Protein 5V13 (pdb70)

Secondary structure (DSSP, 8-state):
-PPPPPHHHHHHHHHHHHHT----HHHHHHHHTT---SSHHHHHHHHHHHHHTTSEETTTTEE-HHHHHHHHHHH--S-HHHHHHHHHHHHHHH-S--S---HHHHHHHHHHHHHHTHHHHHHHTT--GGGHHHHHHHHGGGSPPTT--HHHHHHHHHT----SSSS---HHHHHHHHHHTTSB-TTS-B-HHHHHHHHHHTT---GGGTTTTGGG--HHHHHHHHHTT-HHHHHHHHHHHHHHTS-SS-TT--STTHHHHHHHHHT-/-PPPPPHHHHHHHHHHHHHT----HHHHHHHHTT---SSHHHHHHHHHHHHHTTSEETTTTEE-HHHHHHHHHHH--S-HHHHHHHHHHHHHHH-S--S---HHHHHHHHHHHHHHHHHHHHHHTT--GGGHHHHHHHHGGGSPPTT--HHHHHHHHHT----SSS----HHHHHHHHHHTTSB-TTS-B-HHHHHHHHHHTT---GGGTTTTTT--HHHHHHHHHTT-HHHHHHHHHHHHHHTS-SS-TT--STTHHHHHHHHH--/---PPPHHHHHHHHHHHHHT----HHHHHHHHTT---SSHHHHHHHHHHHHHTTSEETTTTEE-HHHHHHHHHHH--S-HHHHHHHHHHHHHHH-S--S---HHHHHHHHHHHHHHHHHHHHHHTT--GGGHHHHHHHHGGGSPPTT--HHHHHHHHHT----SSS----HHHHHHHHHHTTSB-TTS-B-HHHHHHHHHHTT---GGGTTTTTT---HHHHHHHHHHT-HHHHHHHHHHHHHHTS-SS-TT--STTHHHHHHHHH--

Nearest PDB structures (foldseek):
  5v13-assembly1_B  TM=1.004E+00  e=1.673E-41  Aedes aegypti
  5v13-assembly1_C  TM=1.003E+00  e=8.507E-40  Aedes aegypti
  7u1n-assembly2_B  TM=7.890E-01  e=1.676E-11  Anopheles darlingi
  7tx8-assembly4_D  TM=7.949E-01  e=2.106E-11  Anopheles darlingi
  7tx8-assembly3_C  TM=7.964E-01  e=3.326E-11  Anopheles darlingi

B-factor: mean 25.94, std 12.48, range [8.23, 92.64]

Sequence (803 aa):
EWQPRTPEQTLYAYVRCLNDSSASIEQKINWVKWHPDTTYESQCYVKCVSEELRLYDPKEKRFRPERFVLQAESFFHADPEQLQALKNNAEPMLAGVLADNSCESVFNKYATFYATHHSTILRMFHGDYRDIGNTYAKLGNGVKQIGQMFVDFCEKRTDFKWNEDNSCPPEAFLDCVFRGFRWITEEGEVNVNEIRRDYEAAGKGAADMADYCGSVGARQLYNCLRDKGADSLVAVIRDRNQKTAFYFDLSSKEEPWKSAVDFANNLEWQPRTPEQTLYAYVRCLNDSSASIEQKINWVKWHPDTTYESQCYVKCVSEELRLYDPKEKRFRPERFVLQAESFFHADPEQLQALKNNAEPMLAGVLADNSCESVFNKYATFYATHHSTILRMFHGDYRDIGNTYAKLGNGVKQIGQMFVDFCEKRTDFKWNEDNSCPPEAFLDCVFRGFRWITEEGEVNVNEIRRDYEAAGKGAADMADYCGSVKGARQLYNCLRDKGADSLVAVIRDRNQKTAFYFDLSSKEEPWKSAVDFANNLEWQPRTPEQTLYAYVRCLNDSSASIEQKINWVKWHPDTTYESQCYVKCVSEELRLYDPKEKRFRPERFVLQAESFFHADPEQLQALKNNAEPMLAGVLADNSCESVFNKYATFYATHHSTILRMFHGDYRDIGNTYAKLGNGVKQIGQMFVDFCEKRTDFKWNEDNSCPPEAFLDCVFRGFRWITEEGEVNVNEIRRDYEAAGKGAADMADYCGSVKGARQLYNCLRDKGADSLVAVIRDRNQKTAFYFDLSSKEEPWKSAVDFANNL

InterPro domains:
  IPR006170 Pheromone/general odorant binding protein [PF01395] (43-121)
  IPR036728 Pheromone/general odorant binding protein superfamily [G3DSA:1.10.238.20] (45-186)
  IPR036728 Pheromone/general odorant binding protein superfamily [G3DSA:1.10.238.20] (187-305)
  IPR036728 Pheromone/general odorant binding protein superfamily [SSF47565] (44-131)
  IPR036728 Pheromone/general odorant binding protein superfamily [SSF47565] (186-271)

Foldseek 3Di:
DQAQDALLQQLLQLLVLVVPAPDDLVQNLCVLLVHQDQDQSSLVSVLSSCVSSVQADQVQQFGDLVNVLNLLVVFPDPDVVLNVVSVVVSCVQTGDHFPHSGSNRNCVSCPVSCVSNVVSSCRSNPLACVCVVVRCVVCDLVDQDAQHFQLVSLCVVVVHDDPLDDDDDDLSSLVSLCPLLCCADPVGAGDQVSLQVLLVVLVNHDCLCPSVQNVFRSSTSVVNNVVSPSNSVSSSSVSVRNCSNHSDDCPDPDPPSPSSNVSNHPD/DQAADALLQLLLQLLVLLVVAPDDLVQNLCVLLQHHDLDQSSLVSVLSSCVSSVQADQVQQFGDLVNVLNLLVVWPDPDPVLNVVSVVVSCVQGDDHFPHSGSNRVCVSCPVSCVVNVVSSCRSSPQACVCVVVRCVVCPLVDQDAQHFQLVSLCVVVVHDDPLDDDDDDLSSLVSLCCLLVCQDPVGFGDQVSLLVLLVVLVNNDCLCPSVQNVVRRSSSSVVSNVVSPSNSVSSSSVSVRNCSNHSDDCPDPDPPNPSSNVSNHPD/DQAQDALLQLLLQLLVLLVVAPDDLVQNLCVLLLHHDLDLSSLSSVLSSCVSSVQADQVQQFGDLVNVLNLLVVFPDPDPVLNVVSVVVSCVQTGDHFPHSGSNGNCVSCVVSCVVNVVSSCRSNPQACVCVVVRCVVCPLVDQDAQGFQLVSLCVVVVHDDPLDDDDDDQSSLVSLCPLLVCQDPVGAGDQVSQQVLLVVLVNDDCLCPSLQNVFDGSSRSVVSNVVSPVNSVSSSSVSVRNCSNHSDDCPDPDPPSPSSNVSNHPD

Structure (mmCIF, N/CA/C/O backbone):
data_5V13
#
_entry.id   5V13
#
_cell.length_a   120.150
_cell.length_b   69.070
_cell.length_c   121.940
_cell.angle_alpha   90.000
_cell.angle_beta   112.810
_cell.angle_gamma   90.000
#
_symmetry.space_group_name_H-M   'C 1 2 1'
#
loop_
_entity.id
_entity.type
_entity.pdbx_description
1 polymer 'AAEL008620-PA odorant-binding protein'
2 non-polymer 'methyl (2E,6E)-9-[(2R)-3,3-dimethyloxiran-2-yl]-3,7-dimethylnona-2,6-dienoate'
3 water water
#
loop_
_atom_site.group_PDB
_atom_site.id
_atom_site.type_symbol
_atom_site.label_atom_id
_atom_site.label_alt_id
_atom_site.label_comp_id
_atom_site.label_asym_id
_atom_site.label_entity_id
_atom_site.label_seq_id
_atom_site.pdbx_PDB_ins_code
_atom_site.Cartn_x
_atom_site.Cartn_y
_atom_site.Cartn_z
_atom_site.occupancy
_atom_site.B_iso_or_equiv
_atom_site.auth_seq_id
_atom_site.auth_comp_id
_atom_site.auth_asym_id
_atom_site.auth_atom_id
_atom_site.pdbx_PDB_model_num
ATOM 1 N N . GLU A 1 20 ? 218.175 -24.944 363.848 1.00 22.91 20 GLU B N 1
ATOM 2 C CA . GLU A 1 20 ? 218.297 -25.132 362.405 1.00 22.85 20 GLU B CA 1
ATOM 3 C C . GLU A 1 20 ? 219.714 -24.791 361.950 1.00 22.48 20 GLU B C 1
ATOM 4 O O . GLU A 1 20 ? 220.278 -23.768 362.351 1.00 27.17 20 GLU B O 1
ATOM 6 N N . TRP A 1 21 ? 220.286 -25.651 361.113 1.00 19.09 21 TRP B N 1
ATOM 7 C CA . TRP A 1 21 ? 221.633 -25.416 360.591 1.00 14.93 21 TRP B CA 1
ATOM 8 C C . TRP A 1 21 ? 221.708 -24.063 359.898 1.00 14.30 21 TRP B C 1
ATOM 9 O O . TRP A 1 21 ? 220.915 -23.769 359.001 1.00 15.15 21 TRP B O 1
ATOM 20 N N . GLN A 1 22 ? 222.675 -23.239 360.316 1.00 13.43 22 GLN B N 1
ATOM 21 C CA . GLN A 1 22 ? 222.894 -21.919 359.750 1.00 20.41 22 GLN B CA 1
ATOM 22 C C . GLN A 1 22 ? 224.104 -21.940 358.829 1.00 14.13 22 GLN B C 1
ATOM 23 O O . GLN A 1 22 ? 225.030 -22.726 359.042 1.00 12.04 22 GLN B O 1
ATOM 29 N N . PRO A 1 23 ? 224.138 -21.096 357.796 1.00 15.73 23 PRO B N 1
ATOM 30 C CA . PRO A 1 23 ? 225.335 -21.036 356.950 1.00 14.13 23 PRO B CA 1
ATOM 31 C C . PRO A 1 23 ? 226.573 -20.843 357.813 1.00 16.28 23 PRO B C 1
ATOM 32 O O . PRO A 1 23 ? 226.556 -20.100 358.802 1.00 13.03 23 PRO B O 1
ATOM 36 N N . ARG A 1 24 ? 227.640 -21.556 357.445 1.00 9.47 24 ARG B N 1
ATOM 37 C CA . ARG A 1 24 ? 228.886 -21.541 358.192 1.00 10.96 24 ARG B CA 1
ATOM 38 C C . ARG A 1 24 ? 229.529 -20.165 358.152 1.00 9.51 24 ARG B C 1
ATOM 39 O O . ARG A 1 24 ? 229.687 -19.580 357.078 1.00 14.04 24 ARG B O 1
ATOM 47 N N . THR A 1 25 ? 229.928 -19.666 359.315 1.00 10.71 25 THR B N 1
ATOM 48 C CA . THR A 1 25 ? 230.666 -18.407 359.391 1.00 12.20 25 THR B CA 1
ATOM 49 C C . THR A 1 25 ? 232.115 -18.645 359.018 1.00 8.55 25 THR B C 1
ATOM 50 O O . THR A 1 25 ? 232.574 -19.795 358.950 1.00 10.66 25 THR B O 1
ATOM 54 N N . PRO A 1 26 ? 232.899 -17.579 358.819 1.00 8.99 26 PRO B N 1
ATOM 55 C CA . PRO A 1 26 ? 234.344 -17.787 358.631 1.00 8.88 26 PRO B CA 1
ATOM 56 C C . PRO A 1 26 ? 235.036 -18.284 359.886 1.00 12.85 26 PRO B C 1
ATOM 57 O O . PRO A 1 26 ? 236.129 -18.859 359.786 1.00 12.95 26 PRO B O 1
ATOM 61 N N . GLU A 1 27 ? 234.456 -18.074 361.069 1.00 8.43 27 GLU B N 1
ATOM 62 C CA . GLU A 1 27 ? 235.013 -18.736 362.241 1.00 8.31 27 GLU B CA 1
ATOM 63 C C . GLU A 1 27 ? 234.838 -20.246 362.127 1.00 10.58 27 GLU B C 1
ATOM 64 O O . GLU A 1 27 ? 235.770 -21.007 362.413 1.00 13.46 27 GLU B O 1
ATOM 70 N N . GLN A 1 28 ? 233.653 -20.693 361.711 1.00 12.60 28 GLN B N 1
ATOM 71 C CA . GLN A 1 28 ? 233.380 -22.130 361.641 1.00 10.77 28 GLN B CA 1
ATOM 72 C C . GLN A 1 28 ? 234.199 -22.808 360.549 1.00 14.47 28 GLN B C 1
ATOM 73 O O . GLN A 1 28 ? 234.730 -23.906 360.762 1.00 11.51 28 GLN B O 1
ATOM 79 N N . THR A 1 29 ? 234.332 -22.175 359.377 1.00 13.42 29 THR B N 1
ATOM 80 C CA . THR A 1 29 ? 235.162 -22.776 358.333 1.00 11.19 29 THR B CA 1
ATOM 81 C C . THR A 1 29 ? 236.637 -22.779 358.732 1.00 10.67 29 THR B C 1
ATOM 82 O O . THR A 1 29 ? 237.318 -23.805 358.602 1.00 11.17 29 THR B O 1
ATOM 86 N N . LEU A 1 30 ? 237.160 -21.651 359.231 1.00 10.25 30 LEU B N 1
ATOM 87 C CA . LEU A 1 30 ? 238.568 -21.653 359.629 1.00 15.44 30 LEU B CA 1
ATOM 88 C C . LEU A 1 30 ? 238.834 -22.695 360.720 1.00 15.14 30 LEU B C 1
ATOM 89 O O . LEU A 1 30 ? 239.857 -23.392 360.686 1.00 13.43 30 LEU B O 1
ATOM 94 N N . TYR A 1 31 ? 237.904 -22.849 361.674 1.00 11.86 31 TYR B N 1
ATOM 95 C CA . TYR A 1 31 ? 238.097 -23.853 362.717 1.00 11.05 31 TYR B CA 1
ATOM 96 C C . TYR A 1 31 ? 238.227 -25.234 362.101 1.00 14.06 31 TYR B C 1
ATOM 97 O O . TYR A 1 31 ? 239.159 -25.993 362.420 1.00 13.72 31 TYR B O 1
ATOM 106 N N . ALA A 1 32 ? 237.305 -25.567 361.188 1.00 11.72 32 ALA B N 1
ATOM 107 C CA . ALA A 1 32 ? 237.322 -26.885 360.562 1.00 11.41 32 ALA B CA 1
ATOM 108 C C . ALA A 1 32 ? 238.595 -27.079 359.741 1.00 11.30 32 ALA B C 1
ATOM 109 O O . ALA A 1 32 ? 239.245 -28.128 359.826 1.00 11.44 32 ALA B O 1
ATOM 111 N N . TYR A 1 33 ? 238.963 -26.083 358.929 1.00 10.11 33 TYR B N 1
ATOM 112 C CA . TYR A 1 33 ? 240.126 -26.259 358.056 1.00 12.01 33 TYR B CA 1
ATOM 113 C C . TYR A 1 33 ? 241.389 -26.544 358.867 1.00 18.81 33 TYR B C 1
ATOM 114 O O . TYR A 1 33 ? 242.151 -27.470 358.548 1.00 14.31 33 TYR B O 1
ATOM 123 N N . VAL A 1 34 ? 241.624 -25.751 359.924 1.00 14.40 34 VAL B N 1
ATOM 124 C CA . VAL A 1 34 ? 242.862 -25.837 360.702 1.00 15.65 34 VAL B CA 1
ATOM 125 C C . VAL A 1 34 ? 242.879 -27.103 361.550 1.00 15.11 34 VAL B C 1
ATOM 126 O O . VAL A 1 34 ? 243.876 -27.831 361.590 1.00 14.68 34 VAL B O 1
ATOM 130 N N . ARG A 1 35 ? 241.787 -27.365 362.278 1.00 13.56 35 ARG B N 1
ATOM 131 C CA . ARG A 1 35 ? 241.746 -28.544 363.140 1.00 13.71 35 ARG B CA 1
ATOM 132 C C . ARG A 1 35 ? 241.879 -29.824 362.329 1.00 18.59 35 ARG B C 1
ATOM 133 O O . ARG A 1 35 ? 242.580 -30.760 362.736 1.00 17.54 35 ARG B O 1
ATOM 141 N N . CYS A 1 36 ? 241.228 -29.881 361.167 1.00 13.16 36 CYS B N 1
ATOM 142 C CA . CYS A 1 36 ? 241.345 -31.070 360.336 1.00 13.95 36 CYS B CA 1
ATOM 143 C C . CYS A 1 36 ? 242.739 -31.206 359.745 1.00 13.38 36 CYS B C 1
ATOM 144 O O . CYS A 1 36 ? 243.205 -32.331 359.524 1.00 15.46 36 CYS B O 1
ATOM 147 N N . LEU A 1 37 ? 243.423 -30.087 359.470 1.00 12.91 37 LEU B N 1
ATOM 148 C CA . LEU A 1 37 ? 244.813 -30.181 359.017 1.00 12.14 37 LEU B CA 1
ATOM 149 C C . LEU A 1 37 ? 245.724 -30.689 360.124 1.00 19.50 37 LEU B C 1
ATOM 150 O O . LEU A 1 37 ? 246.589 -31.543 359.892 1.00 20.18 37 LEU B O 1
ATOM 155 N N . ASN A 1 38 ? 245.580 -30.134 361.329 1.00 15.27 38 ASN B N 1
ATOM 156 C CA . ASN A 1 38 ? 246.470 -30.509 362.421 1.00 24.80 38 ASN B CA 1
ATOM 157 C C . ASN A 1 38 ? 246.211 -31.929 362.911 1.00 25.86 38 ASN B C 1
ATOM 158 O O . ASN A 1 38 ? 247.100 -32.525 363.530 1.00 25.11 38 ASN B O 1
ATOM 163 N N . ASP A 1 39 ? 245.027 -32.486 362.628 1.00 19.58 39 ASP B N 1
ATOM 164 C CA . ASP A 1 39 ? 244.715 -33.879 362.947 1.00 21.15 39 ASP B CA 1
ATOM 165 C C . ASP A 1 39 ? 245.301 -34.858 361.943 1.00 28.16 39 ASP B C 1
ATOM 166 O O . ASP A 1 39 ? 245.358 -36.061 362.228 1.00 27.03 39 ASP B O 1
ATOM 171 N N . SER A 1 40 ? 245.735 -34.378 360.785 1.00 20.97 40 SER B N 1
ATOM 172 C CA . SER A 1 40 ? 246.214 -35.247 359.723 1.00 21.31 40 SER B CA 1
ATOM 173 C C . SER A 1 40 ? 247.715 -35.455 359.829 1.00 23.35 40 SER B C 1
ATOM 174 O O . SER A 1 40 ? 248.466 -34.528 360.148 1.00 23.80 40 SER B O 1
ATOM 177 N N . SER A 1 41 ? 248.147 -36.676 359.542 1.00 30.24 41 SER B N 1
ATOM 178 C CA . SER A 1 41 ? 249.561 -36.993 359.462 1.00 36.90 41 SER B CA 1
ATOM 179 C C . SER A 1 41 ? 250.097 -36.913 358.039 1.00 40.88 41 SER B C 1
ATOM 180 O O . SER A 1 41 ? 251.209 -37.389 357.785 1.00 35.61 41 SER B O 1
ATOM 183 N N . ALA A 1 42 ? 249.336 -36.334 357.108 1.00 30.84 42 ALA B N 1
ATOM 184 C CA . ALA A 1 42 ? 249.789 -36.256 355.727 1.00 25.65 42 ALA B CA 1
ATOM 185 C C . ALA A 1 42 ? 251.014 -35.353 355.609 1.00 29.57 42 ALA B C 1
ATOM 186 O O . ALA A 1 42 ? 251.306 -34.535 356.485 1.00 29.30 42 ALA B O 1
ATOM 188 N N . SER A 1 43 ? 251.729 -35.510 354.498 1.00 31.85 43 SER B N 1
ATOM 189 C CA . SER A 1 43 ? 252.930 -34.725 354.252 1.00 31.59 43 SER B CA 1
ATOM 190 C C . SER A 1 43 ? 252.580 -33.258 354.023 1.00 34.67 43 SER B C 1
ATOM 191 O O . SER A 1 43 ? 251.468 -32.914 353.604 1.00 22.81 43 SER B O 1
ATOM 194 N N . ILE A 1 44 ? 253.556 -32.390 354.300 1.00 30.44 44 ILE B N 1
ATOM 195 C CA . ILE A 1 44 ? 253.400 -30.963 354.031 1.00 31.59 44 ILE B CA 1
ATOM 196 C C . ILE A 1 44 ? 253.042 -30.725 352.568 1.00 32.74 44 ILE B C 1
ATOM 197 O O . ILE A 1 44 ? 252.210 -29.868 352.251 1.00 32.34 44 ILE B O 1
ATOM 202 N N . GLU A 1 45 ? 253.655 -31.484 351.654 1.00 28.34 45 GLU B N 1
ATOM 203 C CA . GLU A 1 45 ? 253.348 -31.315 350.234 1.00 23.47 45 GLU B CA 1
ATOM 204 C C . GLU A 1 45 ? 251.875 -31.595 349.946 1.00 28.98 45 GLU B C 1
ATOM 205 O O . GLU A 1 45 ? 251.248 -30.907 349.129 1.00 34.62 45 GLU B O 1
ATOM 211 N N . GLN A 1 46 ? 251.303 -32.600 350.608 1.00 23.59 46 GLN B N 1
ATOM 212 C CA . GLN A 1 46 ? 249.874 -32.851 350.471 1.00 24.54 46 GLN B CA 1
ATOM 213 C C . GLN A 1 46 ? 249.059 -31.689 351.023 1.00 19.75 46 GLN B C 1
ATOM 214 O O . GLN A 1 46 ? 248.131 -31.197 350.368 1.00 23.89 46 GLN B O 1
ATOM 220 N N . LYS A 1 47 ? 249.383 -31.248 352.239 1.00 22.31 47 LYS B N 1
ATOM 221 C CA . LYS A 1 47 ? 248.612 -30.186 352.878 1.00 19.58 47 LYS B CA 1
ATOM 222 C C . LYS A 1 47 ? 248.680 -28.878 352.095 1.00 18.64 47 LYS B C 1
ATOM 223 O O . LYS A 1 47 ? 247.720 -28.093 352.108 1.00 17.74 47 LYS B O 1
ATOM 229 N N . ILE A 1 48 ? 249.803 -28.616 351.427 1.00 19.80 48 ILE B N 1
ATOM 230 C CA . ILE A 1 48 ? 249.902 -27.423 350.592 1.00 22.71 48 ILE B CA 1
ATOM 231 C C . ILE A 1 48 ? 248.889 -27.492 349.459 1.00 28.36 48 ILE B C 1
ATOM 232 O O . ILE A 1 48 ? 248.252 -26.488 349.108 1.00 24.65 48 ILE B O 1
ATOM 237 N N . ASN A 1 49 ? 248.709 -28.683 348.876 1.00 20.87 49 ASN B N 1
ATOM 238 C CA . ASN A 1 49 ? 247.692 -28.841 347.847 1.00 24.48 49 ASN B CA 1
ATOM 239 C C . ASN A 1 49 ? 246.297 -28.628 348.420 1.00 24.24 49 ASN B C 1
ATOM 240 O O . ASN A 1 49 ? 245.422 -28.073 347.747 1.00 22.99 49 ASN B O 1
ATOM 245 N N . TRP A 1 50 ? 246.062 -29.084 349.654 1.00 14.35 50 TRP B N 1
ATOM 246 C CA . TRP A 1 50 ? 244.729 -28.931 350.228 1.00 13.46 50 TRP B CA 1
ATOM 247 C C . TRP A 1 50 ? 244.390 -27.463 350.464 1.00 16.06 50 TRP B C 1
ATOM 248 O O . TRP A 1 50 ? 243.245 -27.046 350.231 1.00 16.80 50 TRP B O 1
ATOM 259 N N . VAL A 1 51 ? 245.344 -26.667 350.965 1.00 16.13 51 VAL B N 1
ATOM 260 C CA . VAL A 1 51 ? 245.016 -25.264 351.245 1.00 16.87 51 VAL B CA 1
ATOM 261 C C . VAL A 1 51 ? 244.900 -24.432 349.975 1.00 20.96 51 VAL B C 1
ATOM 262 O O . VAL A 1 51 ? 244.455 -23.277 350.038 1.00 18.43 51 VAL B O 1
ATOM 266 N N . LYS A 1 52 ? 245.258 -24.992 348.820 1.00 18.02 52 LYS B N 1
ATOM 267 C CA . LYS A 1 52 ? 244.937 -24.406 347.524 1.00 16.33 52 LYS B CA 1
ATOM 268 C C . LYS A 1 52 ? 243.670 -25.010 346.924 1.00 18.02 52 LYS B C 1
ATOM 269 O O . LYS A 1 52 ? 243.427 -24.867 345.717 1.00 21.28 52 LYS B O 1
ATOM 275 N N . TRP A 1 53 ? 242.872 -25.681 347.748 1.00 13.78 53 TRP B N 1
ATOM 276 C CA . TRP A 1 53 ? 241.587 -26.256 347.345 1.00 19.10 53 TRP B CA 1
ATOM 277 C C . TRP A 1 53 ? 241.750 -27.308 346.252 1.00 20.36 53 TRP B C 1
ATOM 278 O O . TRP A 1 53 ? 240.891 -27.457 345.382 1.00 23.68 53 TRP B O 1
ATOM 289 N N . HIS A 1 54 ? 242.839 -28.072 346.319 1.00 22.68 54 HIS B N 1
ATOM 290 C CA . HIS A 1 54 ? 243.137 -29.124 345.343 1.00 27.18 54 HIS B CA 1
ATOM 291 C C . HIS A 1 54 ? 243.392 -30.461 346.033 1.00 18.77 54 HIS B C 1
ATOM 292 O O . HIS A 1 54 ? 244.508 -30.994 345.968 1.00 23.90 54 HIS B O 1
ATOM 299 N N . PRO A 1 55 ? 242.382 -31.041 346.686 1.00 18.60 55 PRO B N 1
ATOM 300 C CA . PRO A 1 55 ? 242.548 -32.396 347.241 1.00 26.75 55 PRO B CA 1
ATOM 301 C C . PRO A 1 55 ? 242.768 -33.408 346.130 1.00 28.71 55 PRO B C 1
ATOM 302 O O . PRO A 1 55 ? 242.028 -33.433 345.147 1.00 34.19 55 PRO B O 1
ATOM 306 N N . ASP A 1 56 ? 243.775 -34.267 346.294 1.00 30.42 56 ASP B N 1
ATOM 307 C CA . ASP A 1 56 ? 243.920 -35.366 345.349 1.00 33.72 56 ASP B CA 1
ATOM 308 C C . ASP A 1 56 ? 243.163 -36.584 345.885 1.00 32.90 56 ASP B C 1
ATOM 309 O O . ASP A 1 56 ? 242.328 -36.464 346.785 1.00 29.63 56 ASP B O 1
ATOM 314 N N . THR A 1 57 ? 243.429 -37.770 345.346 1.00 26.92 57 THR B N 1
ATOM 315 C CA . THR A 1 57 ? 242.639 -38.939 345.707 1.00 26.44 57 THR B CA 1
ATOM 316 C C . THR A 1 57 ? 243.356 -39.872 346.668 1.00 22.29 57 THR B C 1
ATOM 317 O O . THR A 1 57 ? 242.902 -41.004 346.856 1.00 24.68 57 THR B O 1
ATOM 321 N N . THR A 1 58 ? 244.471 -39.445 347.267 1.00 21.71 58 THR B N 1
ATOM 322 C CA . THR A 1 58 ? 245.100 -40.302 348.264 1.00 23.72 58 THR B CA 1
ATOM 323 C C . THR A 1 58 ? 244.200 -40.418 349.495 1.00 21.84 58 THR B C 1
ATOM 324 O O . THR A 1 58 ? 243.277 -39.630 349.702 1.00 18.56 58 THR B O 1
ATOM 328 N N . TYR A 1 59 ? 244.473 -41.437 350.312 1.00 21.27 59 TYR B N 1
ATOM 329 C CA . TYR A 1 59 ? 243.624 -41.697 351.470 1.00 17.89 59 TYR B CA 1
ATOM 330 C C . TYR A 1 59 ? 243.592 -40.509 352.430 1.00 20.47 59 TYR B C 1
ATOM 331 O O . TYR A 1 59 ? 242.524 -40.125 352.922 1.00 15.68 59 TYR B O 1
ATOM 340 N N . GLU A 1 60 ? 244.748 -39.912 352.720 1.00 20.11 60 GLU B N 1
ATOM 341 C CA . GLU A 1 60 ? 244.760 -38.800 353.666 1.00 18.31 60 GLU B CA 1
ATOM 342 C C . GLU A 1 60 ? 243.953 -37.620 353.133 1.00 16.75 60 GLU B C 1
ATOM 343 O O . GLU A 1 60 ? 243.293 -36.908 353.904 1.00 17.20 60 GLU B O 1
ATOM 349 N N . SER A 1 61 ? 243.996 -37.399 351.814 1.00 16.20 61 SER B N 1
ATOM 350 C CA . SER A 1 61 ? 243.183 -36.346 351.205 1.00 14.46 61 SER B CA 1
ATOM 351 C C . SER A 1 61 ? 241.691 -36.658 351.309 1.00 13.53 61 SER B C 1
ATOM 352 O O . SER A 1 61 ? 240.884 -35.778 351.632 1.00 13.74 61 SER B O 1
ATOM 355 N N . GLN A 1 62 ? 241.305 -37.904 351.036 1.00 14.99 62 GLN B N 1
ATOM 356 C CA . GLN A 1 62 ? 239.909 -38.287 351.204 1.00 13.65 62 GLN B CA 1
ATOM 357 C C . GLN A 1 62 ? 239.464 -38.097 352.652 1.00 13.13 62 GLN B C 1
ATOM 358 O O . GLN A 1 62 ? 238.357 -37.599 352.911 1.00 16.01 62 GLN B O 1
ATOM 364 N N . CYS A 1 63 ? 240.318 -38.458 353.610 1.00 13.37 63 CYS B N 1
ATOM 365 C CA . CYS A 1 63 ? 239.930 -38.274 355.005 1.00 15.99 63 CYS B CA 1
ATOM 366 C C . CYS A 1 63 ? 239.844 -36.808 355.380 1.00 20.62 63 CYS B C 1
ATOM 367 O O . CYS A 1 63 ? 238.990 -36.441 356.200 1.00 14.96 63 CYS B O 1
ATOM 370 N N . TYR A 1 64 ? 240.714 -35.960 354.805 1.00 12.21 64 TYR B N 1
ATOM 371 C CA . TYR A 1 64 ? 240.616 -34.523 355.063 1.00 11.64 64 TYR B CA 1
ATOM 372 C C . TYR A 1 64 ? 239.271 -33.972 354.607 1.00 15.37 64 TYR B C 1
ATOM 373 O O . TYR A 1 64 ? 238.628 -33.204 355.329 1.00 11.49 64 TYR B O 1
ATOM 382 N N . VAL A 1 65 ? 238.844 -34.334 353.394 1.00 13.73 65 VAL B N 1
ATOM 383 C CA . VAL A 1 65 ? 237.552 -33.883 352.883 1.00 12.90 65 VAL B CA 1
ATOM 384 C C . VAL A 1 65 ? 236.409 -34.388 353.764 1.00 13.62 65 VAL B C 1
ATOM 385 O O . VAL A 1 65 ? 235.457 -33.646 354.048 1.00 13.74 65 VAL B O 1
ATOM 389 N N . LYS A 1 66 ? 236.467 -35.650 354.199 1.00 11.78 66 LYS B N 1
ATOM 390 C CA . LYS A 1 66 ? 235.436 -36.159 355.110 1.00 12.99 66 LYS B CA 1
ATOM 391 C C . LYS A 1 66 ? 235.441 -35.399 356.437 1.00 15.56 66 LYS B C 1
ATOM 392 O O . LYS A 1 66 ? 234.377 -35.015 356.958 1.00 12.53 66 LYS B O 1
ATOM 398 N N . CYS A 1 67 ? 236.635 -35.180 357.001 1.00 14.29 67 CYS B N 1
ATOM 399 C CA . CYS A 1 67 ? 236.767 -34.462 358.273 1.00 14.91 67 CYS B CA 1
ATOM 400 C C . CYS A 1 67 ? 236.125 -33.085 358.190 1.00 13.57 67 CYS B C 1
ATOM 401 O O . CYS A 1 67 ? 235.315 -32.709 359.050 1.00 16.59 67 CYS B O 1
ATOM 404 N N . VAL A 1 68 ? 236.471 -32.325 357.148 1.00 11.99 68 VAL B N 1
ATOM 405 C CA . VAL A 1 68 ? 235.963 -30.964 357.004 1.00 9.31 68 VAL B CA 1
ATOM 406 C C . VAL A 1 68 ? 234.459 -30.979 356.782 1.00 14.03 68 VAL B C 1
ATOM 407 O O . VAL A 1 68 ? 233.737 -30.161 357.357 1.00 12.89 68 VAL B O 1
ATOM 411 N N . SER A 1 69 ? 233.964 -31.904 355.942 1.00 11.44 69 SER B N 1
ATOM 412 C CA . SER A 1 69 ? 232.524 -32.000 355.693 1.00 16.60 69 SER B CA 1
ATOM 413 C C . SER A 1 69 ? 231.746 -32.329 356.965 1.00 15.31 69 SER B C 1
ATOM 414 O O . SER A 1 69 ? 230.673 -31.758 357.219 1.00 12.92 69 SER B O 1
ATOM 417 N N . GLU A 1 70 ? 232.259 -33.257 357.772 1.00 13.00 70 GLU B N 1
ATOM 418 C CA . GLU A 1 70 ? 231.584 -33.589 359.022 1.00 10.14 70 GLU B CA 1
ATOM 419 C C . GLU A 1 70 ? 231.636 -32.434 360.012 1.00 13.37 70 GLU B C 1
ATOM 420 O O . GLU A 1 70 ? 230.646 -32.146 360.698 1.00 12.20 70 GLU B O 1
ATOM 426 N N . GLU A 1 71 ? 232.785 -31.777 360.124 1.00 11.69 71 GLU B N 1
ATOM 427 C CA . GLU A 1 71 ? 232.904 -30.688 361.089 1.00 15.32 71 GLU B CA 1
ATOM 428 C C . GLU A 1 71 ? 231.962 -29.541 360.758 1.00 17.48 71 GLU B C 1
ATOM 429 O O . GLU A 1 71 ? 231.471 -28.863 361.668 1.00 14.71 71 GLU B O 1
ATOM 435 N N . LEU A 1 72 ? 231.716 -29.294 359.470 1.00 10.17 72 LEU B N 1
ATOM 436 C CA . LEU A 1 72 ? 230.801 -28.240 359.055 1.00 9.28 72 LEU B CA 1
ATOM 437 C C . LEU A 1 72 ? 229.361 -28.723 358.961 1.00 13.25 72 LEU B C 1
ATOM 438 O O . LEU A 1 72 ? 228.490 -27.952 358.538 1.00 11.51 72 LEU B O 1
ATOM 443 N N . ARG A 1 73 ? 229.101 -29.977 359.339 1.00 9.52 73 ARG B N 1
ATOM 444 C CA . ARG A 1 73 ? 227.761 -30.554 359.312 1.00 11.52 73 ARG B CA 1
ATOM 445 C C . ARG A 1 73 ? 227.177 -30.542 357.902 1.00 17.02 73 ARG B C 1
ATOM 446 O O . ARG A 1 73 ? 225.957 -30.447 357.718 1.00 14.57 73 ARG B O 1
ATOM 454 N N . LEU A 1 74 ? 228.060 -30.644 356.897 1.00 11.68 74 LEU B N 1
ATOM 455 C CA . LEU A 1 74 ? 227.632 -30.843 355.516 1.00 10.41 74 LEU B CA 1
ATOM 456 C C . LEU A 1 74 ? 227.402 -32.316 355.213 1.00 13.23 74 LEU B C 1
ATOM 457 O O . LEU A 1 74 ? 226.572 -32.653 354.366 1.00 11.45 74 LEU B O 1
ATOM 462 N N . TYR A 1 75 ? 228.157 -33.194 355.859 1.00 16.53 75 TYR B N 1
ATOM 463 C CA . TYR A 1 75 ? 227.964 -34.632 355.750 1.00 11.50 75 TYR B CA 1
ATOM 464 C C . TYR A 1 75 ? 227.506 -35.152 357.104 1.00 13.27 75 TYR B C 1
ATOM 465 O O . TYR A 1 75 ? 228.121 -34.836 358.129 1.00 17.22 75 TYR B O 1
ATOM 474 N N . ASP A 1 76 ? 226.429 -35.935 357.105 1.00 18.07 76 ASP B N 1
ATOM 475 C CA . ASP A 1 76 ? 225.793 -36.437 358.314 1.00 23.07 76 ASP B CA 1
ATOM 476 C C . ASP A 1 76 ? 226.134 -37.911 358.484 1.00 17.70 76 ASP B C 1
ATOM 477 O O . ASP A 1 76 ? 225.585 -38.743 357.754 1.00 20.40 76 ASP B O 1
ATOM 482 N N . PRO A 1 77 ? 227.013 -38.285 359.416 1.00 21.46 77 PRO B N 1
ATOM 483 C CA . PRO A 1 77 ? 227.375 -39.708 359.546 1.00 23.83 77 PRO B CA 1
ATOM 484 C C . PRO A 1 77 ? 226.287 -40.564 360.173 1.00 29.01 77 PRO B C 1
ATOM 485 O O . PRO A 1 77 ? 226.331 -41.790 360.025 1.00 24.83 77 PRO B O 1
ATOM 489 N N . LYS A 1 78 ? 225.321 -39.967 360.877 1.00 31.40 78 LYS B N 1
ATOM 490 C CA . LYS A 1 78 ? 224.227 -40.754 361.437 1.00 30.46 78 LYS B CA 1
ATOM 491 C C . LYS A 1 78 ? 223.276 -41.228 360.347 1.00 29.33 78 LYS B C 1
ATOM 492 O O . LYS A 1 78 ? 222.819 -42.372 360.375 1.00 29.88 78 LYS B O 1
ATOM 498 N N . GLU A 1 79 ? 222.975 -40.378 359.370 1.00 29.25 79 GLU B N 1
ATOM 499 C CA . GLU A 1 79 ? 222.154 -40.781 358.233 1.00 29.81 79 GLU B CA 1
ATOM 500 C C . GLU A 1 79 ? 222.974 -41.229 357.033 1.00 24.50 79 GLU B C 1
ATOM 501 O O . GLU A 1 79 ? 222.386 -41.687 356.049 1.00 21.92 79 GLU B O 1
ATOM 507 N N . LYS A 1 80 ? 224.303 -41.064 357.073 1.00 21.27 80 LYS B N 1
ATOM 508 C CA . LYS A 1 80 ? 225.210 -41.487 355.996 1.00 16.12 80 LYS B CA 1
ATOM 509 C C . LYS A 1 80 ? 224.877 -40.793 354.674 1.00 19.81 80 LYS B C 1
ATOM 510 O O . LYS A 1 80 ? 224.727 -41.423 353.627 1.00 22.94 80 LYS B O 1
ATOM 516 N N . ARG A 1 81 ? 224.806 -39.465 354.717 1.00 24.52 81 ARG B N 1
ATOM 517 C CA . ARG A 1 81 ? 224.422 -38.727 353.526 1.00 21.50 81 ARG B CA 1
ATOM 518 C C . ARG A 1 81 ? 224.941 -37.304 353.612 1.00 14.08 81 ARG B C 1
ATOM 519 O O . ARG A 1 81 ? 225.037 -36.729 354.701 1.00 16.37 81 ARG B O 1
ATOM 527 N N . PHE A 1 82 ? 225.261 -36.742 352.450 1.00 16.61 82 PHE B N 1
ATOM 528 C CA . PHE A 1 82 ? 225.431 -35.297 352.346 1.00 15.36 82 PHE B CA 1
ATOM 529 C C . PHE A 1 82 ? 224.080 -34.606 352.447 1.00 14.91 82 PHE B C 1
ATOM 530 O O . PHE A 1 82 ? 223.038 -35.195 352.160 1.00 14.64 82 PHE B O 1
ATOM 538 N N . ARG A 1 83 ? 224.112 -33.329 352.840 1.00 13.77 83 ARG B N 1
ATOM 539 C CA . ARG A 1 83 ? 222.910 -32.514 353.004 1.00 19.51 83 ARG B CA 1
ATOM 540 C C . ARG A 1 83 ? 222.922 -31.453 351.916 1.00 13.27 83 ARG B C 1
ATOM 541 O O . ARG A 1 83 ? 223.395 -30.328 352.150 1.00 12.88 83 ARG B O 1
ATOM 549 N N . PRO A 1 84 ? 222.433 -31.753 350.711 1.00 16.83 84 PRO B N 1
ATOM 550 C CA . PRO A 1 84 ? 222.573 -30.787 349.604 1.00 16.42 84 PRO B CA 1
ATOM 551 C C . PRO A 1 84 ? 221.925 -29.442 349.890 1.00 17.81 84 PRO B C 1
ATOM 552 O O . PRO A 1 84 ? 222.424 -28.409 349.431 1.00 16.54 84 PRO B O 1
ATOM 556 N N . GLU A 1 85 ? 220.818 -29.429 350.626 1.00 14.42 85 GLU B N 1
ATOM 557 C CA . GLU A 1 85 ? 220.165 -28.163 350.945 1.00 14.57 85 GLU B CA 1
ATOM 558 C C . GLU A 1 85 ? 221.057 -27.257 351.789 1.00 16.11 85 GLU B C 1
ATOM 559 O O . GLU A 1 85 ? 220.866 -26.030 351.786 1.00 17.82 85 GLU B O 1
ATOM 565 N N . ARG A 1 86 ? 222.032 -27.818 352.511 1.00 14.19 86 ARG B N 1
ATOM 566 C CA . ARG A 1 86 ? 222.911 -26.949 353.283 1.00 14.56 86 ARG B CA 1
ATOM 567 C C . ARG A 1 86 ? 223.921 -26.251 352.379 1.00 18.59 86 ARG B C 1
ATOM 568 O O . ARG A 1 86 ? 224.233 -25.080 352.606 1.00 14.48 86 ARG B O 1
ATOM 576 N N . PHE A 1 87 ? 224.396 -26.927 351.324 1.00 12.90 87 PHE B N 1
ATOM 577 C CA . PHE A 1 87 ? 225.217 -26.243 350.324 1.00 14.93 87 PHE B CA 1
ATOM 578 C C . PHE A 1 87 ? 224.436 -25.133 349.627 1.00 15.99 87 PHE B C 1
ATOM 579 O O . PHE A 1 87 ? 225.000 -24.076 349.312 1.00 16.48 87 PHE B O 1
ATOM 587 N N . VAL A 1 88 ? 223.147 -25.372 349.351 1.00 13.02 88 VAL B N 1
ATOM 588 C CA . VAL A 1 88 ? 222.295 -24.353 348.739 1.00 16.77 88 VAL B CA 1
ATOM 589 C C . VAL A 1 88 ? 222.179 -23.142 349.658 1.00 20.95 88 VAL B C 1
ATOM 590 O O . VAL A 1 88 ? 222.314 -21.992 349.223 1.00 17.14 88 VAL B O 1
ATOM 594 N N . LEU A 1 89 ? 221.908 -23.385 350.946 1.00 17.48 89 LEU B N 1
ATOM 595 C CA . LEU A 1 89 ? 221.792 -22.276 351.891 1.00 17.03 89 LEU B CA 1
ATOM 596 C C . LEU A 1 89 ? 223.094 -21.486 351.992 1.00 14.80 89 LEU B C 1
ATOM 597 O O . LEU A 1 89 ? 223.073 -20.245 352.066 1.00 13.85 89 LEU B O 1
ATOM 602 N N . GLN A 1 90 ? 224.239 -22.181 352.008 1.00 15.85 90 GLN B N 1
ATOM 603 C CA . GLN A 1 90 ? 225.531 -21.491 352.049 1.00 11.19 90 GLN B CA 1
ATOM 604 C C . GLN A 1 90 ? 225.722 -20.601 350.823 1.00 17.08 90 GLN B C 1
ATOM 605 O O . GLN A 1 90 ? 226.227 -19.476 350.939 1.00 17.50 90 GLN B O 1
ATOM 611 N N . ALA A 1 91 ? 225.332 -21.090 349.642 1.00 12.91 91 ALA B N 1
ATOM 612 C CA . ALA A 1 91 ? 225.479 -20.300 348.417 1.00 16.01 91 ALA B CA 1
ATOM 613 C C . ALA A 1 91 ? 224.557 -19.096 348.420 1.00 13.30 91 ALA B C 1
ATOM 614 O O . ALA A 1 91 ? 224.953 -18.002 348.000 1.00 19.10 91 ALA B O 1
ATOM 616 N N . GLU A 1 92 ? 223.313 -19.278 348.871 1.00 17.88 92 GLU B N 1
ATOM 617 C CA . GLU A 1 92 ? 222.389 -18.148 348.908 1.00 18.14 92 GLU B CA 1
ATOM 618 C C . GLU A 1 92 ? 222.880 -17.054 349.847 1.00 22.23 92 GLU B C 1
ATOM 619 O O . GLU A 1 92 ? 222.585 -15.871 349.635 1.00 18.80 92 GLU B O 1
ATOM 625 N N . SER A 1 93 ? 223.635 -17.422 350.883 1.00 19.19 93 SER B N 1
ATOM 626 C CA . SER A 1 93 ? 224.114 -16.432 351.843 1.00 26.91 93 SER B CA 1
ATOM 627 C C . SER A 1 93 ? 225.400 -15.745 351.396 1.00 26.07 93 SER B C 1
ATOM 628 O O . SER A 1 93 ? 225.565 -14.538 351.628 1.00 22.96 93 SER B O 1
ATOM 631 N N . PHE A 1 94 ? 226.328 -16.483 350.772 1.00 17.93 94 PHE B N 1
ATOM 632 C CA . PHE A 1 94 ? 227.689 -15.979 350.587 1.00 22.02 94 PHE B CA 1
ATOM 633 C C . PHE A 1 94 ? 228.219 -16.018 349.152 1.00 24.45 94 PHE B C 1
ATOM 634 O O . PHE A 1 94 ? 229.410 -15.744 348.950 1.00 26.49 94 PHE B O 1
ATOM 642 N N . PHE A 1 95 ? 227.408 -16.368 348.150 1.00 23.32 95 PHE B N 1
ATOM 643 C CA . PHE A 1 95 ? 227.881 -16.346 346.763 1.00 19.73 95 PHE B CA 1
ATOM 644 C C . PHE A 1 95 ? 227.051 -15.364 345.941 1.00 24.68 95 PHE B C 1
ATOM 645 O O . PHE A 1 95 ? 225.927 -15.675 345.527 1.00 19.78 95 PHE B O 1
ATOM 653 N N . HIS A 1 96 ? 227.639 -14.198 345.672 1.00 17.61 96 HIS B N 1
ATOM 654 C CA . HIS A 1 96 ? 226.973 -13.131 344.932 1.00 23.36 96 HIS B CA 1
ATOM 655 C C . HIS A 1 96 ? 227.722 -12.755 343.656 1.00 31.37 96 HIS B C 1
ATOM 656 O O . HIS A 1 96 ? 227.360 -11.770 343.005 1.00 29.50 96 HIS B O 1
ATOM 663 N N . ALA A 1 97 ? 228.724 -13.541 343.255 1.00 28.99 97 ALA B N 1
ATOM 664 C CA . ALA A 1 97 ? 229.631 -13.140 342.185 1.00 32.91 97 ALA B CA 1
ATOM 665 C C . ALA A 1 97 ? 229.174 -13.547 340.785 1.00 38.50 97 ALA B C 1
ATOM 666 O O . ALA A 1 97 ? 229.697 -13.003 339.805 1.00 40.21 97 ALA B O 1
ATOM 668 N N . ASP A 1 98 ? 228.224 -14.478 340.654 1.00 36.18 98 ASP B N 1
ATOM 669 C CA . ASP A 1 98 ? 227.832 -14.991 339.340 1.00 35.68 98 ASP B CA 1
ATOM 670 C C . ASP A 1 98 ? 226.460 -15.649 339.432 1.00 34.00 98 ASP B C 1
ATOM 671 O O . ASP A 1 98 ? 226.353 -16.800 339.878 1.00 35.56 98 ASP B O 1
ATOM 676 N N . PRO A 1 99 ? 225.391 -14.952 339.030 1.00 31.47 99 PRO B N 1
ATOM 677 C CA . PRO A 1 99 ? 224.044 -15.549 339.133 1.00 30.22 99 PRO B CA 1
ATOM 678 C C . PRO A 1 99 ? 223.900 -16.870 338.397 1.00 29.89 99 PRO B C 1
ATOM 679 O O . PRO A 1 99 ? 223.203 -17.777 338.874 1.00 31.73 99 PRO B O 1
ATOM 683 N N . GLU A 1 100 ? 224.557 -17.015 337.248 1.00 31.36 100 GLU B N 1
ATOM 684 C CA . GLU A 1 100 ? 224.437 -18.263 336.506 1.00 33.02 100 GLU B CA 1
ATOM 685 C C . GLU A 1 100 ? 225.107 -19.413 337.251 1.00 32.17 100 GLU B C 1
ATOM 686 O O . GLU A 1 100 ? 224.588 -20.535 337.262 1.00 26.88 100 GLU B O 1
ATOM 692 N N . GLN A 1 101 ? 226.252 -19.157 337.894 1.00 34.53 101 GLN B N 1
ATOM 693 C CA . GLN A 1 101 ? 226.908 -20.227 338.639 1.00 35.11 101 GLN B CA 1
ATOM 694 C C . GLN A 1 101 ? 226.161 -20.546 339.926 1.00 29.16 101 GLN B C 1
ATOM 695 O O . GLN A 1 101 ? 226.199 -21.694 340.396 1.00 20.44 101 GLN B O 1
ATOM 701 N N . LEU A 1 102 ? 225.483 -19.551 340.502 1.00 22.69 102 LEU B N 1
ATOM 702 C CA . LEU A 1 102 ? 224.630 -19.791 341.661 1.00 22.41 102 LEU B CA 1
ATOM 703 C C . LEU A 1 102 ? 223.471 -20.712 341.300 1.00 22.44 102 LEU B C 1
ATOM 704 O O . LEU A 1 102 ? 223.185 -21.685 342.008 1.00 21.00 102 LEU B O 1
ATOM 709 N N . GLN A 1 103 ? 222.794 -20.421 340.188 1.00 21.70 103 GLN B N 1
ATOM 710 C CA . GLN A 1 103 ? 221.681 -21.262 339.765 1.00 27.79 103 GLN B CA 1
ATOM 711 C C . GLN A 1 103 ? 222.145 -22.647 339.339 1.00 26.58 103 GLN B C 1
ATOM 712 O O . GLN A 1 103 ? 221.414 -23.626 339.528 1.00 23.34 103 GLN B O 1
ATOM 718 N N . ALA A 1 104 ? 223.340 -22.756 338.752 1.00 23.85 104 ALA B N 1
ATOM 719 C CA . ALA A 1 104 ? 223.838 -24.078 338.393 1.00 24.29 104 ALA B CA 1
ATOM 720 C C . ALA A 1 104 ? 224.047 -24.922 339.638 1.00 25.18 104 ALA B C 1
ATOM 721 O O . ALA A 1 104 ? 223.703 -26.112 339.653 1.00 23.92 104 ALA B O 1
ATOM 723 N N . LEU A 1 105 ? 224.589 -24.314 340.702 1.00 18.27 105 LEU B N 1
ATOM 724 C CA . LEU A 1 105 ? 224.801 -25.041 341.948 1.00 19.75 105 LEU B CA 1
ATOM 725 C C . LEU A 1 105 ? 223.471 -25.457 342.571 1.00 21.03 105 LEU B C 1
ATOM 726 O O . LEU A 1 105 ? 223.316 -26.603 343.010 1.00 21.51 105 LEU B O 1
ATOM 731 N N . LYS A 1 106 ? 222.501 -24.536 342.625 1.00 20.20 106 LYS B N 1
ATOM 732 C CA . LYS A 1 106 ? 221.208 -24.859 343.227 1.00 21.96 106 LYS B CA 1
ATOM 733 C C . LYS A 1 106 ? 220.535 -26.029 342.521 1.00 29.50 106 LYS B C 1
ATOM 734 O O . LYS A 1 106 ? 219.906 -26.873 343.169 1.00 34.65 106 LYS B O 1
ATOM 740 N N . ASN A 1 107 ? 220.653 -26.105 341.196 1.00 22.94 107 ASN B N 1
ATOM 741 C CA . ASN A 1 107 ? 219.987 -27.195 340.494 1.00 27.68 107 ASN B CA 1
ATOM 742 C C . ASN A 1 107 ? 220.784 -28.496 340.530 1.00 23.22 107 ASN B C 1
ATOM 743 O O . ASN A 1 107 ? 220.188 -29.575 340.460 1.00 23.37 107 ASN B O 1
ATOM 748 N N . ASN A 1 108 ? 222.108 -28.432 340.680 1.00 19.31 108 ASN B N 1
ATOM 749 C CA . ASN A 1 108 ? 222.907 -29.652 340.702 1.00 17.57 108 ASN B CA 1
ATOM 750 C C . ASN A 1 108 ? 223.057 -30.280 342.086 1.00 26.87 108 ASN B C 1
ATOM 751 O O . ASN A 1 108 ? 223.358 -31.479 342.164 1.00 19.99 108 ASN B O 1
ATOM 756 N N . ALA A 1 109 ? 222.883 -29.516 343.175 1.00 16.54 109 ALA B N 1
ATOM 757 C CA . ALA A 1 109 ? 223.240 -30.032 344.500 1.00 16.23 109 ALA B CA 1
ATOM 758 C C . ALA A 1 109 ? 222.479 -31.317 344.834 1.00 18.83 109 ALA B C 1
ATOM 759 O O . ALA A 1 109 ? 223.078 -32.318 345.247 1.00 16.66 109 ALA B O 1
ATOM 761 N N . GLU A 1 110 ? 221.156 -31.311 344.667 1.00 18.66 110 GLU B N 1
ATOM 762 C CA . GLU A 1 110 ? 220.382 -32.495 345.041 1.00 24.36 110 GLU B CA 1
ATOM 763 C C . GLU A 1 110 ? 220.682 -33.682 344.133 1.00 23.42 110 GLU B C 1
ATOM 764 O O . GLU A 1 110 ? 220.969 -34.774 344.659 1.00 20.84 110 GLU B O 1
ATOM 770 N N . PRO A 1 111 ? 220.663 -33.561 342.800 1.00 23.49 111 PRO B N 1
ATOM 771 C CA . PRO A 1 111 ? 220.979 -34.732 341.970 1.00 19.30 111 PRO B CA 1
ATOM 772 C C . PRO A 1 111 ? 222.391 -35.265 342.158 1.00 23.55 111 PRO B C 1
ATOM 773 O O . PRO A 1 111 ? 222.583 -36.482 342.116 1.00 21.30 111 PRO B O 1
ATOM 777 N N . MET A 1 112 ? 223.386 -34.412 342.398 1.00 24.06 112 MET B N 1
ATOM 778 C CA . MET A 1 112 ? 224.750 -34.906 342.538 1.00 18.57 112 MET B CA 1
ATOM 779 C C . MET A 1 112 ? 225.085 -35.399 343.942 1.00 20.03 112 MET B C 1
ATOM 780 O O . MET A 1 112 ? 225.939 -36.278 344.080 1.00 29.60 112 MET B O 1
ATOM 785 N N . LEU A 1 113 ? 224.455 -34.866 344.992 1.00 17.40 113 LEU B N 1
ATOM 786 C CA . LEU A 1 113 ? 224.867 -35.197 346.353 1.00 17.67 113 LEU B CA 1
ATOM 787 C C . LEU A 1 113 ? 223.915 -36.105 347.123 1.00 24.05 113 LEU B C 1
ATOM 788 O O . LEU A 1 113 ? 224.337 -36.694 348.121 1.00 30.78 113 LEU B O 1
ATOM 793 N N . ALA A 1 114 ? 222.651 -36.206 346.729 1.00 28.28 114 ALA B N 1
ATOM 794 C CA . ALA A 1 114 ? 221.704 -36.943 347.553 1.00 30.88 114 ALA B CA 1
ATOM 795 C C . ALA A 1 114 ? 221.981 -38.441 347.474 1.00 28.54 114 ALA B C 1
ATOM 796 O O . ALA A 1 114 ? 222.488 -38.953 346.472 1.00 26.25 114 ALA B O 1
ATOM 798 N N . GLY A 1 115 ? 221.658 -39.143 348.554 1.00 30.88 115 GLY B N 1
ATOM 799 C CA . GLY A 1 115 ? 221.837 -40.582 348.557 1.00 38.60 115 GLY B CA 1
ATOM 800 C C . GLY A 1 115 ? 222.545 -41.109 349.787 1.00 37.84 115 GLY B C 1
ATOM 801 O O . GLY A 1 115 ? 223.574 -40.570 350.208 1.00 37.98 115 GLY B O 1
ATOM 802 N N . VAL A 1 116 ? 222.004 -42.177 350.359 1.00 27.12 116 VAL B N 1
ATOM 803 C CA . VAL A 1 116 ? 222.550 -42.768 351.574 1.00 27.23 116 VAL B CA 1
ATOM 804 C C . VAL A 1 116 ? 223.725 -43.664 351.203 1.00 24.71 116 VAL B C 1
ATOM 805 O O . VAL A 1 116 ? 223.608 -44.517 350.314 1.00 23.95 116 VAL B O 1
ATOM 809 N N . LEU A 1 117 ? 224.858 -43.484 351.883 1.00 20.42 117 LEU B N 1
ATOM 810 C CA . LEU A 1 117 ? 226.054 -44.268 351.589 1.00 17.98 117 LEU B CA 1
ATOM 811 C C . LEU A 1 117 ? 226.050 -45.571 352.387 1.00 18.84 117 LEU B C 1
ATOM 812 O O . LEU A 1 117 ? 225.472 -45.656 353.475 1.00 22.11 117 LEU B O 1
ATOM 817 N N . ALA A 1 118 ? 226.712 -46.590 351.834 1.00 19.42 118 ALA B N 1
ATOM 818 C CA . ALA A 1 118 ? 226.805 -47.884 352.510 1.00 21.96 118 ALA B CA 1
ATOM 819 C C . ALA A 1 118 ? 227.660 -47.831 353.774 1.00 22.78 118 ALA B C 1
ATOM 820 O O . ALA A 1 118 ? 227.480 -48.673 354.665 1.00 22.10 118 ALA B O 1
ATOM 822 N N . ASP A 1 119 ? 228.598 -46.889 353.854 1.00 22.74 119 ASP B N 1
ATOM 823 C CA . ASP A 1 119 ? 229.443 -46.707 355.026 1.00 19.96 119 ASP B CA 1
ATOM 824 C C . ASP A 1 119 ? 229.948 -45.275 355.028 1.00 20.35 119 ASP B C 1
ATOM 825 O O . ASP A 1 119 ? 229.817 -44.546 354.038 1.00 19.47 119 ASP B O 1
ATOM 830 N N . ASN A 1 120 ? 230.544 -44.888 356.156 1.00 16.97 120 ASN B N 1
ATOM 831 C CA . ASN A 1 120 ? 231.110 -43.558 356.351 1.00 15.58 120 ASN B CA 1
ATOM 832 C C . ASN A 1 120 ? 232.617 -43.509 356.072 1.00 18.22 120 ASN B C 1
ATOM 833 O O . ASN A 1 120 ? 233.309 -42.633 356.598 1.00 18.62 120 ASN B O 1
ATOM 838 N N . SER A 1 121 ? 233.142 -44.407 355.246 1.00 21.64 121 SER B N 1
ATOM 839 C CA . SER A 1 121 ? 234.584 -44.407 355.019 1.00 25.29 121 SER B CA 1
ATOM 840 C C . SER A 1 121 ? 235.027 -43.134 354.298 1.00 21.51 121 SER B C 1
ATOM 841 O O . SER A 1 121 ? 234.245 -42.474 353.606 1.00 15.77 121 SER B O 1
ATOM 844 N N . CYS A 1 122 ? 236.310 -42.791 354.472 1.00 18.33 122 CYS B N 1
ATOM 845 C CA . CYS A 1 122 ? 236.868 -41.629 353.776 1.00 18.71 122 CYS B CA 1
ATOM 846 C C . CYS A 1 122 ? 236.656 -41.736 352.268 1.00 14.73 122 CYS B C 1
ATOM 847 O O . CYS A 1 122 ? 236.312 -40.748 351.610 1.00 18.91 122 CYS B O 1
ATOM 850 N N . GLU A 1 123 ? 236.857 -42.939 351.708 1.00 15.46 123 GLU B N 1
ATOM 851 C CA . GLU A 1 123 ? 236.671 -43.152 350.271 1.00 19.02 123 GLU B CA 1
ATOM 852 C C . GLU A 1 123 ? 235.213 -42.954 349.856 1.00 19.80 123 GLU B C 1
ATOM 853 O O . GLU A 1 123 ? 234.931 -42.290 348.849 1.00 22.61 123 GLU B O 1
ATOM 859 N N . SER A 1 124 ? 234.270 -43.490 350.634 1.00 19.08 124 SER B N 1
ATOM 860 C CA . SER A 1 124 ? 232.860 -43.367 350.267 1.00 18.48 124 SER B CA 1
ATOM 861 C C . SER A 1 124 ? 232.405 -41.909 350.278 1.00 15.52 124 SER B C 1
ATOM 862 O O . SER A 1 124 ? 231.714 -41.456 349.354 1.00 16.58 124 SER B O 1
ATOM 865 N N . VAL A 1 125 ? 232.777 -41.161 351.322 1.00 14.34 125 VAL B N 1
ATOM 866 C CA . VAL A 1 125 ? 232.377 -39.755 351.413 1.00 13.58 125 VAL B CA 1
ATOM 867 C C . VAL A 1 125 ? 233.014 -38.946 350.291 1.00 18.00 125 VAL B C 1
ATOM 868 O O . VAL A 1 125 ? 232.333 -38.203 349.576 1.00 19.05 125 VAL B O 1
ATOM 872 N N . PHE A 1 126 ? 234.335 -39.087 350.119 1.00 17.12 126 PHE B N 1
ATOM 873 C CA . PHE A 1 126 ? 235.057 -38.340 349.091 1.00 16.30 126 PHE B CA 1
ATOM 874 C C . PHE A 1 126 ? 234.521 -38.642 347.695 1.00 15.74 126 PHE B C 1
ATOM 875 O O . PHE A 1 126 ? 234.325 -37.730 346.880 1.00 16.45 126 PHE B O 1
ATOM 883 N N . ASN A 1 127 ? 234.320 -39.924 347.384 1.00 18.91 127 ASN B N 1
ATOM 884 C CA . ASN A 1 127 ? 233.830 -40.287 346.055 1.00 18.61 127 ASN B CA 1
ATOM 885 C C . ASN A 1 127 ? 232.446 -39.715 345.794 1.00 17.89 127 ASN B C 1
ATOM 886 O O . ASN A 1 127 ? 232.113 -39.347 344.657 1.00 19.19 127 ASN B O 1
ATOM 891 N N . LYS A 1 128 ? 231.612 -39.648 346.826 1.00 18.84 128 LYS B N 1
ATOM 892 C CA . LYS A 1 128 ? 230.270 -39.130 346.614 1.00 17.27 128 LYS B CA 1
ATOM 893 C C . LYS A 1 128 ? 230.313 -37.642 346.313 1.00 18.13 128 LYS B C 1
ATOM 894 O O . LYS A 1 128 ? 229.524 -37.151 345.498 1.00 19.39 128 LYS B O 1
ATOM 900 N N . TYR A 1 129 ? 231.264 -36.935 346.923 1.00 14.43 129 TYR B N 1
ATOM 901 C CA . TYR A 1 129 ? 231.422 -35.488 346.772 1.00 13.16 129 TYR B CA 1
ATOM 902 C C . TYR A 1 129 ? 232.062 -35.077 345.447 1.00 15.05 129 TYR B C 1
ATOM 903 O O . TYR A 1 129 ? 231.937 -33.909 345.053 1.00 18.19 129 TYR B O 1
ATOM 912 N N . ALA A 1 130 ? 232.713 -36.011 344.743 1.00 16.50 130 ALA B N 1
ATOM 913 C CA . ALA A 1 130 ? 233.720 -35.651 343.746 1.00 18.46 130 ALA B CA 1
ATOM 914 C C . ALA A 1 130 ? 233.123 -34.911 342.552 1.00 17.85 130 ALA B C 1
ATOM 915 O O . ALA A 1 130 ? 233.667 -33.891 342.115 1.00 17.82 130 ALA B O 1
ATOM 917 N N . THR A 1 131 ? 232.024 -35.418 341.989 1.00 17.70 131 THR B N 1
ATOM 918 C CA . THR A 1 131 ? 231.434 -34.763 340.816 1.00 15.81 131 THR B CA 1
ATOM 919 C C . THR A 1 131 ? 230.939 -33.355 341.145 1.00 20.97 131 THR B C 1
ATOM 920 O O . THR A 1 131 ? 231.180 -32.409 340.383 1.00 22.41 131 THR B O 1
ATOM 924 N N . PHE A 1 132 ? 230.250 -33.194 342.277 1.00 14.75 132 PHE B N 1
ATOM 925 C CA . PHE A 1 132 ? 229.786 -31.868 342.685 1.00 15.21 132 PHE B CA 1
ATOM 926 C C . PHE A 1 132 ? 230.957 -30.917 342.899 1.00 18.84 132 PHE B C 1
ATOM 927 O O . PHE A 1 132 ? 230.921 -29.763 342.449 1.00 18.84 132 PHE B O 1
ATOM 935 N N . TYR A 1 133 ? 232.009 -31.386 343.578 1.00 16.85 133 TYR B N 1
ATOM 936 C CA . TYR A 1 133 ? 233.169 -30.534 343.818 1.00 18.56 133 TYR B CA 1
ATOM 937 C C . TYR A 1 133 ? 233.830 -30.112 342.511 1.00 18.58 133 TYR B C 1
ATOM 938 O O . TYR A 1 133 ? 234.177 -28.940 342.337 1.00 17.76 133 TYR B O 1
ATOM 947 N N . ALA A 1 134 ? 234.000 -31.045 341.574 1.00 16.93 134 ALA B N 1
ATOM 948 C CA . ALA A 1 134 ? 234.625 -30.688 340.302 1.00 22.58 134 ALA B CA 1
ATOM 949 C C . ALA A 1 134 ? 233.769 -29.701 339.517 1.00 23.53 134 ALA B C 1
ATOM 950 O O . ALA A 1 134 ? 234.293 -28.795 338.858 1.00 23.01 134 ALA B O 1
ATOM 952 N N . THR A 1 135 ? 232.452 -29.865 339.573 1.00 18.33 135 THR B N 1
ATOM 953 C CA . THR A 1 135 ? 231.551 -29.027 338.793 1.00 19.63 135 THR B CA 1
ATOM 954 C C . THR A 1 135 ? 231.414 -27.621 339.373 1.00 19.56 135 THR B C 1
ATOM 955 O O . THR A 1 135 ? 231.237 -26.662 338.613 1.00 17.02 135 THR B O 1
ATOM 959 N N . HIS A 1 136 ? 231.536 -27.457 340.698 1.00 14.80 136 HIS B N 1
ATOM 960 C CA . HIS A 1 136 ? 231.310 -26.152 341.317 1.00 18.77 136 HIS B CA 1
ATOM 961 C C . HIS A 1 136 ? 232.490 -25.698 342.172 1.00 21.08 136 HIS B C 1
ATOM 962 O O . HIS A 1 136 ? 232.306 -24.932 343.123 1.00 18.22 136 HIS B O 1
ATOM 969 N N . HIS A 1 137 ? 233.699 -26.144 341.819 1.00 16.83 137 HIS B N 1
ATOM 970 C CA . HIS A 1 137 ? 234.910 -25.889 342.600 1.00 17.84 137 HIS B CA 1
ATOM 971 C C . HIS A 1 137 ? 235.034 -24.425 343.038 1.00 14.14 137 HIS B C 1
ATOM 972 O O . HIS A 1 137 ? 235.150 -24.120 344.234 1.00 12.95 137 HIS B O 1
ATOM 979 N N . SER A 1 138 ? 234.996 -23.500 342.087 1.00 15.98 138 SER B N 1
ATOM 980 C CA . SER A 1 138 ? 235.271 -22.109 342.451 1.00 19.71 138 SER B CA 1
ATOM 981 C C . SER A 1 138 ? 234.116 -21.479 343.231 1.00 19.50 138 SER B C 1
ATOM 982 O O . SER A 1 138 ? 234.340 -20.559 344.034 1.00 16.72 138 SER B O 1
ATOM 985 N N . THR A 1 139 ? 232.881 -21.953 343.016 1.00 17.39 139 THR B N 1
ATOM 986 C CA . THR A 1 139 ? 231.741 -21.461 343.791 1.00 14.99 139 THR B CA 1
ATOM 987 C C . THR A 1 139 ? 231.803 -21.963 345.229 1.00 18.84 139 THR B C 1
ATOM 988 O O . THR A 1 139 ? 231.535 -21.215 346.172 1.00 13.25 139 THR B O 1
ATOM 992 N N . ILE A 1 140 ? 232.152 -23.234 345.415 1.00 15.57 140 ILE B N 1
ATOM 993 C CA . ILE A 1 140 ? 232.269 -23.785 346.761 1.00 11.48 140 ILE B CA 1
ATOM 994 C C . ILE A 1 140 ? 233.351 -23.048 347.537 1.00 14.25 140 ILE B C 1
ATOM 995 O O . ILE A 1 140 ? 233.163 -22.655 348.697 1.00 13.05 140 ILE B O 1
ATOM 1000 N N . LEU A 1 141 ? 234.509 -22.865 346.901 1.00 15.59 141 LEU B N 1
ATOM 1001 C CA . LEU A 1 141 ? 235.619 -22.136 347.499 1.00 14.45 141 LEU B CA 1
ATOM 1002 C C . LEU A 1 141 ? 235.156 -20.785 348.032 1.00 16.16 141 LEU B C 1
ATOM 1003 O O . LEU A 1 141 ? 235.413 -20.429 349.191 1.00 13.49 141 LEU B O 1
ATOM 1008 N N . ARG A 1 142 ? 234.463 -20.022 347.192 1.00 14.15 142 ARG B N 1
ATOM 1009 C CA . ARG A 1 142 ? 234.109 -18.657 347.566 1.00 17.34 142 ARG B CA 1
ATOM 1010 C C . ARG A 1 142 ? 233.008 -18.632 348.625 1.00 16.97 142 ARG B C 1
ATOM 1011 O O . ARG A 1 142 ? 233.053 -17.819 349.559 1.00 14.67 142 ARG B O 1
ATOM 1019 N N . MET A 1 143 ? 232.012 -19.520 348.519 1.00 11.30 143 MET B N 1
ATOM 1020 C CA . MET A 1 143 ? 230.920 -19.453 349.483 1.00 10.99 143 MET B CA 1
ATOM 1021 C C . MET A 1 143 ? 231.331 -19.974 350.858 1.00 15.13 143 MET B C 1
ATOM 1022 O O . MET A 1 143 ? 230.637 -19.695 351.841 1.00 12.16 143 MET B O 1
ATOM 1027 N N . PHE A 1 144 ? 232.405 -20.765 350.944 1.00 12.36 144 PHE B N 1
ATOM 1028 C CA . PHE A 1 144 ? 232.955 -21.205 352.223 1.00 13.03 144 PHE B CA 1
ATOM 1029 C C . PHE A 1 144 ? 234.198 -20.390 352.618 1.00 12.09 144 PHE B C 1
ATOM 1030 O O . PHE A 1 144 ? 235.101 -20.899 353.293 1.00 11.06 144 PHE B O 1
ATOM 1038 N N . HIS A 1 145 ? 234.241 -19.109 352.220 1.00 9.92 145 HIS B N 1
ATOM 1039 C CA . HIS A 1 145 ? 235.177 -18.127 352.751 1.00 10.03 145 HIS B CA 1
ATOM 1040 C C . HIS A 1 145 ? 236.625 -18.405 352.365 1.00 14.32 145 HIS B C 1
ATOM 1041 O O . HIS A 1 145 ? 237.549 -18.012 353.086 1.00 14.30 145 HIS B O 1
ATOM 1048 N N . GLY A 1 146 ? 236.837 -19.017 351.204 1.00 14.27 146 GLY B N 1
ATOM 1049 C CA . GLY A 1 146 ? 238.173 -19.302 350.713 1.00 17.14 146 GLY B CA 1
ATOM 1050 C C . GLY A 1 146 ? 238.828 -18.175 349.935 1.00 16.43 146 GLY B C 1
ATOM 1051 O O . GLY A 1 146 ? 240.031 -18.236 349.667 1.00 21.11 146 GLY B O 1
ATOM 1052 N N . ASP A 1 147 ? 238.073 -17.138 349.575 1.00 16.27 147 ASP B N 1
ATOM 1053 C CA . ASP A 1 147 ? 238.549 -16.036 348.735 1.00 18.69 147 ASP B CA 1
ATOM 1054 C C . ASP A 1 147 ? 238.577 -14.770 349.586 1.00 20.39 147 ASP B C 1
ATOM 1055 O O . ASP A 1 147 ? 237.522 -14.250 349.965 1.00 17.33 147 ASP B O 1
ATOM 1060 N N . TYR A 1 148 ? 239.775 -14.258 349.871 1.00 18.64 148 TYR B N 1
ATOM 1061 C CA . TYR A 1 148 ? 239.843 -13.106 350.771 1.00 22.97 148 TYR B CA 1
ATOM 1062 C C . TYR A 1 148 ? 239.373 -11.806 350.127 1.00 18.71 148 TYR B C 1
ATOM 1063 O O . TYR A 1 148 ? 239.328 -10.781 350.811 1.00 14.43 148 TYR B O 1
ATOM 1072 N N . ARG A 1 149 ? 239.013 -11.806 348.842 1.00 16.31 149 ARG B N 1
ATOM 1073 C CA . ARG A 1 149 ? 238.403 -10.614 348.264 1.00 17.62 149 ARG B CA 1
ATOM 1074 C C . ARG A 1 149 ? 237.092 -10.247 348.953 1.00 17.10 149 ARG B C 1
ATOM 1075 O O . ARG A 1 149 ? 236.678 -9.077 348.905 1.00 16.91 149 ARG B O 1
ATOM 1083 N N . ASP A 1 150 ? 236.454 -11.210 349.604 1.00 14.05 150 ASP B N 1
ATOM 1084 C CA . ASP A 1 150 ? 235.159 -11.050 350.262 1.00 17.39 150 ASP B CA 1
ATOM 1085 C C . ASP A 1 150 ? 235.261 -10.869 351.765 1.00 18.98 150 ASP B C 1
ATOM 1086 O O . ASP A 1 150 ? 234.222 -10.758 352.428 1.00 16.43 150 ASP B O 1
ATOM 1091 N N . ILE A 1 151 ? 236.467 -10.900 352.339 1.00 14.73 151 ILE B N 1
ATOM 1092 C CA . ILE A 1 151 ? 236.553 -11.099 353.785 1.00 12.39 151 ILE B CA 1
ATOM 1093 C C . ILE A 1 151 ? 235.977 -9.897 354.535 1.00 14.39 151 ILE B C 1
ATOM 1094 O O . ILE A 1 151 ? 235.329 -10.054 355.583 1.00 14.94 151 ILE B O 1
ATOM 1099 N N . GLY A 1 152 ? 236.171 -8.693 353.993 1.00 15.20 152 GLY B N 1
ATOM 1100 C CA . GLY A 1 152 ? 235.648 -7.493 354.635 1.00 15.03 152 GLY B CA 1
ATOM 1101 C C . GLY A 1 152 ? 234.130 -7.464 354.693 1.00 18.65 152 GLY B C 1
ATOM 1102 O O . GLY A 1 152 ? 233.544 -7.155 355.736 1.00 17.65 152 GLY B O 1
ATOM 1103 N N . ASN A 1 153 ? 233.474 -7.749 353.560 1.00 18.50 153 ASN B N 1
ATOM 1104 C CA . ASN A 1 153 ? 232.011 -7.766 353.527 1.00 15.87 153 ASN B CA 1
ATOM 1105 C C . ASN A 1 153 ? 231.460 -8.859 354.428 1.00 14.05 153 ASN B C 1
ATOM 1106 O O . ASN A 1 153 ? 230.452 -8.662 355.120 1.00 16.08 153 ASN B O 1
ATOM 1111 N N . THR A 1 154 ? 232.118 -10.022 354.447 1.00 12.43 154 THR B N 1
ATOM 1112 C CA . THR A 1 154 ? 231.595 -11.140 355.223 1.00 16.20 154 THR B CA 1
ATOM 1113 C C . THR A 1 154 ? 231.659 -10.854 356.725 1.00 19.18 154 THR B C 1
ATOM 1114 O O . THR A 1 154 ? 230.683 -11.081 357.448 1.00 15.92 154 THR B O 1
ATOM 1118 N N . TYR A 1 155 ? 232.790 -10.337 357.218 1.00 13.03 155 TYR B N 1
ATOM 1119 C CA . TYR A 1 155 ? 232.870 -10.089 358.656 1.00 14.75 155 TYR B CA 1
ATOM 1120 C C . TYR A 1 155 ? 232.058 -8.860 359.062 1.00 12.92 155 TYR B C 1
ATOM 1121 O O . TYR A 1 155 ? 231.601 -8.787 360.205 1.00 14.51 155 TYR B O 1
ATOM 1130 N N . ALA A 1 156 ? 231.853 -7.903 358.153 1.00 12.57 156 ALA B N 1
ATOM 1131 C CA . ALA A 1 156 ? 231.039 -6.736 358.502 1.00 18.57 156 ALA B CA 1
ATOM 1132 C C . ALA A 1 156 ? 229.542 -7.045 358.520 1.00 18.89 156 ALA B C 1
ATOM 1133 O O . ALA A 1 156 ? 228.800 -6.455 359.314 1.00 16.88 156 ALA B O 1
ATOM 1135 N N . LYS A 1 157 ? 229.084 -7.926 357.631 1.00 17.46 157 LYS B N 1
ATOM 1136 C CA . LYS A 1 157 ? 227.680 -8.328 357.615 1.00 18.75 157 LYS B CA 1
ATOM 1137 C C . LYS A 1 157 ? 227.325 -9.094 358.877 1.00 17.07 157 LYS B C 1
ATOM 1138 O O . LYS A 1 157 ? 226.221 -8.951 359.413 1.00 15.39 157 LYS B O 1
ATOM 1144 N N . LEU A 1 158 ? 228.247 -9.932 359.346 1.00 11.91 158 LEU B N 1
ATOM 1145 C CA . LEU A 1 158 ? 228.056 -10.698 360.571 1.00 14.82 158 LEU B CA 1
ATOM 1146 C C . LEU A 1 158 ? 228.361 -9.868 361.810 1.00 15.52 158 LEU B C 1
ATOM 1147 O O . LEU A 1 158 ? 227.794 -10.130 362.879 1.00 15.13 158 LEU B O 1
ATOM 1152 N N . GLY A 1 159 ? 229.271 -8.897 361.690 1.00 16.42 159 GLY B N 1
ATOM 1153 C CA . GLY A 1 159 ? 229.543 -7.960 362.769 1.00 16.13 159 GLY B CA 1
ATOM 1154 C C . GLY A 1 159 ? 230.021 -8.647 364.032 1.00 16.83 159 GLY B C 1
ATOM 1155 O O . GLY A 1 159 ? 230.751 -9.647 364.006 1.00 15.25 159 GLY B O 1
ATOM 1156 N N . ASN A 1 160 ? 229.595 -8.104 365.164 1.00 16.08 160 ASN B N 1
ATOM 1157 C CA . ASN A 1 160 ? 229.883 -8.705 366.460 1.00 16.27 160 ASN B CA 1
ATOM 1158 C C . ASN A 1 160 ? 229.041 -9.944 366.709 1.00 19.40 160 ASN B C 1
ATOM 1159 O O . ASN A 1 160 ? 229.139 -10.545 367.790 1.00 23.03 160 ASN B O 1
ATOM 1164 N N . GLY A 1 161 ? 228.248 -10.363 365.718 1.00 16.06 161 GLY B N 1
ATOM 1165 C CA . GLY A 1 161 ? 227.592 -11.663 365.752 1.00 22.08 161 GLY B CA 1
ATOM 1166 C C . GLY A 1 161 ? 228.510 -12.856 365.507 1.00 23.00 161 GLY B C 1
ATOM 1167 O O . GLY A 1 161 ? 228.074 -13.990 365.709 1.00 30.97 161 GLY B O 1
ATOM 1168 N N . VAL A 1 162 ? 229.752 -12.633 365.071 1.00 21.48 162 VAL B N 1
ATOM 1169 C CA . VAL A 1 162 ? 230.723 -13.704 364.857 1.00 18.03 162 VAL B CA 1
ATOM 1170 C C . VAL A 1 162 ? 232.015 -13.343 365.582 1.00 16.14 162 VAL B C 1
ATOM 1171 O O . VAL A 1 162 ? 232.402 -12.173 365.626 1.00 12.66 162 VAL B O 1
ATOM 1175 N N . LYS A 1 163 ? 232.677 -14.337 366.180 1.00 12.80 163 LYS B N 1
ATOM 1176 C CA . LYS A 1 163 ? 234.016 -14.088 366.710 1.00 15.94 163 LYS B CA 1
ATOM 1177 C C . LYS A 1 163 ? 234.951 -13.665 365.582 1.00 19.69 163 LYS B C 1
ATOM 1178 O O . LYS A 1 163 ? 235.077 -14.361 364.571 1.00 17.98 163 LYS B O 1
ATOM 1184 N N . GLN A 1 164 ? 235.623 -12.531 365.763 1.00 13.10 164 GLN B N 1
ATOM 1185 C CA . GLN A 1 164 ? 236.506 -11.999 364.737 1.00 12.48 164 GLN B CA 1
ATOM 1186 C C . GLN A 1 164 ? 237.890 -12.638 364.829 1.00 13.83 164 GLN B C 1
ATOM 1187 O O . GLN A 1 164 ? 238.267 -13.227 365.846 1.00 15.22 164 GLN B O 1
ATOM 1193 N N . ILE A 1 165 ? 238.640 -12.536 363.730 1.00 16.99 165 ILE B N 1
ATOM 1194 C CA . ILE A 1 165 ? 240.042 -12.947 363.743 1.00 16.06 165 ILE B CA 1
ATOM 1195 C C . ILE A 1 165 ? 240.756 -12.167 364.835 1.00 18.41 165 ILE B C 1
ATOM 1196 O O . ILE A 1 165 ? 240.633 -10.939 364.918 1.00 17.36 165 ILE B O 1
ATOM 1201 N N . GLY A 1 166 ? 241.482 -12.882 365.702 1.00 16.06 166 GLY B N 1
ATOM 1202 C CA . GLY A 1 166 ? 242.196 -12.252 366.797 1.00 17.36 166 GLY B CA 1
ATOM 1203 C C . GLY A 1 166 ? 241.380 -11.990 368.053 1.00 19.39 166 GLY B C 1
ATOM 1204 O O . GLY A 1 166 ? 241.949 -11.550 369.058 1.00 23.84 166 GLY B O 1
ATOM 1205 N N . GLN A 1 167 ? 240.073 -12.217 368.034 1.00 15.17 167 GLN B N 1
ATOM 1206 C CA . GLN A 1 167 ? 239.252 -12.064 369.231 1.00 14.96 167 GLN B CA 1
ATOM 1207 C C . GLN A 1 167 ? 239.175 -13.390 369.987 1.00 13.88 167 GLN B C 1
ATOM 1208 O O . GLN A 1 167 ? 239.027 -14.448 369.379 1.00 12.59 167 GLN B O 1
ATOM 1214 N N . MET A 1 168 ? 239.279 -13.331 371.316 1.00 11.18 168 MET B N 1
ATOM 1215 C CA . MET A 1 168 ? 239.141 -14.545 372.117 1.00 11.04 168 MET B CA 1
ATOM 1216 C C . MET A 1 168 ? 237.668 -14.846 372.368 1.00 13.34 168 MET B C 1
ATOM 1217 O O . MET A 1 168 ? 236.824 -13.946 372.383 1.00 14.18 168 MET B O 1
ATOM 1222 N N . PHE A 1 169 ? 237.355 -16.138 372.550 1.00 13.00 169 PHE B N 1
ATOM 1223 C CA . PHE A 1 169 ? 235.949 -16.510 372.675 1.00 15.57 169 PHE B CA 1
ATOM 1224 C C . PHE A 1 169 ? 235.309 -15.981 373.955 1.00 12.46 169 PHE B C 1
ATOM 1225 O O . PHE A 1 169 ? 234.114 -15.659 373.949 1.00 14.32 169 PHE B O 1
ATOM 1233 N N . VAL A 1 170 ? 236.048 -15.907 375.065 1.00 12.47 170 VAL B N 1
ATOM 1234 C CA . VAL A 1 170 ? 235.438 -15.398 376.297 1.00 13.18 170 VAL B CA 1
ATOM 1235 C C . VAL A 1 170 ? 234.964 -13.959 376.100 1.00 18.61 170 VAL B C 1
ATOM 1236 O O . VAL A 1 170 ? 233.832 -13.615 376.457 1.00 17.03 170 VAL B O 1
ATOM 1240 N N . ASP A 1 171 ? 235.811 -13.107 375.511 1.00 13.08 171 ASP B N 1
ATOM 1241 C CA . ASP A 1 171 ? 235.394 -11.736 375.190 1.00 19.56 171 ASP B CA 1
ATOM 1242 C C . ASP A 1 171 ? 234.143 -11.712 374.312 1.00 13.67 171 ASP B C 1
ATOM 1243 O O . ASP A 1 171 ? 233.204 -10.946 374.568 1.00 16.06 171 ASP B O 1
ATOM 1248 N N . PHE A 1 172 ? 234.139 -12.508 373.238 1.00 13.16 172 PHE B N 1
ATOM 1249 C CA . PHE A 1 172 ? 232.974 -12.583 372.358 1.00 15.85 172 PHE B CA 1
ATOM 1250 C C . PHE A 1 172 ? 231.723 -12.981 373.129 1.00 13.77 172 PHE B C 1
ATOM 1251 O O . PHE A 1 172 ? 230.655 -12.385 372.950 1.00 13.34 172 PHE B O 1
ATOM 1259 N N . CYS A 1 173 ? 231.844 -13.978 374.002 1.00 11.29 173 CYS B N 1
ATOM 1260 C CA . CYS A 1 173 ? 230.680 -14.479 374.726 1.00 12.28 173 CYS B CA 1
ATOM 1261 C C . CYS A 1 173 ? 230.220 -13.516 375.813 1.00 14.43 173 CYS B C 1
ATOM 1262 O O . CYS A 1 173 ? 229.012 -13.423 376.076 1.00 16.02 173 CYS B O 1
ATOM 1265 N N . GLU A 1 174 ? 231.159 -12.822 376.460 1.00 12.60 174 GLU B N 1
ATOM 1266 C CA . GLU A 1 174 ? 230.802 -11.772 377.420 1.00 14.70 174 GLU B CA 1
ATOM 1267 C C . GLU A 1 174 ? 229.971 -10.680 376.757 1.00 15.73 174 GLU B C 1
ATOM 1268 O O . GLU A 1 174 ? 228.970 -10.215 377.317 1.00 16.56 174 GLU B O 1
ATOM 1274 N N . LYS A 1 175 ? 230.403 -10.214 375.581 1.00 19.07 175 LYS B N 1
ATOM 1275 C CA . LYS A 1 175 ? 229.654 -9.165 374.897 1.00 18.52 175 LYS B CA 1
ATOM 1276 C C . LYS A 1 175 ? 228.290 -9.669 374.447 1.00 13.57 175 LYS B C 1
ATOM 1277 O O . LYS A 1 175 ? 227.284 -8.958 374.578 1.00 19.06 175 LYS B O 1
ATOM 1283 N N . ARG A 1 176 ? 228.242 -10.896 373.913 1.00 14.52 176 ARG B N 1
ATOM 1284 C CA . ARG A 1 176 ? 226.998 -11.433 373.366 1.00 14.92 176 ARG B CA 1
ATOM 1285 C C . ARG A 1 176 ? 225.927 -11.591 374.439 1.00 16.85 176 ARG B C 1
ATOM 1286 O O . ARG A 1 176 ? 224.738 -11.363 374.168 1.00 19.56 176 ARG B O 1
ATOM 1294 N N . THR A 1 177 ? 226.318 -11.939 375.666 1.00 16.23 177 THR B N 1
ATOM 1295 C CA . THR A 1 177 ? 225.359 -12.145 376.746 1.00 20.74 177 THR B CA 1
ATOM 1296 C C . THR A 1 177 ? 225.311 -10.994 377.749 1.00 22.60 177 THR B C 1
ATOM 1297 O O . THR A 1 177 ? 224.596 -11.098 378.752 1.00 22.15 177 THR B O 1
ATOM 1301 N N . ASP A 1 178 ? 226.029 -9.896 377.500 1.00 22.53 178 ASP B N 1
ATOM 1302 C CA . ASP A 1 178 ? 226.051 -8.738 378.406 1.00 24.49 178 ASP B CA 1
ATOM 1303 C C . ASP A 1 178 ? 226.425 -9.172 379.826 1.00 24.85 178 ASP B C 1
ATOM 1304 O O . ASP A 1 178 ? 225.745 -8.860 380.806 1.00 23.60 178 ASP B O 1
ATOM 1309 N N . PHE A 1 179 ? 227.522 -9.916 379.926 1.00 20.49 179 PHE B N 1
ATOM 1310 C CA . PHE A 1 179 ? 227.999 -10.439 381.199 1.00 20.90 179 PHE B CA 1
ATOM 1311 C C . PHE A 1 179 ? 229.494 -10.196 381.299 1.00 25.87 179 PHE B C 1
ATOM 1312 O O . PHE A 1 179 ? 230.234 -10.477 380.352 1.00 23.52 179 PHE B O 1
ATOM 1320 N N . LYS A 1 180 ? 229.931 -9.661 382.434 1.00 23.46 180 LYS B N 1
ATOM 1321 C CA . LYS A 1 180 ? 231.345 -9.464 382.716 1.00 26.56 180 LYS B CA 1
ATOM 1322 C C . LYS A 1 180 ? 231.803 -10.577 383.648 1.00 27.68 180 LYS B C 1
ATOM 1323 O O . LYS A 1 180 ? 231.285 -10.710 384.763 1.00 25.70 180 LYS B O 1
ATOM 1329 N N . TRP A 1 181 ? 232.755 -11.383 383.188 1.00 27.61 181 TRP B N 1
ATOM 1330 C CA . TRP A 1 181 ? 233.243 -12.528 383.951 1.00 30.58 181 TRP B CA 1
ATOM 1331 C C . TRP A 1 181 ? 234.518 -12.131 384.687 1.00 35.70 181 TRP B C 1
ATOM 1332 O O . TRP A 1 181 ? 235.536 -11.821 384.056 1.00 38.24 181 TRP B O 1
ATOM 1343 N N . ASN A 1 182 ? 234.465 -12.143 386.013 1.00 43.54 182 ASN B N 1
ATOM 1344 C CA . ASN A 1 182 ? 235.613 -11.770 386.830 1.00 58.27 182 ASN B CA 1
ATOM 1345 C C . ASN A 1 182 ? 236.547 -12.941 387.122 1.00 62.03 182 ASN B C 1
ATOM 1346 O O . ASN A 1 182 ? 237.489 -12.778 387.907 1.00 62.03 182 ASN B O 1
ATOM 1351 N N . GLU A 1 183 ? 236.313 -14.106 386.509 1.00 60.47 183 GLU B N 1
ATOM 1352 C CA . GLU A 1 183 ? 237.124 -15.306 386.743 1.00 56.74 183 GLU B CA 1
ATOM 1353 C C . GLU A 1 183 ? 237.233 -15.628 388.234 1.00 58.71 183 GLU B C 1
ATOM 1354 O O . GLU A 1 183 ? 238.247 -16.158 388.698 1.00 57.32 183 GLU B O 1
ATOM 1360 N N . ASP A 1 184 ? 236.187 -15.303 388.998 1.00 59.02 184 ASP B N 1
ATOM 1361 C CA . ASP A 1 184 ? 236.215 -15.501 390.442 1.00 59.75 184 ASP B CA 1
ATOM 1362 C C . ASP A 1 184 ? 235.197 -16.552 390.872 1.00 61.49 184 ASP B C 1
ATOM 1363 O O . ASP A 1 184 ? 235.004 -17.555 390.177 1.00 56.80 184 ASP B O 1
ATOM 1368 N N . ASN A 1 185 ? 234.543 -16.330 392.010 1.00 62.90 185 ASN B N 1
ATOM 1369 C CA . ASN A 1 185 ? 233.630 -17.306 392.591 1.00 64.65 185 ASN B CA 1
ATOM 1370 C C . ASN A 1 185 ? 232.201 -17.177 392.077 1.00 62.20 185 ASN B C 1
ATOM 1371 O O . ASN A 1 185 ? 231.354 -18.001 392.441 1.00 63.15 185 ASN B O 1
ATOM 1376 N N . SER A 1 186 ? 231.907 -16.173 391.254 1.00 54.48 186 SER B N 1
ATOM 1377 C CA . SER A 1 186 ? 230.548 -15.995 390.763 1.00 53.08 186 SER B CA 1
ATOM 1378 C C . SER A 1 186 ? 230.134 -17.177 389.893 1.00 49.97 186 SER B C 1
ATOM 1379 O O . SER A 1 186 ? 230.968 -17.829 389.258 1.00 41.54 186 SER B O 1
ATOM 1382 N N . CYS A 1 187 ? 228.826 -17.465 389.878 1.00 50.72 187 CYS B N 1
ATOM 1383 C CA . CYS A 1 187 ? 228.299 -18.497 388.995 1.00 57.76 187 CYS B CA 1
ATOM 1384 C C . CYS A 1 187 ? 227.771 -17.843 387.727 1.00 52.51 187 CYS B C 1
ATOM 1385 O O . CYS A 1 187 ? 226.840 -17.024 387.796 1.00 57.17 187 CYS B O 1
ATOM 1388 N N . PRO A 1 188 ? 228.363 -18.120 386.570 1.00 43.85 188 PRO B N 1
ATOM 1389 C CA . PRO A 1 188 ? 228.042 -17.355 385.358 1.00 36.12 188 PRO B CA 1
ATOM 1390 C C . PRO A 1 188 ? 226.660 -17.690 384.828 1.00 33.72 188 PRO B C 1
ATOM 1391 O O . PRO A 1 188 ? 226.139 -18.787 385.075 1.00 33.45 188 PRO B O 1
ATOM 1395 N N . PRO A 1 189 ? 226.035 -16.770 384.088 1.00 34.43 189 PRO B N 1
ATOM 1396 C CA . PRO A 1 189 ? 224.734 -17.068 383.478 1.00 32.88 189 PRO B CA 1
ATOM 1397 C C . PRO A 1 189 ? 224.862 -18.199 382.472 1.00 28.27 189 PRO B C 1
ATOM 1398 O O . PRO A 1 189 ? 225.906 -18.374 381.838 1.00 21.48 189 PRO B O 1
ATOM 1402 N N . GLU A 1 190 ? 223.769 -18.953 382.306 1.00 27.19 190 GLU B N 1
ATOM 1403 C CA . GLU A 1 190 ? 223.828 -20.147 381.464 1.00 26.37 190 GLU B CA 1
ATOM 1404 C C . GLU A 1 190 ? 224.097 -19.804 380.000 1.00 19.71 190 GLU B C 1
ATOM 1405 O O . GLU A 1 190 ? 224.797 -20.544 379.302 1.00 19.32 190 GLU B O 1
ATOM 1411 N N . ALA A 1 191 ? 223.538 -18.700 379.499 1.00 21.34 191 ALA B N 1
ATOM 1412 C CA . ALA A 1 191 ? 223.769 -18.374 378.091 1.00 18.48 191 ALA B CA 1
ATOM 1413 C C . ALA A 1 191 ? 225.239 -18.076 377.816 1.00 17.50 191 ALA B C 1
ATOM 1414 O O . ALA A 1 191 ? 225.743 -18.360 376.723 1.00 18.19 191 ALA B O 1
ATOM 1416 N N . PHE A 1 192 ? 225.933 -17.497 378.792 1.00 14.88 192 PHE B N 1
ATOM 1417 C CA . PHE A 1 192 ? 227.365 -17.268 378.664 1.00 16.61 192 PHE B CA 1
ATOM 1418 C C . PHE A 1 192 ? 228.123 -18.591 378.641 1.00 16.91 192 PHE B C 1
ATOM 1419 O O . PHE A 1 192 ? 228.989 -18.808 377.784 1.00 17.34 192 PHE B O 1
ATOM 1427 N N . LEU A 1 193 ? 227.792 -19.501 379.567 1.00 14.31 193 LEU B N 1
ATOM 1428 C CA . LEU A 1 193 ? 228.479 -20.789 379.612 1.00 17.62 193 LEU B CA 1
ATOM 1429 C C . LEU A 1 193 ? 228.267 -21.562 378.318 1.00 18.26 193 LEU B C 1
ATOM 1430 O O . LEU A 1 193 ? 229.215 -22.123 377.752 1.00 16.29 193 LEU B O 1
ATOM 1435 N N . ASP A 1 194 ? 227.029 -21.581 377.829 1.00 16.30 194 ASP B N 1
ATOM 1436 C CA . ASP A 1 194 ? 226.714 -22.253 376.571 1.00 16.29 194 ASP B CA 1
ATOM 1437 C C . ASP A 1 194 ? 227.522 -21.670 375.418 1.00 15.62 194 ASP B C 1
ATOM 1438 O O . ASP A 1 194 ? 228.089 -22.410 374.603 1.00 18.38 194 ASP B O 1
ATOM 1443 N N . CYS A 1 195 ? 227.607 -20.340 375.351 1.00 13.74 195 CYS B N 1
ATOM 1444 C CA . CYS A 1 195 ? 228.387 -19.684 374.302 1.00 15.91 195 CYS B CA 1
ATOM 1445 C C . CYS A 1 195 ? 229.862 -20.073 374.371 1.00 17.91 195 CYS B C 1
ATOM 1446 O O . CYS A 1 195 ? 230.476 -20.378 373.344 1.00 15.70 195 CYS B O 1
ATOM 1449 N N . VAL A 1 196 ? 230.457 -20.032 375.571 1.00 15.60 196 VAL B N 1
ATOM 1450 C CA . VAL A 1 196 ? 231.875 -20.372 375.719 1.00 12.89 196 VAL B CA 1
ATOM 1451 C C . VAL A 1 196 ? 232.108 -21.848 375.418 1.00 12.74 196 VAL B C 1
ATOM 1452 O O . VAL A 1 196 ? 233.025 -22.207 374.671 1.00 16.41 196 VAL B O 1
ATOM 1456 N N . PHE A 1 197 ? 231.274 -22.726 375.988 1.00 12.99 197 PHE B N 1
ATOM 1457 C CA . PHE A 1 197 ? 231.495 -24.157 375.811 1.00 16.34 197 PHE B CA 1
ATOM 1458 C C . PHE A 1 197 ? 231.313 -24.565 374.351 1.00 14.33 197 PHE B C 1
ATOM 1459 O O . PHE A 1 197 ? 232.024 -25.446 373.850 1.00 15.39 197 PHE B O 1
ATOM 1467 N N . ARG A 1 198 ? 230.372 -23.935 373.648 1.00 13.79 198 ARG B N 1
ATOM 1468 C CA . ARG A 1 198 ? 230.212 -24.231 372.224 1.00 15.59 198 ARG B CA 1
ATOM 1469 C C . ARG A 1 198 ? 231.353 -23.662 371.389 1.00 14.61 198 ARG B C 1
ATOM 1470 O O . ARG A 1 198 ? 231.732 -24.266 370.382 1.00 18.37 198 ARG B O 1
ATOM 1478 N N . GLY A 1 199 ? 231.904 -22.512 371.779 1.00 17.00 199 GLY B N 1
ATOM 1479 C CA . GLY A 1 199 ? 233.071 -21.986 371.078 1.00 17.25 199 GLY B CA 1
ATOM 1480 C C . GLY A 1 199 ? 234.297 -22.869 371.238 1.00 14.88 199 GLY B C 1
ATOM 1481 O O . GLY A 1 199 ? 235.075 -23.042 370.292 1.00 13.69 199 GLY B O 1
ATOM 1482 N N . PHE A 1 200 ? 234.492 -23.432 372.443 1.00 11.49 200 PHE B N 1
ATOM 1483 C CA . PHE A 1 200 ? 235.574 -24.384 372.701 1.00 13.49 200 PHE B CA 1
ATOM 1484 C C . PHE A 1 200 ? 235.284 -25.760 372.112 1.00 15.85 200 PHE B C 1
ATOM 1485 O O . PHE A 1 200 ? 236.151 -26.641 372.174 1.00 14.74 200 PHE B O 1
ATOM 1493 N N . ARG A 1 201 ? 234.080 -25.969 371.580 1.00 14.95 201 ARG B N 1
ATOM 1494 C CA . ARG A 1 201 ? 233.582 -27.291 371.186 1.00 16.07 201 ARG B CA 1
ATOM 1495 C C . ARG A 1 201 ? 233.602 -28.290 372.351 1.00 21.00 201 ARG B C 1
ATOM 1496 O O . ARG A 1 201 ? 233.616 -29.512 372.128 1.00 17.75 201 ARG B O 1
ATOM 1504 N N . TRP A 1 202 ? 233.592 -27.808 373.601 1.00 11.28 202 TRP B N 1
ATOM 1505 C CA . TRP A 1 202 ? 233.300 -28.708 374.725 1.00 14.49 202 TRP B CA 1
ATOM 1506 C C . TRP A 1 202 ? 231.865 -29.224 374.664 1.00 17.67 202 TRP B C 1
ATOM 1507 O O . TRP A 1 202 ? 231.575 -30.336 375.134 1.00 19.22 202 TRP B O 1
ATOM 1518 N N . ILE A 1 203 ? 230.952 -28.410 374.139 1.00 17.34 203 ILE B N 1
ATOM 1519 C CA . ILE A 1 203 ? 229.590 -28.814 373.815 1.00 16.35 203 ILE B CA 1
ATOM 1520 C C . ILE A 1 203 ? 229.447 -28.717 372.303 1.00 21.03 203 ILE B C 1
ATOM 1521 O O . ILE A 1 203 ? 229.809 -27.693 371.708 1.00 18.38 203 ILE B O 1
ATOM 1526 N N . THR A 1 204 ? 228.953 -29.790 371.683 1.00 14.49 204 THR B N 1
ATOM 1527 C CA . THR A 1 204 ? 228.909 -29.855 370.230 1.00 15.56 204 THR B CA 1
ATOM 1528 C C . THR A 1 204 ? 227.735 -29.044 369.695 1.00 16.65 204 THR B C 1
ATOM 1529 O O . THR A 1 204 ? 226.876 -28.587 370.445 1.00 22.59 204 THR B O 1
ATOM 1533 N N . GLU A 1 205 ? 227.699 -28.867 368.371 1.00 18.49 205 GLU B N 1
ATOM 1534 C CA . GLU A 1 205 ? 226.585 -28.161 367.739 1.00 17.38 205 GLU B CA 1
ATOM 1535 C C . GLU A 1 205 ? 225.256 -28.831 368.050 1.00 20.03 205 GLU B C 1
ATOM 1536 O O . GLU A 1 205 ? 224.220 -28.162 368.144 1.00 22.24 205 GLU B O 1
ATOM 1542 N N . GLU A 1 206 ? 225.266 -30.148 368.209 1.00 17.21 206 GLU B N 1
ATOM 1543 C CA . GLU A 1 206 ? 224.067 -30.906 368.531 1.00 21.24 206 GLU B CA 1
ATOM 1544 C C . GLU A 1 206 ? 223.747 -30.885 370.022 1.00 23.75 206 GLU B C 1
ATOM 1545 O O . GLU A 1 206 ? 222.704 -31.409 370.425 1.00 24.29 206 GLU B O 1
ATOM 1551 N N . GLY A 1 207 ? 224.609 -30.290 370.840 1.00 23.38 207 GLY B N 1
ATOM 1552 C CA . GLY A 1 207 ? 224.366 -30.161 372.263 1.00 18.70 207 GLY B CA 1
ATOM 1553 C C . GLY A 1 207 ? 224.960 -31.244 373.134 1.00 23.71 207 GLY B C 1
ATOM 1554 O O . GLY A 1 207 ? 224.602 -31.327 374.312 1.00 31.07 207 GLY B O 1
ATOM 1555 N N . GLU A 1 208 ? 225.854 -32.071 372.608 1.00 22.18 208 GLU B N 1
ATOM 1556 C CA . GLU A 1 208 ? 226.405 -33.171 373.387 1.00 28.89 208 GLU B CA 1
ATOM 1557 C C . GLU A 1 208 ? 227.714 -32.752 374.042 1.00 25.16 208 GLU B C 1
ATOM 1558 O O . GLU A 1 208 ? 228.430 -31.886 373.534 1.00 22.17 208 GLU B O 1
ATOM 1564 N N . VAL A 1 209 ? 228.017 -33.369 375.188 1.00 22.42 209 VAL B N 1
ATOM 1565 C CA . VAL A 1 209 ? 229.298 -33.125 375.843 1.00 24.77 209 VAL B CA 1
ATOM 1566 C C . VAL A 1 209 ? 230.397 -33.818 375.051 1.00 21.84 209 VAL B C 1
ATOM 1567 O O . VAL A 1 209 ? 230.282 -35.000 374.711 1.00 25.37 209 VAL B O 1
ATOM 1571 N N . ASN A 1 210 ? 231.474 -33.090 374.768 1.00 16.89 210 ASN B N 1
ATOM 1572 C CA . ASN A 1 210 ? 232.607 -33.584 373.974 1.00 20.73 210 ASN B CA 1
ATOM 1573 C C . ASN A 1 210 ? 233.782 -33.849 374.918 1.00 22.90 210 ASN B C 1
ATOM 1574 O O . ASN A 1 210 ? 234.668 -33.016 375.094 1.00 19.22 210 ASN B O 1
ATOM 1579 N N . VAL A 1 211 ? 233.798 -35.040 375.520 1.00 19.53 211 VAL B N 1
ATOM 1580 C CA . VAL A 1 211 ? 234.772 -35.288 376.580 1.00 24.50 211 VAL B CA 1
ATOM 1581 C C . VAL A 1 211 ? 236.207 -35.260 376.066 1.00 21.43 211 VAL B C 1
ATOM 1582 O O . VAL A 1 211 ? 237.110 -34.807 376.777 1.00 19.97 211 VAL B O 1
ATOM 1586 N N . ASN A 1 212 ? 236.454 -35.731 374.841 1.00 26.07 212 ASN B N 1
ATOM 1587 C CA . ASN A 1 212 ? 237.829 -35.764 374.347 1.00 24.58 212 ASN B CA 1
ATOM 1588 C C . ASN A 1 212 ? 238.414 -34.361 374.208 1.00 20.19 212 ASN B C 1
ATOM 1589 O O . ASN A 1 212 ? 239.620 -34.175 374.406 1.00 23.08 212 ASN B O 1
ATOM 1594 N N . GLU A 1 213 ? 237.585 -33.371 373.875 1.00 23.01 213 GLU B N 1
ATOM 1595 C CA . GLU A 1 213 ? 238.068 -31.993 373.788 1.00 16.20 213 GLU B CA 1
ATOM 1596 C C . GLU A 1 213 ? 238.326 -31.409 375.174 1.00 19.23 213 GLU B C 1
ATOM 1597 O O . GLU A 1 213 ? 239.318 -30.701 375.378 1.00 20.18 213 GLU B O 1
ATOM 1603 N N . ILE A 1 214 ? 237.439 -31.682 376.140 1.00 21.11 214 ILE B N 1
ATOM 1604 C CA . ILE A 1 214 ? 237.676 -31.212 377.504 1.00 16.64 214 ILE B CA 1
ATOM 1605 C C . ILE A 1 214 ? 238.980 -31.791 378.038 1.00 17.99 214 ILE B C 1
ATOM 1606 O O . ILE A 1 214 ? 239.837 -31.061 378.560 1.00 20.47 214 ILE B O 1
ATOM 1611 N N . ARG A 1 215 ? 239.148 -33.115 377.919 1.00 16.59 215 ARG B N 1
ATOM 1612 C CA . ARG A 1 215 ? 240.378 -33.754 378.380 1.00 20.31 215 ARG B CA 1
ATOM 1613 C C . ARG A 1 215 ? 241.597 -33.134 377.708 1.00 17.62 215 ARG B C 1
ATOM 1614 O O . ARG A 1 215 ? 242.596 -32.827 378.369 1.00 23.89 215 ARG B O 1
ATOM 1622 N N . ARG A 1 216 ? 241.525 -32.945 376.390 1.00 18.86 216 ARG B N 1
ATOM 1623 C CA . ARG A 1 216 ? 242.611 -32.313 375.645 1.00 28.13 216 ARG B CA 1
ATOM 1624 C C . ARG A 1 216 ? 243.012 -30.979 376.269 1.00 27.07 216 ARG B C 1
ATOM 1625 O O . ARG A 1 216 ? 244.200 -30.699 376.469 1.00 22.59 216 ARG B O 1
ATOM 1633 N N . ASP A 1 217 ? 242.026 -30.149 376.608 1.00 22.37 217 ASP B N 1
ATOM 1634 C CA . ASP A 1 217 ? 242.313 -28.814 377.123 1.00 22.48 217 ASP B CA 1
ATOM 1635 C C . ASP A 1 217 ? 242.817 -28.848 378.559 1.00 22.28 217 ASP B C 1
ATOM 1636 O O . ASP A 1 217 ? 243.671 -28.035 378.931 1.00 18.78 217 ASP B O 1
ATOM 1641 N N . TYR A 1 218 ? 242.302 -29.770 379.381 1.00 17.61 218 TYR B N 1
ATOM 1642 C CA . TYR A 1 218 ? 242.843 -29.954 380.728 1.00 17.75 218 TYR B CA 1
ATOM 1643 C C . TYR A 1 218 ? 244.300 -30.409 380.674 1.00 20.91 218 TYR B C 1
ATOM 1644 O O . TYR A 1 218 ? 245.159 -29.881 381.392 1.00 21.64 218 TYR B O 1
ATOM 1653 N N . GLU A 1 219 ? 244.604 -31.381 379.810 1.00 20.40 219 GLU B N 1
ATOM 1654 C CA . GLU A 1 219 ? 245.980 -31.865 379.719 1.00 25.25 219 GLU B CA 1
ATOM 1655 C C . GLU A 1 219 ? 246.921 -30.783 379.190 1.00 30.81 219 GLU B C 1
ATOM 1656 O O . GLU A 1 219 ? 248.036 -30.626 379.700 1.00 29.93 219 GLU B O 1
ATOM 1662 N N . ALA A 1 220 ? 246.482 -30.007 378.192 1.00 26.15 220 ALA B N 1
ATOM 1663 C CA . ALA A 1 220 ? 247.339 -28.951 377.653 1.00 25.37 220 ALA B CA 1
ATOM 1664 C C . ALA A 1 220 ? 247.628 -27.874 378.690 1.00 21.90 220 ALA B C 1
ATOM 1665 O O . ALA A 1 220 ? 248.698 -27.253 378.659 1.00 27.04 220 ALA B O 1
ATOM 1667 N N . ALA A 1 221 ? 246.703 -27.642 379.616 1.00 23.00 221 ALA B N 1
ATOM 1668 C CA . ALA A 1 221 ? 246.907 -26.666 380.675 1.00 24.89 221 ALA B CA 1
ATOM 1669 C C . ALA A 1 221 ? 247.666 -27.228 381.865 1.00 27.02 221 ALA B C 1
ATOM 1670 O O . ALA A 1 221 ? 247.886 -26.494 382.835 1.00 31.17 221 ALA B O 1
ATOM 1672 N N . GLY A 1 222 ? 248.065 -28.497 381.824 1.00 27.55 222 GLY B N 1
ATOM 1673 C CA . GLY A 1 222 ? 248.749 -29.099 382.949 1.00 32.84 222 GLY B CA 1
ATOM 1674 C C . GLY A 1 222 ? 247.854 -29.445 384.114 1.00 38.77 222 GLY B C 1
ATOM 1675 O O . GLY A 1 222 ? 248.351 -29.638 385.230 1.00 41.56 222 GLY B O 1
ATOM 1676 N N . LYS A 1 223 ? 246.543 -29.537 383.890 1.00 32.02 223 LYS B N 1
ATOM 1677 C CA . LYS A 1 223 ? 245.588 -29.847 384.945 1.00 31.97 223 LYS B CA 1
ATOM 1678 C C . LYS A 1 223 ? 244.963 -31.227 384.775 1.00 35.04 223 LYS B C 1
ATOM 1679 O O . LYS A 1 223 ? 243.924 -31.509 385.380 1.00 40.82 223 LYS B O 1
ATOM 1685 N N . GLY A 1 224 ? 245.564 -32.085 383.954 1.00 33.80 224 GLY B N 1
ATOM 1686 C CA . GLY A 1 224 ? 245.058 -33.439 383.804 1.00 37.95 224 GLY B CA 1
ATOM 1687 C C . GLY A 1 224 ? 245.406 -34.271 385.026 1.00 45.18 224 GLY B C 1
ATOM 1688 O O . GLY A 1 224 ? 246.566 -34.317 385.456 1.00 47.72 224 GLY B O 1
ATOM 1689 N N . ALA A 1 225 ? 244.400 -34.920 385.605 1.00 48.69 225 ALA B N 1
ATOM 1690 C CA . ALA A 1 225 ? 244.619 -35.732 386.793 1.00 51.01 225 ALA B CA 1
ATOM 1691 C C . ALA A 1 225 ? 243.653 -36.906 386.777 1.00 51.21 225 ALA B C 1
ATOM 1692 O O . ALA A 1 225 ? 242.688 -36.935 386.008 1.00 50.62 225 ALA B O 1
ATOM 1694 N N . ALA A 1 226 ? 243.938 -37.893 387.631 1.00 58.65 226 ALA B N 1
ATOM 1695 C CA . ALA A 1 226 ? 243.055 -39.050 387.738 1.00 57.09 226 ALA B CA 1
ATOM 1696 C C . ALA A 1 226 ? 241.751 -38.695 388.441 1.00 60.89 226 ALA B C 1
ATOM 1697 O O . ALA A 1 226 ? 240.718 -39.318 388.167 1.00 63.93 226 ALA B O 1
ATOM 1699 N N . ASP A 1 227 ? 241.769 -37.698 389.336 1.00 63.93 227 ASP B N 1
ATOM 1700 C CA . ASP A 1 227 ? 240.540 -37.287 390.012 1.00 67.90 227 ASP B CA 1
ATOM 1701 C C . ASP A 1 227 ? 239.553 -36.611 389.063 1.00 61.04 227 ASP B C 1
ATOM 1702 O O . ASP A 1 227 ? 238.369 -36.492 389.399 1.00 61.65 227 ASP B O 1
ATOM 1707 N N . MET A 1 228 ? 240.011 -36.167 387.890 1.00 51.79 228 MET B N 1
ATOM 1708 C CA . MET A 1 228 ? 239.090 -35.690 386.867 1.00 44.24 228 MET B CA 1
ATOM 1709 C C . MET A 1 228 ? 238.226 -36.811 386.313 1.00 42.05 228 MET B C 1
ATOM 1710 O O . MET A 1 228 ? 237.205 -36.530 385.674 1.00 36.64 228 MET B O 1
ATOM 1715 N N . ALA A 1 229 ? 238.631 -38.064 386.529 1.00 43.88 229 ALA B N 1
ATOM 1716 C CA . ALA A 1 229 ? 237.855 -39.238 386.150 1.00 48.60 229 ALA B CA 1
ATOM 1717 C C . ALA A 1 229 ? 237.409 -39.189 384.695 1.00 45.17 229 ALA B C 1
ATOM 1718 O O . ALA A 1 229 ? 238.237 -39.157 383.780 1.00 54.47 229 ALA B O 1
ATOM 1720 N N . ASP A 1 230 ? 236.097 -39.176 384.481 1.00 37.30 230 ASP B N 1
ATOM 1721 C CA . ASP A 1 230 ? 235.499 -39.217 383.157 1.00 35.77 230 ASP B CA 1
ATOM 1722 C C . ASP A 1 230 ? 235.371 -37.838 382.515 1.00 38.42 230 ASP B C 1
ATOM 1723 O O . ASP A 1 230 ? 234.733 -37.721 381.463 1.00 39.13 230 ASP B O 1
ATOM 1728 N N . TYR A 1 231 ? 235.934 -36.798 383.138 1.00 36.21 231 TYR B N 1
ATOM 1729 C CA . TYR A 1 231 ? 235.818 -35.418 382.651 1.00 33.40 231 TYR B CA 1
ATOM 1730 C C . TYR A 1 231 ? 234.365 -35.041 382.367 1.00 32.32 231 TYR B C 1
ATOM 1731 O O . TYR A 1 231 ? 234.068 -34.294 381.436 1.00 32.57 231 TYR B O 1
ATOM 1740 N N . CYS A 1 232 ? 233.451 -35.578 383.184 1.00 32.06 232 CYS B N 1
ATOM 1741 C CA . CYS A 1 232 ? 232.030 -35.218 383.185 1.00 28.44 232 CYS B CA 1
ATOM 1742 C C . CYS A 1 232 ? 231.297 -35.694 381.930 1.00 30.79 232 CYS B C 1
ATOM 1743 O O . CYS A 1 232 ? 230.297 -35.099 381.524 1.00 28.28 232 CYS B O 1
ATOM 1746 N N . GLY A 1 233 ? 231.766 -36.786 381.315 1.00 38.41 233 GLY B N 1
ATOM 1747 C CA . GLY A 1 233 ? 231.021 -37.384 380.218 1.00 37.74 233 GLY B CA 1
ATOM 1748 C C . GLY A 1 233 ? 229.620 -37.811 380.604 1.00 43.86 233 GLY B C 1
ATOM 1749 O O . GLY A 1 233 ? 228.703 -37.760 379.780 1.00 49.78 233 GLY B O 1
ATOM 1750 N N . SER A 1 234 ? 229.434 -38.213 381.864 1.00 43.82 234 SER B N 1
ATOM 1751 C CA . SER A 1 234 ? 228.136 -38.661 382.363 1.00 46.97 234 SER B CA 1
ATOM 1752 C C . SER A 1 234 ? 227.054 -37.600 382.211 1.00 42.43 234 SER B C 1
ATOM 1753 O O . SER A 1 234 ? 225.863 -37.924 382.170 1.00 41.40 234 SER B O 1
ATOM 1756 N N . VAL A 1 235 ? 227.442 -36.335 382.165 1.00 39.57 235 VAL B N 1
ATOM 1757 C CA . VAL A 1 235 ? 226.504 -35.227 382.124 1.00 35.29 235 VAL B CA 1
ATOM 1758 C C . VAL A 1 235 ? 225.692 -35.217 380.820 1.00 40.72 235 VAL B C 1
ATOM 1759 O O . VAL A 1 235 ? 226.219 -35.478 379.734 1.00 38.99 235 VAL B O 1
ATOM 1763 N N . GLY A 1 238 ? 223.350 -30.108 379.097 1.00 41.15 238 GLY B N 1
ATOM 1764 C CA . GLY A 1 238 ? 223.259 -28.682 379.362 1.00 38.09 238 GLY B CA 1
ATOM 1765 C C . GLY A 1 238 ? 224.570 -28.054 379.814 1.00 35.82 238 GLY B C 1
ATOM 1766 O O . GLY A 1 238 ? 225.396 -28.724 380.432 1.00 30.46 238 GLY B O 1
ATOM 1767 N N . ALA A 1 239 ? 224.757 -26.761 379.512 1.00 33.41 239 ALA B N 1
ATOM 1768 C CA . ALA A 1 239 ? 226.015 -26.094 379.848 1.00 24.13 239 ALA B CA 1
ATOM 1769 C C . ALA A 1 239 ? 226.121 -25.813 381.342 1.00 19.68 239 ALA B C 1
ATOM 1770 O O . ALA A 1 239 ? 227.222 -25.837 381.896 1.00 26.71 239 ALA B O 1
ATOM 1772 N N . ARG A 1 240 ? 224.997 -25.531 382.003 1.00 20.74 240 ARG B N 1
ATOM 1773 C CA . ARG A 1 240 ? 225.007 -25.384 383.454 1.00 30.01 240 ARG B CA 1
ATOM 1774 C C . ARG A 1 240 ? 225.415 -26.687 384.123 1.00 29.03 240 ARG B C 1
ATOM 1775 O O . ARG A 1 240 ? 226.218 -26.686 385.064 1.00 26.64 240 ARG B O 1
ATOM 1783 N N . GLN A 1 241 ? 224.887 -27.812 383.633 1.00 24.34 241 GLN B N 1
ATOM 1784 C CA . GLN A 1 241 ? 225.218 -29.101 384.230 1.00 29.92 241 GLN B CA 1
ATOM 1785 C C . GLN A 1 241 ? 226.691 -29.429 384.045 1.00 27.06 241 GLN B C 1
ATOM 1786 O O . GLN A 1 241 ? 227.348 -29.894 384.985 1.00 24.38 241 GLN B O 1
ATOM 1792 N N . LEU A 1 242 ? 227.227 -29.182 382.845 1.00 21.55 242 LEU B N 1
ATOM 1793 C CA . LEU A 1 242 ? 228.642 -29.443 382.591 1.00 24.08 242 LEU B CA 1
ATOM 1794 C C . LEU A 1 242 ? 229.531 -28.537 383.439 1.00 24.01 242 LEU B C 1
ATOM 1795 O O . LEU A 1 242 ? 230.483 -29.002 384.078 1.00 20.14 242 LEU B O 1
ATOM 1800 N N . TYR A 1 243 ? 229.215 -27.240 383.474 1.00 20.38 243 TYR B N 1
ATOM 1801 C CA . TYR A 1 243 ? 229.970 -26.300 384.303 1.00 22.47 243 TYR B CA 1
ATOM 1802 C C . TYR A 1 243 ? 229.993 -26.729 385.769 1.00 21.49 243 TYR B C 1
ATOM 1803 O O . TYR A 1 243 ? 231.062 -26.801 386.388 1.00 22.61 243 TYR B O 1
ATOM 1812 N N . ASN A 1 244 ? 228.817 -26.998 386.350 1.00 22.24 244 ASN B N 1
ATOM 1813 C CA . ASN A 1 244 ? 228.750 -27.415 387.748 1.00 24.19 244 ASN B CA 1
ATOM 1814 C C . ASN A 1 244 ? 229.556 -28.688 387.993 1.00 25.87 244 ASN B C 1
ATOM 1815 O O . ASN A 1 244 ? 230.191 -28.838 389.045 1.00 24.25 244 ASN B O 1
ATOM 1820 N N . CYS A 1 245 ? 229.515 -29.627 387.047 1.00 21.63 245 CYS B N 1
ATOM 1821 C CA . CYS A 1 245 ? 230.223 -30.893 387.233 1.00 22.97 245 CYS B CA 1
ATOM 1822 C C . CYS A 1 245 ? 231.734 -30.689 387.207 1.00 21.70 245 CYS B C 1
ATOM 1823 O O . CYS A 1 245 ? 232.455 -31.259 388.030 1.00 24.82 245 CYS B O 1
ATOM 1826 N N . LEU A 1 246 ? 232.230 -29.883 386.266 1.00 20.40 246 LEU B N 1
ATOM 1827 C CA . LEU A 1 246 ? 233.663 -29.605 386.208 1.00 20.04 246 LEU B CA 1
ATOM 1828 C C . LEU A 1 246 ? 234.120 -28.772 387.397 1.00 20.86 246 LEU B C 1
ATOM 1829 O O . LEU A 1 246 ? 235.174 -29.050 387.980 1.00 22.54 246 LEU B O 1
ATOM 1834 N N . ARG A 1 247 ? 233.362 -27.726 387.753 1.00 20.69 247 ARG B N 1
ATOM 1835 C CA . ARG A 1 247 ? 233.748 -26.903 388.895 1.00 21.40 247 ARG B CA 1
ATOM 1836 C C . ARG A 1 247 ? 233.807 -27.721 390.176 1.00 24.95 247 ARG B C 1
ATOM 1837 O O . ARG A 1 247 ? 234.667 -27.474 391.029 1.00 23.60 247 ARG B O 1
ATOM 1845 N N . ASP A 1 248 ? 232.937 -28.726 390.314 1.00 24.52 248 ASP B N 1
ATOM 1846 C CA . ASP A 1 248 ? 232.959 -29.558 391.512 1.00 25.63 248 ASP B CA 1
ATOM 1847 C C . ASP A 1 248 ? 234.205 -30.427 391.595 1.00 26.95 248 ASP B C 1
ATOM 1848 O O . ASP A 1 248 ? 234.484 -30.979 392.663 1.00 26.88 248 ASP B O 1
ATOM 1853 N N . LYS A 1 249 ? 234.940 -30.585 390.492 1.00 25.73 249 LYS B N 1
ATOM 1854 C CA . LYS A 1 249 ? 236.187 -31.341 390.488 1.00 26.28 249 LYS B CA 1
ATOM 1855 C C . LYS A 1 249 ? 237.407 -30.454 390.721 1.00 28.70 249 LYS B C 1
ATOM 1856 O O . LYS A 1 249 ? 238.533 -30.962 390.754 1.00 25.38 249 LYS B O 1
ATOM 1862 N N . GLY A 1 250 ? 237.205 -29.151 390.886 1.00 24.96 250 GLY B N 1
ATOM 1863 C CA . GLY A 1 250 ? 238.280 -28.231 391.191 1.00 29.44 250 GLY B CA 1
ATOM 1864 C C . GLY A 1 250 ? 238.060 -26.906 390.499 1.00 25.82 250 GLY B C 1
ATOM 1865 O O . GLY A 1 250 ? 238.295 -26.798 389.290 1.00 24.86 250 GLY B O 1
ATOM 1866 N N . ALA A 1 251 ? 237.599 -25.894 391.243 1.00 23.33 251 ALA B N 1
ATOM 1867 C CA . ALA A 1 251 ? 237.198 -24.638 390.613 1.00 22.31 251 ALA B CA 1
ATOM 1868 C C . ALA A 1 251 ? 238.397 -23.878 390.055 1.00 28.84 251 ALA B C 1
ATOM 1869 O O . ALA A 1 251 ? 238.311 -23.291 388.970 1.00 25.51 251 ALA B O 1
ATOM 1871 N N . ASP A 1 252 ? 239.521 -23.867 390.777 1.00 29.53 252 ASP B N 1
ATOM 1872 C CA . ASP A 1 252 ? 240.691 -23.141 390.285 1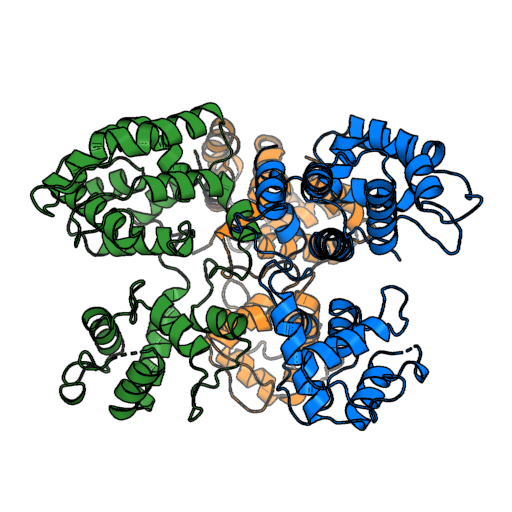.00 33.15 252 ASP B CA 1
ATOM 1873 C C . ASP A 1 252 ? 241.244 -23.777 389.016 1.00 30.54 252 ASP B C 1
ATOM 1874 O O . ASP A 1 252 ? 241.630 -23.070 388.076 1.00 30.30 252 ASP B O 1
ATOM 1879 N N . SER A 1 253 ? 241.292 -25.109 388.975 1.00 22.23 253 SER B N 1
ATOM 1880 C CA . SER A 1 253 ? 241.704 -25.794 387.753 1.00 26.25 253 SER B CA 1
ATOM 1881 C C . SER A 1 253 ? 240.818 -25.409 386.581 1.00 26.99 253 SER B C 1
ATOM 1882 O O . SER A 1 253 ? 241.322 -25.151 385.481 1.00 20.70 253 SER B O 1
ATOM 1885 N N . LEU A 1 254 ? 239.496 -25.368 386.790 1.00 24.73 254 LEU B N 1
ATOM 1886 C CA . LEU A 1 254 ? 238.591 -25.043 385.693 1.00 18.27 254 LEU B CA 1
ATOM 1887 C C . LEU A 1 254 ? 238.876 -23.653 385.145 1.00 19.76 254 LEU B C 1
ATOM 1888 O O . LEU A 1 254 ? 238.938 -23.461 383.926 1.00 18.70 254 LEU B O 1
ATOM 1893 N N . VAL A 1 255 ? 239.053 -22.666 386.030 1.00 19.46 255 VAL B N 1
ATOM 1894 C CA . VAL A 1 255 ? 239.386 -21.322 385.554 1.00 20.54 255 VAL B CA 1
ATOM 1895 C C . VAL A 1 255 ? 240.701 -21.341 384.780 1.00 17.40 255 VAL B C 1
ATOM 1896 O O . VAL A 1 255 ? 240.821 -20.735 383.701 1.00 19.99 255 VAL B O 1
ATOM 1900 N N . ALA A 1 256 ? 241.695 -22.056 385.299 1.00 19.84 256 ALA B N 1
ATOM 1901 C CA . ALA A 1 256 ? 242.983 -22.120 384.616 1.00 23.15 256 ALA B CA 1
ATOM 1902 C C . ALA A 1 256 ? 242.844 -22.749 383.238 1.00 25.14 256 ALA B C 1
ATOM 1903 O O . ALA A 1 256 ? 243.462 -22.285 382.275 1.00 21.20 256 ALA B O 1
ATOM 1905 N N . VAL A 1 257 ? 242.016 -23.789 383.118 1.00 20.77 257 VAL B N 1
ATOM 1906 C CA . VAL A 1 257 ? 241.834 -24.442 381.824 1.00 16.24 257 VAL B CA 1
ATOM 1907 C C . VAL A 1 257 ? 241.115 -23.517 380.855 1.00 16.08 257 VAL B C 1
ATOM 1908 O O . VAL A 1 257 ? 241.517 -23.380 379.694 1.00 16.31 257 VAL B O 1
ATOM 1912 N N . ILE A 1 258 ? 240.045 -22.859 381.316 1.00 15.51 258 ILE B N 1
ATOM 1913 C CA . ILE A 1 258 ? 239.317 -21.933 380.453 1.00 14.22 258 ILE B CA 1
ATOM 1914 C C . ILE A 1 258 ? 240.245 -20.828 379.959 1.00 17.84 258 ILE B C 1
ATOM 1915 O O . ILE A 1 258 ? 240.242 -20.472 378.775 1.00 16.45 258 ILE B O 1
ATOM 1920 N N . ARG A 1 259 ? 241.052 -20.265 380.863 1.00 18.23 259 ARG B N 1
ATOM 1921 C CA . ARG A 1 259 ? 241.915 -19.147 380.490 1.00 17.74 259 ARG B CA 1
ATOM 1922 C C . ARG A 1 259 ? 242.975 -19.582 379.484 1.00 20.97 259 ARG B C 1
ATOM 1923 O O . ARG A 1 259 ? 243.280 -18.853 378.531 1.00 18.46 259 ARG B O 1
ATOM 1931 N N . ASP A 1 260 ? 243.511 -20.789 379.656 1.00 15.76 260 ASP B N 1
ATOM 1932 C CA . ASP A 1 260 ? 244.529 -21.313 378.746 1.00 18.24 260 ASP B CA 1
ATOM 1933 C C . ASP A 1 260 ? 243.954 -21.592 377.356 1.00 19.31 260 ASP B C 1
ATOM 1934 O O . ASP A 1 260 ? 244.554 -21.214 376.344 1.00 20.15 260 ASP B O 1
ATOM 1939 N N . ARG A 1 261 ? 242.796 -22.264 377.279 1.00 13.99 261 ARG B N 1
ATOM 1940 C CA . ARG A 1 261 ? 242.172 -22.470 375.975 1.00 16.45 261 ARG B CA 1
ATOM 1941 C C . ARG A 1 261 ? 241.747 -21.146 375.359 1.00 17.51 261 ARG B C 1
ATOM 1942 O O . ARG A 1 261 ? 241.849 -20.962 374.141 1.00 13.72 261 ARG B O 1
ATOM 1950 N N . ASN A 1 262 ? 241.246 -20.220 376.180 1.00 14.61 262 ASN B N 1
ATOM 1951 C CA . ASN A 1 262 ? 240.793 -18.936 375.649 1.00 14.07 262 ASN B CA 1
ATOM 1952 C C . ASN A 1 262 ? 241.896 -18.239 374.859 1.00 12.23 262 ASN B C 1
ATOM 1953 O O . ASN A 1 262 ? 241.638 -17.688 373.778 1.00 15.65 262 ASN B O 1
ATOM 1958 N N . GLN A 1 263 ? 243.120 -18.224 375.397 1.00 14.34 263 GLN B N 1
ATOM 1959 C CA . GLN A 1 263 ? 244.219 -17.554 374.690 1.00 20.15 263 GLN B CA 1
ATOM 1960 C C . GLN A 1 263 ? 244.409 -18.146 373.302 1.00 20.03 263 GLN B C 1
ATOM 1961 O O . GLN A 1 263 ? 244.750 -17.430 372.350 1.00 15.63 263 GLN B O 1
ATOM 1967 N N . LYS A 1 264 ? 244.136 -19.439 373.161 1.00 15.14 264 LYS B N 1
ATOM 1968 C CA . LYS A 1 264 ? 244.309 -20.137 371.896 1.00 15.25 264 LYS B CA 1
ATOM 1969 C C . LYS A 1 264 ? 243.184 -19.888 370.907 1.00 15.11 264 LYS B C 1
ATOM 1970 O O . LYS A 1 264 ? 243.313 -20.278 369.741 1.00 20.30 264 LYS B O 1
ATOM 1976 N N . THR A 1 265 ? 242.082 -19.271 371.326 1.00 12.66 265 THR B N 1
ATOM 1977 C CA . THR A 1 265 ? 240.977 -19.045 370.410 1.00 12.50 265 THR B CA 1
ATOM 1978 C C . THR A 1 265 ? 241.111 -17.767 369.608 1.00 16.27 265 THR B C 1
ATOM 1979 O O . THR A 1 265 ? 240.265 -17.519 368.747 1.00 15.61 265 THR B O 1
ATOM 1983 N N . ALA A 1 266 ? 242.121 -16.939 369.885 1.00 17.68 266 ALA B N 1
ATOM 1984 C CA . ALA A 1 266 ? 242.269 -15.684 369.150 1.00 11.43 266 ALA B CA 1
ATOM 1985 C C . ALA A 1 266 ? 242.644 -15.933 367.694 1.00 17.57 266 ALA B C 1
ATOM 1986 O O . ALA A 1 266 ? 241.945 -15.487 366.775 1.00 14.54 266 ALA B O 1
ATOM 1988 N N . PHE A 1 267 ? 243.767 -16.622 367.460 1.00 17.65 267 PHE B N 1
ATOM 1989 C CA . PHE A 1 267 ? 244.275 -16.884 366.116 1.00 19.19 267 PHE B CA 1
ATOM 1990 C C . PHE A 1 267 ? 244.363 -18.391 365.903 1.00 17.36 267 PHE B C 1
ATOM 1991 O O . PHE A 1 267 ? 245.248 -19.050 366.459 1.00 20.31 267 PHE B O 1
ATOM 1999 N N . TYR A 1 268 ? 243.453 -18.930 365.091 1.00 17.02 268 TYR B N 1
ATOM 2000 C CA . TYR A 1 268 ? 243.456 -20.361 364.809 1.00 14.19 268 TYR B CA 1
ATOM 2001 C C . TYR A 1 268 ? 244.738 -20.779 364.104 1.00 19.07 268 TYR B C 1
ATOM 2002 O O . TYR A 1 268 ? 245.216 -21.906 364.292 1.00 16.43 268 TYR B O 1
ATOM 2011 N N . PHE A 1 269 ? 245.295 -19.898 363.276 1.00 19.59 269 PHE B N 1
ATOM 2012 C CA . PHE A 1 269 ? 246.671 -20.036 362.820 1.00 20.98 269 PHE B CA 1
ATOM 2013 C C . PHE A 1 269 ? 247.193 -18.639 362.545 1.00 23.37 269 PHE B C 1
ATOM 2014 O O . PHE A 1 269 ? 246.425 -17.681 362.439 1.00 25.40 269 PHE B O 1
ATOM 2022 N N . ASP A 1 270 ? 248.511 -18.530 362.458 1.00 25.49 270 ASP B N 1
ATOM 2023 C CA . ASP A 1 270 ? 249.166 -17.237 362.285 1.00 27.21 270 ASP B CA 1
ATOM 2024 C C . ASP A 1 270 ? 249.150 -16.851 360.809 1.00 28.56 270 ASP B C 1
ATOM 2025 O O . ASP A 1 270 ? 249.893 -17.429 360.008 1.00 27.54 270 ASP B O 1
ATOM 2030 N N . LEU A 1 271 ? 248.327 -15.857 360.442 1.00 25.13 271 LEU B N 1
ATOM 2031 C CA . LEU A 1 271 ? 248.224 -15.472 359.035 1.00 29.21 271 LEU B CA 1
ATOM 2032 C C . LEU A 1 271 ? 249.502 -14.830 358.502 1.00 26.22 271 LEU B C 1
ATOM 2033 O O . LEU A 1 271 ? 249.621 -14.635 357.285 1.00 28.52 271 LEU B O 1
ATOM 2038 N N . SER A 1 272 ? 250.452 -14.502 359.374 1.00 27.56 272 SER B N 1
ATOM 2039 C CA . SER A 1 272 ? 251.760 -14.006 358.966 1.00 31.46 272 SER B CA 1
ATOM 2040 C C . SER A 1 272 ? 252.830 -15.097 358.972 1.00 35.04 272 SER B C 1
ATOM 2041 O O . SER A 1 272 ? 254.010 -14.796 358.758 1.00 32.02 272 SER B O 1
ATOM 2044 N N . SER A 1 273 ? 252.451 -16.353 359.214 1.00 28.51 273 SER B N 1
ATOM 2045 C CA . SER A 1 273 ? 253.436 -17.423 359.289 1.00 26.91 273 SER B CA 1
ATOM 2046 C C . SER A 1 273 ? 254.105 -17.633 357.939 1.00 27.92 273 SER B C 1
ATOM 2047 O O . SER A 1 273 ? 253.462 -17.557 356.889 1.00 27.34 273 SER B O 1
ATOM 2050 N N . LYS A 1 274 ? 255.413 -17.883 357.974 1.00 30.44 274 LYS B N 1
ATOM 2051 C CA . LYS A 1 274 ? 256.163 -18.270 356.790 1.00 34.85 274 LYS B CA 1
ATOM 2052 C C . LYS A 1 274 ? 256.402 -19.775 356.713 1.00 36.82 274 LYS B C 1
ATOM 2053 O O . LYS A 1 274 ? 257.091 -20.237 355.797 1.00 34.79 274 LYS B O 1
ATOM 2059 N N . GLU A 1 275 ? 255.845 -20.547 357.639 1.00 29.87 275 GLU B N 1
ATOM 2060 C CA . GLU A 1 275 ? 255.902 -21.997 357.558 1.00 33.15 275 GLU B CA 1
ATOM 2061 C C . GLU A 1 275 ? 254.738 -22.527 356.735 1.00 30.96 275 GLU B C 1
ATOM 2062 O O . GLU A 1 275 ? 253.652 -21.942 356.714 1.00 25.44 275 GLU B O 1
ATOM 2068 N N . GLU A 1 276 ? 254.967 -23.655 356.068 1.00 28.32 276 GLU B N 1
ATOM 2069 C CA . GLU A 1 276 ? 253.893 -24.300 355.331 1.00 29.11 276 GLU B CA 1
ATOM 2070 C C . GLU A 1 276 ? 253.119 -25.248 356.234 1.00 24.70 276 GLU B C 1
ATOM 2071 O O . GLU A 1 276 ? 253.658 -25.758 357.221 1.00 29.91 276 GLU B O 1
ATOM 2077 N N . PRO A 1 277 ? 251.831 -25.510 355.933 1.00 22.46 277 PRO B N 1
ATOM 2078 C CA . PRO A 1 277 ? 251.052 -25.045 354.775 1.00 22.60 277 PRO B CA 1
ATOM 2079 C C . PRO A 1 277 ? 250.490 -23.633 354.936 1.00 19.61 277 PRO B C 1
ATOM 2080 O O . PRO A 1 277 ? 249.831 -23.126 354.020 1.00 22.68 277 PRO B O 1
ATOM 2084 N N . TRP A 1 278 ? 250.774 -23.004 356.076 1.00 21.77 278 TRP B N 1
ATOM 2085 C CA . TRP A 1 278 ? 250.114 -21.744 356.411 1.00 26.30 278 TRP B CA 1
ATOM 2086 C C . TRP A 1 278 ? 250.461 -20.648 355.415 1.00 24.29 278 TRP B C 1
ATOM 2087 O O . TRP A 1 278 ? 249.581 -19.892 354.985 1.00 23.23 278 TRP B O 1
ATOM 2098 N N . LYS A 1 279 ? 251.736 -20.551 355.024 1.00 23.19 279 LYS B N 1
ATOM 2099 C CA . LYS A 1 279 ? 252.139 -19.506 354.091 1.00 18.13 279 LYS B CA 1
ATOM 2100 C C . LYS A 1 279 ? 251.441 -19.662 352.750 1.00 18.74 279 LYS B C 1
ATOM 2101 O O . LYS A 1 279 ? 250.967 -18.676 352.171 1.00 21.19 279 LYS B O 1
ATOM 2107 N N . SER A 1 280 ? 251.345 -20.895 352.245 1.00 18.44 280 SER B N 1
ATOM 2108 C CA . SER A 1 280 ? 250.636 -21.118 350.988 1.00 17.55 280 SER B CA 1
ATOM 2109 C C . SER A 1 280 ? 249.145 -20.839 351.138 1.00 20.24 280 SER B C 1
ATOM 2110 O O . SER A 1 280 ? 248.498 -20.397 350.182 1.00 22.18 280 SER B O 1
ATOM 2113 N N . ALA A 1 281 ? 248.574 -21.143 352.307 1.00 18.21 281 ALA B N 1
ATOM 2114 C CA . ALA A 1 281 ? 247.139 -20.914 352.493 1.00 18.63 281 ALA B CA 1
ATOM 2115 C C . ALA A 1 281 ? 246.808 -19.436 352.329 1.00 23.20 281 ALA B C 1
ATOM 2116 O O . ALA A 1 281 ? 245.852 -19.073 351.629 1.00 19.83 281 ALA B O 1
ATOM 2118 N N . VAL A 1 282 ? 247.625 -18.572 352.933 1.00 21.43 282 VAL B N 1
ATOM 2119 C CA . VAL A 1 282 ? 247.377 -17.133 352.882 1.00 26.90 282 VAL B CA 1
ATOM 2120 C C . VAL A 1 282 ? 247.631 -16.583 351.481 1.00 27.24 282 VAL B C 1
ATOM 2121 O O . VAL A 1 282 ? 246.856 -15.763 350.973 1.00 25.58 282 VAL B O 1
ATOM 2125 N N . ASP A 1 283 ? 248.723 -17.009 350.836 1.00 22.37 283 ASP B N 1
ATOM 2126 C CA . ASP A 1 283 ? 249.048 -16.467 349.519 1.00 25.30 283 ASP B CA 1
ATOM 2127 C C . ASP A 1 283 ? 247.994 -16.840 348.491 1.00 26.31 283 ASP B C 1
ATOM 2128 O O . ASP A 1 283 ? 247.687 -16.049 347.589 1.00 27.20 283 ASP B O 1
ATOM 2133 N N . PHE A 1 284 ? 247.448 -18.054 348.593 1.00 25.03 284 PHE B N 1
ATOM 2134 C CA . PHE A 1 284 ? 246.431 -18.484 347.640 1.00 25.21 284 PHE B CA 1
ATOM 2135 C C . PHE A 1 284 ? 245.142 -17.697 347.830 1.00 22.61 284 PHE B C 1
ATOM 2136 O O . PHE A 1 284 ? 244.534 -17.230 346.859 1.00 21.69 284 PHE B O 1
ATOM 2144 N N . ALA A 1 285 ? 244.706 -17.549 349.079 1.00 17.09 285 ALA B N 1
ATOM 2145 C CA . ALA A 1 285 ? 243.424 -16.902 349.343 1.00 19.94 285 ALA B CA 1
ATOM 2146 C C . ALA A 1 285 ? 243.492 -15.400 349.091 1.00 30.52 285 ALA B C 1
ATOM 2147 O O . ALA A 1 285 ? 242.465 -14.771 348.801 1.00 25.09 285 ALA B O 1
ATOM 2149 N N . ASN A 1 286 ? 244.685 -14.819 349.203 1.00 21.60 286 ASN B N 1
ATOM 2150 C CA . ASN A 1 286 ? 244.884 -13.396 348.975 1.00 27.27 286 ASN B CA 1
ATOM 2151 C C . ASN A 1 286 ? 244.853 -13.020 347.505 1.00 32.71 286 ASN B C 1
ATOM 2152 O O . ASN A 1 286 ? 244.641 -11.843 347.189 1.00 34.39 286 ASN B O 1
ATOM 2157 N N . ASN A 1 287 ? 245.089 -13.966 346.600 1.00 28.21 287 ASN B N 1
ATOM 2158 C CA . ASN A 1 287 ? 245.429 -13.580 345.238 1.00 31.62 287 ASN B CA 1
ATOM 2159 C C . ASN A 1 287 ? 244.592 -14.321 344.207 1.00 34.74 287 ASN B C 1
ATOM 2160 O O . ASN A 1 287 ? 245.079 -14.672 343.130 1.00 35.50 287 ASN B O 1
ATOM 2165 N N . LEU A 1 288 ? 243.311 -14.540 344.492 1.00 36.12 288 LEU B N 1
ATOM 2166 C CA . LEU A 1 288 ? 242.415 -15.074 343.466 1.00 34.63 288 LEU B CA 1
ATOM 2167 C C . LEU A 1 288 ? 241.884 -13.959 342.573 1.00 42.08 288 LEU B C 1
ATOM 2168 O O . LEU A 1 288 ? 241.524 -14.204 341.422 1.00 46.33 288 LEU B O 1
ATOM 2173 N N . GLU B 1 20 ? 261.420 -9.484 364.181 1.00 28.86 20 GLU A N 1
ATOM 2174 C CA . GLU B 1 20 ? 261.422 -9.383 362.721 1.00 20.43 20 GLU A CA 1
ATOM 2175 C C . GLU B 1 20 ? 260.382 -8.359 362.289 1.00 22.14 20 GLU A C 1
ATOM 2176 O O . GLU B 1 20 ? 259.248 -8.359 362.790 1.00 22.19 20 GLU A O 1
ATOM 2178 N N . TRP B 1 21 ? 260.785 -7.487 361.363 1.00 20.25 21 TRP A N 1
ATOM 2179 C CA . TRP B 1 21 ? 259.908 -6.445 360.837 1.00 20.73 21 TRP A CA 1
ATOM 2180 C C . TRP B 1 21 ? 258.692 -7.049 360.151 1.00 17.44 21 TRP A C 1
ATOM 2181 O O . TRP B 1 21 ? 258.822 -7.863 359.234 1.00 17.44 21 TRP A O 1
ATOM 2192 N N . GLN B 1 22 ? 257.495 -6.622 360.584 1.00 17.13 22 GLN A N 1
ATOM 2193 C CA . GLN B 1 22 ? 256.263 -7.121 360.002 1.00 13.80 22 GLN A CA 1
ATOM 2194 C C . GLN B 1 22 ? 255.674 -6.085 359.054 1.00 15.93 22 GLN A C 1
ATOM 2195 O O . GLN B 1 22 ? 255.889 -4.883 359.240 1.00 13.51 22 GLN A O 1
ATOM 2201 N N . PRO B 1 23 ? 254.909 -6.526 358.052 1.00 20.39 23 PRO A N 1
ATOM 2202 C CA . PRO B 1 23 ? 254.206 -5.575 357.178 1.00 19.99 23 PRO A CA 1
ATOM 2203 C C . PRO B 1 23 ? 253.435 -4.546 357.993 1.00 16.24 23 PRO A C 1
ATOM 2204 O O . PRO B 1 23 ? 252.805 -4.872 359.006 1.00 13.13 23 PRO A O 1
ATOM 2208 N N . ARG B 1 24 ? 253.529 -3.284 357.566 1.00 8.99 24 ARG A N 1
ATOM 2209 C CA . ARG B 1 24 ? 252.873 -2.195 358.273 1.00 9.42 24 ARG A CA 1
ATOM 2210 C C . ARG B 1 24 ? 251.361 -2.356 358.189 1.00 9.86 24 ARG A C 1
ATOM 2211 O O . ARG B 1 24 ? 250.807 -2.522 357.098 1.00 11.98 24 ARG A O 1
ATOM 2219 N N . THR B 1 25 ? 250.699 -2.279 359.338 1.00 12.16 25 THR A N 1
ATOM 2220 C CA . THR B 1 25 ? 249.238 -2.246 359.400 1.00 14.60 25 THR A CA 1
ATOM 2221 C C . THR B 1 25 ? 248.720 -0.865 359.024 1.00 13.76 25 THR A C 1
ATOM 2222 O O . THR B 1 25 ? 249.484 0.099 358.966 1.00 12.37 25 THR A O 1
ATOM 2226 N N . PRO B 1 26 ? 247.408 -0.730 358.788 1.00 10.05 26 PRO A N 1
ATOM 2227 C CA . PRO B 1 26 ? 246.842 0.620 358.599 1.00 10.89 26 PRO A CA 1
ATOM 2228 C C . PRO B 1 26 ? 246.934 1.483 359.843 1.00 8.36 26 PRO A C 1
ATOM 2229 O O . PRO B 1 26 ? 246.927 2.709 359.720 1.00 14.83 26 PRO A O 1
ATOM 2233 N N . GLU B 1 27 ? 247.030 0.891 361.040 1.00 9.48 27 GLU A N 1
ATOM 2234 C CA . GLU B 1 27 ? 247.300 1.714 362.216 1.00 11.31 27 GLU A CA 1
ATOM 2235 C C . GLU B 1 27 ? 248.687 2.336 362.118 1.00 11.29 27 GLU A C 1
ATOM 2236 O O . GLU B 1 27 ? 248.867 3.522 362.403 1.00 9.78 27 GLU A O 1
ATOM 2242 N N . GLN B 1 28 ? 249.673 1.548 361.698 1.00 8.51 28 GLN A N 1
ATOM 2243 C CA . GLN B 1 28 ? 251.047 2.037 361.618 1.00 8.39 28 GLN A CA 1
ATOM 2244 C C . GLN B 1 28 ? 251.230 3.070 360.496 1.00 12.35 28 GLN A C 1
ATOM 2245 O O . GLN B 1 28 ? 251.898 4.094 360.692 1.00 11.44 28 GLN A O 1
ATOM 2251 N N . THR B 1 29 ? 250.688 2.813 359.304 1.00 11.94 29 THR A N 1
ATOM 2252 C CA . THR B 1 29 ? 250.798 3.818 358.247 1.00 8.23 29 THR A CA 1
ATOM 2253 C C . THR B 1 29 ? 250.064 5.104 358.627 1.00 14.28 29 THR A C 1
ATOM 2254 O O . THR B 1 29 ? 250.595 6.205 358.438 1.00 12.62 29 THR A O 1
ATOM 2258 N N . LEU B 1 30 ? 248.852 4.994 359.174 1.00 12.90 30 LEU A N 1
ATOM 2259 C CA . LEU B 1 30 ? 248.130 6.213 359.537 1.00 14.37 30 LEU A CA 1
ATOM 2260 C C . LEU B 1 30 ? 248.889 6.990 360.608 1.00 13.11 30 LEU A C 1
ATOM 2261 O O . LEU B 1 30 ? 248.986 8.221 360.540 1.00 14.58 30 LEU A O 1
ATOM 2266 N N . TYR B 1 31 ? 249.457 6.286 361.595 1.00 10.74 31 TYR A N 1
ATOM 2267 C CA . TYR B 1 31 ? 250.230 6.974 362.633 1.00 11.90 31 TYR A CA 1
ATOM 2268 C C . TYR B 1 31 ? 251.373 7.769 362.014 1.00 13.49 31 TYR A C 1
ATOM 2269 O O . TYR B 1 31 ? 251.596 8.943 362.350 1.00 14.59 31 TYR A O 1
ATOM 2278 N N . ALA B 1 32 ? 252.116 7.132 361.105 1.00 13.48 32 ALA A N 1
ATOM 2279 C CA . ALA B 1 32 ? 253.261 7.788 360.486 1.00 12.76 32 ALA A CA 1
ATOM 2280 C C . ALA B 1 32 ? 252.821 8.955 359.611 1.00 13.16 32 ALA A C 1
ATOM 2281 O O . ALA B 1 32 ? 253.418 10.043 359.668 1.00 12.66 32 ALA A O 1
ATOM 2283 N N . TYR B 1 33 ? 251.784 8.755 358.786 1.00 12.41 33 TYR A N 1
ATOM 2284 C CA . TYR B 1 33 ? 251.339 9.840 357.901 1.00 12.65 33 TYR A CA 1
ATOM 2285 C C . TYR B 1 33 ? 250.905 11.068 358.699 1.00 17.12 33 TYR A C 1
ATOM 2286 O O . TYR B 1 33 ? 251.263 12.207 358.364 1.00 13.14 33 TYR A O 1
ATOM 2295 N N . VAL B 1 34 ? 250.103 10.853 359.742 1.00 14.05 34 VAL A N 1
ATOM 2296 C CA . VAL B 1 34 ? 249.550 11.969 360.507 1.00 15.92 34 VAL A CA 1
ATOM 2297 C C . VAL B 1 34 ? 250.634 12.650 361.343 1.00 18.62 34 VAL A C 1
ATOM 2298 O O . VAL B 1 34 ? 250.717 13.892 361.400 1.00 19.57 34 VAL A O 1
ATOM 2302 N N . ARG B 1 35 ? 251.476 11.858 362.018 1.00 12.74 35 ARG A N 1
ATOM 2303 C CA . ARG B 1 35 ? 252.479 12.470 362.891 1.00 16.36 35 ARG A CA 1
ATOM 2304 C C . ARG B 1 35 ? 253.528 13.229 362.090 1.00 18.97 35 ARG A C 1
ATOM 2305 O O . ARG B 1 35 ? 253.960 14.315 362.500 1.00 14.54 35 ARG A O 1
ATOM 2313 N N . CYS B 1 36 ? 253.953 12.683 360.945 1.00 15.76 36 CYS A N 1
ATOM 2314 C CA . CYS B 1 36 ? 254.889 13.422 360.100 1.00 14.99 36 CYS A CA 1
ATOM 2315 C C . CYS B 1 36 ? 254.249 14.669 359.486 1.00 15.11 36 CYS A C 1
ATOM 2316 O O . CYS B 1 36 ? 254.947 15.667 359.249 1.00 16.46 36 CYS A O 1
ATOM 2319 N N . LEU B 1 37 ? 252.939 14.643 359.218 1.00 11.57 37 LEU A N 1
ATOM 2320 C CA . LEU B 1 37 ? 252.268 15.850 358.722 1.00 17.11 37 LEU A CA 1
ATOM 2321 C C . LEU B 1 37 ? 252.259 16.951 359.777 1.00 20.11 37 LEU A C 1
ATOM 2322 O O . LEU B 1 37 ? 252.578 18.114 359.487 1.00 16.59 37 LEU A O 1
ATOM 2327 N N . ASN B 1 38 ? 251.896 16.605 361.011 1.00 19.31 38 ASN A N 1
ATOM 2328 C CA . ASN B 1 38 ? 251.770 17.621 362.055 1.00 23.16 38 ASN A CA 1
ATOM 2329 C C . ASN B 1 38 ? 253.127 18.096 362.558 1.00 25.60 38 ASN A C 1
ATOM 2330 O O . ASN B 1 38 ? 253.230 19.214 363.075 1.00 22.43 38 ASN A O 1
ATOM 2335 N N . ASP B 1 39 ? 254.176 17.275 362.424 1.00 23.00 39 ASP A N 1
ATOM 2336 C CA . ASP B 1 39 ? 255.517 17.756 362.743 1.00 23.48 39 ASP A CA 1
ATOM 2337 C C . ASP B 1 39 ? 256.064 18.702 361.688 1.00 26.75 39 ASP A C 1
ATOM 2338 O O . ASP B 1 39 ? 257.096 19.333 361.928 1.00 27.66 39 ASP A O 1
ATOM 2343 N N . SER B 1 40 ? 255.406 18.833 360.542 1.00 22.51 40 SER A N 1
ATOM 2344 C CA . SER B 1 40 ? 255.888 19.685 359.463 1.00 21.35 40 SER A CA 1
ATOM 2345 C C . SER B 1 40 ? 255.243 21.069 359.521 1.00 25.61 40 SER A C 1
ATOM 2346 O O . SER B 1 40 ? 254.040 21.202 359.772 1.00 25.83 40 SER A O 1
ATOM 2349 N N . SER B 1 41 ? 256.048 22.098 359.267 1.00 28.66 41 SER A N 1
ATOM 2350 C CA . SER B 1 41 ? 255.556 23.460 359.131 1.00 31.74 41 SER A CA 1
ATOM 2351 C C . SER B 1 41 ? 255.285 23.848 357.681 1.00 32.92 41 SER A C 1
ATOM 2352 O O . SER B 1 41 ? 255.104 25.034 357.395 1.00 32.92 41 SER A O 1
ATOM 2355 N N . ALA B 1 42 ? 255.250 22.882 356.766 1.00 26.07 42 ALA A N 1
ATOM 2356 C CA . ALA B 1 42 ? 255.020 23.174 355.359 1.00 21.23 42 ALA A CA 1
ATOM 2357 C C . ALA B 1 42 ? 253.640 23.800 355.141 1.00 28.77 42 ALA A C 1
ATOM 2358 O O . ALA B 1 42 ? 252.719 23.645 355.950 1.00 28.92 42 ALA A O 1
ATOM 2360 N N . SER B 1 43 ? 253.505 24.500 354.015 1.00 26.24 43 SER A N 1
ATOM 2361 C CA . SER B 1 43 ? 252.236 25.093 353.618 1.00 25.36 43 SER A CA 1
ATOM 2362 C C . SER B 1 43 ? 251.167 24.023 353.439 1.00 20.91 43 SER A C 1
ATOM 2363 O O . SER B 1 43 ? 251.455 22.842 353.237 1.00 18.48 43 SER A O 1
ATOM 2366 N N . ILE B 1 44 ? 249.907 24.461 353.482 1.00 24.00 44 ILE A N 1
ATOM 2367 C CA . ILE B 1 44 ? 248.794 23.541 353.253 1.00 25.00 44 ILE A CA 1
ATOM 2368 C C . ILE B 1 44 ? 248.814 23.010 351.825 1.00 20.28 44 ILE A C 1
ATOM 2369 O O . ILE B 1 44 ? 248.475 21.850 351.581 1.00 20.88 44 ILE A O 1
ATOM 2374 N N . GLU B 1 45 ? 249.173 23.849 350.849 1.00 20.55 45 GLU A N 1
ATOM 2375 C CA . GLU B 1 45 ? 249.203 23.356 349.473 1.00 21.21 45 GLU A CA 1
ATOM 2376 C C . GLU B 1 45 ? 250.192 22.216 349.335 1.00 24.33 45 GLU A C 1
ATOM 2377 O O . GLU B 1 45 ? 249.908 21.208 348.671 1.00 23.06 45 GLU A O 1
ATOM 2383 N N . GLN B 1 46 ? 251.355 22.352 349.975 1.00 27.33 46 GLN A N 1
ATOM 2384 C CA . GLN B 1 46 ? 252.327 21.264 349.984 1.00 26.28 46 GLN A CA 1
ATOM 2385 C C . GLN B 1 46 ? 251.741 20.015 350.627 1.00 23.05 46 GLN A C 1
ATOM 2386 O O . GLN B 1 46 ? 251.826 18.913 350.066 1.00 19.85 46 GLN A O 1
ATOM 2392 N N . LYS B 1 47 ? 251.124 20.166 351.802 1.00 20.27 47 LYS A N 1
ATOM 2393 C CA . LYS B 1 47 ? 250.574 18.993 352.484 1.00 15.62 47 LYS A CA 1
ATOM 2394 C C . LYS B 1 47 ? 249.445 18.337 351.693 1.00 16.92 47 LYS A C 1
ATOM 2395 O O . LYS B 1 47 ? 249.247 17.119 351.796 1.00 15.98 47 LYS A O 1
ATOM 2401 N N . ILE B 1 48 ? 248.690 19.113 350.912 1.00 20.26 48 ILE A N 1
ATOM 2402 C CA . ILE B 1 48 ? 247.675 18.516 350.043 1.00 19.90 48 ILE A CA 1
ATOM 2403 C C . ILE B 1 48 ? 248.330 17.652 348.969 1.00 28.26 48 ILE A C 1
ATOM 2404 O O . ILE B 1 48 ? 247.869 16.539 348.683 1.00 24.85 48 ILE A O 1
ATOM 2409 N N . ASN B 1 49 ? 249.419 18.141 348.364 1.00 19.63 49 ASN A N 1
ATOM 2410 C CA . ASN B 1 49 ? 250.164 17.314 347.417 1.00 22.00 49 ASN A CA 1
ATOM 2411 C C . ASN B 1 49 ? 250.647 16.023 348.060 1.00 20.93 49 ASN A C 1
ATOM 2412 O O . ASN B 1 49 ? 250.688 14.975 347.405 1.00 21.59 49 ASN A O 1
ATOM 2417 N N . TRP B 1 50 ? 251.039 16.076 349.336 1.00 14.82 50 TRP A N 1
ATOM 2418 C CA . TRP B 1 50 ? 251.543 14.865 349.976 1.00 13.58 50 TRP A CA 1
ATOM 2419 C C . TRP B 1 50 ? 250.433 13.840 350.171 1.00 20.50 50 TRP A C 1
ATOM 2420 O O . TRP B 1 50 ? 250.633 12.644 349.919 1.00 18.64 50 TRP A O 1
ATOM 2431 N N . VAL B 1 51 ? 249.255 14.276 350.623 1.00 17.54 51 VAL A N 1
ATOM 2432 C CA . VAL B 1 51 ? 248.190 13.299 350.857 1.00 16.73 51 VAL A CA 1
ATOM 2433 C C . VAL B 1 51 ? 247.618 12.743 349.562 1.00 21.66 51 VAL A C 1
ATOM 2434 O O . VAL B 1 51 ? 246.869 11.761 349.608 1.00 22.77 51 VAL A O 1
ATOM 2438 N N . LYS B 1 52 ? 247.938 13.346 348.414 1.00 18.10 52 LYS A N 1
ATOM 2439 C CA . LYS B 1 52 ? 247.651 12.782 347.098 1.00 14.63 52 LYS A CA 1
ATOM 2440 C C . LYS B 1 52 ? 248.830 11.988 346.544 1.00 22.33 52 LYS A C 1
ATOM 2441 O O . LYS B 1 52 ? 248.873 11.704 345.339 1.00 18.59 52 LYS A O 1
ATOM 2447 N N . TRP B 1 53 ? 249.799 11.666 347.395 1.00 19.30 53 TRP A N 1
ATOM 2448 C CA . TRP B 1 53 ? 250.921 10.792 347.063 1.00 19.14 53 TRP A CA 1
ATOM 2449 C C . TRP B 1 53 ? 251.840 11.359 345.981 1.00 21.21 53 TRP A C 1
ATOM 2450 O O . TRP B 1 53 ? 252.525 10.605 345.284 1.00 25.10 53 TRP A O 1
ATOM 2461 N N . HIS B 1 54 ? 251.928 12.676 345.823 1.00 20.32 54 HIS A N 1
ATOM 2462 C CA . HIS B 1 54 ? 252.954 13.258 344.949 1.00 23.32 54 HIS A CA 1
ATOM 2463 C C . HIS B 1 54 ? 253.670 14.413 345.643 1.00 23.06 54 HIS A C 1
ATOM 2464 O O . HIS B 1 54 ? 253.418 15.592 345.359 1.00 27.98 54 HIS A O 1
ATOM 2471 N N . PRO B 1 55 ? 254.593 14.097 346.552 1.00 24.25 55 PRO A N 1
ATOM 2472 C CA . PRO B 1 55 ? 255.462 15.136 347.125 1.00 24.49 55 PRO A CA 1
ATOM 2473 C C . PRO B 1 55 ? 256.441 15.656 346.084 1.00 29.45 55 PRO A C 1
ATOM 2474 O O . PRO B 1 55 ? 257.045 14.881 345.338 1.00 27.33 55 PRO A O 1
ATOM 2478 N N . ASP B 1 56 ? 256.623 16.975 346.054 1.00 30.21 56 ASP A N 1
ATOM 2479 C CA . ASP B 1 56 ? 257.545 17.564 345.092 1.00 30.04 56 ASP A CA 1
ATOM 2480 C C . ASP B 1 56 ? 258.970 17.511 345.645 1.00 25.37 56 ASP A C 1
ATOM 2481 O O . ASP B 1 56 ? 259.261 16.812 346.616 1.00 28.24 56 ASP A O 1
ATOM 2486 N N . THR B 1 57 ? 259.882 18.261 345.030 1.00 21.16 57 THR A N 1
ATOM 2487 C CA . THR B 1 57 ? 261.292 18.196 345.379 1.00 22.40 57 THR A CA 1
ATOM 2488 C C . THR B 1 57 ? 261.720 19.277 346.365 1.00 24.03 57 THR A C 1
ATOM 2489 O O . THR B 1 57 ? 262.920 19.395 346.645 1.00 22.84 57 THR A O 1
ATOM 2493 N N . THR B 1 58 ? 260.783 20.058 346.908 1.00 19.39 58 THR A N 1
ATOM 2494 C CA . THR B 1 58 ? 261.184 21.049 347.896 1.00 23.37 58 THR A CA 1
ATOM 2495 C C . THR B 1 58 ? 261.682 20.352 349.163 1.00 23.11 58 THR A C 1
ATOM 2496 O O . THR B 1 58 ? 261.429 19.163 349.394 1.00 19.17 58 THR A O 1
ATOM 2500 N N . TYR B 1 59 ? 262.408 21.114 349.987 1.00 21.01 59 TYR A N 1
ATOM 2501 C CA . TYR B 1 59 ? 263.019 20.541 351.184 1.00 21.10 59 TYR A CA 1
ATOM 2502 C C . TYR B 1 59 ? 261.971 19.969 352.128 1.00 17.93 59 TYR A C 1
ATOM 2503 O O . TYR B 1 59 ? 262.155 18.881 352.690 1.00 16.63 59 TYR A O 1
ATOM 2512 N N . GLU B 1 60 ? 260.866 20.689 352.329 1.00 18.12 60 GLU A N 1
ATOM 2513 C CA . GLU B 1 60 ? 259.846 20.191 353.243 1.00 20.63 60 GLU A CA 1
ATOM 2514 C C . GLU B 1 60 ? 259.255 18.870 352.754 1.00 18.72 60 GLU A C 1
ATOM 2515 O O . GLU B 1 60 ? 258.975 17.982 353.562 1.00 14.82 60 GLU A O 1
ATOM 2521 N N . SER B 1 61 ? 259.076 18.715 351.437 1.00 15.73 61 SER A N 1
ATOM 2522 C CA . SER B 1 61 ? 258.579 17.445 350.905 1.00 14.92 61 SER A CA 1
ATOM 2523 C C . SER B 1 61 ? 259.611 16.329 351.051 1.00 14.40 61 SER A C 1
ATOM 2524 O O . SER B 1 61 ? 259.254 15.175 351.318 1.00 13.61 61 SER A O 1
ATOM 2527 N N . GLN B 1 62 ? 260.886 16.639 350.809 1.00 14.93 62 GLN A N 1
ATOM 2528 C CA . GLN B 1 62 ? 261.934 15.649 351.019 1.00 14.62 62 GLN A CA 1
ATOM 2529 C C . GLN B 1 62 ? 261.972 15.213 352.471 1.00 15.27 62 GLN A C 1
ATOM 2530 O O . GLN B 1 62 ? 262.100 14.019 352.764 1.00 14.67 62 GLN A O 1
ATOM 2536 N N . CYS B 1 63 ? 261.821 16.160 353.403 1.00 14.47 63 CYS A N 1
ATOM 2537 C CA . CYS B 1 63 ? 261.840 15.758 354.804 1.00 18.42 63 CYS A CA 1
ATOM 2538 C C . CYS B 1 63 ? 260.606 14.951 355.180 1.00 21.25 63 CYS A C 1
ATOM 2539 O O . CYS B 1 63 ? 260.693 14.082 356.053 1.00 14.99 63 CYS A O 1
ATOM 2542 N N . TYR B 1 64 ? 259.456 15.220 354.550 1.00 13.12 64 TYR A N 1
ATOM 2543 C CA . TYR B 1 64 ? 258.274 14.405 354.833 1.00 12.39 64 TYR A CA 1
ATOM 2544 C C . TYR B 1 64 ? 258.489 12.958 354.403 1.00 14.22 64 TYR A C 1
ATOM 2545 O O . TYR B 1 64 ? 258.128 12.018 355.129 1.00 15.81 64 TYR A O 1
ATOM 2554 N N . VAL B 1 65 ? 259.059 12.756 353.217 1.00 12.02 65 VAL A N 1
ATOM 2555 C CA . VAL B 1 65 ? 259.338 11.396 352.757 1.00 13.99 65 VAL A CA 1
ATOM 2556 C C . VAL B 1 65 ? 260.321 10.694 353.695 1.00 15.00 65 VAL A C 1
ATOM 2557 O O . VAL B 1 65 ? 260.139 9.517 354.040 1.00 16.78 65 VAL A O 1
ATOM 2561 N N . LYS B 1 66 ? 261.368 11.397 354.127 1.00 15.39 66 LYS A N 1
ATOM 2562 C CA . LYS B 1 66 ? 262.326 10.803 355.059 1.00 14.18 66 LYS A CA 1
ATOM 2563 C C . LYS B 1 66 ? 261.652 10.421 356.378 1.00 14.10 66 LYS A C 1
ATOM 2564 O O . LYS B 1 66 ? 261.847 9.309 356.894 1.00 16.96 66 LYS A O 1
ATOM 2570 N N . CYS B 1 67 ? 260.852 11.339 356.928 1.00 15.73 67 CYS A N 1
ATOM 2571 C CA . CYS B 1 67 ? 260.132 11.102 358.177 1.00 16.07 67 CYS A CA 1
ATOM 2572 C C . CYS B 1 67 ? 259.242 9.867 358.084 1.00 13.80 67 CYS A C 1
ATOM 2573 O O . CYS B 1 67 ? 259.273 9.003 358.965 1.00 14.93 67 CYS A O 1
ATOM 2576 N N . VAL B 1 68 ? 258.417 9.778 357.033 1.00 11.41 68 VAL A N 1
ATOM 2577 C CA . VAL B 1 68 ? 257.505 8.634 356.916 1.00 10.28 68 VAL A CA 1
ATOM 2578 C C . VAL B 1 68 ? 258.291 7.348 356.722 1.00 13.50 68 VAL A C 1
ATOM 2579 O O . VAL B 1 68 ? 257.971 6.309 357.317 1.00 13.90 68 VAL A O 1
ATOM 2583 N N . SER B 1 69 ? 259.336 7.403 355.891 1.00 13.28 69 SER A N 1
ATOM 2584 C CA . SER B 1 69 ? 260.182 6.237 355.661 1.00 15.49 69 SER A CA 1
ATOM 2585 C C . SER B 1 69 ? 260.822 5.756 356.960 1.00 16.33 69 SER A C 1
ATOM 2586 O O . SER B 1 69 ? 260.793 4.559 357.274 1.00 12.93 69 SER A O 1
ATOM 2589 N N . GLU B 1 70 ? 261.394 6.679 357.737 1.00 10.50 70 GLU A N 1
ATOM 2590 C CA . GLU B 1 70 ? 261.995 6.289 359.008 1.00 12.44 70 GLU A CA 1
ATOM 2591 C C . GLU B 1 70 ? 260.956 5.769 359.989 1.00 13.62 70 GLU A C 1
ATOM 2592 O O . GLU B 1 70 ? 261.204 4.786 360.703 1.00 13.52 70 GLU A O 1
ATOM 2598 N N . GLU B 1 71 ? 259.791 6.426 360.066 1.00 10.10 71 GLU A N 1
ATOM 2599 C CA . GLU B 1 71 ? 258.807 5.988 361.050 1.00 13.55 71 GLU A CA 1
ATOM 2600 C C . GLU B 1 71 ? 258.285 4.587 360.744 1.00 14.16 71 GLU A C 1
ATOM 2601 O O . GLU B 1 71 ? 258.005 3.821 361.672 1.00 14.20 71 GLU A O 1
ATOM 2607 N N . LEU B 1 72 ? 258.166 4.229 359.464 1.00 10.25 72 LEU A N 1
ATOM 2608 C CA . LEU B 1 72 ? 257.735 2.891 359.066 1.00 12.53 72 LEU A CA 1
ATOM 2609 C C . LEU B 1 72 ? 258.881 1.883 359.024 1.00 16.56 72 LEU A C 1
ATOM 2610 O O . LEU B 1 72 ? 258.656 0.728 358.629 1.00 12.63 72 LEU A O 1
ATOM 2615 N N . ARG B 1 73 ? 260.089 2.299 359.409 1.00 12.87 73 ARG A N 1
ATOM 2616 C CA . ARG B 1 73 ? 261.279 1.449 359.379 1.00 13.03 73 ARG A CA 1
ATOM 2617 C C . ARG B 1 73 ? 261.545 0.907 357.977 1.00 18.04 73 ARG A C 1
ATOM 2618 O O . ARG B 1 73 ? 262.076 -0.196 357.809 1.00 18.51 73 ARG A O 1
ATOM 2626 N N . LEU B 1 74 ? 261.208 1.698 356.958 1.00 11.27 74 LEU A N 1
ATOM 2627 C CA . LEU B 1 74 ? 261.624 1.396 355.596 1.00 10.47 74 LEU A CA 1
ATOM 2628 C C . LEU B 1 74 ? 262.997 1.954 355.286 1.00 14.17 74 LEU A C 1
ATOM 2629 O O . LEU B 1 74 ? 263.716 1.378 354.467 1.00 13.88 74 LEU A O 1
ATOM 2634 N N . TYR B 1 75 ? 263.348 3.089 355.885 1.00 12.89 75 TYR A N 1
ATOM 2635 C CA . TYR B 1 75 ? 264.690 3.645 355.818 1.00 14.76 75 TYR A CA 1
ATOM 2636 C C . TYR B 1 75 ? 265.365 3.485 357.172 1.00 14.76 75 TYR A C 1
ATOM 2637 O O . TYR B 1 75 ? 264.790 3.842 358.205 1.00 21.90 75 TYR A O 1
ATOM 2646 N N . ASP B 1 76 ? 266.583 2.960 357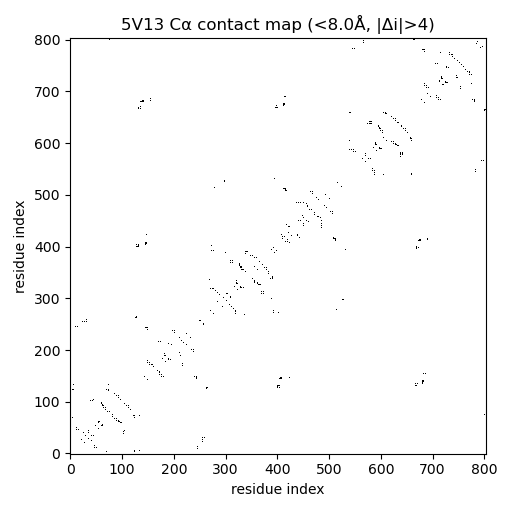.159 1.00 16.83 76 ASP A N 1
ATOM 2647 C CA . ASP B 1 76 ? 267.373 2.649 358.341 1.00 20.03 76 ASP A CA 1
ATOM 2648 C C . ASP B 1 76 ? 268.478 3.693 358.491 1.00 22.59 76 ASP A C 1
ATOM 2649 O O . ASP B 1 76 ? 269.478 3.639 357.759 1.0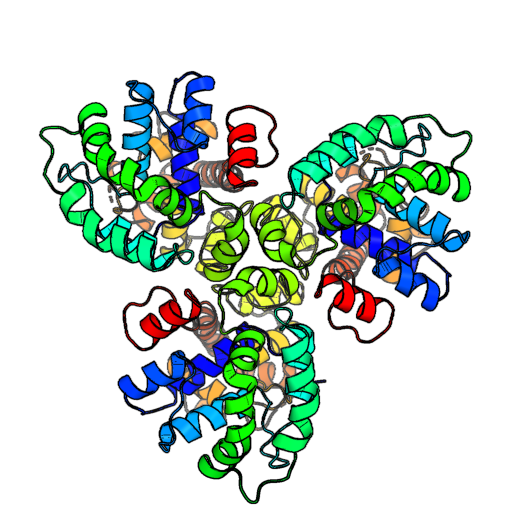0 21.70 76 ASP A O 1
ATOM 2654 N N . PRO B 1 77 ? 268.353 4.658 359.406 1.00 24.26 77 PRO A N 1
ATOM 2655 C CA . PRO B 1 77 ? 269.397 5.691 359.524 1.00 26.29 77 PRO A CA 1
ATOM 2656 C C . PRO B 1 77 ? 270.690 5.201 360.150 1.00 31.79 77 PRO A C 1
ATOM 2657 O O . PRO B 1 77 ? 271.710 5.890 360.019 1.00 29.71 77 PRO A O 1
ATOM 2661 N N . LYS B 1 78 ? 270.692 4.048 360.832 1.00 32.49 78 LYS A N 1
ATOM 2662 C CA . LYS B 1 78 ? 271.945 3.543 361.396 1.00 38.82 78 LYS A CA 1
ATOM 2663 C C . LYS B 1 78 ? 272.834 2.944 360.313 1.00 33.95 78 LYS A C 1
ATOM 2664 O O . LYS B 1 78 ? 274.046 3.183 360.290 1.00 33.83 78 LYS A O 1
ATOM 2670 N N . GLU B 1 79 ? 272.252 2.162 359.409 1.00 31.67 79 GLU A N 1
ATOM 2671 C CA . GLU B 1 79 ? 272.976 1.621 358.270 1.00 30.78 79 GLU A CA 1
ATOM 2672 C C . GLU B 1 79 ? 272.989 2.567 357.078 1.00 31.38 79 GLU A C 1
ATOM 2673 O O . GLU B 1 79 ? 273.677 2.277 356.094 1.00 27.92 79 GLU A O 1
ATOM 2679 N N . LYS B 1 80 ? 272.246 3.677 357.153 1.00 24.45 80 LYS A N 1
ATOM 2680 C CA . LYS B 1 80 ? 272.097 4.662 356.077 1.00 20.91 80 LYS A CA 1
ATOM 2681 C C . LYS B 1 80 ? 271.654 3.995 354.768 1.00 20.21 80 LYS A C 1
ATOM 2682 O O . LYS B 1 80 ? 272.307 4.088 353.728 1.00 22.49 80 LYS A O 1
ATOM 2688 N N . ARG B 1 81 ? 270.492 3.340 354.826 1.00 18.05 81 ARG A N 1
ATOM 2689 C CA . ARG B 1 81 ? 270.084 2.477 353.730 1.00 17.93 81 ARG A CA 1
ATOM 2690 C C . ARG B 1 81 ? 268.576 2.272 353.765 1.00 20.17 81 ARG A C 1
ATOM 2691 O O . ARG B 1 81 ? 268.000 2.081 354.836 1.00 17.28 81 ARG A O 1
ATOM 2699 N N . PHE B 1 82 ? 267.952 2.279 352.592 1.00 13.99 82 PHE A N 1
ATOM 2700 C CA . PHE B 1 82 ? 266.623 1.697 352.477 1.00 13.55 82 PHE A CA 1
ATOM 2701 C C . PHE B 1 82 ? 266.704 0.183 352.601 1.00 17.57 82 PHE A C 1
ATOM 2702 O O . PHE B 1 82 ? 267.725 -0.439 352.294 1.00 18.22 82 PHE A O 1
ATOM 2710 N N . ARG B 1 83 ? 265.603 -0.412 353.035 1.00 12.88 83 ARG A N 1
ATOM 2711 C CA . ARG B 1 83 ? 265.506 -1.853 353.234 1.00 15.56 83 ARG A CA 1
ATOM 2712 C C . ARG B 1 83 ? 264.585 -2.399 352.148 1.00 16.10 83 ARG A C 1
ATOM 2713 O O . ARG B 1 83 ? 263.375 -2.541 352.372 1.00 15.29 83 ARG A O 1
ATOM 2721 N N . PRO B 1 84 ? 265.102 -2.705 350.953 1.00 16.44 84 PRO A N 1
ATOM 2722 C CA . PRO B 1 84 ? 264.206 -3.113 349.857 1.00 13.43 84 PRO A CA 1
ATOM 2723 C C . PRO B 1 84 ? 263.361 -4.327 350.198 1.00 16.85 84 PRO A C 1
ATOM 2724 O O . PRO B 1 84 ? 262.214 -4.408 349.752 1.00 16.89 84 PRO A O 1
ATOM 2728 N N . GLU B 1 85 ? 263.898 -5.266 350.979 1.00 18.43 85 GLU A N 1
ATOM 2729 C CA . GLU B 1 85 ? 263.164 -6.487 351.306 1.00 13.84 85 GLU A CA 1
ATOM 2730 C C . GLU B 1 85 ? 261.896 -6.197 352.096 1.00 14.21 85 GLU A C 1
ATOM 2731 O O . GLU B 1 85 ? 260.958 -7.006 352.066 1.00 16.72 85 GLU A O 1
ATOM 2737 N N . ARG B 1 86 ? 261.838 -5.060 352.797 1.00 12.55 86 ARG A N 1
ATOM 2738 C CA . ARG B 1 86 ? 260.625 -4.707 353.538 1.00 12.58 86 ARG A CA 1
ATOM 2739 C C . ARG B 1 86 ? 259.536 -4.200 352.606 1.00 13.96 86 ARG A C 1
ATOM 2740 O O . ARG B 1 86 ? 258.349 -4.470 352.836 1.00 11.86 86 ARG A O 1
ATOM 2748 N N . PHE B 1 87 ? 259.916 -3.481 351.542 1.00 14.26 87 PHE A N 1
ATOM 2749 C CA . PHE B 1 87 ? 258.943 -3.153 350.500 1.00 14.25 87 PHE A CA 1
ATOM 2750 C C . PHE B 1 87 ? 258.393 -4.418 349.840 1.00 16.01 87 PHE A C 1
ATOM 2751 O O . PHE B 1 87 ? 257.200 -4.494 349.545 1.00 16.62 87 PHE A O 1
ATOM 2759 N N . VAL B 1 88 ? 259.251 -5.418 349.610 1.00 14.31 88 VAL A N 1
ATOM 2760 C CA . VAL B 1 88 ? 258.799 -6.683 349.029 1.00 14.21 88 VAL A CA 1
ATOM 2761 C C . VAL B 1 88 ? 257.816 -7.372 349.962 1.00 18.81 88 VAL A C 1
ATOM 2762 O O . VAL B 1 88 ? 256.767 -7.879 349.535 1.00 18.56 88 VAL A O 1
ATOM 2766 N N . LEU B 1 89 ? 258.145 -7.414 351.256 1.00 16.39 89 LEU A N 1
ATOM 2767 C CA . LEU B 1 89 ? 257.264 -8.079 352.206 1.00 17.97 89 LEU A CA 1
ATOM 2768 C C . LEU B 1 89 ? 255.932 -7.349 352.310 1.00 17.44 89 LEU A C 1
ATOM 2769 O O . LEU B 1 89 ? 254.875 -7.983 352.428 1.00 16.88 89 LEU A O 1
ATOM 2774 N N . GLN B 1 90 ? 255.956 -6.012 352.229 1.00 14.46 90 GLN A N 1
ATOM 2775 C CA . GLN B 1 90 ? 254.712 -5.247 352.230 1.00 14.39 90 GLN A CA 1
ATOM 2776 C C . GLN B 1 90 ? 253.863 -5.567 351.007 1.00 15.30 90 GLN A C 1
ATOM 2777 O O . GLN B 1 90 ? 252.639 -5.720 351.116 1.00 16.89 90 GLN A O 1
ATOM 2783 N N . ALA B 1 91 ? 254.489 -5.652 349.833 1.00 13.36 91 ALA A N 1
ATOM 2784 C CA . ALA B 1 91 ? 253.733 -5.946 348.621 1.00 16.06 91 ALA A CA 1
ATOM 2785 C C . ALA B 1 91 ? 253.147 -7.351 348.661 1.00 19.78 91 ALA A C 1
ATOM 2786 O O . ALA B 1 91 ? 252.004 -7.566 348.242 1.00 17.51 91 ALA A O 1
ATOM 2788 N N . GLU B 1 92 ? 253.907 -8.317 349.172 1.00 14.51 92 GLU A N 1
ATOM 2789 C CA . GLU B 1 92 ? 253.393 -9.683 349.251 1.00 19.65 92 GLU A CA 1
ATOM 2790 C C . GLU B 1 92 ? 252.169 -9.782 350.155 1.00 20.71 92 GLU A C 1
ATOM 2791 O O . GLU B 1 92 ? 251.268 -10.591 349.900 1.00 21.19 92 GLU A O 1
ATOM 2797 N N . SER B 1 93 ? 252.109 -8.965 351.205 1.00 20.22 93 SER A N 1
ATOM 2798 C CA . SER B 1 93 ? 250.989 -9.029 352.132 1.00 23.47 93 SER A CA 1
ATOM 2799 C C . SER B 1 93 ? 249.770 -8.264 351.633 1.00 25.03 93 SER A C 1
ATOM 2800 O O . SER B 1 93 ? 248.636 -8.685 351.892 1.00 24.99 93 SER A O 1
ATOM 2803 N N . PHE B 1 94 ? 249.966 -7.139 350.935 1.00 22.52 94 PHE A N 1
ATOM 2804 C CA . PHE B 1 94 ? 248.873 -6.192 350.722 1.00 23.36 94 PHE A CA 1
ATOM 2805 C C . PHE B 1 94 ? 248.636 -5.743 349.284 1.00 26.38 94 PHE A C 1
ATOM 2806 O O . PHE B 1 94 ? 247.771 -4.887 349.069 1.00 29.49 94 PHE A O 1
ATOM 2814 N N . PHE B 1 95 ? 249.360 -6.263 348.298 1.00 19.98 95 PHE A N 1
ATOM 2815 C CA . PHE B 1 95 ? 249.099 -5.898 346.904 1.00 20.23 95 PHE A CA 1
ATOM 2816 C C . PHE B 1 95 ? 248.623 -7.132 346.144 1.00 24.71 95 PHE A C 1
ATOM 2817 O O . PHE B 1 95 ? 249.425 -8.019 345.829 1.00 19.54 95 PHE A O 1
ATOM 2825 N N . HIS B 1 96 ? 247.322 -7.174 345.828 1.00 23.01 96 HIS A N 1
ATOM 2826 C CA . HIS B 1 96 ? 246.719 -8.302 345.122 1.00 24.16 96 HIS A CA 1
ATOM 2827 C C . HIS B 1 96 ? 246.057 -7.902 343.811 1.00 29.96 96 HIS A C 1
ATOM 2828 O O . HIS B 1 96 ? 245.368 -8.731 343.200 1.00 30.98 96 HIS A O 1
ATOM 2835 N N . ALA B 1 97 ? 246.253 -6.667 343.355 1.00 27.23 97 ALA A N 1
ATOM 2836 C CA . ALA B 1 97 ? 245.542 -6.157 342.187 1.00 29.67 97 ALA A CA 1
ATOM 2837 C C . ALA B 1 97 ? 246.197 -6.499 340.850 1.00 35.37 97 ALA A C 1
ATOM 2838 O O . ALA B 1 97 ? 245.536 -6.372 339.812 1.00 39.09 97 ALA A O 1
ATOM 2840 N N . ASP B 1 98 ? 247.468 -6.930 340.832 1.00 34.29 98 ASP A N 1
ATOM 2841 C CA . ASP B 1 98 ? 248.154 -7.105 339.552 1.00 36.44 98 ASP A CA 1
ATOM 2842 C C . ASP B 1 98 ? 249.397 -7.977 339.700 1.00 36.55 98 ASP A C 1
ATOM 2843 O O . ASP B 1 98 ? 250.457 -7.477 340.103 1.00 38.27 98 ASP A O 1
ATOM 2848 N N . PRO B 1 99 ? 249.320 -9.271 339.362 1.00 35.29 99 PRO A N 1
ATOM 2849 C CA . PRO B 1 99 ? 250.505 -10.137 339.522 1.00 28.69 99 PRO A CA 1
ATOM 2850 C C . PRO B 1 99 ? 251.734 -9.628 338.786 1.00 30.99 99 PRO A C 1
ATOM 2851 O O . PRO B 1 99 ? 252.851 -9.707 339.315 1.00 28.24 99 PRO A O 1
ATOM 2855 N N . GLU B 1 100 ? 251.564 -9.095 337.580 1.00 31.28 100 GLU A N 1
ATOM 2856 C CA . GLU B 1 100 ? 252.725 -8.632 336.828 1.00 33.74 100 GLU A CA 1
ATOM 2857 C C . GLU B 1 100 ? 253.399 -7.447 337.518 1.00 32.57 100 GLU A C 1
ATOM 2858 O O . GLU B 1 100 ? 254.636 -7.370 337.562 1.00 31.51 100 GLU A O 1
ATOM 2864 N N . GLN B 1 101 ? 252.609 -6.524 338.078 1.00 28.40 101 GLN A N 1
ATOM 2865 C CA . GLN B 1 101 ? 253.190 -5.393 338.806 1.00 32.48 101 GLN A CA 1
ATOM 2866 C C . GLN B 1 101 ? 253.806 -5.827 340.130 1.00 29.65 101 GLN A C 1
ATOM 2867 O O . GLN B 1 101 ? 254.792 -5.229 340.582 1.00 25.31 101 GLN A O 1
ATOM 2873 N N . LEU B 1 102 ? 253.245 -6.857 340.768 1.00 19.59 102 LEU A N 1
ATOM 2874 C CA . LEU B 1 102 ? 253.867 -7.390 341.974 1.00 22.94 102 LEU A CA 1
ATOM 2875 C C . LEU B 1 102 ? 255.254 -7.945 341.665 1.00 24.39 102 LEU A C 1
ATOM 2876 O O . LEU B 1 102 ? 256.223 -7.668 342.383 1.00 22.85 102 LEU A O 1
ATOM 2881 N N . GLN B 1 103 ? 255.369 -8.728 340.589 1.00 25.37 103 GLN A N 1
ATOM 2882 C CA . GLN B 1 103 ? 256.662 -9.304 340.232 1.00 31.04 103 GLN A CA 1
ATOM 2883 C C . GLN B 1 103 ? 257.652 -8.222 339.813 1.00 28.26 103 GLN A C 1
ATOM 2884 O O . GLN B 1 103 ? 258.855 -8.331 340.089 1.00 27.46 103 GLN A O 1
ATOM 2890 N N . ALA B 1 104 ? 257.169 -7.172 339.142 1.00 21.22 104 ALA A N 1
ATOM 2891 C CA . ALA B 1 104 ? 258.062 -6.074 338.771 1.00 26.05 104 ALA A CA 1
ATOM 2892 C C . ALA B 1 104 ? 258.651 -5.404 340.007 1.00 20.50 104 ALA A C 1
ATOM 2893 O O . ALA B 1 104 ? 259.857 -5.128 340.060 1.00 24.11 104 ALA A O 1
ATOM 2895 N N . LEU B 1 105 ? 257.821 -5.141 341.015 1.00 22.62 105 LEU A N 1
ATOM 2896 C CA . LEU B 1 105 ? 258.342 -4.568 342.253 1.00 16.05 105 LEU A CA 1
ATOM 2897 C C . LEU B 1 105 ? 259.375 -5.493 342.891 1.00 21.01 105 LEU A C 1
ATOM 2898 O O . LEU B 1 105 ? 260.456 -5.045 343.290 1.00 22.74 105 LEU A O 1
ATOM 2903 N N . LYS B 1 106 ? 259.085 -6.795 342.945 1.00 16.00 106 LYS A N 1
ATOM 2904 C CA . LYS B 1 106 ? 260.063 -7.745 343.474 1.00 20.74 106 LYS A CA 1
ATOM 2905 C C . LYS B 1 106 ? 261.395 -7.676 342.729 1.00 27.89 106 LYS A C 1
ATOM 2906 O O . LYS B 1 106 ? 262.462 -7.725 343.352 1.00 31.37 106 LYS A O 1
ATOM 2912 N N . ASN B 1 107 ? 261.360 -7.574 341.396 1.00 24.60 107 ASN A N 1
ATOM 2913 C CA . ASN B 1 107 ? 262.606 -7.540 340.632 1.00 22.45 107 ASN A CA 1
ATOM 2914 C C . ASN B 1 107 ? 263.353 -6.217 340.802 1.00 25.23 107 ASN A C 1
ATOM 2915 O O . ASN B 1 107 ? 264.590 -6.191 340.736 1.00 23.24 107 ASN A O 1
ATOM 2920 N N . ASN B 1 108 ? 262.633 -5.117 341.008 1.00 20.27 108 ASN A N 1
ATOM 2921 C CA . ASN B 1 108 ? 263.244 -3.790 340.985 1.00 18.67 108 ASN A CA 1
ATOM 2922 C C . ASN B 1 108 ? 263.687 -3.280 342.352 1.00 20.37 108 ASN A C 1
ATOM 2923 O O . ASN B 1 108 ? 264.538 -2.377 342.411 1.00 22.16 108 ASN A O 1
ATOM 2928 N N . ALA B 1 109 ? 263.128 -3.816 343.442 1.00 19.95 109 ALA A N 1
ATOM 2929 C CA . ALA B 1 109 ? 263.344 -3.228 344.763 1.00 16.19 109 ALA A CA 1
ATOM 2930 C C . ALA B 1 109 ? 264.824 -3.168 345.122 1.00 19.98 109 ALA A C 1
ATOM 2931 O O . ALA B 1 109 ? 265.347 -2.098 345.463 1.00 19.18 109 ALA A O 1
ATOM 2933 N N . GLU B 1 110 ? 265.524 -4.304 345.042 1.00 19.21 110 GLU A N 1
ATOM 2934 C CA . GLU B 1 110 ? 266.937 -4.303 345.420 1.00 19.57 110 GLU A CA 1
ATOM 2935 C C . GLU B 1 110 ? 267.791 -3.456 344.482 1.00 18.96 110 GLU A C 1
ATOM 2936 O O . GLU B 1 110 ? 268.562 -2.614 344.980 1.00 19.36 110 GLU A O 1
ATOM 2942 N N . PRO B 1 111 ? 267.706 -3.584 343.150 1.00 18.77 111 PRO A N 1
ATOM 2943 C CA . PRO B 1 111 ? 268.582 -2.747 342.313 1.00 22.68 111 PRO A CA 1
ATOM 2944 C C . PRO B 1 111 ? 268.301 -1.257 342.429 1.00 26.46 111 PRO A C 1
ATOM 2945 O O . PRO B 1 111 ? 269.252 -0.464 342.453 1.00 21.13 111 PRO A O 1
ATOM 2949 N N . MET B 1 112 ? 267.032 -0.848 342.541 1.00 20.67 112 MET A N 1
ATOM 2950 C CA . MET B 1 112 ? 266.728 0.582 342.604 1.00 16.37 112 MET A CA 1
ATOM 2951 C C . MET B 1 112 ? 266.963 1.191 343.986 1.00 20.78 112 MET A C 1
ATOM 2952 O O . MET B 1 112 ? 267.224 2.394 344.085 1.00 26.14 112 MET A O 1
ATOM 2957 N N . LEU B 1 113 ? 266.877 0.412 345.061 1.00 17.15 113 LEU A N 1
ATOM 2958 C CA . LEU B 1 113 ? 267.026 0.970 346.405 1.00 16.22 113 LEU A CA 1
ATOM 2959 C C . LEU B 1 113 ? 268.370 0.669 347.057 1.00 26.82 113 LEU A C 1
ATOM 2960 O O . LEU B 1 113 ? 268.637 1.191 348.146 1.00 31.44 113 LEU A O 1
ATOM 2965 N N . ALA B 1 114 ? 269.218 -0.136 346.423 1.00 34.25 114 ALA A N 1
ATOM 2966 C CA . ALA B 1 114 ? 270.465 -0.563 347.043 1.00 39.90 114 ALA A CA 1
ATOM 2967 C C . ALA B 1 114 ? 271.453 0.588 347.158 1.00 36.18 114 ALA A C 1
ATOM 2968 O O . ALA B 1 114 ? 271.456 1.523 346.351 1.00 37.47 114 ALA A O 1
ATOM 2970 N N . GLY B 1 115 ? 272.313 0.497 348.169 1.00 41.44 115 GLY A N 1
ATOM 2971 C CA . GLY B 1 115 ? 273.403 1.439 348.323 1.00 37.81 115 GLY A CA 1
ATOM 2972 C C . GLY B 1 115 ? 273.367 2.172 349.645 1.00 33.60 115 GLY A C 1
ATOM 2973 O O . GLY B 1 115 ? 272.311 2.640 350.075 1.00 36.39 115 GLY A O 1
ATOM 2974 N N . VAL B 1 116 ? 274.515 2.275 350.301 1.00 31.75 116 VAL A N 1
ATOM 2975 C CA . VAL B 1 116 ? 274.623 3.033 351.541 1.00 29.29 116 VAL A CA 1
ATOM 2976 C C . VAL B 1 116 ? 274.831 4.497 351.182 1.00 23.96 116 VAL A C 1
ATOM 2977 O O . VAL B 1 116 ? 275.663 4.826 350.328 1.00 26.66 116 VAL A O 1
ATOM 2981 N N . LEU B 1 117 ? 274.056 5.375 351.810 1.00 24.10 117 LEU A N 1
ATOM 2982 C CA . LEU B 1 117 ? 274.067 6.795 351.483 1.00 19.12 117 LEU A CA 1
ATOM 2983 C C . LEU B 1 117 ? 275.210 7.496 352.214 1.00 20.52 117 LEU A C 1
ATOM 2984 O O . LEU B 1 117 ? 275.660 7.046 353.271 1.00 21.07 117 LEU A O 1
ATOM 2989 N N . ALA B 1 118 ? 275.679 8.615 351.646 1.00 21.04 118 ALA A N 1
ATOM 2990 C CA . ALA B 1 118 ? 276.785 9.328 352.284 1.00 24.55 118 ALA A CA 1
ATOM 2991 C C . ALA B 1 118 ? 276.353 9.988 353.588 1.00 25.01 118 ALA A C 1
ATOM 2992 O O . ALA B 1 118 ? 277.179 10.150 354.494 1.00 27.29 118 ALA A O 1
ATOM 2994 N N . ASP B 1 119 ? 275.078 10.370 353.696 1.00 24.63 119 ASP A N 1
ATOM 2995 C CA . ASP B 1 119 ? 274.511 10.996 354.887 1.00 23.07 119 ASP A CA 1
ATOM 2996 C C . ASP B 1 119 ? 273.018 10.683 354.942 1.00 24.62 119 ASP A C 1
ATOM 2997 O O . ASP B 1 119 ? 272.441 10.147 353.992 1.00 22.64 119 ASP A O 1
ATOM 3002 N N . ASN B 1 120 ? 272.391 11.053 356.063 1.00 24.43 120 ASN A N 1
ATOM 3003 C CA . ASN B 1 120 ? 270.961 10.858 356.286 1.00 24.32 120 ASN A CA 1
ATOM 3004 C C . ASN B 1 120 ? 270.123 12.107 356.002 1.00 23.22 120 ASN A C 1
ATOM 3005 O O . ASN B 1 120 ? 268.995 12.205 356.502 1.00 21.93 120 ASN A O 1
ATOM 3010 N N . SER B 1 121 ? 270.624 13.040 355.196 1.00 24.11 121 SER A N 1
ATOM 3011 C CA . SER B 1 121 ? 269.877 14.261 354.919 1.00 28.09 121 SER A CA 1
ATOM 3012 C C . SER B 1 121 ? 268.580 13.946 354.173 1.00 26.70 121 SER A C 1
ATOM 3013 O O . SER B 1 121 ? 268.451 12.918 353.499 1.00 24.82 121 SER A O 1
ATOM 3016 N N . CYS B 1 122 ? 267.599 14.843 354.316 1.00 18.33 122 CYS A N 1
ATOM 3017 C CA . CYS B 1 122 ? 266.324 14.657 353.613 1.00 16.22 122 CYS A CA 1
ATOM 3018 C C . CYS B 1 122 ? 266.549 14.550 352.111 1.00 16.89 122 CYS A C 1
ATOM 3019 O O . CYS B 1 122 ? 265.878 13.768 351.425 1.00 16.37 122 CYS A O 1
ATOM 3022 N N . GLU B 1 123 ? 267.500 15.334 351.583 1.00 16.75 123 GLU A N 1
ATOM 3023 C CA . GLU B 1 123 ? 267.768 15.294 350.148 1.00 20.52 123 GLU A CA 1
ATOM 3024 C C . GLU B 1 123 ? 268.315 13.937 349.721 1.00 24.36 123 GLU A C 1
ATOM 3025 O O . GLU B 1 123 ? 267.893 13.392 348.693 1.00 20.74 123 GLU A O 1
ATOM 3031 N N . SER B 1 124 ? 269.267 13.381 350.479 1.00 21.06 124 SER A N 1
ATOM 3032 C CA . SER B 1 124 ? 269.852 12.103 350.071 1.00 22.62 124 SER A CA 1
ATOM 3033 C C . SER B 1 124 ? 268.823 10.982 350.120 1.00 18.29 124 SER A C 1
ATOM 3034 O O . SER B 1 124 ? 268.792 10.118 349.232 1.00 18.37 124 SER A O 1
ATOM 3037 N N . VAL B 1 125 ? 267.979 10.969 351.148 1.00 16.49 125 VAL A N 1
ATOM 3038 C CA . VAL B 1 125 ? 266.996 9.893 351.274 1.00 15.67 125 VAL A CA 1
ATOM 3039 C C . VAL B 1 125 ? 265.933 10.010 350.179 1.00 18.12 125 VAL A C 1
ATOM 3040 O O . VAL B 1 125 ? 265.606 9.030 349.504 1.00 15.77 125 VAL A O 1
ATOM 3044 N N . PHE B 1 126 ? 265.398 11.221 349.970 1.00 14.43 126 PHE A N 1
ATOM 3045 C CA . PHE B 1 126 ? 264.403 11.441 348.919 1.00 15.16 126 PHE A CA 1
ATOM 3046 C C . PHE B 1 126 ? 264.965 11.080 347.546 1.00 19.37 126 PHE A C 1
ATOM 3047 O O . PHE B 1 126 ? 264.322 10.371 346.769 1.00 18.18 126 PHE A O 1
ATOM 3055 N N . ASN B 1 127 ? 266.173 11.553 347.226 1.00 19.72 127 ASN A N 1
ATOM 3056 C CA . ASN B 1 127 ? 266.736 11.271 345.907 1.00 20.42 127 ASN A CA 1
ATOM 3057 C C . ASN B 1 127 ? 266.975 9.781 345.690 1.00 23.06 127 ASN A C 1
ATOM 3058 O O . ASN B 1 127 ? 266.804 9.275 344.573 1.00 18.99 127 ASN A O 1
ATOM 3063 N N . LYS B 1 128 ? 267.371 9.062 346.742 1.00 15.62 128 LYS A N 1
ATOM 3064 C CA . LYS B 1 128 ? 267.601 7.629 346.595 1.00 18.72 128 LYS A CA 1
ATOM 3065 C C . LYS B 1 128 ? 266.292 6.886 346.344 1.00 16.84 128 LYS A C 1
ATOM 3066 O O . LYS B 1 128 ? 266.260 5.920 345.575 1.00 21.21 128 LYS A O 1
ATOM 3072 N N . TYR B 1 129 ? 265.197 7.358 346.932 1.00 17.14 129 TYR A N 1
ATOM 3073 C CA . TYR B 1 129 ? 263.888 6.730 346.762 1.00 13.42 129 TYR A CA 1
ATOM 3074 C C . TYR B 1 129 ? 263.264 7.012 345.393 1.00 14.07 129 TYR A C 1
ATOM 3075 O O . TYR B 1 129 ? 262.351 6.285 344.975 1.00 15.65 129 TYR A O 1
ATOM 3084 N N . ALA B 1 130 ? 263.728 8.049 344.690 1.00 16.71 130 ALA A N 1
ATOM 3085 C CA . ALA B 1 130 ? 262.921 8.672 343.638 1.00 19.39 130 ALA A CA 1
ATOM 3086 C C . ALA B 1 130 ? 262.595 7.707 342.500 1.00 20.51 130 ALA A C 1
ATOM 3087 O O . ALA B 1 130 ? 261.437 7.620 342.071 1.00 18.66 130 ALA A O 1
ATOM 3089 N N . THR B 1 131 ? 263.597 6.970 341.994 1.00 16.05 131 THR A N 1
ATOM 3090 C CA . THR B 1 131 ? 263.367 6.112 340.826 1.00 18.98 131 THR A CA 1
ATOM 3091 C C . THR B 1 131 ? 262.376 4.995 341.148 1.00 17.65 131 THR A C 1
ATOM 3092 O O . THR B 1 131 ? 261.430 4.740 340.390 1.00 22.19 131 THR A O 1
ATOM 3096 N N . PHE B 1 132 ? 262.583 4.317 342.278 1.00 15.59 132 PHE A N 1
ATOM 3097 C CA . PHE B 1 132 ? 261.663 3.265 342.703 1.00 15.85 132 PHE A CA 1
ATOM 3098 C C . PHE B 1 132 ? 260.256 3.811 342.896 1.00 13.80 132 PHE A C 1
ATOM 3099 O O . PHE B 1 132 ? 259.264 3.180 342.504 1.00 16.78 132 PHE A O 1
ATOM 3107 N N . TYR B 1 133 ? 260.146 4.971 343.529 1.00 16.39 133 TYR A N 1
ATOM 3108 C CA . TYR B 1 133 ? 258.831 5.528 343.797 1.00 17.68 133 TYR A CA 1
ATOM 3109 C C . TYR B 1 133 ? 258.110 5.892 342.504 1.00 19.89 133 TYR A C 1
ATOM 3110 O O . TYR B 1 133 ? 256.892 5.702 342.393 1.00 20.90 133 TYR A O 1
ATOM 3119 N N . ALA B 1 134 ? 258.841 6.416 341.515 1.00 16.18 134 ALA A N 1
ATOM 3120 C CA . ALA B 1 134 ? 258.202 6.791 340.255 1.00 23.18 134 ALA A CA 1
ATOM 3121 C C . ALA B 1 134 ? 257.768 5.558 339.481 1.00 27.29 134 ALA A C 1
ATOM 3122 O O . ALA B 1 134 ? 256.691 5.545 338.873 1.00 30.60 134 ALA A O 1
ATOM 3124 N N . THR B 1 135 ? 258.578 4.502 339.529 1.00 18.12 135 THR A N 1
ATOM 3125 C CA . THR B 1 135 ? 258.332 3.307 338.738 1.00 20.52 135 THR A CA 1
ATOM 3126 C C . THR B 1 135 ? 257.212 2.451 339.314 1.00 21.41 135 THR A C 1
ATOM 3127 O O . THR B 1 135 ? 256.527 1.756 338.552 1.00 20.03 135 THR A O 1
ATOM 3131 N N . HIS B 1 136 ? 256.998 2.493 340.641 1.00 20.53 136 HIS A N 1
ATOM 3132 C CA . HIS B 1 136 ? 256.014 1.639 341.301 1.00 22.36 136 HIS A CA 1
ATOM 3133 C C . HIS B 1 136 ? 255.017 2.445 342.124 1.00 19.13 136 HIS A C 1
ATOM 3134 O O . HIS B 1 136 ? 254.479 1.949 343.113 1.00 20.80 136 HIS A O 1
ATOM 3141 N N . HIS B 1 137 ? 254.755 3.682 341.699 1.00 19.72 137 HIS A N 1
ATOM 3142 C CA . HIS B 1 137 ? 253.934 4.627 342.452 1.00 22.49 137 HIS A CA 1
ATOM 3143 C C . HIS B 1 137 ? 252.606 4.015 342.902 1.00 17.31 137 HIS A C 1
ATOM 3144 O O . HIS B 1 137 ? 252.289 3.986 344.097 1.00 14.39 137 HIS A O 1
ATOM 3151 N N . SER B 1 138 ? 251.804 3.536 341.951 1.00 19.26 138 SER A N 1
ATOM 3152 C CA . SER B 1 138 ? 250.457 3.084 342.302 1.00 17.29 138 SER A CA 1
ATOM 3153 C C . SER B 1 138 ? 250.482 1.795 343.114 1.00 17.58 138 SER A C 1
ATOM 3154 O O . SER B 1 138 ? 249.567 1.552 343.915 1.00 17.22 138 SER A O 1
ATOM 3157 N N . THR B 1 139 ? 251.517 0.964 342.931 1.00 16.78 139 THR A N 1
ATOM 3158 C CA . THR B 1 139 ? 251.656 -0.243 343.747 1.00 17.52 139 THR A CA 1
ATOM 3159 C C . THR B 1 139 ? 252.010 0.110 345.191 1.00 16.54 139 THR A C 1
ATOM 3160 O O . THR B 1 139 ? 251.425 -0.437 346.126 1.00 15.41 139 THR A O 1
ATOM 3164 N N . ILE B 1 140 ? 252.951 1.043 345.382 1.00 12.90 140 ILE A N 1
ATOM 3165 C CA . ILE B 1 140 ? 253.340 1.482 346.725 1.00 12.49 140 ILE A CA 1
ATOM 3166 C C . ILE B 1 140 ? 252.149 2.096 347.456 1.00 13.55 140 ILE A C 1
ATOM 3167 O O . ILE B 1 140 ? 251.886 1.793 348.623 1.00 13.25 140 ILE A O 1
ATOM 3172 N N . LEU B 1 141 ? 251.440 3.005 346.789 1.00 17.27 141 LEU A N 1
ATOM 3173 C CA . LEU B 1 141 ? 250.245 3.608 347.372 1.00 11.46 141 LEU A CA 1
ATOM 3174 C C . LEU B 1 141 ? 249.302 2.539 347.907 1.00 12.95 141 LEU A C 1
ATOM 3175 O O . LEU B 1 141 ? 248.855 2.596 349.059 1.00 16.62 141 LEU A O 1
ATOM 3180 N N . ARG B 1 142 ? 249.013 1.536 347.088 1.00 12.78 142 ARG A N 1
ATOM 3181 C CA . ARG B 1 142 ? 248.010 0.557 347.484 1.00 12.96 142 ARG A CA 1
ATOM 3182 C C . ARG B 1 142 ? 248.496 -0.315 348.642 1.00 15.08 142 ARG A C 1
ATOM 3183 O O . ARG B 1 142 ? 247.734 -0.586 349.577 1.00 17.86 142 ARG A O 1
ATOM 3191 N N . MET B 1 143 ? 249.760 -0.768 348.604 1.00 11.16 143 MET A N 1
ATOM 3192 C CA . MET B 1 143 ? 250.223 -1.728 349.608 1.00 10.81 143 MET A CA 1
ATOM 3193 C C . MET B 1 143 ? 250.446 -1.083 350.964 1.00 10.16 143 MET A C 1
ATOM 3194 O O . MET B 1 143 ? 250.506 -1.798 351.968 1.00 12.68 143 MET A O 1
ATOM 3199 N N . PHE B 1 144 ? 250.599 0.243 351.014 1.00 13.04 144 PHE A N 1
ATOM 3200 C CA . PHE B 1 144 ? 250.672 0.995 352.261 1.00 10.36 144 PHE A CA 1
ATOM 3201 C C . PHE B 1 144 ? 249.342 1.673 352.603 1.00 12.61 144 PHE A C 1
ATOM 3202 O O . PHE B 1 144 ? 249.327 2.736 353.234 1.00 13.58 144 PHE A O 1
ATOM 3210 N N . HIS B 1 145 ? 248.226 1.083 352.166 1.00 13.46 145 HIS A N 1
ATOM 3211 C CA . HIS B 1 145 ? 246.886 1.404 352.660 1.00 9.98 145 HIS A CA 1
ATOM 3212 C C . HIS B 1 145 ? 246.388 2.766 352.195 1.00 17.22 145 HIS A C 1
ATOM 3213 O O . HIS B 1 145 ? 245.531 3.377 352.845 1.00 16.51 145 HIS A O 1
ATOM 3220 N N . GLY B 1 146 ? 246.870 3.217 351.041 1.00 16.18 146 GLY A N 1
ATOM 3221 C CA . GLY B 1 146 ? 246.431 4.483 350.492 1.00 19.42 146 GLY A CA 1
ATOM 3222 C C . GLY B 1 146 ? 245.107 4.453 349.753 1.00 21.95 146 GLY A C 1
ATOM 3223 O O . GLY B 1 146 ? 244.542 5.523 349.504 1.00 18.92 146 GLY A O 1
ATOM 3224 N N . ASP B 1 147 ? 244.591 3.272 349.399 1.00 18.21 147 ASP A N 1
ATOM 3225 C CA . ASP B 1 147 ? 243.388 3.138 348.570 1.00 15.34 147 ASP A CA 1
ATOM 3226 C C . ASP B 1 147 ? 242.282 2.555 349.441 1.00 17.29 147 ASP A C 1
ATOM 3227 O O . ASP B 1 147 ? 242.379 1.405 349.886 1.00 17.76 147 ASP A O 1
ATOM 3232 N N . TYR B 1 148 ? 241.234 3.346 349.692 1.00 16.12 148 TYR A N 1
ATOM 3233 C CA . TYR B 1 148 ? 240.190 2.926 350.619 1.00 17.56 148 TYR A CA 1
ATOM 3234 C C . TYR B 1 148 ? 239.245 1.889 350.030 1.00 15.68 148 TYR A C 1
ATOM 3235 O O . TYR B 1 148 ? 238.356 1.411 350.739 1.00 18.69 148 TYR A O 1
ATOM 3244 N N . ARG B 1 149 ? 239.385 1.543 348.750 1.00 16.49 149 ARG A N 1
ATOM 3245 C CA . ARG B 1 149 ? 238.629 0.405 348.236 1.00 20.46 149 ARG A CA 1
ATOM 3246 C C . ARG B 1 149 ? 238.999 -0.888 348.949 1.00 15.17 149 ARG A C 1
ATOM 3247 O O . ARG B 1 149 ? 238.209 -1.845 348.923 1.00 15.80 149 ARG A O 1
ATOM 3255 N N . ASP B 1 150 ? 240.175 -0.932 349.577 1.00 15.81 150 ASP A N 1
ATOM 3256 C CA . ASP B 1 150 ? 240.688 -2.113 350.270 1.00 21.29 150 ASP A CA 1
ATOM 3257 C C . ASP B 1 150 ? 240.464 -2.076 351.772 1.00 18.73 150 ASP A C 1
ATOM 3258 O O . ASP B 1 150 ? 240.851 -3.024 352.456 1.00 15.36 150 ASP A O 1
ATOM 3263 N N . ILE B 1 151 ? 239.901 -0.992 352.316 1.00 14.48 151 ILE A N 1
ATOM 3264 C CA . ILE B 1 151 ? 240.021 -0.789 353.759 1.00 12.35 151 ILE A CA 1
ATOM 3265 C C . ILE B 1 151 ? 239.233 -1.849 354.520 1.00 12.59 151 ILE A C 1
ATOM 3266 O O . ILE B 1 151 ? 239.666 -2.298 355.594 1.00 17.32 151 ILE A O 1
ATOM 3271 N N . GLY B 1 152 ? 238.102 -2.288 353.968 1.00 14.57 152 GLY A N 1
ATOM 3272 C CA . GLY B 1 152 ? 237.315 -3.329 354.613 1.00 13.90 152 GLY A CA 1
ATOM 3273 C C . GLY B 1 152 ? 238.052 -4.654 354.690 1.00 16.55 152 GLY A C 1
ATOM 3274 O O . GLY B 1 152 ? 238.119 -5.282 355.752 1.00 15.40 152 GLY A O 1
ATOM 3275 N N . ASN B 1 153 ? 238.605 -5.103 353.556 1.00 15.00 153 ASN A N 1
ATOM 3276 C CA . ASN B 1 153 ? 239.345 -6.371 353.530 1.00 14.98 153 ASN A CA 1
ATOM 3277 C C . ASN B 1 153 ? 240.548 -6.338 354.463 1.00 16.19 153 ASN A C 1
ATOM 3278 O O . ASN B 1 153 ? 240.807 -7.299 355.199 1.00 16.26 153 ASN A O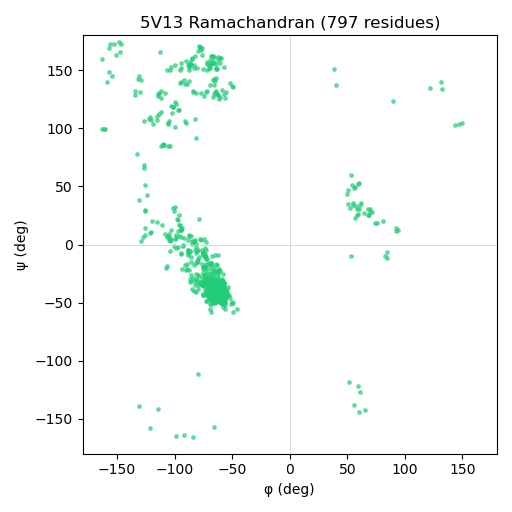 1
ATOM 3283 N N . THR B 1 154 ? 241.294 -5.234 354.444 1.00 13.97 154 THR A N 1
ATOM 3284 C CA . THR B 1 154 ? 242.502 -5.114 355.254 1.00 16.07 154 THR A CA 1
ATOM 3285 C C . THR B 1 154 ? 242.193 -5.201 356.747 1.00 17.51 154 THR A C 1
ATOM 3286 O O . THR B 1 154 ? 242.866 -5.927 357.491 1.00 13.37 154 THR A O 1
ATOM 3290 N N . TYR B 1 155 ? 241.189 -4.454 357.218 1.00 14.46 155 TYR A N 1
ATOM 3291 C CA . TYR B 1 155 ? 240.919 -4.484 358.656 1.00 15.04 155 TYR A CA 1
ATOM 3292 C C . TYR B 1 155 ? 240.242 -5.790 359.083 1.00 12.78 155 TYR A C 1
ATOM 3293 O O . TYR B 1 155 ? 240.382 -6.205 360.241 1.00 16.03 155 TYR A O 1
ATOM 3302 N N . ALA B 1 156 ? 239.520 -6.458 358.182 1.00 13.13 156 ALA A N 1
ATOM 3303 C CA . ALA B 1 156 ? 238.911 -7.728 358.581 1.00 16.58 156 ALA A CA 1
ATOM 3304 C C . ALA B 1 156 ? 239.924 -8.877 358.594 1.00 17.19 156 ALA A C 1
ATOM 3305 O O . ALA B 1 156 ? 239.835 -9.762 359.454 1.00 15.62 156 ALA A O 1
ATOM 3307 N N . LYS B 1 157 ? 240.903 -8.860 357.680 1.00 17.29 157 LYS A N 1
ATOM 3308 C CA . LYS B 1 157 ? 241.961 -9.872 357.696 1.00 16.45 157 LYS A CA 1
ATOM 3309 C C . LYS B 1 157 ? 242.808 -9.752 358.951 1.00 17.25 157 LYS A C 1
ATOM 3310 O O . LYS B 1 157 ? 243.259 -10.756 359.505 1.00 15.54 157 LYS A O 1
ATOM 3316 N N . LEU B 1 158 ? 243.059 -8.527 359.401 1.00 11.54 158 LEU A N 1
ATOM 3317 C CA . LEU B 1 158 ? 243.793 -8.323 360.643 1.00 11.38 158 LEU A CA 1
ATOM 3318 C C . LEU B 1 158 ? 242.904 -8.476 361.876 1.00 16.66 158 LEU A C 1
ATOM 3319 O O . LEU B 1 158 ? 243.404 -8.861 362.938 1.00 15.06 158 LEU A O 1
ATOM 3324 N N . GLY B 1 159 ? 241.613 -8.150 361.767 1.00 19.73 159 GLY A N 1
ATOM 3325 C CA . GLY B 1 159 ? 240.670 -8.303 362.872 1.00 16.42 159 GLY A CA 1
ATOM 3326 C C . GLY B 1 159 ? 241.103 -7.580 364.135 1.00 19.06 159 GLY A C 1
ATOM 3327 O O . GLY B 1 159 ? 241.606 -6.447 364.107 1.00 14.41 159 GLY A O 1
ATOM 3328 N N . ASN B 1 160 ? 240.918 -8.254 365.271 1.00 16.40 160 ASN A N 1
ATOM 3329 C CA . ASN B 1 160 ? 241.376 -7.745 366.559 1.00 18.07 160 ASN A CA 1
ATOM 3330 C C . ASN B 1 160 ? 242.880 -7.816 366.720 1.00 23.28 160 ASN A C 1
ATOM 3331 O O . ASN B 1 160 ? 243.378 -7.469 367.797 1.00 27.16 160 ASN A O 1
ATOM 3336 N N . GLY B 1 161 ? 243.618 -8.268 365.709 1.00 13.84 161 GLY A N 1
ATOM 3337 C CA . GLY B 1 161 ? 245.062 -8.128 365.766 1.00 16.34 161 GLY A CA 1
ATOM 3338 C C . GLY B 1 161 ? 245.589 -6.730 365.502 1.00 14.95 161 GLY A C 1
ATOM 3339 O O . GLY B 1 161 ? 246.794 -6.503 365.643 1.00 22.62 161 GLY A O 1
ATOM 3340 N N . VAL B 1 162 ? 244.737 -5.795 365.085 1.00 14.68 162 VAL A N 1
ATOM 3341 C CA . VAL B 1 162 ? 245.144 -4.412 364.847 1.00 13.32 162 VAL A CA 1
ATOM 3342 C C . VAL B 1 162 ? 244.154 -3.501 365.550 1.00 15.40 162 VAL A C 1
ATOM 3343 O O . VAL B 1 162 ? 242.965 -3.819 365.650 1.00 12.11 162 VAL A O 1
ATOM 3347 N N . LYS B 1 163 ? 244.648 -2.377 366.072 1.00 15.01 163 LYS A N 1
ATOM 3348 C CA . LYS B 1 163 ? 243.736 -1.387 366.643 1.00 17.11 163 LYS A CA 1
ATOM 3349 C C . LYS B 1 163 ? 242.883 -0.786 365.533 1.00 14.57 163 LYS A C 1
ATOM 3350 O O . LYS B 1 163 ? 243.406 -0.306 364.524 1.00 17.27 163 LYS A O 1
ATOM 3356 N N . GLN B 1 164 ? 241.565 -0.815 365.713 1.00 9.84 164 GLN A N 1
ATOM 3357 C CA . GLN B 1 164 ? 240.679 -0.320 364.677 1.00 11.08 164 GLN A CA 1
ATOM 3358 C C . GLN B 1 164 ? 240.560 1.200 364.762 1.00 13.55 164 GLN A C 1
ATOM 3359 O O . GLN B 1 164 ? 240.889 1.822 365.775 1.00 13.83 164 GLN A O 1
ATOM 3365 N N . ILE B 1 165 ? 240.086 1.794 363.669 1.00 12.97 165 ILE A N 1
ATOM 3366 C CA . ILE B 1 165 ? 239.752 3.216 363.688 1.00 13.99 165 ILE A CA 1
ATOM 3367 C C . ILE B 1 165 ? 238.705 3.433 364.767 1.00 13.44 165 ILE A C 1
ATOM 3368 O O . ILE B 1 165 ? 237.743 2.664 364.873 1.00 12.66 165 ILE A O 1
ATOM 3373 N N . GLY B 1 166 ? 238.904 4.459 365.604 1.00 15.75 166 GLY A N 1
ATOM 3374 C CA . GLY B 1 166 ? 237.965 4.739 366.677 1.00 19.88 166 GLY A CA 1
ATOM 3375 C C . GLY B 1 166 ? 238.144 3.912 367.944 1.00 21.97 166 GLY A C 1
ATOM 3376 O O . GLY B 1 166 ? 237.489 4.207 368.954 1.00 20.46 166 GLY A O 1
ATOM 3377 N N . GLN B 1 167 ? 238.983 2.882 367.923 1.00 12.22 167 GLN A N 1
ATOM 3378 C CA . GLN B 1 167 ? 239.288 2.092 369.116 1.00 13.39 167 GLN A CA 1
ATOM 3379 C C . GLN B 1 167 ? 240.476 2.689 369.861 1.00 16.90 167 GLN A C 1
ATOM 3380 O O . GLN B 1 167 ? 241.463 3.100 369.241 1.00 12.23 167 GLN A O 1
ATOM 3386 N N . MET B 1 168 ? 240.384 2.736 371.190 1.00 15.54 168 MET A N 1
ATOM 3387 C CA . MET B 1 168 ? 241.499 3.248 371.980 1.00 15.11 168 MET A CA 1
ATOM 3388 C C . MET B 1 168 ? 242.500 2.134 372.249 1.00 18.11 168 MET A C 1
ATOM 3389 O O . MET B 1 168 ? 242.146 0.956 372.286 1.00 12.27 168 MET A O 1
ATOM 3394 N N . PHE B 1 169 ? 243.757 2.526 372.477 1.00 15.05 169 PHE A N 1
ATOM 3395 C CA . PHE B 1 169 ? 244.811 1.532 372.612 1.00 15.26 169 PHE A CA 1
ATOM 3396 C C . PHE B 1 169 ? 244.688 0.724 373.898 1.00 15.61 169 PHE A C 1
ATOM 3397 O O . PHE B 1 169 ? 245.008 -0.470 373.903 1.00 16.51 169 PHE A O 1
ATOM 3405 N N . VAL B 1 170 ? 244.250 1.332 375.001 1.00 11.58 170 VAL A N 1
ATOM 3406 C CA . VAL B 1 170 ? 244.153 0.531 376.223 1.00 15.21 170 VAL A CA 1
ATOM 3407 C C . VAL B 1 170 ? 243.150 -0.605 376.034 1.00 16.33 170 VAL A C 1
ATOM 3408 O O . VAL B 1 170 ? 243.433 -1.761 376.378 1.00 12.95 170 VAL A O 1
ATOM 3412 N N . ASP B 1 171 ? 241.988 -0.300 375.446 1.00 15.74 171 ASP A N 1
ATOM 3413 C CA . ASP B 1 171 ? 240.981 -1.324 375.158 1.00 19.34 171 ASP A CA 1
ATOM 3414 C C . ASP B 1 171 ? 241.548 -2.428 374.276 1.00 20.48 171 ASP A C 1
ATOM 3415 O O . ASP B 1 171 ? 241.305 -3.620 374.516 1.00 14.80 171 ASP A O 1
ATOM 3420 N N . PHE B 1 172 ? 242.257 -2.042 373.212 1.00 13.88 172 PHE A N 1
ATOM 3421 C CA . PHE B 1 172 ? 242.894 -3.022 372.336 1.00 15.81 172 PHE A CA 1
ATOM 3422 C C . PHE B 1 172 ? 243.848 -3.916 373.119 1.00 13.65 172 PHE A C 1
ATOM 3423 O O . PHE B 1 172 ? 243.857 -5.143 372.951 1.00 11.23 172 PHE A O 1
ATOM 3431 N N . CYS B 1 173 ? 244.663 -3.315 373.986 1.00 11.41 173 CYS A N 1
ATOM 3432 C CA . CYS B 1 173 ? 245.664 -4.090 374.713 1.00 15.79 173 CYS A CA 1
ATOM 3433 C C . CYS B 1 173 ? 245.029 -4.966 375.785 1.00 18.52 173 CYS A C 1
ATOM 3434 O O . CYS B 1 173 ? 245.501 -6.083 376.028 1.00 14.65 173 CYS A O 1
ATOM 3437 N N . GLU B 1 174 ? 243.966 -4.473 376.438 1.00 13.50 174 GLU A N 1
ATOM 3438 C CA . GLU B 1 174 ? 243.230 -5.284 377.410 1.00 14.73 174 GLU A CA 1
ATOM 3439 C C . GLU B 1 174 ? 242.700 -6.569 376.778 1.00 12.76 174 GLU A C 1
ATOM 3440 O O . GLU B 1 174 ? 242.813 -7.656 377.357 1.00 17.67 174 GLU A O 1
ATOM 3446 N N . LYS B 1 175 ? 242.073 -6.452 375.610 1.00 13.53 175 LYS A N 1
ATOM 3447 C CA . LYS B 1 175 ? 241.553 -7.626 374.917 1.00 15.75 175 LYS A CA 1
ATOM 3448 C C . LYS B 1 175 ? 242.674 -8.575 374.508 1.00 18.65 175 LYS A C 1
ATOM 3449 O O . LYS B 1 175 ? 242.580 -9.796 374.713 1.00 15.99 175 LYS A O 1
ATOM 3455 N N . ARG B 1 176 ? 243.744 -8.030 373.917 1.00 12.29 176 ARG A N 1
ATOM 3456 C CA . ARG B 1 176 ? 244.823 -8.861 373.381 1.00 13.01 176 ARG A CA 1
ATOM 3457 C C . ARG B 1 176 ? 245.493 -9.687 374.465 1.00 18.62 176 ARG A C 1
ATOM 3458 O O . ARG B 1 176 ? 245.949 -10.809 374.202 1.00 16.78 176 ARG A O 1
ATOM 3466 N N . THR B 1 177 ? 245.555 -9.168 375.690 1.00 16.63 177 THR A N 1
ATOM 3467 C CA . THR B 1 177 ? 246.207 -9.882 376.781 1.00 19.89 177 THR A CA 1
ATOM 3468 C C . THR B 1 177 ? 245.222 -10.500 377.769 1.00 20.89 177 THR A C 1
ATOM 3469 O O . THR B 1 177 ? 245.656 -11.081 378.769 1.00 23.50 177 THR A O 1
ATOM 3473 N N . ASP B 1 178 ? 243.913 -10.408 377.514 1.00 22.59 178 ASP A N 1
ATOM 3474 C CA . ASP B 1 178 ? 242.891 -10.970 378.407 1.00 24.97 178 ASP A CA 1
ATOM 3475 C C . ASP B 1 178 ? 243.037 -10.403 379.824 1.00 24.60 178 ASP A C 1
ATOM 3476 O O . ASP B 1 178 ? 243.065 -11.131 380.819 1.00 23.76 178 ASP A O 1
ATOM 3481 N N . PHE B 1 179 ? 243.132 -9.078 379.907 1.00 20.17 179 PHE A N 1
ATOM 3482 C CA . PHE B 1 179 ? 243.375 -8.382 381.164 1.00 18.67 179 PHE A CA 1
ATOM 3483 C C . PHE B 1 179 ? 242.419 -7.207 381.260 1.00 24.89 179 PHE A C 1
ATOM 3484 O O . PHE B 1 179 ? 242.316 -6.415 380.325 1.00 28.15 179 PHE A O 1
ATOM 3492 N N . LYS B 1 180 ? 241.704 -7.104 382.372 1.00 21.46 180 LYS A N 1
ATOM 3493 C CA . LYS B 1 180 ? 240.875 -5.939 382.633 1.00 25.05 180 LYS A CA 1
ATOM 3494 C C . LYS B 1 180 ? 241.629 -5.014 383.579 1.00 24.66 180 LYS A C 1
ATOM 3495 O O . LYS B 1 180 ? 242.019 -5.427 384.676 1.00 27.15 180 LYS A O 1
ATOM 3501 N N . TRP B 1 181 ? 241.837 -3.773 383.151 1.00 24.69 181 TRP A N 1
ATOM 3502 C CA . TRP B 1 181 ? 242.592 -2.794 383.926 1.00 26.56 181 TRP A CA 1
ATOM 3503 C C . TRP B 1 181 ? 241.621 -1.821 384.585 1.00 32.18 181 TRP A C 1
ATOM 3504 O O . TRP B 1 181 ? 240.870 -1.120 383.897 1.00 35.87 181 TRP A O 1
ATOM 3515 N N . ASN B 1 182 ? 241.638 -1.780 385.910 1.00 39.33 182 ASN A N 1
ATOM 3516 C CA . ASN B 1 182 ? 240.700 -0.969 386.670 1.00 50.12 182 ASN A CA 1
ATOM 3517 C C . ASN B 1 182 ? 241.245 0.407 387.028 1.00 56.97 182 ASN A C 1
ATOM 3518 O O . ASN B 1 182 ? 240.632 1.101 387.847 1.00 59.06 182 ASN A O 1
ATOM 3523 N N . GLU B 1 183 ? 242.363 0.820 386.426 1.00 59.28 183 GLU A N 1
ATOM 3524 C CA . GLU B 1 183 ? 242.985 2.111 386.723 1.00 62.41 183 GLU A CA 1
ATOM 3525 C C . GLU B 1 183 ? 243.158 2.269 388.232 1.00 64.57 183 GLU A C 1
ATOM 3526 O O . GLU B 1 183 ? 242.841 3.302 388.826 1.00 64.81 183 GLU A O 1
ATOM 3532 N N . ASP B 1 184 ? 243.681 1.204 388.845 1.00 66.15 184 ASP A N 1
ATOM 3533 C CA . ASP B 1 184 ? 243.593 0.953 390.278 1.00 67.92 184 ASP A CA 1
ATOM 3534 C C . ASP B 1 184 ? 244.985 0.832 390.891 1.00 63.22 184 ASP A C 1
ATOM 3535 O O . ASP B 1 184 ? 245.963 1.327 390.322 1.00 59.20 184 ASP A O 1
ATOM 3540 N N . ASN B 1 185 ? 245.082 0.175 392.050 1.00 63.88 185 ASN A N 1
ATOM 3541 C CA . ASN B 1 185 ? 246.363 -0.083 392.697 1.00 64.94 185 ASN A CA 1
ATOM 3542 C C . ASN B 1 185 ? 247.070 -1.313 392.146 1.00 63.22 185 ASN A C 1
ATOM 3543 O O . ASN B 1 185 ? 248.276 -1.467 392.371 1.00 65.88 185 ASN A O 1
ATOM 3548 N N . SER B 1 186 ? 246.355 -2.191 391.447 1.00 59.46 186 SER A N 1
ATOM 3549 C CA . SER B 1 186 ? 246.938 -3.454 391.024 1.00 60.70 186 SER A CA 1
ATOM 3550 C C . SER B 1 186 ? 248.119 -3.221 390.085 1.00 55.35 186 SER A C 1
ATOM 3551 O O . SER B 1 186 ? 248.288 -2.142 389.508 1.00 48.93 186 SER A O 1
ATOM 3554 N N . CYS B 1 187 ? 248.953 -4.257 389.945 1.00 56.85 187 CYS A N 1
ATOM 3555 C CA . CYS B 1 187 ? 250.104 -4.204 389.056 1.00 55.35 187 CYS A CA 1
ATOM 3556 C C . CYS B 1 187 ? 249.809 -4.964 387.772 1.00 50.91 187 CYS A C 1
ATOM 3557 O O . CYS B 1 187 ? 249.659 -6.196 387.809 1.00 53.39 187 CYS A O 1
ATOM 3560 N N . PRO B 1 188 ? 249.727 -4.288 386.632 1.00 38.92 188 PRO A N 1
ATOM 3561 C CA . PRO B 1 188 ? 249.306 -4.948 385.387 1.00 32.65 188 PRO A CA 1
ATOM 3562 C C . PRO B 1 188 ? 250.352 -5.935 384.893 1.00 33.25 188 PRO A C 1
ATOM 35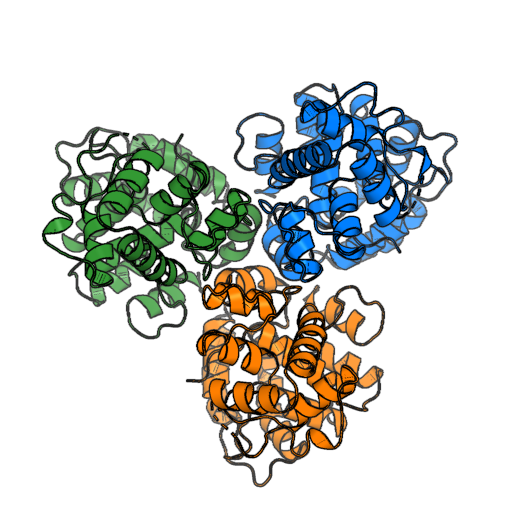63 O O . PRO B 1 188 ? 251.536 -5.831 385.245 1.00 38.17 188 PRO A O 1
ATOM 3567 N N . PRO B 1 189 ? 249.958 -6.901 384.061 1.00 29.14 189 PRO A N 1
ATOM 3568 C CA . PRO B 1 189 ? 250.942 -7.836 383.499 1.00 24.45 189 PRO A CA 1
ATOM 3569 C C . PRO B 1 189 ? 251.870 -7.147 382.512 1.00 24.22 189 PRO A C 1
ATOM 3570 O O . PRO B 1 189 ? 251.486 -6.201 381.822 1.00 20.32 189 PRO A O 1
ATOM 3574 N N . GLU B 1 190 ? 253.091 -7.685 382.408 1.00 27.23 190 GLU A N 1
ATOM 3575 C CA . GLU B 1 190 ? 254.104 -7.090 381.539 1.00 26.93 190 GLU A CA 1
ATOM 3576 C C . GLU B 1 190 ? 253.663 -7.068 380.073 1.00 21.49 190 GLU A C 1
ATOM 3577 O O . GLU B 1 190 ? 253.981 -6.126 379.338 1.00 21.22 190 GLU A O 1
ATOM 3583 N N . ALA B 1 191 ? 252.941 -8.096 379.618 1.00 22.52 191 ALA A N 1
ATOM 3584 C CA . ALA B 1 191 ? 252.512 -8.097 378.221 1.00 23.91 191 ALA A CA 1
ATOM 3585 C C . ALA B 1 191 ? 251.522 -6.971 377.939 1.00 18.91 191 ALA A C 1
ATOM 3586 O O . ALA B 1 191 ? 251.534 -6.384 376.849 1.00 21.87 191 ALA A O 1
ATOM 3588 N N . PHE B 1 192 ? 250.652 -6.655 378.901 1.00 20.85 192 PHE A N 1
ATOM 3589 C CA . PHE B 1 192 ? 249.721 -5.544 378.721 1.00 18.60 192 PHE A CA 1
ATOM 3590 C C . PHE B 1 192 ? 250.460 -4.213 378.694 1.00 19.65 192 PHE A C 1
ATOM 3591 O O . PHE B 1 192 ? 250.236 -3.391 377.797 1.00 18.99 192 PHE A O 1
ATOM 3599 N N . LEU B 1 193 ? 251.364 -3.995 379.656 1.00 15.42 193 LEU A N 1
ATOM 3600 C CA . LEU B 1 193 ? 252.153 -2.760 379.676 1.00 18.47 193 LEU A CA 1
ATOM 3601 C C . LEU B 1 193 ? 252.932 -2.583 378.379 1.00 18.30 193 LEU A C 1
ATOM 3602 O O . LEU B 1 193 ? 252.975 -1.484 377.809 1.00 15.30 193 LEU A O 1
ATOM 3607 N N . ASP B 1 194 ? 253.569 -3.652 377.903 1.00 21.19 194 ASP A N 1
ATOM 3608 C CA . ASP B 1 194 ? 254.337 -3.561 376.666 1.00 21.94 194 ASP A CA 1
ATOM 3609 C C . ASP B 1 194 ? 253.448 -3.156 375.497 1.00 19.55 194 ASP A C 1
ATOM 3610 O O . ASP B 1 194 ? 253.823 -2.293 374.688 1.00 18.92 194 ASP A O 1
ATOM 3615 N N . CYS B 1 195 ? 252.255 -3.755 375.406 1.00 14.09 195 CYS A N 1
ATOM 3616 C CA . CYS B 1 195 ? 251.317 -3.404 374.340 1.00 15.46 195 CYS A CA 1
ATOM 3617 C C . CYS B 1 195 ? 250.945 -1.926 374.396 1.00 18.59 195 CYS A C 1
ATOM 3618 O O . CYS B 1 195 ? 250.945 -1.236 373.369 1.00 17.76 195 CYS A O 1
ATOM 3621 N N . VAL B 1 196 ? 250.624 -1.422 375.593 1.00 16.17 196 VAL A N 1
ATOM 3622 C CA . VAL B 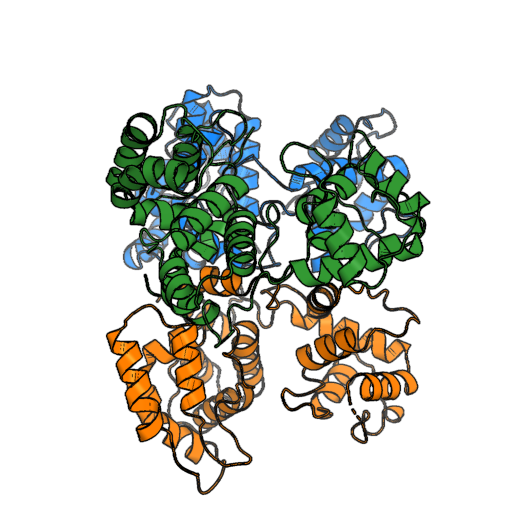1 196 ? 250.175 -0.037 375.720 1.00 14.87 196 VAL A CA 1
ATOM 3623 C C . VAL B 1 196 ? 251.311 0.921 375.388 1.00 15.15 196 VAL A C 1
ATOM 3624 O O . VAL B 1 196 ? 251.143 1.863 374.606 1.00 14.76 196 VAL A O 1
ATOM 3628 N N . PHE B 1 197 ? 252.482 0.696 375.984 1.00 16.13 197 PHE A N 1
ATOM 3629 C CA . PHE B 1 197 ? 253.604 1.612 375.795 1.00 15.20 197 PHE A CA 1
ATOM 3630 C C . PHE B 1 197 ? 254.071 1.634 374.345 1.00 13.12 197 PHE A C 1
ATOM 3631 O O . PHE B 1 197 ? 254.460 2.688 373.830 1.00 18.83 197 PHE A O 1
ATOM 3639 N N . ARG B 1 198 ? 254.041 0.486 373.664 1.00 12.63 198 ARG A N 1
ATOM 3640 C CA . ARG B 1 198 ? 254.397 0.479 372.247 1.00 14.79 198 ARG A CA 1
ATOM 3641 C C . ARG B 1 198 ? 253.333 1.151 371.392 1.00 14.12 198 ARG A C 1
ATOM 3642 O O . ARG B 1 198 ? 253.666 1.778 370.381 1.00 18.87 198 ARG A O 1
ATOM 3650 N N . GLY B 1 199 ? 252.055 1.026 371.766 1.00 15.50 199 GLY A N 1
ATOM 3651 C CA . GLY B 1 199 ? 251.015 1.764 371.065 1.00 14.48 199 GLY A CA 1
ATOM 3652 C C . GLY B 1 199 ? 251.146 3.267 371.244 1.00 19.07 199 GLY A C 1
ATOM 3653 O O . GLY B 1 199 ? 250.912 4.036 370.305 1.00 13.97 199 GLY A O 1
ATOM 3654 N N . PHE B 1 200 ? 251.508 3.708 372.456 1.00 11.51 200 PHE A N 1
ATOM 3655 C CA . PHE B 1 200 ? 251.773 5.117 372.733 1.00 13.05 200 PHE A CA 1
ATOM 3656 C C . PHE B 1 200 ? 253.101 5.590 372.138 1.00 16.71 200 PHE A C 1
ATOM 3657 O O . PHE B 1 200 ? 253.374 6.798 372.157 1.00 16.19 200 PHE A O 1
ATOM 3665 N N . ARG B 1 201 ? 253.934 4.667 371.645 1.00 12.96 201 ARG A N 1
ATOM 3666 C CA . ARG B 1 201 ? 255.324 4.947 371.254 1.00 11.77 201 ARG A CA 1
ATOM 3667 C C . ARG B 1 201 ? 256.158 5.489 372.416 1.00 17.11 201 ARG A C 1
ATOM 3668 O O . ARG B 1 201 ? 257.156 6.193 372.204 1.00 18.86 201 ARG A O 1
ATOM 3676 N N . TRP B 1 202 ? 255.773 5.154 373.656 1.00 14.01 202 TRP A N 1
ATOM 3677 C CA . TRP B 1 202 ? 256.670 5.361 374.794 1.00 18.75 202 TRP A CA 1
ATOM 3678 C C . TRP B 1 202 ? 257.831 4.372 374.761 1.00 17.54 202 TRP A C 1
ATOM 3679 O O . TRP B 1 202 ? 258.932 4.684 375.228 1.00 19.42 202 TRP A O 1
ATOM 3690 N N . ILE B 1 203 ? 257.594 3.177 374.231 1.00 17.22 203 ILE A N 1
ATOM 3691 C CA . ILE B 1 203 ? 258.637 2.205 373.919 1.00 21.04 203 ILE A CA 1
ATOM 3692 C C . ILE B 1 203 ? 258.656 2.038 372.408 1.00 22.62 203 ILE A C 1
ATOM 3693 O O . ILE B 1 203 ? 257.608 1.798 371.796 1.00 18.60 203 ILE A O 1
ATOM 3698 N N . THR B 1 204 ? 259.836 2.192 371.807 1.00 19.63 204 THR A N 1
ATOM 3699 C CA . THR B 1 204 ? 259.922 2.194 370.358 1.00 14.02 204 THR A CA 1
ATOM 3700 C C . THR B 1 204 ? 259.842 0.774 369.826 1.00 20.47 204 THR A C 1
ATOM 3701 O O . THR B 1 204 ? 259.909 -0.211 370.573 1.00 20.03 204 THR A O 1
ATOM 3705 N N . GLU B 1 205 ? 259.701 0.670 368.504 1.00 18.35 205 GLU A N 1
ATOM 3706 C CA . GLU B 1 205 ? 259.647 -0.649 367.895 1.00 15.24 205 GLU A CA 1
ATOM 3707 C C . GLU B 1 205 ? 260.902 -1.456 368.207 1.00 21.53 205 GLU A C 1
ATOM 3708 O O . GLU B 1 205 ? 260.832 -2.686 368.319 1.00 20.14 205 GLU A O 1
ATOM 3714 N N . GLU B 1 206 ? 262.049 -0.784 368.369 1.00 20.57 206 GLU A N 1
ATOM 3715 C CA . GLU B 1 206 ? 263.308 -1.433 368.721 1.00 23.05 206 GLU A CA 1
ATOM 3716 C C . GLU B 1 206 ? 263.433 -1.716 370.214 1.00 25.38 206 GLU A C 1
ATOM 3717 O O . GLU B 1 206 ? 264.446 -2.283 370.638 1.00 27.48 206 GLU A O 1
ATOM 3723 N N . GLY B 1 207 ? 262.450 -1.330 371.016 1.00 24.48 207 GLY A N 1
ATOM 3724 C CA . GLY B 1 207 ? 262.470 -1.630 372.431 1.00 24.96 207 GLY A CA 1
ATOM 3725 C C . GLY B 1 207 ? 263.091 -0.576 373.315 1.00 29.22 207 GLY A C 1
ATOM 3726 O O . GLY B 1 207 ? 263.327 -0.851 374.499 1.00 25.25 207 GLY A O 1
ATOM 3727 N N . GLU B 1 208 ? 263.360 0.619 372.792 1.00 27.02 208 GLU A N 1
ATOM 3728 C CA . GLU B 1 208 ? 264.005 1.674 373.562 1.00 33.54 208 GLU A CA 1
ATOM 3729 C C . GLU B 1 208 ? 262.969 2.615 374.165 1.00 23.66 208 GLU A C 1
ATOM 3730 O O . GLU B 1 208 ? 261.893 2.820 373.604 1.00 18.47 208 GLU A O 1
ATOM 3736 N N . VAL B 1 209 ? 263.318 3.194 375.316 1.00 20.04 209 VAL A N 1
ATOM 3737 C CA . VAL B 1 209 ? 262.474 4.205 375.942 1.00 26.48 209 VAL A CA 1
ATOM 3738 C C . VAL B 1 209 ? 262.544 5.495 375.136 1.00 24.38 209 VAL A C 1
ATOM 3739 O O . VAL B 1 209 ? 263.631 5.971 374.793 1.00 26.88 209 VAL A O 1
ATOM 3743 N N . ASN B 1 210 ? 261.384 6.080 374.851 1.00 19.72 210 ASN A N 1
ATOM 3744 C CA . ASN B 1 210 ? 261.259 7.288 374.034 1.00 16.94 210 ASN A CA 1
ATOM 3745 C C . ASN B 1 210 ? 260.833 8.430 374.961 1.00 19.97 210 ASN A C 1
ATOM 3746 O O . ASN B 1 210 ? 259.647 8.734 375.088 1.00 19.74 210 ASN A O 1
ATOM 3751 N N . VAL B 1 211 ? 261.817 9.081 375.589 1.00 21.87 211 VAL A N 1
ATOM 3752 C CA . VAL B 1 211 ? 261.496 9.993 376.681 1.00 22.01 211 VAL A CA 1
ATOM 3753 C C . VAL B 1 211 ? 260.800 11.249 376.176 1.00 24.27 211 VAL A C 1
ATOM 3754 O O . VAL B 1 211 ? 260.007 11.849 376.909 1.00 20.70 211 VAL A O 1
ATOM 3758 N N . ASN B 1 212 ? 261.096 11.684 374.941 1.00 27.82 212 ASN A N 1
ATOM 3759 C CA . ASN B 1 212 ? 260.429 12.866 374.396 1.00 29.63 212 ASN A CA 1
ATOM 3760 C C . ASN B 1 212 ? 258.928 12.639 374.267 1.00 18.15 212 ASN A C 1
ATOM 3761 O O . ASN B 1 212 ? 258.133 13.556 374.502 1.00 24.25 212 ASN A O 1
ATOM 3766 N N . GLU B 1 213 ? 258.521 11.426 373.883 1.00 18.77 213 GLU A N 1
ATOM 3767 C CA . GLU B 1 213 ? 257.092 11.109 373.791 1.00 19.52 213 GLU A CA 1
ATOM 3768 C C . GLU B 1 213 ? 256.440 11.084 375.170 1.00 23.48 213 GLU A C 1
ATOM 3769 O O . GLU B 1 213 ? 255.332 11.611 375.351 1.00 21.03 213 GLU A O 1
ATOM 3775 N N . ILE B 1 214 ? 257.106 10.463 376.151 1.00 20.41 214 ILE A N 1
ATOM 3776 C CA . ILE B 1 214 ? 256.585 10.443 377.518 1.00 18.77 214 ILE A CA 1
ATOM 3777 C C . ILE B 1 214 ? 256.435 11.862 378.051 1.00 17.79 214 ILE A C 1
ATOM 3778 O O . ILE B 1 214 ? 255.386 12.230 378.596 1.00 20.18 214 ILE A O 1
ATOM 3783 N N . ARG B 1 215 ? 257.493 12.677 377.930 1.00 19.50 215 ARG A N 1
ATOM 3784 C CA . ARG B 1 215 ? 257.408 14.053 378.415 1.00 22.48 215 ARG A CA 1
ATOM 3785 C C . ARG B 1 215 ? 256.272 14.813 377.726 1.00 22.04 215 ARG A C 1
ATOM 3786 O O . ARG B 1 215 ? 255.498 15.515 378.383 1.00 25.98 215 ARG A O 1
ATOM 3794 N N . ARG B 1 216 ? 256.151 14.664 376.407 1.00 20.39 216 ARG A N 1
ATOM 3795 C CA . ARG B 1 216 ? 255.075 15.309 375.658 1.00 24.71 216 ARG A CA 1
ATOM 3796 C C . ARG B 1 216 ? 253.699 14.950 376.224 1.00 22.01 216 ARG A C 1
ATOM 3797 O O . ARG B 1 216 ? 252.853 15.825 376.436 1.00 22.41 216 ARG A O 1
ATOM 3805 N N . ASP B 1 217 ? 253.468 13.664 376.501 1.00 21.90 217 ASP A N 1
ATOM 3806 C CA . ASP B 1 217 ? 252.166 13.250 377.022 1.00 20.36 217 ASP A CA 1
ATOM 3807 C C . ASP B 1 217 ? 251.964 13.711 378.459 1.00 19.56 217 ASP A C 1
ATOM 3808 O O . ASP B 1 217 ? 250.844 14.070 378.844 1.00 21.37 217 ASP A O 1
ATOM 3813 N N . TYR B 1 218 ? 253.027 13.711 379.272 1.00 17.53 218 TYR A N 1
ATOM 3814 C CA . TYR B 1 218 ? 252.897 14.243 380.626 1.00 19.47 218 TYR A CA 1
ATOM 3815 C C . TYR B 1 218 ? 252.522 15.717 380.588 1.00 19.39 218 TYR A C 1
ATOM 3816 O O . TYR B 1 218 ? 251.601 16.152 381.288 1.00 20.53 218 TYR A O 1
ATOM 3825 N N . GLU B 1 219 ? 253.207 16.495 379.744 1.00 21.71 219 GLU A N 1
ATOM 3826 C CA . GLU B 1 219 ? 252.941 17.932 379.675 1.00 23.80 219 GLU A CA 1
ATOM 3827 C C . GLU B 1 219 ? 251.529 18.217 379.161 1.00 30.88 219 GLU A C 1
ATOM 3828 O O . GLU B 1 219 ? 250.829 19.077 379.707 1.00 32.76 219 GLU A O 1
ATOM 3834 N N . ALA B 1 220 ? 251.083 17.488 378.130 1.00 29.17 220 ALA A N 1
ATOM 3835 C CA . ALA B 1 220 ? 249.740 17.703 377.595 1.00 32.13 220 ALA A CA 1
ATOM 3836 C C . ALA B 1 220 ? 248.660 17.378 378.619 1.00 36.07 220 ALA A C 1
ATOM 3837 O O . ALA B 1 220 ? 247.581 17.981 378.595 1.00 33.72 220 ALA A O 1
ATOM 3839 N N . ALA B 1 221 ? 248.922 16.429 379.518 1.00 30.91 221 ALA A N 1
ATOM 3840 C CA . ALA B 1 221 ? 247.986 16.103 380.588 1.00 29.41 221 ALA A CA 1
ATOM 3841 C C . ALA B 1 221 ? 248.056 17.078 381.756 1.00 33.22 221 ALA A C 1
ATOM 3842 O O . ALA B 1 221 ? 247.249 16.963 382.689 1.00 29.88 221 ALA A O 1
ATOM 3844 N N . GLY B 1 222 ? 248.992 18.024 381.730 1.00 31.85 222 GLY A N 1
ATOM 3845 C CA . GLY B 1 222 ? 249.173 18.936 382.843 1.00 36.09 222 GLY A CA 1
ATOM 3846 C C . GLY B 1 222 ? 249.981 18.375 383.990 1.00 37.98 222 GLY A C 1
ATOM 3847 O O . GLY B 1 222 ? 249.881 18.885 385.112 1.00 40.20 222 GLY A O 1
ATOM 3848 N N . LYS B 1 223 ? 250.779 17.335 383.744 1.00 33.46 223 LYS A N 1
ATOM 3849 C CA . LYS B 1 223 ? 251.572 16.676 384.775 1.00 31.48 223 LYS A CA 1
ATOM 3850 C C . LYS B 1 223 ? 253.069 16.830 384.541 1.00 35.80 223 LYS A C 1
ATOM 3851 O O . LYS B 1 223 ? 253.859 16.046 385.077 1.00 43.44 223 LYS A O 1
ATOM 3857 N N . GLY B 1 224 ? 253.478 17.808 383.739 1.00 35.78 224 GLY A N 1
ATOM 3858 C CA . GLY B 1 224 ? 254.890 18.049 383.525 1.00 39.19 224 GLY A CA 1
ATOM 3859 C C . GLY B 1 224 ? 255.512 18.859 384.645 1.00 47.39 224 GLY A C 1
ATOM 3860 O O . GLY B 1 224 ? 255.507 20.093 384.598 1.00 54.77 224 GLY A O 1
ATOM 3861 N N . ALA B 1 225 ? 256.047 18.180 385.656 1.00 46.19 225 ALA A N 1
ATOM 3862 C CA . ALA B 1 225 ? 256.634 18.823 386.824 1.00 50.37 225 ALA A CA 1
ATOM 3863 C C . ALA B 1 225 ? 258.142 18.598 386.859 1.00 55.06 225 ALA A C 1
ATOM 3864 O O . ALA B 1 225 ? 258.692 17.752 386.147 1.00 59.56 225 ALA A O 1
ATOM 3866 N N . ALA B 1 226 ? 258.814 19.380 387.709 1.00 59.58 226 ALA A N 1
ATOM 3867 C CA . ALA B 1 226 ? 260.267 19.276 387.825 1.00 56.73 226 ALA A CA 1
ATOM 3868 C C . ALA B 1 226 ? 260.687 17.943 388.438 1.00 55.01 226 ALA A C 1
ATOM 3869 O O . ALA B 1 226 ? 261.716 17.374 388.051 1.00 47.93 226 ALA A O 1
ATOM 3871 N N . ASP B 1 227 ? 259.904 17.419 389.389 1.00 57.25 227 ASP A N 1
ATOM 3872 C CA . ASP B 1 227 ? 260.222 16.133 389.996 1.00 61.86 227 ASP A CA 1
ATOM 3873 C C . ASP B 1 227 ? 259.827 14.947 389.122 1.00 56.61 227 ASP A C 1
ATOM 3874 O O . ASP B 1 227 ? 259.652 13.840 389.643 1.00 56.47 227 ASP A O 1
ATOM 3879 N N . MET B 1 228 ? 259.675 15.154 387.814 1.00 52.03 228 MET A N 1
ATOM 3880 C CA . MET B 1 228 ? 259.702 14.051 386.864 1.00 47.00 228 MET A CA 1
ATOM 3881 C C . MET B 1 228 ? 261.109 13.773 386.360 1.00 44.88 228 MET A C 1
ATOM 3882 O O . MET B 1 228 ? 261.375 12.664 385.885 1.00 40.82 228 MET A O 1
ATOM 3887 N N . ALA B 1 229 ? 262.000 14.759 386.448 1.00 49.95 229 ALA A N 1
ATOM 3888 C CA . ALA B 1 229 ? 263.441 14.597 386.233 1.00 53.21 229 ALA A CA 1
ATOM 3889 C C . ALA B 1 229 ? 263.664 14.112 384.801 1.00 50.45 229 ALA A C 1
ATOM 3890 O O . ALA B 1 229 ? 263.165 14.750 383.861 1.00 54.66 229 ALA A O 1
ATOM 3892 N N . ASP B 1 230 ? 264.390 13.020 384.586 1.00 45.07 230 ASP A N 1
ATOM 3893 C CA . ASP B 1 230 ? 264.722 12.545 383.251 1.00 42.20 230 ASP A CA 1
ATOM 3894 C C . ASP B 1 230 ? 263.566 11.823 382.565 1.00 41.48 230 ASP A C 1
ATOM 3895 O O . ASP B 1 230 ? 263.759 11.300 381.461 1.00 40.18 230 ASP A O 1
ATOM 3900 N N . TYR B 1 231 ? 262.382 11.781 383.182 1.00 39.47 231 TYR A N 1
ATOM 3901 C CA . TYR B 1 231 ? 261.240 11.025 382.659 1.00 38.10 231 TYR A CA 1
ATOM 3902 C C . TYR B 1 231 ? 261.592 9.559 382.419 1.00 37.64 231 TYR A C 1
ATOM 3903 O O . TYR B 1 231 ? 261.092 8.935 381.479 1.00 33.14 231 TYR A O 1
ATOM 3912 N N . CYS B 1 232 ? 262.461 9.009 383.275 1.00 34.80 232 CYS A N 1
ATOM 3913 C CA . CYS B 1 232 ? 262.785 7.584 383.295 1.00 30.62 232 CYS A CA 1
ATOM 3914 C C . CYS B 1 232 ? 263.562 7.149 382.056 1.00 30.49 232 CYS A C 1
ATOM 3915 O O . CYS B 1 232 ? 263.536 5.978 381.680 1.00 33.86 232 CYS A O 1
ATOM 3918 N N . GLY B 1 233 ? 264.275 8.080 381.416 1.00 38.27 233 GLY A N 1
ATOM 3919 C CA . GLY B 1 233 ? 265.182 7.700 380.347 1.00 37.19 233 GLY A CA 1
ATOM 3920 C C . GLY B 1 233 ? 266.304 6.796 380.803 1.00 45.98 233 GLY A C 1
ATOM 3921 O O . GLY B 1 233 ? 266.873 6.061 379.986 1.00 47.27 233 GLY A O 1
ATOM 3922 N N . SER B 1 234 ? 266.625 6.824 382.099 1.00 47.84 234 SER A N 1
ATOM 3923 C CA . SER B 1 234 ? 267.684 5.981 382.639 1.00 49.35 234 SER A CA 1
ATOM 3924 C C . SER B 1 234 ? 267.370 4.499 382.481 1.00 46.92 234 SER A C 1
ATOM 3925 O O . SER B 1 234 ? 268.289 3.689 382.323 1.00 43.49 234 SER A O 1
ATOM 3928 N N . VAL B 1 235 ? 266.089 4.117 382.532 1.00 41.39 235 VAL A N 1
ATOM 3929 C CA . VAL B 1 235 ? 265.762 2.694 382.514 1.00 42.18 235 VAL A CA 1
ATOM 3930 C C . VAL B 1 235 ? 266.149 2.073 381.179 1.00 47.69 235 VAL A C 1
ATOM 3931 O O . VAL B 1 235 ? 266.466 0.877 381.113 1.00 52.59 235 VAL A O 1
ATOM 3935 N N . LYS B 1 236 ? 266.155 2.871 380.108 1.00 46.36 236 LYS A N 1
ATOM 3936 C CA . LYS B 1 236 ? 266.530 2.435 378.762 1.00 45.96 236 LYS A CA 1
ATOM 3937 C C . LYS B 1 236 ? 265.749 1.200 378.308 1.00 45.17 236 LYS A C 1
ATOM 3938 O O . LYS B 1 236 ? 265.443 1.055 377.125 1.00 44.86 236 LYS A O 1
ATOM 3940 N N . GLY B 1 238 ? 262.739 -2.588 378.990 1.00 36.98 238 GLY A N 1
ATOM 3941 C CA . GLY B 1 238 ? 261.699 -3.430 379.554 1.00 37.32 238 GLY A CA 1
ATOM 3942 C C . GLY B 1 238 ? 260.468 -2.641 379.970 1.00 36.40 238 GLY A C 1
ATOM 3943 O O . GLY B 1 238 ? 260.589 -1.565 380.556 1.00 33.81 238 GLY A O 1
ATOM 3944 N N . ALA B 1 239 ? 259.281 -3.180 379.670 1.00 31.51 239 ALA A N 1
ATOM 3945 C CA . ALA B 1 239 ? 258.046 -2.444 379.924 1.00 26.31 239 ALA A CA 1
ATOM 3946 C C . ALA B 1 239 ? 257.749 -2.350 381.412 1.00 24.67 239 ALA A C 1
ATOM 3947 O O . ALA B 1 239 ? 257.260 -1.318 381.891 1.00 24.22 239 ALA A O 1
ATOM 3949 N N . ARG B 1 240 ? 258.026 -3.420 382.158 1.00 22.25 240 ARG A N 1
ATOM 3950 C CA . ARG B 1 240 ? 257.825 -3.393 383.602 1.00 26.35 240 ARG A CA 1
ATOM 3951 C C . ARG B 1 240 ? 258.711 -2.344 384.263 1.00 30.99 240 ARG A C 1
ATOM 3952 O O . ARG B 1 240 ? 258.260 -1.614 385.156 1.00 29.35 240 ARG A O 1
ATOM 3960 N N . GLN B 1 241 ? 259.971 -2.241 383.825 1.00 29.08 241 GLN A N 1
ATOM 3961 C CA . GLN B 1 241 ? 260.899 -1.293 384.439 1.00 29.63 241 GLN A CA 1
ATOM 3962 C C . GLN B 1 241 ? 260.464 0.145 384.205 1.00 21.10 241 GLN A C 1
ATOM 3963 O O . GLN B 1 241 ? 260.557 0.982 385.112 1.00 22.95 241 GLN A O 1
ATOM 3969 N N . LEU B 1 242 ? 260.013 0.463 382.992 1.00 23.22 242 LEU A N 1
ATOM 3970 C CA . LEU B 1 242 ? 259.542 1.818 382.728 1.00 23.32 242 LEU A CA 1
ATOM 3971 C C . LEU B 1 242 ? 258.306 2.138 383.561 1.00 24.93 242 LEU A C 1
ATOM 3972 O O . LEU B 1 242 ? 258.213 3.207 384.178 1.00 23.11 242 LEU A O 1
ATOM 3977 N N . TYR B 1 243 ? 257.344 1.215 383.588 1.00 20.65 243 TYR A N 1
ATOM 3978 C CA . TYR B 1 243 ? 256.140 1.407 384.391 1.00 19.64 243 TYR A CA 1
ATOM 3979 C C . TYR B 1 243 ? 256.482 1.626 385.861 1.00 19.45 243 TYR A C 1
ATOM 3980 O O . TYR B 1 243 ? 256.005 2.585 386.480 1.00 19.85 243 TYR A O 1
ATOM 3989 N N . ASN B 1 244 ? 257.331 0.760 386.435 1.00 22.60 244 ASN A N 1
ATOM 3990 C CA . ASN B 1 244 ? 257.715 0.919 387.836 1.00 23.97 244 ASN A CA 1
ATOM 3991 C C . ASN B 1 244 ? 258.416 2.252 388.071 1.00 25.99 244 ASN A C 1
ATOM 3992 O O . ASN B 1 244 ? 258.210 2.898 389.106 1.00 25.33 244 ASN A O 1
ATOM 3997 N N . CYS B 1 245 ? 259.248 2.686 387.124 1.00 24.48 245 CYS A N 1
ATOM 3998 C CA . CYS B 1 245 ? 259.952 3.949 387.315 1.00 26.92 245 CYS A CA 1
ATOM 3999 C C . CYS B 1 245 ? 258.978 5.127 387.289 1.00 24.82 245 CYS A C 1
ATOM 4000 O O . CYS B 1 245 ? 259.049 6.010 388.148 1.00 24.95 245 CYS A O 1
ATOM 4003 N N . LEU B 1 246 ? 258.043 5.143 386.332 1.00 21.88 246 LEU A N 1
ATOM 4004 C CA . LEU B 1 246 ? 257.081 6.241 386.255 1.00 24.18 246 LEU A CA 1
ATOM 4005 C C . LEU B 1 246 ? 256.125 6.235 387.444 1.00 23.79 246 LEU A C 1
ATOM 4006 O O . LEU B 1 246 ? 255.835 7.292 388.014 1.00 21.81 246 LEU A O 1
ATOM 4011 N N . ARG B 1 247 ? 255.612 5.061 387.822 1.00 21.04 247 ARG A N 1
ATOM 4012 C CA . ARG B 1 247 ? 254.684 4.999 388.945 1.00 23.80 247 ARG A CA 1
ATOM 4013 C C . ARG B 1 247 ? 255.337 5.481 390.236 1.00 24.86 247 ARG A C 1
ATOM 4014 O O . ARG B 1 247 ? 254.673 6.111 391.067 1.00 23.88 247 ARG A O 1
ATOM 4022 N N . ASP B 1 248 ? 256.642 5.243 390.403 1.00 25.02 248 ASP A N 1
ATOM 4023 C CA . ASP B 1 248 ? 257.338 5.717 391.599 1.00 27.58 248 ASP A CA 1
ATOM 4024 C C . ASP B 1 248 ? 257.463 7.235 391.657 1.00 27.35 248 ASP A C 1
ATOM 4025 O O . ASP B 1 248 ? 257.793 7.778 392.718 1.00 27.71 248 ASP A O 1
ATOM 4030 N N . LYS B 1 249 ? 257.248 7.928 390.545 1.00 27.23 249 LYS A N 1
ATOM 4031 C CA . LYS B 1 249 ? 257.246 9.382 390.547 1.00 30.94 249 LYS A CA 1
ATOM 4032 C C . LYS B 1 249 ? 255.852 9.961 390.745 1.00 32.00 249 LYS A C 1
ATOM 4033 O O . LYS B 1 249 ? 255.704 11.185 390.793 1.00 30.62 249 LYS A O 1
ATOM 4039 N N . GLY B 1 250 ? 254.832 9.113 390.861 1.00 27.49 250 GLY A N 1
ATOM 4040 C CA . GLY B 1 250 ? 253.485 9.567 391.157 1.00 24.51 250 GLY A CA 1
ATOM 4041 C C . GLY B 1 250 ? 252.446 8.688 390.490 1.00 23.39 250 GLY A C 1
ATOM 4042 O O . GLY B 1 250 ? 252.238 8.785 389.274 1.00 24.04 250 GLY A O 1
ATOM 4043 N N . ALA B 1 251 ? 251.801 7.811 391.265 1.00 24.91 251 ALA A N 1
ATOM 4044 C CA . ALA B 1 251 ? 250.908 6.821 390.668 1.00 27.59 251 ALA A CA 1
ATOM 4045 C C . ALA B 1 251 ? 249.665 7.477 390.074 1.00 28.61 251 ALA A C 1
ATOM 4046 O O . ALA B 1 251 ? 249.254 7.148 388.955 1.00 25.94 251 ALA A O 1
ATOM 4048 N N . ASP B 1 252 ? 249.053 8.411 390.809 1.00 31.58 252 ASP A N 1
ATOM 4049 C CA . ASP B 1 252 ? 247.864 9.084 390.289 1.00 32.93 252 ASP A CA 1
ATOM 4050 C C . ASP B 1 252 ? 248.178 9.868 389.015 1.00 32.14 252 ASP A C 1
ATOM 4051 O O . ASP B 1 252 ? 247.383 9.862 388.065 1.00 23.72 252 ASP A O 1
ATOM 4056 N N . SER B 1 253 ? 249.333 10.547 388.974 1.00 23.50 253 SER A N 1
ATOM 4057 C CA . SER B 1 253 ? 249.722 11.251 387.754 1.00 28.76 253 SER A CA 1
ATOM 4058 C C . SER B 1 253 ? 249.881 10.291 386.583 1.00 29.45 253 SER A C 1
ATOM 4059 O O . SER B 1 253 ? 249.440 10.589 385.463 1.00 24.47 253 SER A O 1
ATOM 4062 N N . LEU B 1 254 ? 250.513 9.135 386.813 1.00 28.77 254 LEU A N 1
ATOM 4063 C CA . LEU B 1 254 ? 250.695 8.182 385.720 1.00 20.64 254 LEU A CA 1
ATOM 4064 C C . LEU B 1 254 ? 249.355 7.694 385.178 1.00 18.92 254 LEU A C 1
ATOM 4065 O O . LEU B 1 254 ? 249.176 7.589 383.960 1.00 19.62 254 LEU A O 1
ATOM 4070 N N . VAL B 1 255 ? 248.395 7.395 386.060 1.00 17.88 255 VAL A N 1
ATOM 4071 C CA . VAL B 1 255 ? 247.080 6.983 385.571 1.00 23.47 255 VAL A CA 1
ATOM 4072 C C . VAL B 1 255 ? 246.450 8.101 384.752 1.00 21.13 255 VAL A C 1
ATOM 4073 O O . VAL B 1 255 ? 245.892 7.865 383.671 1.00 21.71 255 VAL A O 1
ATOM 4077 N N . ALA B 1 256 ? 246.562 9.341 385.235 1.00 22.92 256 ALA A N 1
ATOM 4078 C CA . ALA B 1 256 ? 245.976 10.475 384.527 1.00 20.44 256 ALA A CA 1
ATOM 4079 C C . ALA B 1 256 ? 246.571 10.630 383.134 1.00 24.69 256 ALA A C 1
ATOM 4080 O O . ALA B 1 256 ? 245.838 10.851 382.161 1.00 20.67 256 ALA A O 1
ATOM 4082 N N . VAL B 1 257 ? 247.899 10.513 383.014 1.00 17.81 257 VAL A N 1
ATOM 4083 C CA . VAL B 1 257 ? 248.543 10.686 381.717 1.00 18.76 257 VAL A CA 1
ATOM 4084 C C . VAL B 1 257 ? 248.113 9.588 380.753 1.00 17.73 257 VAL A C 1
ATOM 4085 O O . VAL B 1 257 ? 247.788 9.863 379.592 1.00 19.90 257 VAL A O 1
ATOM 4089 N N . ILE B 1 258 ? 248.113 8.329 381.214 1.00 14.81 258 ILE A N 1
ATOM 4090 C CA . ILE B 1 258 ? 247.704 7.218 380.360 1.00 13.93 258 ILE A CA 1
ATOM 4091 C C . ILE B 1 258 ? 246.277 7.420 379.866 1.00 17.96 258 ILE A C 1
ATOM 4092 O O . ILE B 1 258 ? 245.973 7.188 378.688 1.00 18.09 258 ILE A O 1
ATOM 4097 N N . ARG B 1 259 ? 245.384 7.857 380.753 1.00 18.92 259 ARG A N 1
ATOM 4098 C CA . ARG B 1 259 ? 243.997 8.097 380.364 1.00 21.22 259 ARG A CA 1
ATOM 4099 C C . ARG B 1 259 ? 243.905 9.203 379.324 1.00 20.48 259 ARG A C 1
ATOM 4100 O O . ARG B 1 259 ? 243.179 9.075 378.333 1.00 14.52 259 ARG A O 1
ATOM 4108 N N . ASP B 1 260 ? 244.645 10.292 379.535 1.00 19.62 260 ASP A N 1
ATOM 4109 C CA . ASP B 1 260 ? 244.616 11.426 378.616 1.00 15.15 260 ASP A CA 1
ATOM 4110 C C . ASP B 1 260 ? 245.123 11.037 377.232 1.00 19.78 260 ASP A C 1
ATOM 4111 O O . ASP B 1 260 ? 244.481 11.346 376.220 1.00 17.07 260 ASP A O 1
ATOM 4116 N N . ARG B 1 261 ? 246.282 10.360 377.167 1.00 13.38 261 ARG A N 1
ATOM 4117 C CA . ARG B 1 261 ? 246.800 9.911 375.874 1.00 14.35 261 ARG A CA 1
ATOM 4118 C C . ARG B 1 261 ? 245.857 8.903 375.238 1.00 19.01 261 ARG A C 1
ATOM 4119 O O . ARG B 1 261 ? 245.613 8.949 374.026 1.00 20.17 261 ARG A O 1
ATOM 4127 N N . ASN B 1 262 ? 245.322 7.981 376.049 1.00 16.11 262 ASN A N 1
ATOM 4128 C CA . ASN B 1 262 ? 244.460 6.922 375.536 1.00 15.97 262 ASN A CA 1
ATOM 4129 C C . ASN B 1 262 ? 243.321 7.488 374.706 1.00 12.34 262 ASN A C 1
ATOM 4130 O O . ASN B 1 262 ? 243.002 6.951 373.639 1.00 15.26 262 ASN A O 1
ATOM 4135 N N . GLN B 1 263 ? 242.694 8.567 375.185 1.00 14.53 263 GLN A N 1
ATOM 4136 C CA . GLN B 1 263 ? 241.563 9.154 374.463 1.00 15.83 263 GLN A CA 1
ATOM 4137 C C . GLN B 1 263 ? 241.986 9.621 373.082 1.00 20.11 263 GLN A C 1
ATOM 4138 O O . GLN B 1 263 ? 241.211 9.528 372.119 1.00 14.96 263 GLN A O 1
ATOM 4144 N N . LYS B 1 264 ? 243.212 10.138 372.969 1.00 15.36 264 LYS A N 1
ATOM 4145 C CA . LYS B 1 264 ? 243.739 10.613 371.695 1.00 18.17 264 LYS A CA 1
ATOM 4146 C C . LYS B 1 264 ? 244.147 9.490 370.748 1.00 20.19 264 LYS A C 1
ATOM 4147 O O . LYS B 1 264 ? 244.489 9.777 369.592 1.00 18.04 264 LYS A O 1
ATOM 4153 N N . THR B 1 265 ? 244.142 8.230 371.185 1.00 12.69 265 THR A N 1
ATOM 4154 C CA . THR B 1 265 ? 244.530 7.156 370.282 1.00 15.82 265 THR A CA 1
ATOM 4155 C C . THR B 1 265 ? 243.360 6.604 369.479 1.00 13.02 265 THR A C 1
ATOM 4156 O O . THR B 1 265 ? 243.580 5.745 368.621 1.00 12.20 265 THR A O 1
ATOM 4160 N N . ALA B 1 266 ? 242.131 7.060 369.745 1.00 14.81 266 ALA A N 1
ATOM 4161 C CA . ALA B 1 266 ? 240.971 6.540 369.019 1.00 12.28 266 ALA A CA 1
ATOM 4162 C C . ALA B 1 266 ? 240.989 6.978 367.559 1.00 18.67 266 ALA A C 1
ATOM 4163 O O . ALA B 1 266 ? 240.857 6.146 366.651 1.00 16.72 266 ALA A O 1
ATOM 4165 N N . PHE B 1 267 ? 241.160 8.281 367.311 1.00 12.81 267 PHE A N 1
ATOM 4166 C CA . PHE B 1 267 ? 241.064 8.858 365.970 1.00 15.46 267 PHE A CA 1
ATOM 4167 C C . PHE B 1 267 ? 242.327 9.657 365.676 1.00 14.99 267 PHE A C 1
ATOM 4168 O O . PHE B 1 267 ? 242.493 10.769 366.187 1.00 18.97 267 PHE A O 1
ATOM 4176 N N . TYR B 1 268 ? 243.202 9.113 364.824 1.00 14.50 268 TYR A N 1
ATOM 4177 C CA . TYR B 1 268 ? 244.449 9.805 364.502 1.00 12.85 268 TYR A CA 1
ATOM 4178 C C . TYR B 1 268 ? 244.189 11.105 363.744 1.00 16.84 268 TYR A C 1
ATOM 4179 O O . TYR B 1 268 ? 244.893 12.105 363.951 1.00 16.80 268 TYR A O 1
ATOM 4188 N N . PHE B 1 269 ? 243.196 11.108 362.856 1.00 15.67 269 PHE A N 1
ATOM 4189 C CA . PHE B 1 269 ? 242.567 12.350 362.408 1.00 16.91 269 PHE A CA 1
ATOM 4190 C C . PHE B 1 269 ? 241.095 12.062 362.139 1.00 23.46 269 PHE A C 1
ATOM 4191 O O . PHE B 1 269 ? 240.649 10.915 362.189 1.00 24.63 269 PHE A O 1
ATOM 4199 N N . ASP B 1 270 ? 240.334 13.117 361.869 1.00 20.10 270 ASP A N 1
ATOM 4200 C CA . ASP B 1 270 ? 238.886 13.000 361.695 1.00 21.54 270 ASP A CA 1
ATOM 4201 C C . ASP B 1 270 ? 238.601 12.752 360.219 1.00 23.52 270 ASP A C 1
ATOM 4202 O O . ASP B 1 270 ? 238.708 13.671 359.401 1.00 23.29 270 ASP A O 1
ATOM 4207 N N . LEU B 1 271 ? 238.230 11.510 359.874 1.00 20.99 271 LEU A N 1
ATOM 4208 C CA . LEU B 1 271 ? 238.007 11.171 358.470 1.00 23.01 271 LEU A CA 1
ATOM 4209 C C . LEU B 1 271 ? 236.831 11.930 357.863 1.00 28.13 271 LEU A C 1
ATOM 4210 O O . LEU B 1 271 ? 236.648 11.884 356.639 1.00 29.58 271 LEU A O 1
ATOM 4215 N N . SER B 1 272 ? 236.046 12.639 358.671 1.00 21.87 272 SER A N 1
ATOM 4216 C CA . SER B 1 272 ? 234.956 13.450 358.160 1.00 28.39 272 SER A CA 1
ATOM 4217 C C . SER B 1 272 ? 235.272 14.937 358.214 1.00 34.31 272 SER A C 1
ATOM 4218 O O . SER B 1 272 ? 234.393 15.750 357.918 1.00 31.76 272 SER A O 1
ATOM 4221 N N . SER B 1 273 ? 236.501 15.308 358.579 1.00 29.92 273 SER A N 1
ATOM 4222 C CA . SER B 1 273 ? 236.875 16.715 358.638 1.00 26.84 273 SER A CA 1
ATOM 4223 C C . SER B 1 273 ? 236.809 17.339 357.253 1.00 28.17 273 SER A C 1
ATOM 4224 O O . SER B 1 273 ? 237.135 16.700 356.246 1.00 29.38 273 SER A O 1
ATOM 4227 N N . LYS B 1 274 ? 236.381 18.597 357.212 1.00 28.02 274 LYS A N 1
ATOM 4228 C CA . LYS B 1 274 ? 236.393 19.394 355.995 1.00 27.05 274 LYS A CA 1
ATOM 4229 C C . LYS B 1 274 ? 237.537 20.407 355.966 1.00 25.94 274 LYS A C 1
ATOM 4230 O O . LYS B 1 274 ? 237.640 21.181 355.014 1.00 33.31 274 LYS A O 1
ATOM 4236 N N . GLU B 1 275 ? 238.405 20.405 356.972 1.00 26.42 275 GLU A N 1
ATOM 4237 C CA . GLU B 1 275 ? 239.631 21.182 356.923 1.00 32.68 275 GLU A CA 1
ATOM 4238 C C . GLU B 1 275 ? 240.694 20.452 356.115 1.00 27.65 275 GLU A C 1
ATOM 4239 O O . GLU B 1 275 ? 240.712 19.223 356.041 1.00 26.33 275 GLU A O 1
ATOM 4245 N N . GLU B 1 276 ? 241.587 21.223 355.506 1.00 31.40 276 GLU A N 1
ATOM 4246 C CA . GLU B 1 276 ? 242.705 20.629 354.796 1.00 27.04 276 GLU A CA 1
ATOM 4247 C C . GLU B 1 276 ? 243.873 20.410 355.748 1.00 22.66 276 GLU A C 1
ATOM 4248 O O . GLU B 1 276 ? 244.003 21.114 356.757 1.00 33.55 276 GLU A O 1
ATOM 4254 N N . PRO B 1 277 ? 244.764 19.439 355.463 1.00 18.23 277 PRO A N 1
ATOM 4255 C CA . PRO B 1 277 ?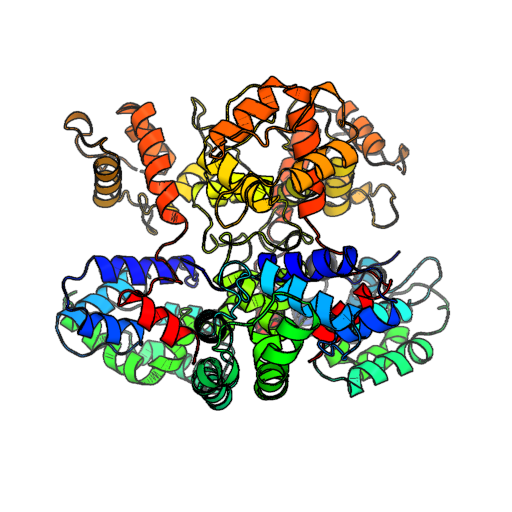 244.783 18.549 354.293 1.00 19.67 277 PRO A CA 1
ATOM 4256 C C . PRO B 1 277 ? 243.863 17.337 354.428 1.00 17.64 277 PRO A C 1
ATOM 4257 O O . PRO B 1 277 ? 243.840 16.504 353.526 1.00 25.21 277 PRO A O 1
ATOM 4261 N N . TRP B 1 278 ? 243.109 17.262 355.526 1.00 22.42 278 TRP A N 1
ATOM 4262 C CA . TRP B 1 278 ? 242.347 16.047 355.827 1.00 28.45 278 TRP A CA 1
ATOM 4263 C C . TRP B 1 278 ? 241.263 15.785 354.786 1.00 30.33 278 TRP A C 1
ATOM 4264 O O . TRP B 1 278 ? 241.061 14.636 354.371 1.00 24.52 278 TRP A O 1
ATOM 4275 N N . LYS B 1 279 ? 240.561 16.830 354.345 1.00 23.71 279 LYS A N 1
ATOM 4276 C CA . LYS B 1 279 ? 239.496 16.634 353.364 1.00 19.24 279 LYS A CA 1
ATOM 4277 C C . LYS B 1 279 ? 240.058 16.108 352.054 1.00 26.08 279 LYS A C 1
ATOM 4278 O O . LYS B 1 279 ? 239.527 15.151 351.474 1.00 25.34 279 LYS A O 1
ATOM 4284 N N . SER B 1 280 ? 241.143 16.719 351.570 1.00 18.17 280 SER A N 1
ATOM 4285 C CA . SER B 1 280 ? 241.745 16.247 350.330 1.00 25.27 280 SER A CA 1
ATOM 4286 C C . SER B 1 280 ? 242.254 14.824 350.468 1.00 19.64 280 SER A C 1
ATOM 4287 O O . SER B 1 280 ? 242.220 14.057 349.499 1.00 26.53 280 SER A O 1
ATOM 4290 N N . ALA B 1 281 ? 242.750 14.465 351.650 1.00 18.25 281 ALA A N 1
ATOM 4291 C CA . ALA B 1 281 ? 243.293 13.127 351.848 1.00 17.15 281 ALA A CA 1
ATOM 4292 C C . ALA B 1 281 ? 242.207 12.075 351.682 1.00 25.14 281 ALA A C 1
ATOM 4293 O O . ALA B 1 281 ? 242.415 11.043 351.025 1.00 20.95 281 ALA A O 1
ATOM 4295 N N . VAL B 1 282 ? 241.047 12.323 352.282 1.00 24.90 282 VAL A N 1
ATOM 4296 C CA . VAL B 1 282 ? 239.951 11.359 352.244 1.00 27.79 282 VAL A CA 1
ATOM 4297 C C . VAL B 1 282 ? 239.336 11.307 350.855 1.00 28.18 282 VAL A C 1
ATOM 4298 O O . VAL B 1 282 ? 239.041 10.227 350.335 1.00 26.42 282 VAL A O 1
ATOM 4302 N N . ASP B 1 283 ? 239.124 12.474 350.235 1.00 24.40 283 ASP A N 1
ATOM 4303 C CA . ASP B 1 283 ? 238.579 12.503 348.882 1.00 27.37 283 ASP A CA 1
ATOM 4304 C C . ASP B 1 283 ? 239.470 11.746 347.909 1.00 30.56 283 ASP A C 1
ATOM 4305 O O . ASP B 1 283 ? 238.971 11.003 347.055 1.00 28.31 283 ASP A O 1
ATOM 4310 N N . PHE B 1 284 ? 240.795 11.920 348.017 1.00 24.40 284 PHE A N 1
ATOM 4311 C CA . PHE B 1 284 ? 241.703 11.208 347.120 1.00 26.78 284 PHE A CA 1
ATOM 4312 C C . PHE B 1 284 ? 241.641 9.704 347.360 1.00 27.50 284 PHE A C 1
ATOM 4313 O O . PHE B 1 284 ? 241.545 8.916 346.410 1.00 27.24 284 PHE A O 1
ATOM 4321 N N . ALA B 1 285 ? 241.717 9.291 348.627 1.00 18.38 285 ALA A N 1
ATOM 4322 C CA . ALA B 1 285 ? 241.761 7.867 348.947 1.00 21.75 285 ALA A CA 1
ATOM 4323 C C . ALA B 1 285 ? 240.448 7.170 348.613 1.00 31.90 285 ALA A C 1
ATOM 4324 O O . ALA B 1 285 ? 240.446 5.975 348.297 1.00 23.53 285 ALA A O 1
ATOM 4326 N N . ASN B 1 286 ? 239.330 7.902 348.673 1.00 27.94 286 ASN A N 1
ATOM 4327 C CA . ASN B 1 286 ? 238.011 7.305 348.489 1.00 38.54 286 ASN A CA 1
ATOM 4328 C C . ASN B 1 286 ? 237.670 7.066 347.031 1.00 43.75 286 ASN A C 1
ATOM 4329 O O . ASN B 1 286 ? 236.854 6.188 346.727 1.00 50.81 286 ASN A O 1
ATOM 4334 N N . ASN B 1 287 ? 238.242 7.845 346.125 1.00 38.90 287 ASN A N 1
ATOM 4335 C CA . ASN B 1 287 ? 237.793 7.852 344.743 1.00 46.67 287 ASN A CA 1
ATOM 4336 C C . ASN B 1 287 ? 238.957 7.573 343.808 1.00 45.56 287 ASN A C 1
ATOM 4337 O O . ASN B 1 287 ? 239.212 8.300 342.848 1.00 51.66 287 ASN A O 1
ATOM 4342 N N . LEU B 1 288 ? 239.686 6.496 344.087 1.00 44.84 288 LEU A N 1
ATOM 4343 C CA . LEU B 1 288 ? 240.730 6.030 343.182 1.00 40.67 288 LEU A CA 1
ATOM 4344 C C . LEU B 1 288 ? 240.154 5.053 342.161 1.00 45.67 288 LEU A C 1
ATOM 4345 O O . LEU B 1 288 ? 240.747 4.826 341.106 1.00 42.70 288 LEU A O 1
ATOM 4350 N N . GLU C 1 20 ? 226.229 19.823 364.264 1.00 24.74 20 GLU C N 1
ATOM 4351 C CA . GLU C 1 20 ? 226.179 19.718 362.813 1.00 20.13 20 GLU C CA 1
ATOM 4352 C C . GLU C 1 20 ? 225.721 18.320 362.414 1.00 18.83 20 GLU C C 1
ATOM 4353 O O . GLU C 1 20 ? 226.223 17.324 362.950 1.00 22.97 20 GLU C O 1
ATOM 4355 N N . TRP C 1 21 ? 224.774 18.254 361.479 1.00 17.38 21 TRP C N 1
ATOM 4356 C CA . TRP C 1 21 ? 224.283 16.967 360.984 1.00 16.12 21 TRP C CA 1
ATOM 4357 C C . TRP C 1 21 ? 225.411 16.213 360.293 1.00 15.12 21 TRP C C 1
ATOM 4358 O O . TRP C 1 21 ? 226.106 16.760 359.433 1.00 15.06 21 TRP C O 1
ATOM 4369 N N . GLN C 1 22 ? 225.594 14.964 360.675 1.00 15.95 22 GLN C N 1
ATOM 4370 C CA . GLN C 1 22 ? 226.652 14.136 360.124 1.00 15.74 22 GLN C CA 1
ATOM 4371 C C . GLN C 1 22 ? 226.055 13.115 359.174 1.00 10.69 22 GLN C C 1
ATOM 4372 O O . GLN C 1 22 ? 224.896 12.715 359.349 1.00 12.84 22 GLN C O 1
ATOM 4378 N N . PRO C 1 23 ? 226.797 12.685 358.156 1.00 12.45 23 PRO C N 1
ATOM 4379 C CA . PRO C 1 23 ? 226.293 11.617 357.287 1.00 12.38 23 PRO C CA 1
ATOM 4380 C C . PRO C 1 23 ? 225.794 10.446 358.123 1.00 13.92 23 PRO C C 1
ATOM 4381 O O . PRO C 1 23 ? 226.403 10.078 359.134 1.00 12.76 23 PRO C O 1
ATOM 4385 N N . ARG C 1 24 ? 224.629 9.925 357.737 1.00 9.45 24 ARG C N 1
ATOM 4386 C CA . ARG C 1 24 ? 224.002 8.809 358.441 1.00 12.02 24 ARG C CA 1
ATOM 4387 C C . ARG C 1 24 ? 224.875 7.561 358.363 1.00 15.05 24 ARG C C 1
ATOM 4388 O O . ARG C 1 24 ? 225.285 7.150 357.275 1.00 13.71 24 ARG C O 1
ATOM 4396 N N . THR C 1 25 ? 225.132 6.938 359.512 1.00 12.92 25 THR C N 1
ATOM 4397 C CA . THR C 1 25 ? 225.841 5.660 359.551 1.00 13.04 25 THR C CA 1
ATOM 4398 C C . THR C 1 25 ? 224.881 4.528 359.205 1.00 12.23 25 THR C C 1
ATOM 4399 O O . THR C 1 25 ? 223.660 4.703 359.221 1.00 12.22 25 THR C O 1
ATOM 4403 N N . PRO C 1 26 ? 225.398 3.329 358.914 1.00 11.56 26 PRO C N 1
ATOM 4404 C CA . PRO C 1 26 ? 224.487 2.183 358.727 1.00 12.94 26 PRO C CA 1
ATOM 4405 C C . PRO C 1 26 ? 223.693 1.845 359.967 1.00 13.52 26 PRO C C 1
ATOM 4406 O O . PRO C 1 26 ? 222.626 1.234 359.843 1.00 12.23 26 PRO C O 1
ATOM 4410 N N . GLU C 1 27 ? 224.178 2.196 361.168 1.00 10.89 27 GLU C N 1
ATOM 4411 C CA . GLU C 1 27 ? 223.344 2.037 362.359 1.00 10.64 27 GLU C CA 1
ATOM 4412 C C . GLU C 1 27 ? 222.120 2.946 362.281 1.00 11.42 27 GLU C C 1
ATOM 4413 O O . GLU C 1 27 ? 221.002 2.527 362.596 1.00 12.79 27 GLU C O 1
ATOM 4419 N N . GLN C 1 28 ? 222.308 4.193 361.849 1.00 10.94 28 GLN C N 1
ATOM 4420 C CA . GLN C 1 28 ? 221.178 5.119 361.789 1.00 8.66 28 GLN C CA 1
ATOM 4421 C C . GLN C 1 28 ? 220.216 4.772 360.655 1.00 11.94 28 GLN C C 1
ATOM 4422 O O . GLN C 1 28 ? 218.991 4.881 360.819 1.00 12.61 28 GLN C O 1
ATOM 4428 N N . THR C 1 29 ? 220.732 4.361 359.487 1.00 10.58 29 THR C N 1
ATOM 4429 C CA . THR C 1 29 ? 219.804 3.986 358.418 1.00 9.92 29 THR C CA 1
ATOM 4430 C C . THR C 1 29 ? 219.045 2.711 358.777 1.00 11.68 29 THR C C 1
ATOM 4431 O O . THR C 1 29 ? 217.821 2.647 358.617 1.00 10.66 29 THR C O 1
ATOM 4435 N N . LEU C 1 30 ? 219.733 1.691 359.310 1.00 13.14 30 LEU C N 1
ATOM 4436 C CA . LEU C 1 30 ? 219.006 0.469 359.675 1.00 13.37 30 LEU C CA 1
ATOM 4437 C C . LEU C 1 30 ? 217.935 0.741 360.744 1.00 12.49 30 LEU C C 1
ATOM 4438 O O . LEU C 1 30 ? 216.838 0.156 360.710 1.00 13.31 30 LEU C O 1
ATOM 4443 N N . TYR C 1 31 ? 218.251 1.594 361.724 1.00 12.16 31 TYR C N 1
ATOM 4444 C CA . TYR C 1 31 ? 217.284 1.930 362.761 1.00 14.51 31 TYR C CA 1
ATOM 4445 C C . TYR C 1 31 ? 216.028 2.517 362.140 1.00 12.10 31 TYR C C 1
ATOM 4446 O O . TYR C 1 31 ? 214.903 2.081 362.434 1.00 12.80 31 TYR C O 1
ATOM 4455 N N . ALA C 1 32 ? 216.210 3.520 361.279 1.00 13.93 32 ALA C N 1
ATOM 4456 C CA . ALA C 1 32 ? 215.075 4.177 360.640 1.00 12.14 32 ALA C CA 1
ATOM 4457 C C . ALA C 1 32 ? 214.285 3.200 359.782 1.00 14.37 32 ALA C C 1
ATOM 4458 O O . ALA C 1 32 ? 213.044 3.186 359.828 1.00 12.58 32 ALA C O 1
ATOM 4460 N N . TYR C 1 33 ? 214.985 2.376 358.989 1.00 12.30 33 TYR C N 1
ATOM 4461 C CA . TYR C 1 33 ? 214.280 1.479 358.073 1.00 11.48 33 TYR C CA 1
ATOM 4462 C C . TYR C 1 33 ? 213.412 0.483 358.843 1.00 21.65 33 TYR C C 1
ATOM 4463 O O . TYR C 1 33 ? 212.253 0.242 358.476 1.00 17.35 33 TYR C O 1
ATOM 4472 N N . VAL C 1 34 ? 213.966 -0.108 359.908 1.00 15.05 34 VAL C N 1
ATOM 4473 C CA . VAL C 1 34 ? 213.262 -1.139 360.671 1.00 18.75 34 VAL C CA 1
ATOM 4474 C C . VAL C 1 34 ? 212.131 -0.533 361.495 1.00 13.16 34 VAL C C 1
ATOM 4475 O O . VAL C 1 34 ? 211.007 -1.057 361.523 1.00 16.54 34 VAL C O 1
ATOM 4479 N N . ARG C 1 35 ? 212.420 0.548 362.225 1.00 13.54 35 ARG C N 1
ATOM 4480 C CA . ARG C 1 35 ? 211.400 1.127 363.093 1.00 18.89 35 ARG C CA 1
ATOM 4481 C C . ARG C 1 35 ? 210.232 1.664 362.284 1.00 21.46 35 ARG C C 1
ATOM 4482 O O . ARG C 1 35 ? 209.071 1.514 362.682 1.00 14.94 35 ARG C O 1
ATOM 4490 N N . CYS C 1 36 ? 210.514 2.278 361.134 1.00 16.02 36 CYS C N 1
ATOM 4491 C CA . CYS C 1 36 ? 209.427 2.765 360.300 1.00 18.78 36 CYS C CA 1
ATOM 4492 C C . CYS C 1 36 ? 208.624 1.621 359.687 1.00 18.13 36 CYS C C 1
ATOM 4493 O O . CYS C 1 36 ? 207.412 1.766 359.467 1.00 19.11 36 CYS C O 1
ATOM 4496 N N . LEU C 1 37 ? 209.270 0.483 359.399 1.00 17.24 37 LEU C N 1
ATOM 4497 C CA . LEU C 1 37 ? 208.543 -0.678 358.888 1.00 19.50 37 LEU C CA 1
ATOM 4498 C C . LEU C 1 37 ? 207.592 -1.234 359.938 1.00 25.97 37 LEU C C 1
ATOM 4499 O O . LEU C 1 37 ? 206.412 -1.476 359.658 1.00 24.16 37 LEU C O 1
ATOM 4504 N N . ASN C 1 38 ? 208.098 -1.464 361.154 1.00 19.58 38 ASN C N 1
ATOM 4505 C CA . ASN C 1 38 ? 207.277 -2.036 362.214 1.00 27.08 38 ASN C CA 1
ATOM 4506 C C . ASN C 1 38 ? 206.194 -1.083 362.692 1.00 25.19 38 ASN C C 1
ATOM 4507 O O . ASN C 1 38 ? 205.163 -1.547 363.194 1.00 25.76 38 ASN C O 1
ATOM 4512 N N . ASP C 1 39 ? 206.391 0.231 362.528 1.00 26.37 39 ASP C N 1
ATOM 4513 C CA . ASP C 1 39 ? 205.339 1.208 362.806 1.00 25.83 39 ASP C CA 1
ATOM 4514 C C . ASP C 1 39 ? 204.228 1.208 361.763 1.00 26.86 39 ASP C C 1
ATOM 4515 O O . ASP C 1 39 ? 203.180 1.817 362.000 1.00 28.94 39 ASP C O 1
ATOM 4520 N N . SER C 1 40 ? 204.426 0.561 360.623 1.00 22.54 40 SER C N 1
ATOM 4521 C CA . SER C 1 40 ? 203.459 0.602 359.534 1.00 24.03 40 SER C CA 1
ATOM 4522 C C . SER C 1 40 ? 202.517 -0.592 359.596 1.00 26.33 40 SER C C 1
ATOM 4523 O O . SER C 1 40 ? 202.941 -1.720 359.859 1.00 25.71 40 SER C O 1
ATOM 4526 N N . SER C 1 41 ? 201.240 -0.341 359.326 1.00 34.54 41 SER C N 1
ATOM 4527 C CA . SER C 1 41 ? 200.263 -1.416 359.210 1.00 36.97 41 SER C CA 1
ATOM 4528 C C . SER C 1 41 ? 200.067 -1.878 357.769 1.00 37.33 41 SER C C 1
ATOM 4529 O O . SER C 1 41 ? 199.177 -2.693 357.510 1.00 44.07 41 SER C O 1
ATOM 4532 N N . ALA C 1 42 ? 200.872 -1.377 356.833 1.00 31.77 42 ALA C N 1
ATOM 4533 C CA . ALA C 1 42 ? 200.770 -1.790 355.439 1.00 26.52 42 ALA C CA 1
ATOM 4534 C C . ALA C 1 42 ? 200.988 -3.298 355.290 1.00 28.74 42 ALA C C 1
ATOM 4535 O O . ALA C 1 42 ? 201.561 -3.966 356.157 1.00 30.53 42 ALA C O 1
ATOM 4537 N N . SER C 1 43 ? 200.521 -3.829 354.161 1.00 28.10 43 SER C N 1
ATOM 4538 C CA . SER C 1 43 ? 200.592 -5.255 353.894 1.00 29.80 43 SER C CA 1
ATOM 4539 C C . SER C 1 43 ? 202.034 -5.694 353.688 1.00 32.35 43 SER C C 1
ATOM 4540 O O . SER C 1 43 ? 202.925 -4.889 353.418 1.00 25.70 43 SER C O 1
ATOM 4543 N N . ILE C 1 44 ? 202.258 -7.001 353.800 1.00 24.98 44 ILE C N 1
ATOM 4544 C CA . ILE C 1 44 ? 203.601 -7.521 353.575 1.00 32.80 44 ILE C CA 1
ATOM 4545 C C . ILE C 1 44 ? 204.024 -7.284 352.131 1.00 26.64 44 ILE C C 1
ATOM 4546 O O . ILE C 1 44 ? 205.190 -6.977 351.859 1.00 31.68 44 ILE C O 1
ATOM 4551 N N . GLU C 1 45 ? 203.087 -7.413 351.180 1.00 26.07 45 GLU C N 1
ATOM 4552 C CA . GLU C 1 45 ? 203.431 -7.175 349.776 1.00 30.25 45 GLU C CA 1
ATOM 4553 C C . GLU C 1 45 ? 203.939 -5.754 349.564 1.00 31.63 45 GLU C C 1
ATOM 4554 O O . GLU C 1 45 ? 204.890 -5.528 348.803 1.00 35.25 45 GLU C O 1
ATOM 4560 N N . GLN C 1 46 ? 203.312 -4.778 350.218 1.00 30.17 46 GLN C N 1
ATOM 4561 C CA . GLN C 1 46 ? 203.812 -3.413 350.115 1.00 26.12 46 GLN C CA 1
ATOM 4562 C C . GLN C 1 46 ? 205.183 -3.292 350.760 1.00 20.83 46 GLN C C 1
ATOM 4563 O O . GLN C 1 46 ? 206.107 -2.710 350.177 1.00 27.31 46 GLN C O 1
ATOM 4569 N N . LYS C 1 47 ? 205.338 -3.830 351.972 1.00 22.40 47 LYS C N 1
ATOM 4570 C CA . LYS C 1 47 ? 206.626 -3.729 352.651 1.00 21.67 47 LYS C CA 1
ATOM 4571 C C . LYS C 1 47 ? 207.747 -4.406 351.859 1.00 22.48 47 LYS C C 1
ATOM 4572 O O . LYS C 1 47 ? 208.900 -3.957 351.909 1.00 20.61 47 LYS C O 1
ATOM 4578 N N . ILE C 1 48 ? 207.438 -5.471 351.114 1.00 26.25 48 ILE C N 1
ATOM 4579 C CA . ILE C 1 48 ? 208.475 -6.120 350.314 1.00 26.64 48 ILE C CA 1
ATOM 4580 C C . ILE C 1 48 ? 208.960 -5.191 349.208 1.00 28.76 48 ILE C C 1
ATOM 4581 O O . ILE C 1 48 ? 210.161 -5.120 348.922 1.00 28.96 48 ILE C O 1
ATOM 4586 N N . ASN C 1 49 ? 208.044 -4.447 348.577 1.00 20.71 49 ASN C N 1
ATOM 4587 C CA . ASN C 1 49 ? 208.470 -3.460 347.590 1.00 24.25 49 ASN C CA 1
ATOM 4588 C C . ASN C 1 49 ? 209.348 -2.389 348.224 1.00 22.09 49 ASN C C 1
ATOM 4589 O O . ASN C 1 49 ? 210.298 -1.903 347.595 1.00 21.49 49 ASN C O 1
ATOM 4594 N N . TRP C 1 50 ? 209.041 -2.001 349.466 1.00 21.70 50 TRP C N 1
ATOM 4595 C CA . TRP C 1 50 ? 209.827 -0.950 350.103 1.00 20.36 50 TRP C CA 1
ATOM 4596 C C . TRP C 1 50 ? 211.266 -1.393 350.335 1.00 21.96 50 TRP C C 1
ATOM 4597 O O . TRP C 1 50 ? 212.196 -0.608 350.121 1.00 19.18 50 TRP C O 1
ATOM 4608 N N . VAL C 1 51 ? 211.477 -2.635 350.790 1.00 21.20 51 VAL C N 1
ATOM 4609 C CA . VAL C 1 51 ? 212.849 -3.081 351.045 1.00 23.88 51 VAL C CA 1
ATOM 4610 C C . VAL C 1 51 ? 213.623 -3.332 349.761 1.00 22.90 51 VAL C C 1
ATOM 4611 O O . VAL C 1 51 ? 214.848 -3.490 349.806 1.00 23.75 51 VAL C O 1
ATOM 4615 N N . LYS C 1 52 ? 212.946 -3.345 348.615 1.00 18.36 52 LYS C N 1
ATOM 4616 C CA . LYS C 1 52 ? 213.586 -3.340 347.309 1.00 21.70 52 LYS C CA 1
ATOM 4617 C C . LYS C 1 52 ? 213.701 -1.931 346.736 1.00 26.22 52 LYS C C 1
ATOM 4618 O O . LYS C 1 52 ? 213.916 -1.769 345.526 1.00 24.30 52 LYS C O 1
ATOM 4624 N N . TRP C 1 53 ? 213.543 -0.916 347.588 1.00 17.84 53 TRP C N 1
ATOM 4625 C CA . TRP C 1 53 ? 213.704 0.492 347.220 1.00 18.57 53 TRP C CA 1
ATOM 4626 C C . TRP C 1 53 ? 212.709 0.915 346.138 1.00 23.67 53 TRP C C 1
ATOM 4627 O O . TRP C 1 53 ? 213.011 1.776 345.307 1.00 25.78 53 TRP C O 1
ATOM 4638 N N . HIS C 1 54 ? 211.502 0.337 346.176 1.00 25.28 54 HIS C N 1
ATOM 4639 C CA . HIS C 1 54 ? 210.421 0.631 345.228 1.00 31.46 54 HIS C CA 1
ATOM 4640 C C . HIS C 1 54 ? 209.136 1.013 345.962 1.00 29.15 54 HIS C C 1
ATOM 4641 O O . HIS C 1 54 ? 208.144 0.273 345.921 1.00 30.77 54 HIS C O 1
ATOM 4648 N N . PRO C 1 55 ? 209.105 2.164 346.633 1.00 27.13 55 PRO C N 1
ATOM 4649 C CA . PRO C 1 55 ? 207.823 2.661 347.164 1.00 28.21 55 PRO C CA 1
ATOM 4650 C C . PRO C 1 55 ? 206.888 3.027 346.027 1.00 32.63 55 PRO C C 1
ATOM 4651 O O . PRO C 1 55 ? 207.317 3.571 345.009 1.00 34.48 55 PRO C O 1
ATOM 4655 N N . ASP C 1 56 ? 205.602 2.725 346.200 1.00 35.54 56 ASP C N 1
ATOM 4656 C CA . ASP C 1 56 ? 204.607 3.156 345.233 1.00 32.33 56 ASP C CA 1
ATOM 4657 C C . ASP C 1 56 ? 203.932 4.422 345.759 1.00 23.27 56 ASP C C 1
ATOM 4658 O O . ASP C 1 56 ? 204.431 5.073 346.681 1.00 28.02 56 ASP C O 1
ATOM 4663 N N . THR C 1 57 ? 202.795 4.797 345.175 1.00 25.14 57 THR C N 1
ATOM 4664 C CA . THR C 1 57 ? 202.161 6.059 345.538 1.00 26.97 57 THR C CA 1
ATOM 4665 C C . THR C 1 57 ? 201.014 5.903 346.530 1.00 27.18 57 THR C C 1
ATOM 4666 O O . THR C 1 57 ? 200.314 6.884 346.794 1.00 29.19 57 THR C O 1
ATOM 4670 N N . THR C 1 58 ? 200.804 4.713 347.089 1.00 26.32 58 THR C N 1
ATOM 4671 C CA . THR C 1 58 ? 199.747 4.561 348.077 1.00 28.72 58 THR C CA 1
ATOM 4672 C C . THR C 1 58 ? 200.075 5.351 349.345 1.00 28.51 58 THR C C 1
ATOM 4673 O O . THR C 1 58 ? 201.234 5.673 349.633 1.00 22.66 58 THR C O 1
ATOM 4677 N N . TYR C 1 59 ? 199.025 5.661 350.111 1.00 22.44 59 TYR C N 1
ATOM 4678 C CA . TYR C 1 59 ? 199.212 6.431 351.339 1.00 25.66 59 TYR C CA 1
ATOM 4679 C C . TYR C 1 59 ? 200.209 5.763 352.281 1.00 21.03 59 TYR C C 1
ATOM 4680 O O . TYR C 1 59 ? 201.056 6.437 352.880 1.00 20.76 59 TYR C O 1
ATOM 4689 N N . GLU C 1 60 ? 200.140 4.438 352.422 1.00 22.19 60 GLU C N 1
ATOM 4690 C CA . GLU C 1 60 ? 201.062 3.772 353.340 1.00 20.35 60 GLU C CA 1
ATOM 4691 C C . GLU C 1 60 ? 202.511 3.934 352.883 1.00 19.00 60 GLU C C 1
ATOM 4692 O O . GLU C 1 60 ? 203.420 4.086 353.712 1.00 18.88 60 GLU C O 1
ATOM 4698 N N . SER C 1 61 ? 202.747 3.909 351.568 1.00 17.85 61 SER C N 1
ATOM 4699 C CA . SER C 1 61 ? 204.107 4.103 351.064 1.00 17.02 61 SER C CA 1
ATOM 4700 C C . SER C 1 61 ? 204.554 5.549 351.226 1.00 17.29 61 SER C C 1
ATOM 4701 O O . SER C 1 61 ? 205.712 5.815 351.582 1.00 16.93 61 SER C O 1
ATOM 4704 N N . GLN C 1 62 ? 203.656 6.494 350.947 1.00 19.55 62 GLN C N 1
ATOM 4705 C CA . GLN C 1 62 ? 203.976 7.895 351.178 1.00 16.30 62 GLN C CA 1
ATOM 4706 C C . GLN C 1 62 ? 204.367 8.121 352.631 1.00 22.96 62 GLN C C 1
ATOM 4707 O O . GLN C 1 62 ? 205.388 8.767 352.917 1.00 14.81 62 GLN C O 1
ATOM 4713 N N . CYS C 1 63 ? 203.612 7.527 353.557 1.00 15.89 63 CYS C N 1
ATOM 4714 C CA . CYS C 1 63 ? 203.910 7.680 354.979 1.00 16.60 63 CYS C CA 1
ATOM 4715 C C . CYS C 1 63 ? 205.245 7.047 355.354 1.00 17.01 63 CYS C C 1
ATOM 4716 O O . CYS C 1 63 ? 205.959 7.581 356.211 1.00 14.13 63 CYS C O 1
ATOM 4719 N N . TYR C 1 64 ? 205.589 5.904 354.744 1.00 15.37 64 TYR C N 1
ATOM 4720 C CA . TYR C 1 64 ? 206.870 5.266 355.037 1.00 15.40 64 TYR C CA 1
ATOM 4721 C C . TYR C 1 64 ? 208.030 6.160 354.614 1.00 14.83 64 TYR C C 1
ATOM 4722 O O . TYR C 1 64 ? 209.010 6.320 355.352 1.00 16.12 64 TYR C O 1
ATOM 4731 N N . VAL C 1 65 ? 207.953 6.724 353.405 1.00 13.41 65 VAL C N 1
ATOM 4732 C CA . VAL C 1 65 ? 209.014 7.617 352.942 1.00 12.94 65 VAL C CA 1
ATOM 4733 C C . VAL C 1 65 ? 209.149 8.812 353.877 1.00 15.74 65 VAL C C 1
ATOM 4734 O O . VAL C 1 65 ? 210.263 9.215 354.240 1.00 13.48 65 VAL C O 1
ATOM 4738 N N . LYS C 1 66 ? 208.020 9.392 354.291 1.00 13.35 66 LYS C N 1
ATOM 4739 C CA . LYS C 1 66 ? 208.076 10.517 355.225 1.00 14.06 66 LYS C CA 1
ATOM 4740 C C . LYS C 1 66 ? 208.698 10.106 356.554 1.00 13.69 66 LYS C C 1
ATOM 4741 O O . LYS C 1 66 ? 209.539 10.832 357.101 1.00 13.80 66 LYS C O 1
ATOM 4747 N N . CYS C 1 67 ? 208.297 8.939 357.078 1.00 12.92 67 CYS C N 1
ATOM 4748 C CA . CYS C 1 67 ? 208.823 8.445 358.351 1.00 13.58 67 CYS C CA 1
ATOM 4749 C C . CYS C 1 67 ? 210.333 8.264 358.285 1.00 11.26 67 CYS C C 1
ATOM 4750 O O . CYS C 1 67 ? 211.054 8.691 359.193 1.00 11.40 67 CYS C O 1
ATOM 4753 N N . VAL C 1 68 ? 210.826 7.617 357.226 1.00 13.17 68 VAL C N 1
ATOM 4754 C CA . VAL C 1 68 ? 212.270 7.401 357.103 1.00 10.65 68 VAL C CA 1
ATOM 4755 C C . VAL C 1 68 ? 212.994 8.731 356.947 1.00 12.13 68 VAL C C 1
ATOM 4756 O O . VAL C 1 68 ? 214.048 8.951 357.556 1.00 11.90 68 VAL C O 1
ATOM 4760 N N . SER C 1 69 ? 212.434 9.638 356.136 1.00 14.24 69 SER C N 1
ATOM 4761 C CA . SER C 1 69 ? 213.038 10.947 355.913 1.00 11.89 69 SER C CA 1
ATOM 4762 C C . SER C 1 69 ? 213.137 11.760 357.205 1.00 13.27 69 SER C C 1
ATOM 4763 O O . SER C 1 69 ? 214.172 12.386 357.473 1.00 12.52 69 SER C O 1
ATOM 4766 N N . GLU C 1 70 ? 212.088 11.745 358.031 1.00 13.95 70 GLU C N 1
ATOM 4767 C CA . GLU C 1 70 ? 212.147 12.475 359.295 1.00 12.82 70 GLU C CA 1
ATOM 4768 C C . GLU C 1 70 ? 213.112 11.826 360.274 1.00 14.02 70 GLU C C 1
ATOM 4769 O O . GLU C 1 70 ? 213.834 12.524 361.001 1.00 12.71 70 GLU C O 1
ATOM 4775 N N . GLU C 1 71 ? 213.141 10.493 360.314 1.00 10.97 71 GLU C N 1
ATOM 4776 C CA . GLU C 1 71 ? 214.005 9.838 361.282 1.00 12.19 71 GLU C CA 1
ATOM 4777 C C . GLU C 1 71 ? 215.474 10.071 360.956 1.00 12.58 71 GLU C C 1
ATOM 4778 O O . GLU C 1 71 ? 216.293 10.222 361.871 1.00 12.99 71 GLU C O 1
ATOM 4784 N N . LEU C 1 72 ? 215.811 10.150 359.670 1.00 9.51 72 LEU C N 1
ATOM 4785 C CA . LEU C 1 72 ? 217.179 10.441 359.253 1.00 11.59 72 LEU C CA 1
ATOM 4786 C C . LEU C 1 72 ? 217.490 11.937 359.261 1.00 12.61 72 LEU C C 1
ATOM 4787 O O . LEU C 1 72 ? 218.601 12.335 358.864 1.00 10.84 72 LEU C O 1
ATOM 4792 N N . ARG C 1 73 ? 216.538 12.768 359.692 1.00 11.06 73 ARG C N 1
ATOM 4793 C CA . ARG C 1 73 ? 216.707 14.231 359.700 1.00 11.36 73 ARG C CA 1
ATOM 4794 C C . ARG C 1 73 ? 217.007 14.778 358.303 1.00 13.51 73 ARG C C 1
ATOM 4795 O O . ARG C 1 73 ? 217.695 15.794 358.145 1.00 16.05 73 ARG C O 1
ATOM 4803 N N . LEU C 1 74 ? 216.484 14.114 357.272 1.00 11.73 74 LEU C N 1
ATOM 4804 C CA . LEU C 1 74 ? 216.537 14.637 355.914 1.00 10.93 74 LEU C CA 1
ATOM 4805 C C . LEU C 1 74 ? 215.369 15.565 355.615 1.00 13.40 74 LEU C C 1
ATOM 4806 O O . LEU C 1 74 ? 215.500 16.468 354.780 1.00 13.48 74 LEU C O 1
ATOM 4811 N N . TYR C 1 75 ? 214.225 15.333 356.251 1.00 11.53 75 T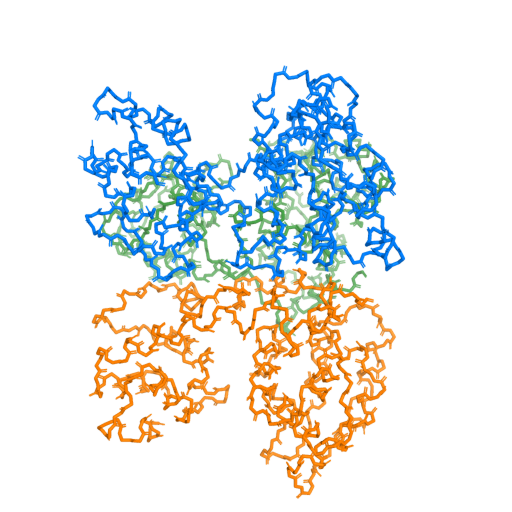YR C N 1
ATOM 4812 C CA . TYR C 1 75 ? 213.068 16.223 356.180 1.00 12.25 75 TYR C CA 1
ATOM 4813 C C . TYR C 1 75 ? 212.872 16.850 357.549 1.00 14.14 75 TYR C C 1
ATOM 4814 O O . TYR C 1 75 ? 212.887 16.138 358.555 1.00 16.20 75 TYR C O 1
ATOM 4823 N N . ASP C 1 76 ? 212.689 18.174 357.589 1.00 13.82 76 ASP C N 1
ATOM 4824 C CA . ASP C 1 76 ? 212.509 18.900 358.848 1.00 18.63 76 ASP C CA 1
ATOM 4825 C C . ASP C 1 76 ? 211.050 19.308 359.016 1.00 20.47 76 ASP C C 1
ATOM 4826 O O . ASP C 1 76 ? 210.609 20.275 358.374 1.00 22.74 76 ASP C O 1
ATOM 4831 N N . PRO C 1 77 ? 210.275 18.642 359.879 1.00 21.92 77 PRO C N 1
ATOM 4832 C CA . PRO C 1 77 ? 208.853 18.998 360.010 1.00 25.73 77 PRO C CA 1
ATOM 4833 C C . PRO C 1 77 ? 208.616 20.353 360.664 1.00 27.11 77 PRO C C 1
ATOM 4834 O O . PRO C 1 77 ? 207.509 20.893 360.534 1.00 27.57 77 PRO C O 1
ATOM 4838 N N . LYS C 1 78 ? 209.615 20.929 361.342 1.00 32.50 78 LYS C N 1
ATOM 4839 C CA . LYS C 1 78 ? 209.426 22.236 361.971 1.00 31.54 78 LYS C CA 1
ATOM 4840 C C . LYS C 1 78 ? 209.543 23.371 360.961 1.00 29.23 78 LYS C C 1
ATOM 4841 O O . LYS C 1 78 ? 208.791 24.344 361.039 1.00 30.30 78 LYS C O 1
ATOM 4847 N N . GLU C 1 79 ? 210.462 23.267 360.005 1.00 27.89 79 GLU C N 1
ATOM 4848 C CA . GLU C 1 79 ? 210.554 24.230 358.912 1.00 29.32 79 GLU C CA 1
ATOM 4849 C C . GLU C 1 79 ? 209.790 23.787 357.670 1.00 26.80 79 GLU C C 1
ATOM 4850 O O . GLU C 1 79 ? 209.675 24.571 356.724 1.00 26.16 79 GLU C O 1
ATOM 4856 N N . LYS C 1 80 ? 209.287 22.548 357.651 1.00 19.58 80 LYS C N 1
ATOM 4857 C CA . LYS C 1 80 ? 208.516 22.007 356.536 1.00 22.29 80 LYS C CA 1
ATOM 4858 C C . LYS C 1 80 ? 209.324 22.010 355.234 1.00 20.55 80 LYS C C 1
ATOM 4859 O O . LYS C 1 80 ? 208.874 22.486 354.197 1.00 20.19 80 LYS C O 1
ATOM 4865 N N . ARG C 1 81 ? 210.525 21.437 355.283 1.00 20.71 81 ARG C N 1
ATOM 4866 C CA . ARG C 1 81 ? 211.367 21.413 354.097 1.00 18.85 81 ARG C CA 1
ATOM 4867 C C . ARG C 1 81 ? 212.332 20.243 354.168 1.00 19.26 81 ARG C C 1
ATOM 4868 O O . ARG C 1 81 ? 212.813 19.885 355.251 1.00 15.34 81 ARG C O 1
ATOM 4876 N N . PHE C 1 82 ? 212.608 19.656 353.009 1.00 14.43 82 PHE C N 1
ATOM 4877 C CA . PHE C 1 82 ? 213.779 18.800 352.881 1.00 15.50 82 PHE C CA 1
ATOM 4878 C C . PHE C 1 82 ? 215.039 19.644 353.010 1.00 17.78 82 PHE C C 1
ATOM 4879 O O . PHE C 1 82 ? 215.033 20.861 352.768 1.00 19.45 82 PHE C O 1
ATOM 4887 N N . ARG C 1 83 ? 216.123 18.985 353.403 1.00 14.07 83 ARG C N 1
ATOM 4888 C CA . ARG C 1 83 ? 217.438 19.611 353.519 1.00 19.10 83 ARG C CA 1
ATOM 4889 C C . ARG C 1 83 ? 218.331 19.051 352.421 1.00 14.63 83 ARG C C 1
ATOM 4890 O O . ARG C 1 83 ? 219.077 18.087 352.653 1.00 13.27 83 ARG C O 1
ATOM 4898 N N . PRO C 1 84 ? 218.287 19.622 351.216 1.00 17.66 84 PRO C N 1
ATOM 4899 C CA . PRO C 1 84 ? 219.043 19.029 350.099 1.00 19.51 84 PRO C CA 1
ATOM 4900 C C . PRO C 1 84 ? 220.536 18.902 350.372 1.00 21.09 84 PRO C C 1
ATOM 4901 O O . PRO C 1 84 ? 221.164 17.950 349.893 1.00 14.03 84 PRO C O 1
ATOM 4905 N N . GLU C 1 85 ? 221.115 19.831 351.140 1.00 18.97 85 GLU C N 1
ATOM 4906 C CA . GLU C 1 85 ? 222.548 19.816 351.411 1.00 20.05 85 GLU C CA 1
ATOM 4907 C C . GLU C 1 85 ? 222.974 18.587 352.207 1.00 17.93 85 GLU C C 1
ATOM 4908 O O . GLU C 1 85 ? 224.141 18.191 352.133 1.00 16.10 85 GLU C O 1
ATOM 4914 N N . ARG C 1 86 ? 222.049 17.959 352.939 1.00 13.07 86 ARG C N 1
ATOM 4915 C CA . ARG C 1 86 ? 222.369 16.753 353.686 1.00 13.02 86 ARG C CA 1
ATOM 4916 C C . ARG C 1 86 ? 222.445 15.532 352.776 1.00 16.03 86 ARG C C 1
ATOM 4917 O O . ARG C 1 86 ? 223.272 14.650 353.021 1.00 14.81 86 ARG C O 1
ATOM 4925 N N . PHE C 1 87 ? 221.642 15.490 351.699 1.00 12.87 87 PHE C N 1
ATOM 4926 C CA . PHE C 1 87 ? 221.837 14.462 350.672 1.00 15.43 87 PHE C CA 1
ATOM 4927 C C . PHE C 1 87 ? 223.196 14.599 349.992 1.00 13.67 87 PHE C C 1
ATOM 4928 O O . PHE C 1 87 ? 223.831 13.593 349.661 1.00 16.37 87 PHE C O 1
ATOM 4936 N N . VAL C 1 88 ? 223.626 15.835 349.709 1.00 13.57 88 VAL C N 1
ATOM 4937 C CA . VAL C 1 88 ? 224.938 16.043 349.100 1.00 14.24 88 VAL C CA 1
ATOM 4938 C C . VAL C 1 88 ? 226.037 15.558 350.031 1.00 18.88 88 VAL C C 1
ATOM 4939 O O . VAL C 1 88 ? 226.982 14.880 349.604 1.00 19.42 88 VAL C O 1
ATOM 4943 N N . LEU C 1 89 ? 225.932 15.899 351.320 1.00 13.47 89 LEU C N 1
ATOM 4944 C CA . LEU C 1 89 ? 226.933 15.466 352.285 1.00 16.93 89 LEU C CA 1
ATOM 4945 C C . LEU C 1 89 ? 226.976 13.948 352.380 1.00 17.63 89 LEU C C 1
ATOM 4946 O O . LEU C 1 89 ? 228.060 13.350 352.453 1.00 17.09 89 LEU C O 1
ATOM 4951 N N . GLN C 1 90 ? 225.807 13.304 352.347 1.00 15.50 90 GLN C N 1
ATOM 4952 C CA . GLN C 1 90 ? 225.756 11.847 352.376 1.00 13.65 90 GLN C CA 1
ATOM 4953 C C . GLN C 1 90 ? 226.441 11.248 351.156 1.00 19.40 90 GLN C C 1
ATOM 4954 O O . GLN C 1 90 ? 227.197 10.274 351.276 1.00 15.45 90 GLN C O 1
ATOM 4960 N N . ALA C 1 91 ? 226.196 11.826 349.974 1.00 17.44 91 ALA C N 1
ATOM 4961 C CA . ALA C 1 91 ? 226.792 11.304 348.747 1.00 17.74 91 ALA C CA 1
ATOM 4962 C C . ALA C 1 91 ? 228.305 11.474 348.745 1.00 23.50 91 ALA C C 1
ATOM 4963 O O . ALA C 1 91 ? 229.036 10.553 348.356 1.00 22.02 91 ALA C O 1
ATOM 4965 N N . GLU C 1 92 ? 228.795 12.652 349.159 1.00 17.38 92 GLU C N 1
ATOM 4966 C CA . GLU C 1 92 ? 230.237 12.863 349.248 1.00 20.78 92 GLU C CA 1
ATOM 4967 C C . GLU C 1 92 ? 230.899 11.842 350.158 1.00 24.53 92 GLU C C 1
ATOM 4968 O O . GLU C 1 92 ? 232.038 11.432 349.909 1.00 20.58 92 GLU C O 1
ATOM 4974 N N . SER C 1 93 ? 230.202 11.409 351.204 1.00 20.05 93 SER C N 1
ATOM 4975 C CA . SER C 1 93 ? 230.824 10.503 352.158 1.00 19.50 93 SER C CA 1
ATOM 4976 C C . SER C 1 93 ? 230.799 9.059 351.681 1.00 24.65 93 SER C C 1
ATOM 4977 O O . SER C 1 93 ? 231.789 8.336 351.853 1.00 22.17 93 SER C O 1
ATOM 4980 N N . PHE C 1 94 ? 229.685 8.616 351.078 1.00 19.32 94 PHE C N 1
ATOM 4981 C CA . PHE C 1 94 ? 229.447 7.187 350.886 1.00 22.42 94 PHE C CA 1
ATOM 4982 C C . PHE C 1 94 ? 229.159 6.743 349.453 1.00 27.61 94 PHE C C 1
ATOM 4983 O O . PHE C 1 94 ? 228.789 5.579 349.254 1.00 31.41 94 PHE C O 1
ATOM 4991 N N . PHE C 1 95 ? 229.289 7.608 348.451 1.00 22.55 95 PHE C N 1
ATOM 4992 C CA . PHE C 1 95 ? 229.083 7.184 347.066 1.00 22.89 95 PHE C CA 1
ATOM 4993 C C . PHE C 1 95 ? 230.351 7.449 346.259 1.00 25.27 95 PHE C C 1
ATOM 4994 O O . PHE C 1 95 ? 230.672 8.603 345.957 1.00 22.21 95 PHE C O 1
ATOM 5002 N N . HIS C 1 96 ? 231.047 6.374 345.882 1.00 19.09 96 HIS C N 1
ATOM 5003 C CA . HIS C 1 96 ? 232.316 6.466 345.171 1.00 21.12 96 HIS C CA 1
ATOM 5004 C C . HIS C 1 96 ? 232.304 5.669 343.871 1.00 28.69 96 HIS C C 1
ATOM 5005 O O . HIS C 1 96 ? 233.368 5.447 343.282 1.00 30.02 96 HIS C O 1
ATOM 5012 N N . ALA C 1 97 ? 231.131 5.254 343.398 1.00 27.70 97 ALA C N 1
ATOM 5013 C CA . ALA C 1 97 ? 231.032 4.315 342.288 1.00 32.56 97 ALA C CA 1
ATOM 5014 C C . ALA C 1 97 ? 230.959 4.984 340.922 1.00 31.66 97 ALA C C 1
ATOM 5015 O O . ALA C 1 97 ? 231.201 4.316 339.911 1.00 35.21 97 ALA C O 1
ATOM 5017 N N . ASP C 1 98 ? 230.635 6.269 340.858 1.00 29.28 98 ASP C N 1
ATOM 5018 C CA . ASP C 1 98 ? 230.395 6.900 339.565 1.00 26.64 98 ASP C CA 1
ATOM 5019 C C . ASP C 1 98 ? 230.493 8.412 339.712 1.00 30.73 98 ASP C C 1
ATOM 5020 O O . ASP C 1 98 ? 229.525 9.057 340.141 1.00 32.92 98 ASP C O 1
ATOM 5025 N N . PRO C 1 99 ? 231.636 9.012 339.357 1.00 30.01 99 PRO C N 1
ATOM 5026 C CA . PRO C 1 99 ? 231.769 10.477 339.481 1.00 27.08 99 PRO C CA 1
ATOM 5027 C C . PRO C 1 99 ? 230.665 11.250 338.787 1.00 24.17 99 PRO C C 1
ATOM 5028 O O . PRO C 1 99 ? 230.223 12.287 339.299 1.00 26.06 99 PRO C O 1
ATOM 5032 N N . GLU C 1 100 ? 230.197 10.761 337.634 1.00 25.32 100 GLU C N 1
ATOM 5033 C CA . GLU C 1 100 ? 229.176 11.477 336.877 1.00 25.89 100 GLU C CA 1
ATOM 5034 C C . GLU C 1 100 ? 227.846 11.490 337.615 1.00 24.21 100 GLU C C 1
ATOM 5035 O O . GLU C 1 100 ? 227.131 12.499 337.598 1.00 28.05 100 GLU C O 1
ATOM 5041 N N . GLN C 1 101 ? 227.486 10.371 338.248 1.00 27.19 101 GLN C N 1
ATOM 5042 C CA . GLN C 1 101 ? 226.237 10.330 338.999 1.00 30.69 101 GLN C CA 1
ATOM 5043 C C . GLN C 1 101 ? 226.352 11.082 340.312 1.00 29.80 101 GLN C C 1
ATOM 5044 O O . GLN C 1 101 ? 225.362 11.664 340.771 1.00 23.84 101 GLN C O 1
ATOM 5050 N N . LEU C 1 102 ? 227.543 11.083 340.921 1.00 26.27 102 LEU C N 1
ATOM 5051 C CA . LEU C 1 102 ? 227.770 11.920 342.095 1.00 21.62 102 LEU C CA 1
ATOM 5052 C C . LEU C 1 102 ? 227.524 13.387 341.763 1.00 25.45 102 LEU C C 1
ATOM 5053 O O . LEU C 1 102 ? 226.768 14.076 342.460 1.00 26.21 102 LEU C O 1
ATOM 5058 N N . GLN C 1 103 ? 228.129 13.869 340.672 1.00 27.61 103 GLN C N 1
ATOM 5059 C CA . GLN C 1 103 ? 227.992 15.274 340.294 1.00 24.77 103 GLN C CA 1
ATOM 5060 C C . GLN C 1 103 ? 226.555 15.613 339.925 1.00 27.87 103 GLN C C 1
ATOM 5061 O O . GLN C 1 103 ? 226.066 16.706 340.240 1.00 29.58 103 GLN C O 1
ATOM 5067 N N . ALA C 1 104 ? 225.876 14.696 339.226 1.00 22.87 104 ALA C N 1
ATOM 5068 C CA . ALA C 1 104 ? 224.470 14.901 338.888 1.00 24.41 104 ALA C CA 1
ATOM 5069 C C . ALA C 1 104 ? 223.616 15.052 340.133 1.00 25.05 104 ALA C C 1
ATOM 5070 O O . ALA C 1 104 ? 222.714 15.898 340.179 1.00 24.71 104 ALA C O 1
ATOM 5072 N N . LEU C 1 105 ? 223.859 14.220 341.148 1.00 22.89 105 LEU C N 1
ATOM 5073 C CA . LEU C 1 105 ? 223.095 14.356 342.382 1.00 21.90 105 LEU C CA 1
ATOM 5074 C C . LEU C 1 105 ? 223.371 15.703 343.034 1.00 25.60 105 LEU C C 1
ATOM 5075 O O . LEU C 1 105 ? 222.444 16.407 343.453 1.00 26.72 105 LEU C O 1
ATOM 5080 N N . LYS C 1 106 ? 224.650 16.083 343.106 1.00 20.31 106 LYS C N 1
ATOM 5081 C CA . LYS C 1 106 ? 225.043 17.366 343.687 1.00 27.56 106 LYS C CA 1
ATOM 5082 C C . LYS C 1 106 ? 224.366 18.543 342.993 1.00 31.62 106 LYS C C 1
ATOM 5083 O O . LYS C 1 106 ? 224.008 19.530 343.646 1.00 34.97 106 LYS C O 1
ATOM 5089 N N . ASN C 1 107 ? 224.200 18.474 341.669 1.00 27.28 107 ASN C N 1
ATOM 5090 C CA . ASN C 1 107 ? 223.558 19.576 340.960 1.00 26.15 107 ASN C CA 1
ATOM 5091 C C . ASN C 1 107 ? 222.044 19.572 341.121 1.00 28.31 107 ASN C C 1
ATOM 5092 O O . ASN C 1 107 ? 221.426 20.644 341.122 1.00 26.43 107 ASN C O 1
ATOM 5097 N N . ASN C 1 108 ? 221.429 18.393 341.252 1.00 26.90 108 ASN C N 1
ATOM 5098 C CA . ASN C 1 108 ? 219.975 18.285 341.270 1.00 21.84 108 ASN C CA 1
ATOM 5099 C C . ASN C 1 108 ? 219.360 18.416 342.654 1.00 26.18 108 ASN C C 1
ATOM 5100 O O . ASN C 1 108 ? 218.164 18.720 342.745 1.00 27.81 108 ASN C O 1
ATOM 5105 N N . ALA C 1 109 ? 220.131 18.191 343.723 1.00 21.25 109 ALA C N 1
ATOM 5106 C CA . ALA C 1 109 ? 219.541 18.131 345.057 1.00 23.49 109 ALA C CA 1
ATOM 5107 C C . ALA C 1 109 ? 218.778 19.410 345.383 1.00 26.08 109 ALA C C 1
ATOM 5108 O O . ALA C 1 109 ? 217.582 19.374 345.700 1.00 20.98 109 ALA C O 1
ATOM 5110 N N . GLU C 1 110 ? 219.443 20.565 345.284 1.00 21.29 110 GLU C N 1
ATOM 5111 C CA . GLU C 1 110 ? 218.775 21.790 345.712 1.00 23.07 110 GLU C CA 1
ATOM 5112 C C . GLU C 1 110 ? 217.634 22.190 344.779 1.00 27.47 110 GLU C C 1
ATOM 5113 O O . GLU C 1 110 ? 216.542 22.505 345.282 1.00 23.90 110 GLU C O 1
ATOM 5119 N N . PRO C 1 111 ? 217.792 22.197 343.447 1.00 30.20 111 PRO C N 1
ATOM 5120 C CA . PRO C 1 111 ? 216.639 22.569 342.607 1.00 26.20 111 PRO C CA 1
ATOM 5121 C C . PRO C 1 111 ? 215.447 21.646 342.774 1.00 26.31 111 PRO C C 1
ATOM 5122 O O . PRO C 1 111 ? 214.307 22.124 342.775 1.00 19.78 111 PRO C O 1
ATOM 5126 N N . MET C 1 112 ? 215.669 20.343 342.956 1.00 26.50 112 MET C N 1
ATOM 5127 C CA . MET C 1 112 ? 214.548 19.413 343.053 1.00 25.60 112 MET C CA 1
ATOM 5128 C C . MET C 1 112 ? 213.918 19.379 344.444 1.00 24.70 112 MET C C 1
ATOM 5129 O O . MET C 1 112 ? 212.705 19.169 344.566 1.00 25.18 112 MET C O 1
ATOM 5134 N N . LEU C 1 113 ? 214.697 19.591 345.501 1.00 22.54 113 LEU C N 1
ATOM 5135 C CA . LEU C 1 113 ? 214.197 19.352 346.844 1.00 20.57 113 LEU C CA 1
ATOM 5136 C C . LEU C 1 113 ? 213.893 20.602 347.653 1.00 23.50 113 LEU C C 1
ATOM 5137 O O . LEU C 1 113 ? 213.178 20.502 348.656 1.00 24.89 113 LEU C O 1
ATOM 5142 N N . ALA C 1 114 ? 214.423 21.761 347.279 1.00 29.42 114 ALA C N 1
ATOM 5143 C CA . ALA C 1 114 ? 214.253 22.928 348.134 1.00 29.17 114 ALA C CA 1
ATOM 5144 C C . ALA C 1 114 ? 212.835 23.480 348.025 1.00 28.16 114 ALA C C 1
ATOM 5145 O O . ALA C 1 114 ? 212.163 23.345 346.997 1.00 28.18 114 ALA C O 1
ATOM 5147 N N . GLY C 1 115 ? 212.379 24.101 349.109 1.00 26.56 115 GLY C N 1
ATOM 5148 C CA . GLY C 1 115 ? 211.072 24.737 349.102 1.00 29.26 115 GLY C CA 1
ATOM 5149 C C . GLY C 1 115 ? 210.242 24.343 350.305 1.00 31.34 115 GLY C C 1
ATOM 5150 O O . GLY C 1 115 ? 210.254 23.180 350.720 1.00 34.27 115 GLY C O 1
ATOM 5151 N N . VAL C 1 116 ? 209.521 25.300 350.879 1.00 22.88 116 VAL C N 1
ATOM 5152 C CA . VAL C 1 116 ? 208.727 25.038 352.076 1.00 20.33 116 VAL C CA 1
ATOM 5153 C C . VAL C 1 116 ? 207.383 24.455 351.664 1.00 19.42 116 VAL C C 1
ATOM 5154 O O . VAL C 1 116 ? 206.725 24.969 350.752 1.00 20.26 116 VAL C O 1
ATOM 5158 N N . LEU C 1 117 ? 206.977 23.367 352.321 1.00 18.70 117 LEU C N 1
ATOM 5159 C CA . LEU C 1 117 ? 205.730 22.701 351.971 1.00 20.86 117 LEU C CA 1
ATOM 5160 C C . LEU C 1 117 ? 204.556 23.337 352.710 1.00 22.26 117 LEU C C 1
ATOM 5161 O O . LEU C 1 117 ? 204.717 23.960 353.762 1.00 19.99 117 LEU C O 1
ATOM 5166 N N . ALA C 1 118 ? 203.356 23.163 352.139 1.00 22.07 118 ALA C N 1
ATOM 5167 C CA . ALA C 1 118 ? 202.152 23.726 352.747 1.00 25.41 118 ALA C CA 1
ATOM 5168 C C . ALA C 1 118 ? 201.790 23.026 354.055 1.00 27.50 118 ALA C C 1
ATOM 5169 O O . ALA C 1 118 ? 201.227 23.660 354.953 1.00 22.33 118 ALA C O 1
ATOM 5171 N N . ASP C 1 119 ? 202.097 21.735 354.180 1.00 20.09 119 ASP C N 1
ATOM 5172 C CA . ASP C 1 119 ? 201.819 20.966 355.389 1.00 21.49 119 ASP C CA 1
ATOM 5173 C C . ASP C 1 119 ? 202.782 19.787 355.436 1.00 23.23 119 ASP C C 1
ATOM 5174 O O . ASP C 1 119 ? 203.515 19.526 354.478 1.00 24.36 119 ASP C O 1
ATOM 5179 N N . ASN C 1 120 ? 202.761 19.062 356.559 1.00 20.79 120 ASN C N 1
ATOM 5180 C CA . ASN C 1 120 ? 203.635 17.907 356.753 1.00 20.39 120 ASN C CA 1
ATOM 5181 C C . ASN C 1 120 ? 202.952 16.577 356.430 1.00 23.64 120 ASN C C 1
ATOM 5182 O O . ASN C 1 120 ? 203.420 15.527 356.884 1.00 19.96 120 ASN C O 1
ATOM 5187 N N . SER C 1 121 ? 201.880 16.593 355.644 1.00 25.43 121 SER C N 1
ATOM 5188 C CA . SER C 1 121 ? 201.179 15.360 355.307 1.00 23.90 121 SER C CA 1
ATOM 5189 C C . SER C 1 121 ? 202.101 14.391 354.572 1.00 23.30 121 SER C C 1
ATOM 5190 O O . SER C 1 121 ? 203.081 14.783 353.934 1.00 18.01 121 SER C O 1
ATOM 5193 N N . CYS C 1 122 ? 201.752 13.102 354.656 1.00 17.16 122 CYS C N 1
ATOM 5194 C CA . CYS C 1 122 ? 202.500 12.071 353.931 1.00 27.42 122 CYS C CA 1
ATOM 5195 C C . CYS C 1 122 ? 202.542 12.371 352.435 1.00 23.77 122 CYS C C 1
ATOM 5196 O O . CYS C 1 122 ? 203.583 12.198 351.782 1.00 18.20 122 CYS C O 1
ATOM 5199 N N . GLU C 1 123 ? 201.413 12.821 351.880 1.00 19.58 123 GLU C N 1
ATOM 5200 C CA . GLU C 1 123 ? 201.332 13.132 350.455 1.00 22.69 123 GLU C CA 1
ATOM 5201 C C . GLU C 1 123 ? 202.232 14.306 350.084 1.00 24.47 123 GLU C C 1
ATOM 5202 O O . GLU C 1 123 ? 202.854 14.302 349.015 1.00 19.76 123 GLU C O 1
ATOM 5208 N N . SER C 1 124 ? 202.285 15.335 350.935 1.00 21.54 124 SER C N 1
ATOM 5209 C CA . SER C 1 124 ? 203.086 16.516 350.614 1.00 20.92 124 SER C CA 1
ATOM 5210 C C . SER C 1 124 ? 204.575 16.197 350.615 1.00 17.05 124 SER C C 1
ATOM 5211 O O . SER C 1 124 ? 205.312 16.645 349.725 1.00 18.09 124 SER C O 1
ATOM 5214 N N . VAL C 1 125 ? 205.037 15.432 351.608 1.00 17.05 125 VAL C N 1
ATOM 5215 C CA . VAL C 1 125 ? 206.462 15.125 351.713 1.00 17.17 125 VAL C CA 1
ATOM 5216 C C . VAL C 1 125 ? 206.887 14.197 350.577 1.00 18.22 125 VAL C C 1
ATOM 5217 O O . VAL C 1 125 ? 207.908 14.422 349.916 1.00 15.86 125 VAL C O 1
ATOM 5221 N N . PHE C 1 126 ? 206.091 13.155 350.316 1.00 16.42 126 PHE C N 1
ATOM 5222 C CA . PHE C 1 126 ? 206.427 12.197 349.264 1.00 19.00 126 PHE C CA 1
ATOM 5223 C C . PHE C 1 126 ? 206.435 12.863 347.893 1.00 16.18 126 PHE C C 1
ATOM 5224 O O . PHE C 1 126 ? 207.357 12.647 347.096 1.00 18.38 126 PHE C O 1
ATOM 5232 N N . ASN C 1 127 ? 205.433 13.695 347.607 1.00 18.49 127 ASN C N 1
ATOM 5233 C CA . ASN C 1 127 ? 205.382 14.348 346.300 1.00 19.47 127 ASN C CA 1
ATOM 5234 C C . ASN C 1 127 ? 206.569 15.279 346.092 1.00 22.16 127 ASN C C 1
ATOM 5235 O O . ASN C 1 127 ? 207.075 15.404 344.971 1.00 20.55 127 ASN C O 1
ATOM 5240 N N . LYS C 1 128 ? 207.020 15.954 347.153 1.00 20.72 128 LYS C N 1
ATOM 5241 C CA . LYS C 1 128 ? 208.184 16.825 347.025 1.00 17.22 128 LYS C CA 1
ATOM 5242 C C . LYS C 1 128 ? 209.445 16.018 346.743 1.00 17.63 128 LYS C C 1
ATOM 5243 O O . LYS C 1 128 ? 210.335 16.470 346.014 1.00 18.78 128 LYS C O 1
ATOM 5249 N N . TYR C 1 129 ? 209.538 14.828 347.325 1.00 15.45 129 TYR C N 1
ATOM 5250 C CA . TYR C 1 129 ? 210.700 13.959 347.178 1.00 14.93 129 TYR C CA 1
ATOM 5251 C C . TYR C 1 129 ? 210.691 13.156 345.882 1.00 21.33 129 TYR C C 1
ATOM 5252 O O . TYR C 1 129 ? 211.743 12.636 345.485 1.00 20.16 129 TYR C O 1
ATOM 5261 N N . ALA C 1 130 ? 209.543 13.063 345.208 1.00 20.72 130 ALA C N 1
ATOM 5262 C CA . ALA C 1 130 ? 209.317 11.981 344.246 1.00 21.79 130 ALA C CA 1
ATOM 5263 C C . ALA C 1 130 ? 210.181 12.127 343.000 1.00 21.63 130 ALA C C 1
ATOM 5264 O O . ALA C 1 130 ? 210.631 11.127 342.431 1.00 26.01 130 ALA C O 1
ATOM 5266 N N . THR C 1 131 ? 210.401 13.358 342.543 1.00 20.75 131 THR C N 1
ATOM 5267 C CA . THR C 1 131 ? 211.158 13.563 341.314 1.00 22.69 131 THR C CA 1
ATOM 5268 C C . THR C 1 131 ? 212.650 13.341 341.536 1.00 23.95 131 THR C C 1
ATOM 5269 O O . THR C 1 131 ? 213.314 12.692 340.721 1.00 25.66 131 THR C O 1
ATOM 5273 N N . PHE C 1 132 ? 213.180 13.853 342.648 1.00 17.57 132 PHE C N 1
ATOM 5274 C CA . PHE C 1 132 ? 214.556 13.563 343.029 1.00 18.99 132 PHE C CA 1
ATOM 5275 C C . PHE C 1 132 ? 214.779 12.064 343.190 1.00 18.13 132 PHE C C 1
ATOM 5276 O O . PHE C 1 132 ? 215.799 11.524 342.744 1.00 19.38 132 PHE C O 1
ATOM 5284 N N . TYR C 1 133 ? 213.839 11.372 343.831 1.00 15.71 133 TYR C N 1
ATOM 5285 C CA . TYR C 1 133 ? 214.017 9.940 344.046 1.00 20.24 133 TYR C CA 1
ATOM 5286 C C . TYR C 1 133 ? 213.944 9.171 342.729 1.00 24.46 133 TYR C C 1
ATOM 5287 O O . TYR C 1 133 ? 214.784 8.304 342.458 1.00 23.27 133 TYR C O 1
ATOM 5296 N N . ALA C 1 134 ? 212.946 9.476 341.893 1.00 22.31 134 ALA C N 1
ATOM 5297 C CA . ALA C 1 134 ? 212.830 8.776 340.614 1.00 21.66 134 ALA C CA 1
ATOM 5298 C C . ALA C 1 134 ? 214.087 8.954 339.769 1.00 28.25 134 ALA C C 1
ATOM 5299 O O . ALA C 1 134 ? 214.463 8.056 339.003 1.00 28.97 134 ALA C O 1
ATOM 5301 N N . THR C 1 135 ? 214.763 10.089 339.930 1.00 19.94 135 THR C N 1
ATOM 5302 C CA . THR C 1 135 ? 215.939 10.434 339.142 1.00 23.24 135 THR C CA 1
ATOM 5303 C C . THR C 1 135 ? 217.225 9.810 339.681 1.00 24.89 135 THR C C 1
ATOM 5304 O O . THR C 1 135 ? 218.090 9.397 338.897 1.00 28.34 135 THR C O 1
ATOM 5308 N N . HIS C 1 136 ? 217.395 9.772 341.003 1.00 19.17 136 HIS C N 1
ATOM 5309 C CA . HIS C 1 136 ? 218.668 9.377 341.600 1.00 18.57 136 HIS C CA 1
ATOM 5310 C C . HIS C 1 136 ? 218.558 8.153 342.498 1.00 21.42 136 HIS C C 1
ATOM 5311 O O . HIS C 1 136 ? 219.447 7.937 343.330 1.00 19.83 136 HIS C O 1
ATOM 5318 N N . HIS C 1 137 ? 217.498 7.344 342.341 1.00 20.50 137 HIS C N 1
ATOM 5319 C CA . HIS C 1 137 ? 217.229 6.259 343.288 1.00 22.34 137 HIS C CA 1
ATOM 5320 C C . HIS C 1 137 ? 218.422 5.314 343.462 1.00 18.29 137 HIS C C 1
ATOM 5321 O O . HIS C 1 137 ? 218.699 4.866 344.576 1.00 18.37 137 HIS C O 1
ATOM 5328 N N . SER C 1 138 ? 219.145 4.998 342.386 1.00 18.67 138 SER C N 1
ATOM 5329 C CA . SER C 1 138 ? 220.241 4.040 342.548 1.00 23.38 138 SER C CA 1
ATOM 5330 C C . SER C 1 138 ? 221.401 4.631 343.352 1.00 21.15 138 SER C C 1
ATOM 5331 O O . SER C 1 138 ? 222.064 3.913 344.110 1.00 17.20 138 SER C O 1
ATOM 5334 N N . THR C 1 139 ? 221.648 5.932 343.217 1.00 21.09 139 THR C N 1
ATOM 5335 C CA . THR C 1 139 ? 222.689 6.581 344.008 1.00 16.76 139 THR C CA 1
ATOM 5336 C C . THR C 1 139 ? 222.248 6.746 345.458 1.00 20.44 139 THR C C 1
ATOM 5337 O O . THR C 1 139 ? 223.047 6.568 346.383 1.00 15.00 139 THR C O 1
ATOM 5341 N N . ILE C 1 140 ? 220.974 7.090 345.665 1.00 15.89 140 ILE C N 1
ATOM 5342 C CA . ILE C 1 140 ? 220.431 7.247 347.011 1.00 13.19 140 ILE C CA 1
ATOM 5343 C C . ILE C 1 140 ? 220.538 5.935 347.775 1.00 13.99 140 ILE C C 1
ATOM 5344 O O . ILE C 1 140 ? 220.964 5.898 348.937 1.00 12.22 140 ILE C O 1
ATOM 5349 N N . LEU C 1 141 ? 220.107 4.846 347.134 1.00 15.10 141 LEU C N 1
ATOM 5350 C CA . LEU C 1 141 ? 220.229 3.508 347.700 1.00 14.10 141 LEU C CA 1
ATOM 5351 C C . LEU C 1 141 ? 221.645 3.268 348.193 1.00 17.52 141 LEU C C 1
ATOM 5352 O O . LEU C 1 141 ? 221.859 2.846 349.335 1.00 16.07 141 LEU C O 1
ATOM 5357 N N . ARG C 1 142 ? 222.631 3.538 347.336 1.00 14.35 142 ARG C N 1
ATOM 5358 C CA . ARG C 1 142 ? 224.006 3.193 347.677 1.00 17.81 142 ARG C CA 1
ATOM 5359 C C . ARG C 1 142 ? 224.543 4.072 348.804 1.00 16.01 142 ARG C C 1
ATOM 5360 O O . ARG C 1 142 ? 225.188 3.568 349.736 1.00 14.00 142 ARG C O 1
ATOM 5368 N N . MET C 1 143 ? 224.283 5.387 348.754 1.00 13.32 143 MET C N 1
ATOM 5369 C CA . MET C 1 143 ? 224.867 6.258 349.768 1.00 12.16 143 MET C CA 1
ATOM 5370 C C . MET C 1 143 ? 224.192 6.094 351.122 1.00 13.01 143 MET C C 1
ATOM 5371 O O . MET C 1 143 ? 224.801 6.441 352.144 1.00 12.09 143 MET C O 1
ATOM 5376 N N . PHE C 1 144 ? 222.956 5.579 351.168 1.00 14.07 144 PHE C N 1
ATOM 5377 C CA . PHE C 1 144 ? 222.307 5.272 352.438 1.00 14.53 144 PHE C CA 1
ATOM 5378 C C . PHE C 1 144 ? 222.383 3.785 352.788 1.00 12.38 144 PHE C C 1
ATOM 5379 O O . PHE C 1 144 ? 221.459 3.248 353.415 1.00 15.87 144 PHE C O 1
ATOM 5387 N N . HIS C 1 145 ? 223.468 3.114 352.381 1.00 11.09 145 HIS C N 1
ATOM 5388 C CA . HIS C 1 145 ? 223.861 1.797 352.886 1.00 11.20 145 HIS C CA 1
ATOM 5389 C C . HIS C 1 145 ? 222.920 0.681 352.445 1.00 18.72 145 HIS C C 1
ATOM 5390 O O . HIS C 1 145 ? 222.782 -0.337 353.131 1.00 20.62 145 HIS C O 1
ATOM 5397 N N . GLY C 1 146 ? 222.321 0.823 351.268 1.00 16.77 146 GLY C N 1
ATOM 5398 C CA . GLY C 1 146 ? 221.427 -0.203 350.780 1.00 21.44 146 GLY C CA 1
ATOM 5399 C C . GLY C 1 146 ? 222.076 -1.314 349.982 1.00 21.06 146 GLY C C 1
ATOM 5400 O O . GLY C 1 146 ? 221.401 -2.296 349.674 1.00 21.71 146 GLY C O 1
ATOM 5401 N N . ASP C 1 147 ? 223.359 -1.185 349.638 1.00 18.07 147 ASP C N 1
ATOM 5402 C CA . ASP C 1 147 ? 224.072 -2.127 348.768 1.00 20.97 147 ASP C CA 1
ATOM 5403 C C . ASP C 1 147 ? 225.175 -2.788 349.589 1.00 22.94 147 ASP C C 1
ATOM 5404 O O . ASP C 1 147 ? 226.161 -2.137 349.958 1.00 18.50 147 ASP C O 1
ATOM 5409 N N . TYR C 1 148 ? 225.013 -4.077 349.879 1.00 19.12 148 TYR C N 1
ATOM 5410 C CA . TYR C 1 148 ? 225.960 -4.736 350.766 1.00 19.13 148 TYR C CA 1
ATOM 5411 C C . TYR C 1 148 ? 227.317 -4.988 350.119 1.00 17.67 148 TYR C C 1
ATOM 5412 O O . TYR C 1 148 ? 228.214 -5.467 350.806 1.00 19.73 148 TYR C O 1
ATOM 5421 N N . ARG C 1 149 ? 227.506 -4.699 348.832 1.00 16.78 149 ARG C N 1
ATOM 5422 C CA . ARG C 1 149 ? 228.860 -4.762 348.286 1.00 22.48 149 ARG C CA 1
ATOM 5423 C C . ARG C 1 149 ? 229.802 -3.796 348.992 1.00 19.02 149 ARG C C 1
ATOM 5424 O O . ARG C 1 149 ? 231.024 -4.001 348.963 1.00 17.66 149 ARG C O 1
ATOM 5432 N N . ASP C 1 150 ? 229.260 -2.749 349.610 1.00 17.47 150 ASP C N 1
ATOM 5433 C CA . ASP C 1 150 ? 230.045 -1.721 350.281 1.00 18.88 150 ASP C CA 1
ATOM 5434 C C . ASP C 1 150 ? 230.173 -1.947 351.771 1.00 19.51 150 ASP C C 1
ATOM 5435 O O . ASP C 1 150 ? 230.819 -1.141 352.445 1.00 17.60 150 ASP C O 1
ATOM 5440 N N . ILE C 1 151 ? 229.540 -2.990 352.322 1.00 14.71 151 ILE C N 1
ATOM 5441 C CA . ILE C 1 151 ? 229.311 -2.965 353.763 1.00 13.49 151 ILE C CA 1
ATOM 5442 C C . ILE C 1 151 ? 230.629 -3.058 354.524 1.00 14.85 151 ILE C C 1
ATOM 5443 O O . ILE C 1 151 ? 230.791 -2.432 355.584 1.00 19.01 151 ILE C O 1
ATOM 5448 N N . GLY C 1 152 ? 231.594 -3.797 353.983 1.00 16.88 152 GLY C N 1
ATOM 5449 C CA . GLY C 1 152 ? 232.871 -3.953 354.660 1.00 14.74 152 GLY C CA 1
ATOM 5450 C C . GLY C 1 152 ? 233.656 -2.658 354.715 1.00 17.71 152 GLY C C 1
ATOM 5451 O O . GLY C 1 152 ? 234.183 -2.286 355.770 1.00 14.67 152 GLY C O 1
ATOM 5452 N N . ASN C 1 153 ? 233.737 -1.946 353.581 1.00 17.64 153 ASN C N 1
ATOM 5453 C CA . ASN C 1 153 ? 234.479 -0.685 353.566 1.00 18.56 153 ASN C CA 1
ATOM 5454 C C . ASN C 1 153 ? 233.840 0.333 354.494 1.00 14.39 153 ASN C C 1
ATOM 5455 O O . ASN C 1 153 ? 234.540 1.064 355.208 1.00 14.65 153 ASN C O 1
ATOM 5460 N N . THR C 1 154 ? 232.504 0.377 354.523 1.00 15.09 154 THR C N 1
ATOM 5461 C CA . THR C 1 154 ? 231.811 1.360 355.347 1.00 16.80 154 THR C CA 1
ATOM 5462 C C . THR C 1 154 ? 232.057 1.114 356.833 1.00 19.53 154 THR C C 1
ATOM 5463 O O . THR C 1 154 ? 232.404 2.038 357.580 1.00 14.24 154 THR C O 1
ATOM 5467 N N . TYR C 1 155 ? 231.891 -0.130 357.291 1.00 15.58 155 TYR C N 1
ATOM 5468 C CA . TYR C 1 155 ? 232.092 -0.375 358.718 1.00 22.81 155 TYR C CA 1
ATOM 5469 C C . TYR C 1 155 ? 233.570 -0.313 359.116 1.00 13.95 155 TYR C C 1
ATOM 5470 O O . TYR C 1 155 ? 233.872 -0.038 360.283 1.00 18.03 155 TYR C O 1
ATOM 5479 N N . ALA C 1 156 ? 234.492 -0.536 358.184 1.00 12.83 156 ALA C N 1
ATOM 5480 C CA . ALA C 1 156 ? 235.908 -0.403 358.527 1.00 17.89 156 ALA C CA 1
ATOM 5481 C C . ALA C 1 156 ? 236.317 1.063 358.647 1.00 19.20 156 ALA C C 1
ATOM 5482 O O . ALA C 1 156 ? 237.052 1.434 359.573 1.00 17.90 156 ALA C O 1
ATOM 5484 N N . LYS C 1 157 ? 235.865 1.908 357.716 1.00 14.52 157 LYS C N 1
ATOM 5485 C CA . LYS C 1 157 ? 236.252 3.316 357.772 1.00 14.76 157 LYS C CA 1
ATOM 5486 C C . LYS C 1 157 ? 235.634 4.013 358.978 1.00 12.56 157 LYS C C 1
ATOM 5487 O O . LYS C 1 157 ? 236.261 4.900 359.565 1.00 15.57 157 LYS C O 1
ATOM 5493 N N . LEU C 1 158 ? 234.419 3.621 359.380 1.00 11.84 158 LEU C N 1
ATOM 5494 C CA . LEU C 1 158 ? 233.849 4.151 360.614 1.00 11.28 158 LEU C CA 1
ATOM 5495 C C . LEU C 1 158 ? 234.411 3.447 361.846 1.00 17.26 158 LEU C C 1
ATOM 5496 O O . LEU C 1 158 ? 234.559 4.073 362.899 1.00 13.40 158 LEU C O 1
ATOM 5501 N N . GLY C 1 159 ? 234.687 2.144 361.748 1.00 15.66 159 GLY C N 1
ATOM 5502 C CA . GLY C 1 159 ? 235.377 1.453 362.832 1.00 13.28 159 GLY C CA 1
ATOM 5503 C C . GLY C 1 159 ? 234.562 1.391 364.111 1.00 18.78 159 GLY C C 1
ATOM 5504 O O . GLY C 1 159 ? 233.343 1.202 364.098 1.00 15.08 159 GLY C O 1
ATOM 5505 N N . ASN C 1 160 ? 235.252 1.537 365.245 1.00 19.29 160 ASN C N 1
ATOM 5506 C CA . ASN C 1 160 ? 234.589 1.578 366.543 1.00 18.26 160 ASN C CA 1
ATOM 5507 C C . ASN C 1 160 ? 233.923 2.916 366.813 1.00 22.14 160 ASN C C 1
ATOM 5508 O O . ASN C 1 160 ? 233.358 3.099 367.897 1.00 27.94 160 ASN C O 1
ATOM 5513 N N . GLY C 1 161 ? 233.946 3.840 365.846 1.00 15.57 161 GLY C N 1
ATOM 5514 C CA . GLY C 1 161 ? 233.129 5.041 365.938 1.00 20.16 161 GLY C CA 1
ATOM 5515 C C . GLY C 1 161 ? 231.644 4.835 365.666 1.00 20.33 161 GLY C C 1
ATOM 5516 O O . GLY C 1 161 ? 230.875 5.786 365.822 1.00 27.68 161 GLY C O 1
ATOM 5517 N N . VAL C 1 162 ? 231.229 3.644 365.234 1.00 19.76 162 VAL C N 1
ATOM 5518 C CA . VAL C 1 162 ? 229.826 3.321 364.997 1.00 19.44 162 VAL C CA 1
ATOM 5519 C C . VAL C 1 162 ? 229.516 1.990 365.675 1.00 19.45 162 VAL C C 1
ATOM 5520 O O . VAL C 1 162 ? 230.356 1.084 365.689 1.00 17.69 162 VAL C O 1
ATOM 5524 N N . LYS C 1 163 ? 228.315 1.873 366.252 1.00 14.64 163 LYS C N 1
ATOM 5525 C CA . LYS C 1 163 ? 227.875 0.584 366.782 1.00 14.64 163 LYS C CA 1
ATOM 5526 C C . LYS C 1 163 ? 227.782 -0.428 365.650 1.00 19.47 163 LYS C C 1
ATOM 5527 O O . LYS C 1 163 ? 227.151 -0.169 364.622 1.00 21.70 163 LYS C O 1
ATOM 5533 N N . GLN C 1 164 ? 228.416 -1.581 365.832 1.00 14.60 164 GLN C N 1
ATOM 5534 C CA . GLN C 1 164 ? 228.446 -2.593 364.792 1.00 13.65 164 GLN C CA 1
ATOM 5535 C C . GLN C 1 164 ? 227.190 -3.460 364.865 1.00 16.16 164 GLN C C 1
ATOM 5536 O O . GLN C 1 164 ? 226.500 -3.509 365.883 1.00 20.52 164 GLN C O 1
ATOM 5542 N N . ILE C 1 165 ? 226.887 -4.123 363.748 1.00 16.35 165 ILE C N 1
ATOM 5543 C CA . ILE C 1 165 ? 225.837 -5.136 363.743 1.00 14.29 165 ILE C CA 1
ATOM 5544 C C . ILE C 1 165 ? 226.176 -6.161 364.812 1.00 15.67 165 ILE C C 1
ATOM 5545 O O . ILE C 1 165 ? 227.317 -6.642 364.884 1.00 16.08 165 ILE C O 1
ATOM 5550 N N . GLY C 1 166 ? 225.194 -6.497 365.654 1.00 15.20 166 GLY C N 1
ATOM 5551 C CA . GLY C 1 166 ? 225.400 -7.460 366.719 1.00 17.98 166 GLY C CA 1
ATOM 5552 C C . GLY C 1 166 ? 225.999 -6.897 367.993 1.00 20.22 166 GLY C C 1
ATOM 5553 O O . GLY C 1 166 ? 226.042 -7.609 369.010 1.00 22.21 166 GLY C O 1
ATOM 5554 N N . GLN C 1 167 ? 226.491 -5.667 367.969 1.00 13.43 167 GLN C N 1
ATOM 5555 C CA . GLN C 1 167 ? 227.023 -5.014 369.163 1.00 14.97 167 GLN C CA 1
ATOM 5556 C C . GLN C 1 167 ? 225.902 -4.300 369.912 1.00 12.93 167 GLN C C 1
ATOM 5557 O O . GLN C 1 167 ? 225.020 -3.698 369.294 1.00 10.52 167 GLN C O 1
ATOM 5563 N N . MET C 1 168 ? 225.936 -4.372 371.245 1.00 12.17 168 MET C N 1
ATOM 5564 C CA . MET C 1 168 ? 224.944 -3.677 372.062 1.00 13.27 168 MET C CA 1
ATOM 5565 C C . MET C 1 168 ? 225.391 -2.242 372.324 1.00 15.52 168 MET C C 1
ATOM 5566 O O . MET C 1 168 ? 226.582 -1.920 372.282 1.00 13.23 168 MET C O 1
ATOM 5571 N N . PHE C 1 169 ? 224.413 -1.366 372.589 1.00 17.88 169 PHE C N 1
ATOM 5572 C CA . PHE C 1 169 ? 224.751 0.047 372.721 1.00 12.13 169 PHE C CA 1
ATOM 5573 C C . PHE C 1 169 ? 225.512 0.343 374.008 1.00 13.04 169 PHE C C 1
ATOM 5574 O O . PHE C 1 169 ? 226.390 1.214 374.013 1.00 15.64 169 PHE C O 1
ATOM 5582 N N . VAL C 1 170 ? 225.208 -0.343 375.115 1.00 11.14 170 VAL C N 1
ATOM 5583 C CA . VAL C 1 170 ? 225.967 -0.045 376.334 1.00 16.84 170 VAL C CA 1
ATOM 5584 C C . VAL C 1 170 ? 227.452 -0.356 376.131 1.00 18.20 170 VAL C C 1
ATOM 5585 O O . VAL C 1 170 ? 228.319 0.454 376.487 1.00 12.76 170 VAL C O 1
ATOM 5589 N N . ASP C 1 171 ? 227.768 -1.504 375.515 1.00 12.98 171 ASP C N 1
ATOM 5590 C CA . ASP C 1 171 ? 229.168 -1.840 375.214 1.00 16.45 171 ASP C CA 1
ATOM 5591 C C . ASP C 1 171 ? 229.830 -0.771 374.354 1.00 18.72 171 ASP C C 1
ATOM 5592 O O . ASP C 1 171 ? 230.952 -0.331 374.638 1.00 18.75 171 ASP C O 1
ATOM 5597 N N . PHE C 1 172 ? 229.173 -0.389 373.256 1.00 14.39 172 PHE C N 1
ATOM 5598 C CA . PHE C 1 172 ? 229.703 0.657 372.390 1.00 14.12 172 PHE C CA 1
ATOM 5599 C C . PHE C 1 172 ? 229.989 1.925 373.179 1.00 18.34 172 PHE C C 1
ATOM 5600 O O . PHE C 1 172 ? 231.033 2.563 372.999 1.00 15.63 172 PHE C O 1
ATOM 5608 N N . CYS C 1 173 ? 229.070 2.300 374.061 1.00 11.18 173 CYS C N 1
ATOM 5609 C CA . CYS C 1 173 ? 229.203 3.550 374.796 1.00 11.89 173 CYS C CA 1
ATOM 5610 C C . CYS C 1 173 ? 230.258 3.468 375.893 1.00 15.62 173 CYS C C 1
ATOM 5611 O O . CYS C 1 173 ? 230.940 4.467 376.158 1.00 17.56 173 CYS C O 1
ATOM 5614 N N . GLU C 1 174 ? 230.414 2.297 376.531 1.00 13.65 174 GLU C N 1
ATOM 5615 C CA . GLU C 1 174 ? 231.512 2.101 377.482 1.00 16.84 174 GLU C CA 1
ATOM 5616 C C . GLU C 1 174 ? 232.866 2.322 376.814 1.00 17.66 174 GLU C C 1
ATOM 5617 O O . GLU C 1 174 ? 233.743 3.011 377.357 1.00 16.88 174 GLU C O 1
ATOM 5623 N N . LYS C 1 175 ? 233.065 1.720 375.640 1.00 15.01 175 LYS C N 1
ATOM 5624 C CA . LYS C 1 175 ? 234.341 1.854 374.954 1.00 14.55 175 LYS C CA 1
ATOM 5625 C C . LYS C 1 175 ? 234.563 3.287 374.491 1.00 20.09 175 LYS C C 1
ATOM 5626 O O . LYS C 1 175 ? 235.657 3.840 374.670 1.00 19.26 175 LYS C O 1
ATOM 5632 N N . ARG C 1 176 ? 233.527 3.909 373.918 1.00 17.23 176 ARG C N 1
ATOM 5633 C CA . ARG C 1 176 ? 233.677 5.265 373.396 1.00 15.99 176 ARG C CA 1
ATOM 5634 C C . ARG C 1 176 ? 234.056 6.256 374.490 1.00 20.20 176 ARG C C 1
ATOM 5635 O O . ARG C 1 176 ? 234.828 7.191 374.238 1.00 18.90 176 ARG C O 1
ATOM 5643 N N . THR C 1 177 ? 233.571 6.058 375.713 1.00 16.12 177 THR C N 1
ATOM 5644 C CA . THR C 1 177 ? 233.871 6.984 376.801 1.00 20.44 177 THR C CA 1
ATOM 5645 C C . THR C 1 177 ? 234.907 6.452 377.784 1.00 25.55 177 THR C C 1
ATOM 5646 O O . THR C 1 177 ? 235.215 7.137 378.770 1.00 21.09 177 THR C O 1
ATOM 5650 N N . ASP C 1 178 ? 235.473 5.268 377.527 1.00 25.42 178 ASP C N 1
ATOM 5651 C CA . ASP C 1 178 ? 236.475 4.663 378.405 1.00 24.11 178 ASP C CA 1
ATOM 5652 C C . ASP C 1 178 ? 235.934 4.540 379.827 1.00 23.81 178 ASP C C 1
ATOM 5653 O O . ASP C 1 178 ? 236.575 4.937 380.802 1.00 24.49 178 ASP C O 1
ATOM 5658 N N . PHE C 1 179 ? 234.721 4.010 379.935 1.00 23.72 179 PHE C N 1
ATOM 5659 C CA . PHE C 1 179 ? 234.037 3.879 381.214 1.00 23.14 179 PHE C CA 1
ATOM 5660 C C . PHE C 1 179 ? 233.535 2.452 381.343 1.00 24.07 179 PHE C C 1
ATOM 5661 O O . PHE C 1 179 ? 232.921 1.926 380.413 1.00 26.04 179 PHE C O 1
ATOM 5669 N N . LYS C 1 180 ? 233.807 1.818 382.478 1.00 18.70 180 LYS C N 1
ATOM 5670 C CA . LYS C 1 180 ? 233.272 0.494 382.754 1.00 22.61 180 LYS C CA 1
ATOM 5671 C C . LYS C 1 180 ? 232.078 0.642 383.693 1.00 27.60 180 LYS C C 1
ATOM 5672 O O . LYS C 1 180 ? 232.227 1.127 384.821 1.00 26.62 180 LYS C O 1
ATOM 5678 N N . TRP C 1 181 ? 230.900 0.227 383.232 1.00 22.43 181 TRP C N 1
ATOM 5679 C CA . TRP C 1 181 ? 229.671 0.384 384.006 1.00 27.93 181 TRP C CA 1
ATOM 5680 C C . TRP C 1 181 ? 229.344 -0.924 384.717 1.00 33.25 181 TRP C C 1
ATOM 5681 O O . TRP C 1 181 ? 229.148 -1.958 384.070 1.00 36.21 181 TRP C O 1
ATOM 5692 N N . ASN C 1 182 ? 229.265 -0.876 386.041 1.00 41.84 182 ASN C N 1
ATOM 5693 C CA . ASN C 1 182 ? 229.047 -2.076 386.836 1.00 52.48 182 ASN C CA 1
ATOM 5694 C C . ASN C 1 182 ? 227.587 -2.285 387.226 1.00 59.82 182 ASN C C 1
ATOM 5695 O O . ASN C 1 182 ? 227.305 -3.150 388.061 1.00 60.10 182 ASN C O 1
ATOM 5700 N N . GLU C 1 183 ? 226.659 -1.530 386.628 1.00 58.52 183 GLU C N 1
ATOM 5701 C CA . GLU C 1 183 ? 225.220 -1.704 386.852 1.00 59.17 183 GLU C CA 1
ATOM 5702 C C . GLU C 1 183 ? 224.885 -1.749 388.342 1.00 61.37 183 GLU C C 1
ATOM 5703 O O . GLU C 1 183 ? 224.093 -2.577 388.800 1.00 56.69 183 GLU C O 1
ATOM 5709 N N . ASP C 1 184 ? 225.507 -0.848 389.108 1.00 66.17 184 ASP C N 1
ATOM 5710 C CA . ASP C 1 184 ? 225.329 -0.796 390.556 1.00 64.67 184 ASP C CA 1
ATOM 5711 C C . ASP C 1 184 ? 225.021 0.624 391.020 1.00 62.08 184 ASP C C 1
ATOM 5712 O O . ASP C 1 184 ? 224.261 1.343 390.363 1.00 60.07 184 ASP C O 1
ATOM 5717 N N . ASN C 1 185 ? 225.608 1.037 392.147 1.00 62.60 185 ASN C N 1
ATOM 5718 C CA . ASN C 1 185 ? 225.316 2.337 392.745 1.00 63.49 185 ASN C CA 1
ATOM 5719 C C . ASN C 1 185 ? 226.042 3.493 392.070 1.00 61.79 185 ASN C C 1
ATOM 5720 O O . ASN C 1 185 ? 225.696 4.651 392.335 1.00 63.50 185 ASN C O 1
ATOM 5725 N N . SER C 1 186 ? 227.028 3.210 391.220 1.00 54.29 186 SER C N 1
ATOM 5726 C CA . SER C 1 186 ? 227.895 4.251 390.685 1.00 53.31 186 SER C CA 1
ATOM 5727 C C . SER C 1 186 ? 227.091 5.337 389.972 1.00 53.92 186 SER C C 1
ATOM 5728 O O . SER C 1 186 ? 225.998 5.094 389.453 1.00 47.03 186 SER C O 1
ATOM 5731 N N . CYS C 1 187 ? 227.651 6.555 389.957 1.00 56.27 187 CYS C N 1
ATOM 5732 C CA . CYS C 1 187 ? 227.100 7.662 389.186 1.00 57.21 187 CYS C CA 1
ATOM 5733 C C . CYS C 1 187 ? 227.875 7.803 387.881 1.00 52.68 187 CYS C C 1
ATOM 5734 O O . CYS C 1 187 ? 228.977 8.372 387.875 1.00 53.43 187 CYS C O 1
ATOM 5737 N N . PRO C 1 188 ? 227.342 7.327 386.761 1.00 41.71 188 PRO C N 1
ATOM 5738 C CA . PRO C 1 188 ? 228.127 7.241 385.520 1.00 36.77 188 PRO C CA 1
ATOM 5739 C C . PRO C 1 188 ? 228.452 8.617 384.966 1.00 33.30 188 PRO C C 1
ATOM 5740 O O . PRO C 1 188 ? 227.734 9.591 385.239 1.00 29.75 188 PRO C O 1
ATOM 5744 N N . PRO C 1 189 ? 229.525 8.737 384.181 1.00 30.88 189 PRO C N 1
ATOM 5745 C CA . PRO C 1 189 ? 229.855 10.029 383.571 1.00 26.99 189 PRO C CA 1
ATOM 5746 C C . PRO C 1 189 ? 228.772 10.467 382.600 1.00 24.94 189 PRO C C 1
ATOM 5747 O O . PRO C 1 189 ? 228.090 9.642 381.990 1.00 24.53 189 PRO C O 1
ATOM 5751 N N . GLU C 1 190 ? 228.641 11.789 382.432 1.00 27.95 190 GLU C N 1
ATOM 5752 C CA . GLU C 1 190 ? 227.578 12.317 381.579 1.00 26.50 190 GLU C CA 1
ATOM 5753 C C . GLU C 1 190 ? 227.766 11.919 380.119 1.00 19.69 190 GLU C C 1
ATOM 5754 O O . GLU C 1 190 ? 226.786 11.633 379.425 1.00 17.73 190 GLU C O 1
ATOM 5760 N N . ALA C 1 191 ? 229.010 11.917 379.620 1.00 22.12 191 ALA C N 1
ATOM 5761 C CA . ALA C 1 191 ? 229.232 11.505 378.232 1.00 23.65 191 ALA C CA 1
ATOM 5762 C C . ALA C 1 191 ? 228.735 10.085 377.980 1.00 20.38 191 ALA C C 1
ATOM 5763 O O . ALA C 1 191 ? 228.235 9.771 376.889 1.00 18.79 191 ALA C O 1
ATOM 5765 N N . PHE C 1 192 ? 228.889 9.201 378.966 1.00 18.70 192 PHE C N 1
ATOM 5766 C CA . PHE C 1 192 ? 228.392 7.840 378.809 1.00 17.75 192 PHE C CA 1
ATOM 5767 C C . PHE C 1 192 ? 226.862 7.812 378.794 1.00 14.25 192 PHE C C 1
ATOM 5768 O O . PHE C 1 192 ? 226.249 7.175 377.932 1.00 20.04 192 PHE C O 1
ATOM 5776 N N . LEU C 1 193 ? 226.233 8.519 379.730 1.00 19.69 193 LEU C N 1
ATOM 5777 C CA . LEU C 1 193 ? 224.773 8.587 379.759 1.00 17.82 193 LEU C CA 1
ATOM 5778 C C . LEU C 1 193 ? 224.213 9.149 378.455 1.00 17.70 193 LEU C C 1
ATOM 5779 O O . LEU C 1 193 ? 223.219 8.640 377.921 1.00 15.13 193 LEU C O 1
ATOM 5784 N N . ASP C 1 194 ? 224.828 10.211 377.943 1.00 18.05 194 ASP C N 1
ATOM 5785 C CA . ASP C 1 194 ? 224.349 10.832 376.712 1.00 19.33 194 ASP C CA 1
ATOM 5786 C C . ASP C 1 194 ? 224.447 9.864 375.536 1.00 19.88 194 ASP C C 1
ATOM 5787 O O . ASP C 1 194 ? 223.507 9.737 374.744 1.00 17.67 194 ASP C O 1
ATOM 5792 N N . CYS C 1 195 ? 225.570 9.150 375.429 1.00 17.19 195 CYS C N 1
ATOM 5793 C CA . CYS C 1 195 ? 225.746 8.151 374.371 1.00 14.37 195 CYS C CA 1
ATOM 5794 C C . CYS C 1 195 ? 224.680 7.059 374.441 1.00 17.87 195 CYS C C 1
ATOM 5795 O O . CYS C 1 195 ? 224.122 6.649 373.414 1.00 13.63 195 CYS C O 1
ATOM 5798 N N . VAL C 1 196 ? 224.412 6.544 375.644 1.00 13.58 196 VAL C N 1
ATOM 5799 C CA . VAL C 1 196 ? 223.430 5.472 375.780 1.00 13.88 196 VAL C CA 1
ATOM 5800 C C . VAL C 1 196 ? 222.031 5.992 375.484 1.00 11.76 196 VAL C C 1
ATOM 5801 O O . VAL C 1 196 ? 221.279 5.389 374.707 1.00 15.19 196 VAL C O 1
ATOM 5805 N N . PHE C 1 197 ? 221.641 7.100 376.126 1.00 15.08 197 PHE C N 1
ATOM 5806 C CA . PHE C 1 197 ? 220.283 7.598 375.934 1.00 13.69 197 PHE C CA 1
ATOM 5807 C C . PHE C 1 197 ? 220.036 7.963 374.473 1.00 12.19 197 PHE C C 1
ATOM 5808 O O . PHE C 1 197 ? 218.921 7.800 373.966 1.00 17.53 197 PHE C O 1
ATOM 5816 N N . ARG C 1 198 ? 221.050 8.512 373.797 1.00 13.48 198 ARG C N 1
ATOM 5817 C CA . ARG C 1 198 ? 220.876 8.862 372.389 1.00 15.92 198 ARG C CA 1
ATOM 5818 C C . ARG C 1 198 ? 220.804 7.623 371.515 1.00 15.29 198 ARG C C 1
ATOM 5819 O O . ARG C 1 198 ? 220.068 7.612 370.524 1.00 15.36 198 ARG C O 1
ATOM 5827 N N . GLY C 1 199 ? 221.536 6.567 371.875 1.00 16.02 199 GLY C N 1
ATOM 5828 C CA . GLY C 1 199 ? 221.427 5.318 371.136 1.00 11.49 199 GLY C CA 1
ATOM 5829 C C . GLY C 1 199 ? 220.080 4.646 371.344 1.00 16.66 199 GLY C C 1
ATOM 5830 O O . GLY C 1 199 ? 219.532 4.040 370.419 1.00 13.51 199 GLY C O 1
ATOM 5831 N N . PHE C 1 200 ? 219.520 4.755 372.558 1.00 12.20 200 PHE C N 1
ATOM 5832 C CA . PHE C 1 200 ? 218.164 4.274 372.821 1.00 13.01 200 PHE C CA 1
ATOM 5833 C C . PHE C 1 200 ? 217.098 5.196 372.240 1.00 15.62 200 PHE C C 1
ATOM 5834 O O . PHE C 1 200 ? 215.913 4.844 372.274 1.00 15.62 200 PHE C O 1
ATOM 5842 N N . ARG C 1 201 ? 217.486 6.377 371.751 1.00 15.68 201 ARG C N 1
ATOM 5843 C CA . ARG C 1 201 ? 216.562 7.447 371.358 1.00 15.11 201 ARG C CA 1
ATOM 5844 C C . ARG C 1 201 ? 215.657 7.890 372.508 1.00 16.77 201 ARG C C 1
ATOM 5845 O O . ARG C 1 201 ? 214.562 8.419 372.276 1.00 20.01 201 ARG C O 1
ATOM 5853 N N . TRP C 1 202 ? 216.097 7.697 373.758 1.00 15.54 202 TRP C N 1
ATOM 5854 C CA . TRP C 1 202 ? 215.473 8.401 374.886 1.00 17.36 202 TRP C CA 1
ATOM 5855 C C . TRP C 1 202 ? 215.771 9.898 374.841 1.00 19.28 202 TRP C C 1
ATOM 5856 O O . TRP C 1 202 ? 214.970 10.718 375.308 1.00 17.62 202 TRP C O 1
ATOM 5867 N N . ILE C 1 203 ? 216.939 10.266 374.335 1.00 17.23 203 ILE C N 1
ATOM 5868 C CA . ILE C 1 203 ? 217.275 11.643 374.018 1.00 16.49 203 ILE C CA 1
ATOM 5869 C C . ILE C 1 203 ? 217.372 11.727 372.504 1.00 18.53 203 ILE C C 1
ATOM 5870 O O . ILE C 1 203 ? 218.083 10.921 371.886 1.00 20.72 203 ILE C O 1
ATOM 5875 N N . THR C 1 204 ? 216.631 12.669 371.906 1.00 17.93 204 THR C N 1
ATOM 5876 C CA . THR C 1 204 ? 216.588 12.771 370.451 1.00 15.29 204 THR C CA 1
ATOM 5877 C C . THR C 1 204 ? 217.871 13.408 369.930 1.00 19.16 204 THR C C 1
ATOM 5878 O O . THR C 1 204 ? 218.680 13.951 370.686 1.00 20.36 204 THR C O 1
ATOM 5882 N N . GLU C 1 205 ? 218.047 13.358 368.604 1.00 15.72 205 GLU C N 1
ATOM 5883 C CA . GLU C 1 205 ? 219.217 13.996 368.007 1.00 16.57 205 GLU C CA 1
ATOM 5884 C C . GLU C 1 205 ? 219.264 15.490 368.334 1.00 19.49 205 GLU C C 1
ATOM 5885 O O . GLU C 1 205 ? 220.351 16.068 368.455 1.00 18.96 205 GLU C O 1
ATOM 5891 N N . GLU C 1 206 ? 218.102 16.122 368.512 1.00 17.78 206 GLU C N 1
ATOM 5892 C CA . GLU C 1 206 ? 218.025 17.533 368.870 1.00 21.35 206 GLU C CA 1
ATOM 5893 C C . GLU C 1 206 ? 218.254 17.785 370.359 1.00 27.65 206 GLU C C 1
ATOM 5894 O O . GLU C 1 206 ? 218.304 18.948 370.769 1.00 27.38 206 GLU C O 1
ATOM 5900 N N . GLY C 1 207 ? 218.381 16.739 371.175 1.00 22.58 207 GLY C N 1
ATOM 5901 C CA . GLY C 1 207 ? 218.633 16.902 372.595 1.00 21.84 207 GLY C CA 1
ATOM 5902 C C . GLY C 1 207 ? 217.410 16.939 373.491 1.00 27.42 207 GLY C C 1
ATOM 5903 O O . GLY C 1 207 ? 217.532 17.335 374.657 1.00 33.02 207 GLY C O 1
ATOM 5904 N N . GLU C 1 208 ? 216.242 16.545 372.998 1.00 24.31 208 GLU C N 1
ATOM 5905 C CA . GLU C 1 208 ? 215.008 16.587 373.773 1.00 24.77 208 GLU C CA 1
ATOM 5906 C C . GLU C 1 208 ? 214.674 15.210 374.334 1.00 22.80 208 GLU C C 1
ATOM 5907 O O . GLU C 1 208 ? 215.059 14.181 373.781 1.00 19.04 208 GLU C O 1
ATOM 5913 N N . VAL C 1 209 ? 213.933 15.204 375.440 1.00 24.35 209 VAL C N 1
ATOM 5914 C CA . VAL C 1 209 ? 213.533 13.956 376.084 1.00 22.83 209 VAL C CA 1
ATOM 5915 C C . VAL C 1 209 ? 212.392 13.343 375.283 1.00 19.84 209 VAL C C 1
ATOM 5916 O O . VAL C 1 209 ? 211.403 14.016 374.985 1.00 24.68 209 VAL C O 1
ATOM 5920 N N . ASN C 1 210 ? 212.517 12.063 374.951 1.00 23.92 210 ASN C N 1
ATOM 5921 C CA . ASN C 1 210 ? 211.534 11.348 374.130 1.00 16.56 210 ASN C CA 1
ATOM 5922 C C . ASN C 1 210 ? 210.708 10.454 375.056 1.00 19.22 210 ASN C C 1
ATOM 5923 O O . ASN C 1 210 ? 210.985 9.265 375.207 1.00 21.51 210 ASN C O 1
ATOM 5928 N N . VAL C 1 211 ? 209.658 11.029 375.656 1.00 20.33 211 VAL C N 1
ATOM 5929 C CA . VAL C 1 211 ? 208.930 10.327 376.715 1.00 27.45 211 VAL C CA 1
ATOM 5930 C C . VAL C 1 211 ? 208.248 9.062 376.189 1.00 25.70 211 VAL C C 1
ATOM 5931 O O . VAL C 1 211 ? 208.198 8.042 376.888 1.00 24.19 211 VAL C O 1
ATOM 5935 N N . ASN C 1 212 ? 207.725 9.092 374.957 1.00 23.53 212 ASN C N 1
ATOM 5936 C CA . ASN C 1 212 ? 207.070 7.900 374.419 1.00 22.73 212 ASN C CA 1
ATOM 5937 C C . ASN C 1 212 ? 208.038 6.721 374.346 1.00 18.05 212 ASN C C 1
ATOM 5938 O O . ASN C 1 212 ? 207.657 5.574 374.618 1.00 22.05 212 ASN C O 1
ATOM 5943 N N . GLU C 1 213 ? 209.292 6.987 373.989 1.00 17.70 213 GLU C N 1
ATOM 5944 C CA . GLU C 1 213 ? 210.273 5.904 373.872 1.00 19.02 213 GLU C CA 1
ATOM 5945 C C . GLU C 1 213 ? 210.650 5.351 375.244 1.00 19.72 213 GLU C C 1
ATOM 5946 O O . GLU C 1 213 ? 210.773 4.133 375.416 1.00 19.36 213 GLU C O 1
ATOM 5952 N N . ILE C 1 214 ? 210.829 6.230 376.236 1.00 18.50 214 ILE C N 1
ATOM 5953 C CA . ILE C 1 214 ? 211.102 5.774 377.602 1.00 17.16 214 ILE C CA 1
ATOM 5954 C C . ILE C 1 214 ? 209.953 4.919 378.126 1.00 19.92 214 ILE C C 1
ATOM 5955 O O . ILE C 1 214 ? 210.167 3.840 378.697 1.00 21.87 214 ILE C O 1
ATOM 5960 N N . ARG C 1 215 ? 208.715 5.397 377.968 1.00 17.52 215 ARG C N 1
ATOM 5961 C CA . ARG C 1 215 ? 207.581 4.642 378.497 1.00 21.34 215 ARG C CA 1
ATOM 5962 C C . ARG C 1 215 ? 207.465 3.279 377.818 1.00 19.59 215 ARG C C 1
ATOM 5963 O O . ARG C 1 215 ? 207.182 2.274 378.477 1.00 22.87 215 ARG C O 1
ATOM 5971 N N . ARG C 1 216 ? 207.701 3.228 376.505 1.00 23.23 216 ARG C N 1
ATOM 5972 C CA . ARG C 1 216 ? 207.621 1.967 375.768 1.00 26.75 216 ARG C CA 1
ATOM 5973 C C . ARG C 1 216 ? 208.613 0.943 376.311 1.00 25.01 216 ARG C C 1
ATOM 5974 O O . ARG C 1 216 ? 208.271 -0.234 376.486 1.00 24.12 216 ARG C O 1
ATOM 5982 N N . ASP C 1 217 ? 209.839 1.376 376.613 1.00 23.07 217 ASP C N 1
ATOM 5983 C CA . ASP C 1 217 ? 210.832 0.445 377.134 1.00 20.79 217 ASP C CA 1
ATOM 5984 C C . ASP C 1 217 ? 210.553 0.063 378.581 1.00 21.25 217 ASP C C 1
ATOM 5985 O O . ASP C 1 217 ? 210.814 -1.081 378.971 1.00 20.90 217 ASP C O 1
ATOM 5990 N N . TYR C 1 218 ? 210.043 0.991 379.399 1.00 17.94 218 TYR C N 1
ATOM 5991 C CA . TYR C 1 218 ? 209.629 0.614 380.750 1.00 22.21 218 TYR C CA 1
ATOM 5992 C C . TYR C 1 218 ? 208.537 -0.444 380.695 1.00 20.13 218 TYR C C 1
ATOM 5993 O O . TYR C 1 218 ? 208.610 -1.470 381.383 1.00 21.51 218 TYR C O 1
ATOM 6002 N N . GLU C 1 219 ? 207.524 -0.220 379.855 1.00 30.49 219 GLU C N 1
ATOM 6003 C CA . GLU C 1 219 ? 206.428 -1.179 379.741 1.00 33.63 219 GLU C CA 1
ATOM 6004 C C . GLU C 1 219 ? 206.922 -2.525 379.215 1.00 33.03 219 GLU C C 1
ATOM 6005 O O . GLU C 1 219 ? 206.551 -3.578 379.748 1.00 31.09 219 GLU C O 1
ATOM 6011 N N . ALA C 1 220 ? 207.789 -2.512 378.196 1.00 27.98 220 ALA C N 1
ATOM 6012 C CA . ALA C 1 220 ? 208.293 -3.767 377.634 1.00 28.58 220 ALA C CA 1
ATOM 6013 C C . ALA C 1 220 ? 209.077 -4.587 378.655 1.00 32.23 220 ALA C C 1
ATOM 6014 O O . ALA C 1 220 ? 209.136 -5.817 378.545 1.00 32.61 220 ALA C O 1
ATOM 6016 N N . ALA C 1 221 ? 209.678 -3.940 379.653 1.00 25.27 221 ALA C N 1
ATOM 6017 C CA . ALA C 1 221 ? 210.392 -4.653 380.704 1.00 24.07 221 ALA C CA 1
ATOM 6018 C C . ALA C 1 221 ? 209.510 -4.979 381.905 1.00 30.58 221 ALA C C 1
ATOM 6019 O O . ALA C 1 221 ? 210.015 -5.495 382.907 1.00 31.68 221 ALA C O 1
ATOM 6021 N N . GLY C 1 222 ? 208.213 -4.696 381.833 1.00 32.13 222 GLY C N 1
ATOM 6022 C CA . GLY C 1 222 ? 207.341 -4.966 382.958 1.00 37.56 222 GLY C CA 1
ATOM 6023 C C . GLY C 1 222 ? 207.503 -4.014 384.118 1.00 38.23 222 GLY C C 1
ATOM 6024 O O . GLY C 1 222 ? 207.099 -4.339 385.238 1.00 35.23 222 GLY C O 1
ATOM 6025 N N . LYS C 1 223 ? 208.100 -2.845 383.885 1.00 36.16 223 LYS C N 1
ATOM 6026 C CA . LYS C 1 223 ? 208.333 -1.855 384.926 1.00 33.78 223 LYS C CA 1
ATOM 6027 C C . LYS C 1 223 ? 207.425 -0.646 384.777 1.00 37.95 223 LYS C C 1
ATOM 6028 O O . LYS C 1 223 ? 207.643 0.368 385.449 1.00 39.61 223 LYS C O 1
ATOM 6034 N N . GLY C 1 224 ? 206.440 -0.713 383.887 1.00 38.55 224 GLY C N 1
ATOM 6035 C CA . GLY C 1 224 ? 205.446 0.337 383.825 1.00 41.93 224 GLY C CA 1
ATOM 6036 C C . GLY C 1 224 ? 204.631 0.349 385.103 1.00 47.69 224 GLY C C 1
ATOM 6037 O O . GLY C 1 224 ? 204.273 -0.698 385.648 1.00 51.41 224 GLY C O 1
ATOM 6038 N N . ALA C 1 225 ? 204.372 1.551 385.609 1.00 42.84 225 ALA C N 1
ATOM 6039 C CA . ALA C 1 225 ? 203.614 1.702 386.842 1.00 44.47 225 ALA C CA 1
ATOM 6040 C C . ALA C 1 225 ? 203.127 3.138 386.937 1.00 52.18 225 ALA C C 1
ATOM 6041 O O . ALA C 1 225 ? 203.660 4.041 386.285 1.00 52.62 225 ALA C O 1
ATOM 6043 N N . ALA C 1 226 ? 202.089 3.336 387.752 1.00 56.77 226 ALA C N 1
ATOM 6044 C CA . ALA C 1 226 ? 201.521 4.672 387.888 1.00 58.31 226 ALA C CA 1
ATOM 6045 C C . ALA C 1 226 ? 202.501 5.634 388.547 1.00 57.49 226 ALA C C 1
ATOM 6046 O O . ALA C 1 226 ? 202.458 6.839 388.270 1.00 55.23 226 ALA C O 1
ATOM 6048 N N . ASP C 1 227 ? 203.397 5.125 389.403 1.00 61.05 227 ASP C N 1
ATOM 6049 C CA . ASP C 1 227 ? 204.354 6.001 390.073 1.00 66.81 227 ASP C CA 1
ATOM 6050 C C . ASP C 1 227 ? 205.333 6.632 389.091 1.00 62.50 227 ASP C C 1
ATOM 6051 O O . ASP C 1 227 ? 205.863 7.717 389.363 1.00 63.46 227 ASP C O 1
ATOM 6056 N N . MET C 1 228 ? 205.579 5.987 387.946 1.00 56.12 228 MET C N 1
ATOM 6057 C CA . MET C 1 228 ? 206.484 6.563 386.956 1.00 51.07 228 MET C CA 1
ATOM 6058 C C . MET C 1 228 ? 205.966 7.888 386.411 1.00 45.38 228 MET C C 1
ATOM 6059 O O . MET C 1 228 ? 206.740 8.648 385.819 1.00 42.50 228 MET C O 1
ATOM 6064 N N . ALA C 1 229 ? 204.677 8.172 386.590 1.00 47.21 229 ALA C N 1
ATOM 6065 C CA . ALA C 1 229 ? 204.096 9.499 386.372 1.00 43.20 229 ALA C CA 1
ATOM 6066 C C . ALA C 1 229 ? 204.325 9.921 384.925 1.00 38.77 229 ALA C C 1
ATOM 6067 O O . ALA C 1 229 ? 203.875 9.204 384.014 1.00 48.52 229 ALA C O 1
ATOM 6069 N N . ASP C 1 230 ? 204.989 11.044 384.660 1.00 38.24 230 ASP C N 1
ATOM 6070 C CA . ASP C 1 230 ? 205.195 11.548 383.308 1.00 44.10 230 ASP C CA 1
ATOM 6071 C C . ASP C 1 230 ? 206.445 10.981 382.631 1.00 43.51 230 ASP C C 1
ATOM 6072 O O . ASP C 1 230 ? 206.806 11.447 381.543 1.00 43.72 230 ASP C O 1
ATOM 6077 N N . TYR C 1 231 ? 207.108 9.998 383.246 1.00 42.96 231 TYR C N 1
ATOM 6078 C CA . TYR C 1 231 ? 208.347 9.414 382.710 1.00 39.15 231 TYR C CA 1
ATOM 6079 C C . TYR C 1 231 ? 209.404 10.482 382.443 1.00 36.75 231 TYR C C 1
ATOM 6080 O O . TYR C 1 231 ? 210.173 10.395 381.482 1.00 33.93 231 TYR C O 1
ATOM 6089 N N . CYS C 1 232 ? 209.436 11.501 383.312 1.00 34.64 232 CYS C N 1
ATOM 6090 C CA . CYS C 1 232 ? 210.479 12.526 383.349 1.00 31.62 232 CYS C CA 1
ATOM 6091 C C . CYS C 1 232 ? 210.469 13.434 382.128 1.00 29.81 232 CYS C C 1
ATOM 6092 O O . CYS C 1 232 ? 211.501 14.019 381.782 1.00 37.28 232 CYS C O 1
ATOM 6095 N N . GLY C 1 233 ? 209.322 13.580 381.461 1.00 32.01 233 GLY C N 1
ATOM 6096 C CA . GLY C 1 233 ? 209.239 14.514 380.352 1.00 36.95 233 GLY C CA 1
ATOM 6097 C C . GLY C 1 233 ? 209.443 15.959 380.755 1.00 46.16 233 GLY C C 1
ATOM 6098 O O . GLY C 1 233 ? 209.724 16.802 379.896 1.00 53.55 233 GLY C O 1
ATOM 6099 N N . SER C 1 234 ? 209.334 16.257 382.051 1.00 46.87 234 SER C N 1
ATOM 6100 C CA . SER C 1 234 ? 209.444 17.624 382.537 1.00 49.91 234 SER C CA 1
ATOM 6101 C C . SER C 1 234 ? 210.873 18.150 382.529 1.00 39.46 234 SER C C 1
ATOM 6102 O O . SER C 1 234 ? 211.065 19.368 382.568 1.00 37.82 234 SER C O 1
ATOM 6105 N N . VAL C 1 235 ? 211.877 17.275 382.476 1.00 38.37 235 VAL C N 1
ATOM 6106 C CA . VAL C 1 235 ? 213.237 17.698 382.791 1.00 40.64 235 VAL C CA 1
ATOM 6107 C C . VAL C 1 235 ? 213.832 18.496 381.636 1.00 46.47 235 VAL C C 1
ATOM 6108 O O . VAL C 1 235 ? 213.359 18.452 380.493 1.00 44.88 235 VAL C O 1
ATOM 6112 N N . LYS C 1 236 ? 214.905 19.224 381.951 1.00 51.82 236 LYS C N 1
ATOM 6113 C CA . LYS C 1 236 ? 215.681 19.983 380.973 1.00 56.80 236 LYS C CA 1
ATOM 6114 C C . LYS C 1 236 ? 216.647 19.079 380.201 1.00 61.99 236 LYS C C 1
ATOM 6115 O O . LYS C 1 236 ? 217.847 19.041 380.479 1.00 63.18 236 LYS C O 1
ATOM 6117 N N . GLY C 1 238 ? 219.600 17.540 378.962 1.00 38.47 238 GLY C N 1
ATOM 6118 C CA . GLY C 1 238 ? 220.750 17.041 379.695 1.00 38.42 238 GLY C CA 1
ATOM 6119 C C . GLY C 1 238 ? 220.609 15.586 380.113 1.00 34.78 238 GLY C C 1
ATOM 6120 O O . GLY C 1 238 ? 219.655 15.228 380.799 1.00 38.55 238 GLY C O 1
ATOM 6121 N N . ALA C 1 239 ? 221.567 14.748 379.698 1.00 30.90 239 ALA C N 1
ATOM 6122 C CA . ALA C 1 239 ? 221.486 13.323 379.999 1.00 24.67 239 ALA C CA 1
ATOM 6123 C C . ALA C 1 239 ? 221.543 13.079 381.497 1.00 23.40 239 ALA C C 1
ATOM 6124 O O . ALA C 1 239 ? 220.867 12.184 382.008 1.00 25.27 239 ALA C O 1
ATOM 6126 N N . ARG C 1 240 ? 222.338 13.876 382.218 1.00 26.70 240 ARG C N 1
ATOM 6127 C CA . ARG C 1 240 ? 222.416 13.746 383.671 1.00 32.31 240 ARG C CA 1
ATOM 6128 C C . ARG C 1 240 ? 221.075 14.054 384.329 1.00 27.74 240 ARG C C 1
ATOM 6129 O O . ARG C 1 240 ? 220.668 13.365 385.272 1.00 28.31 240 ARG C O 1
ATOM 6137 N N . GLN C 1 241 ? 220.378 15.091 383.849 1.00 25.53 241 GLN C N 1
ATOM 6138 C CA . GLN C 1 241 ? 219.078 15.442 384.421 1.00 32.14 241 GLN C CA 1
ATOM 6139 C C . GLN C 1 241 ? 218.058 14.327 384.223 1.00 21.45 241 GLN C C 1
ATOM 6140 O O . GLN C 1 241 ? 217.276 14.028 385.133 1.00 22.60 241 GLN C O 1
ATOM 6146 N N . LEU C 1 242 ? 218.024 13.734 383.024 1.00 21.28 242 LEU C N 1
ATOM 6147 C CA . LEU C 1 242 ? 217.096 12.635 382.763 1.00 28.17 242 LEU C CA 1
ATOM 6148 C C . LEU C 1 242 ? 217.445 11.414 383.605 1.00 23.52 242 LEU C C 1
ATOM 6149 O O . LEU C 1 242 ? 216.563 10.781 384.196 1.00 20.45 242 LEU C O 1
ATOM 6154 N N . TYR C 1 243 ? 218.733 11.071 383.677 1.00 18.64 243 TYR C N 1
ATOM 6155 C CA . TYR C 1 243 ? 219.151 9.929 384.492 1.00 22.28 243 TYR C CA 1
ATOM 6156 C C . TYR C 1 243 ? 218.781 10.129 385.959 1.00 24.38 243 TYR C C 1
ATOM 6157 O O . TYR C 1 243 ? 218.216 9.230 386.599 1.00 22.04 243 TYR C O 1
ATOM 6166 N N . ASN C 1 244 ? 219.090 11.307 386.513 1.00 21.24 244 ASN C N 1
ATOM 6167 C CA . ASN C 1 244 ? 218.781 11.553 387.921 1.00 22.83 244 ASN C CA 1
ATOM 6168 C C . ASN C 1 244 ? 217.279 11.462 388.188 1.00 23.50 244 ASN C C 1
ATOM 6169 O O . ASN C 1 244 ? 216.858 10.969 389.242 1.00 24.53 244 ASN C O 1
ATOM 6174 N N . CYS C 1 245 ? 216.457 11.918 387.241 1.00 23.00 245 CYS C N 1
ATOM 6175 C CA . CYS C 1 245 ? 215.012 11.881 387.443 1.00 23.74 245 CYS C CA 1
ATOM 6176 C C . CYS C 1 245 ? 214.487 10.448 387.396 1.00 26.00 245 CYS C C 1
ATOM 6177 O O . CYS C 1 245 ? 213.669 10.054 388.236 1.00 30.03 245 CYS C O 1
ATOM 6180 N N . LEU C 1 246 ? 214.949 9.654 386.422 1.00 22.17 246 LEU C N 1
ATOM 6181 C CA . LEU C 1 246 ? 214.507 8.264 386.328 1.00 21.52 246 LEU C CA 1
ATOM 6182 C C . LEU C 1 246 ? 215.003 7.443 387.506 1.00 22.25 246 LEU C C 1
ATOM 6183 O O . LEU C 1 246 ? 214.245 6.651 388.079 1.00 25.23 246 LEU C O 1
ATOM 6188 N N . ARG C 1 247 ? 216.274 7.605 387.880 1.00 22.14 247 ARG C N 1
ATOM 6189 C CA . ARG C 1 247 ? 216.779 6.862 389.028 1.00 22.94 247 ARG C CA 1
ATOM 6190 C C . ARG C 1 247 ? 215.989 7.184 390.295 1.00 24.69 247 ARG C C 1
ATOM 6191 O O . ARG C 1 247 ? 215.756 6.294 391.118 1.00 25.48 247 ARG C O 1
ATOM 6199 N N . ASP C 1 248 ? 215.524 8.425 390.448 1.00 25.41 248 ASP C N 1
ATOM 6200 C CA . ASP C 1 248 ? 214.753 8.786 391.633 1.00 27.22 248 ASP C CA 1
ATOM 6201 C C . ASP C 1 248 ? 213.370 8.143 391.666 1.00 29.60 248 ASP C C 1
ATOM 6202 O O . ASP C 1 248 ? 212.723 8.149 392.721 1.00 29.35 248 ASP C O 1
ATOM 6207 N N . LYS C 1 249 ? 212.889 7.617 390.540 1.00 28.79 249 LYS C N 1
ATOM 6208 C CA . LYS C 1 249 ? 211.640 6.868 390.527 1.00 35.16 249 LYS C CA 1
ATOM 6209 C C . LYS C 1 249 ? 211.845 5.386 390.812 1.00 26.99 249 LYS C C 1
ATOM 6210 O O . LYS C 1 249 ? 210.863 4.657 390.978 1.00 30.56 249 LYS C O 1
ATOM 6216 N N . GLY C 1 250 ? 213.092 4.935 390.892 1.00 26.30 250 GLY C N 1
ATOM 6217 C CA . GLY C 1 250 ? 213.408 3.556 391.208 1.00 27.64 250 GLY C CA 1
ATOM 6218 C C . GLY C 1 250 ? 214.707 3.134 390.552 1.00 30.81 250 GLY C C 1
ATOM 6219 O O . GLY C 1 250 ? 214.740 2.904 389.340 1.00 29.45 250 GLY C O 1
ATOM 6220 N N . ALA C 1 251 ? 215.786 3.028 391.332 1.00 25.24 251 ALA C N 1
ATOM 6221 C CA . ALA C 1 251 ? 217.094 2.763 390.736 1.00 24.01 251 ALA C CA 1
ATOM 6222 C C . ALA C 1 251 ? 217.154 1.364 390.127 1.00 27.85 251 ALA C C 1
ATOM 6223 O O . ALA C 1 251 ? 217.633 1.187 388.997 1.00 23.97 251 ALA C O 1
ATOM 6225 N N . ASP C 1 252 ? 216.684 0.357 390.871 1.00 34.95 252 ASP C N 1
ATOM 6226 C CA . ASP C 1 252 ? 216.725 -1.013 390.371 1.00 34.75 252 ASP C CA 1
ATOM 6227 C C . ASP C 1 252 ? 215.887 -1.156 389.107 1.00 29.81 252 ASP C C 1
ATOM 6228 O O . ASP C 1 252 ? 216.307 -1.814 388.147 1.00 25.38 252 ASP C O 1
ATOM 6233 N N . SER C 1 253 ? 214.708 -0.523 389.080 1.00 25.41 253 SER C N 1
ATOM 6234 C CA . SER C 1 253 ? 213.881 -0.555 387.879 1.00 27.34 253 SER C CA 1
ATOM 6235 C C . SER C 1 253 ? 214.602 0.055 386.687 1.00 27.49 253 SER C C 1
ATOM 6236 O O . SER C 1 253 ? 214.535 -0.483 385.574 1.00 22.35 253 SER C O 1
ATOM 6239 N N . LEU C 1 254 ? 215.297 1.181 386.896 1.00 21.35 254 LEU C N 1
ATOM 6240 C CA . LEU C 1 254 ? 216.019 1.815 385.799 1.00 19.64 254 LEU C CA 1
ATOM 6241 C C . LEU C 1 254 ? 217.103 0.896 385.232 1.00 18.77 254 LEU C C 1
ATOM 6242 O O . LEU C 1 254 ? 217.264 0.796 384.010 1.00 19.00 254 LEU C O 1
ATOM 6247 N N . VAL C 1 255 ? 217.851 0.211 386.098 1.00 20.85 255 VAL C N 1
ATOM 6248 C CA . VAL C 1 255 ? 218.882 -0.709 385.610 1.00 25.38 255 VAL C CA 1
ATOM 6249 C C . VAL C 1 255 ? 218.256 -1.831 384.788 1.00 23.61 255 VAL C C 1
ATOM 6250 O O . VAL C 1 255 ? 218.799 -2.239 383.750 1.00 19.58 255 VAL C O 1
ATOM 6254 N N . ALA C 1 256 ? 217.098 -2.334 385.229 1.00 23.33 256 ALA C N 1
ATOM 6255 C CA . ALA C 1 256 ? 216.458 -3.450 384.537 1.00 19.29 256 ALA C CA 1
ATOM 6256 C C . ALA C 1 256 ? 215.975 -3.032 383.158 1.00 25.80 256 ALA C C 1
ATOM 6257 O O . ALA C 1 256 ? 216.139 -3.778 382.185 1.00 19.36 256 ALA C O 1
ATOM 6259 N N . VAL C 1 257 ? 215.379 -1.840 383.059 1.00 20.23 257 VAL C N 1
ATOM 6260 C CA . VAL C 1 257 ? 214.947 -1.312 381.762 1.00 20.08 257 VAL C CA 1
ATOM 6261 C C . VAL C 1 257 ? 216.142 -1.119 380.836 1.00 20.40 257 VAL C C 1
ATOM 6262 O O . VAL C 1 257 ? 216.109 -1.504 379.660 1.00 17.60 257 VAL C O 1
ATOM 6266 N N . ILE C 1 258 ? 217.214 -0.506 381.344 1.00 16.04 258 ILE C N 1
ATOM 6267 C CA . ILE C 1 258 ? 218.394 -0.308 380.510 1.00 14.97 258 ILE C CA 1
ATOM 6268 C C . ILE C 1 258 ? 218.912 -1.653 380.015 1.00 14.80 258 ILE C C 1
ATOM 6269 O O . ILE C 1 258 ? 219.220 -1.815 378.831 1.00 15.00 258 ILE C O 1
ATOM 6274 N N . ARG C 1 259 ? 218.956 -2.647 380.897 1.00 15.56 259 ARG C N 1
ATOM 6275 C CA . ARG C 1 259 ? 219.457 -3.956 380.497 1.00 16.53 259 ARG C CA 1
ATOM 6276 C C . ARG C 1 259 ? 218.548 -4.598 379.453 1.00 17.75 259 ARG C C 1
ATOM 6277 O O . ARG C 1 259 ? 219.036 -5.131 378.452 1.00 16.52 259 ARG C O 1
ATOM 6285 N N . ASP C 1 260 ? 217.224 -4.515 379.651 1.00 17.12 260 ASP C N 1
ATOM 6286 C CA . ASP C 1 260 ? 216.263 -5.074 378.698 1.00 23.09 260 ASP C CA 1
ATOM 6287 C C . ASP C 1 260 ? 216.364 -4.418 377.324 1.00 21.93 260 ASP C C 1
ATOM 6288 O O . ASP C 1 260 ? 216.400 -5.110 376.300 1.00 19.26 260 ASP C O 1
ATOM 6293 N N . ARG C 1 261 ? 216.374 -3.079 377.271 1.00 14.52 261 ARG C N 1
ATOM 6294 C CA . ARG C 1 261 ? 216.489 -2.418 375.973 1.00 15.79 261 ARG C CA 1
ATOM 6295 C C . ARG C 1 261 ? 217.850 -2.687 375.341 1.00 19.50 261 ARG C C 1
ATOM 6296 O O . ARG C 1 261 ? 217.955 -2.869 374.117 1.00 15.90 261 ARG C O 1
ATOM 6304 N N . ASN C 1 262 ? 218.903 -2.697 376.160 1.00 13.02 262 ASN C N 1
ATOM 6305 C CA . ASN C 1 262 ? 220.245 -2.938 375.641 1.00 14.15 262 ASN C CA 1
ATOM 6306 C C . ASN C 1 262 ? 220.315 -4.235 374.840 1.00 16.36 262 ASN C C 1
ATOM 6307 O O . ASN C 1 262 ? 220.933 -4.267 373.767 1.00 16.11 262 ASN C O 1
ATOM 6312 N N . GLN C 1 263 ? 219.686 -5.312 375.339 1.00 15.71 263 GLN C N 1
ATOM 6313 C CA . GLN C 1 263 ? 219.708 -6.588 374.610 1.00 16.38 263 GLN C CA 1
ATOM 6314 C C . GLN C 1 263 ? 219.150 -6.435 373.202 1.00 20.12 263 GLN C C 1
ATOM 6315 O O . GLN C 1 263 ? 219.618 -7.102 372.263 1.00 16.45 263 GLN C O 1
ATOM 6321 N N . LYS C 1 264 ? 218.160 -5.560 373.039 1.00 16.87 264 LYS C N 1
ATOM 6322 C CA . LYS C 1 264 ? 217.457 -5.388 371.778 1.00 15.82 264 LYS C CA 1
ATOM 6323 C C . LYS C 1 264 ? 218.203 -4.507 370.790 1.00 15.88 264 LYS C C 1
ATOM 6324 O O . LYS C 1 264 ? 217.768 -4.400 369.638 1.00 23.14 264 LYS C O 1
ATOM 6330 N N . THR C 1 265 ? 219.304 -3.878 371.196 1.00 14.10 265 THR C N 1
ATOM 6331 C CA . THR C 1 265 ? 220.055 -3.013 370.297 1.00 12.25 265 THR C CA 1
ATOM 6332 C C . THR C 1 265 ? 221.104 -3.762 369.488 1.00 13.53 265 THR C C 1
ATOM 6333 O O . THR C 1 265 ? 221.734 -3.151 368.622 1.00 11.85 265 THR C O 1
ATOM 6337 N N . ALA C 1 266 ? 221.321 -5.054 369.751 1.00 13.95 266 ALA C N 1
ATOM 6338 C CA . ALA C 1 266 ? 222.360 -5.787 369.022 1.00 14.84 266 ALA C CA 1
ATOM 6339 C C . ALA C 1 266 ? 221.967 -5.979 367.562 1.00 16.91 266 ALA C C 1
ATOM 6340 O O . ALA C 1 266 ? 222.705 -5.592 366.645 1.00 16.99 266 ALA C O 1
ATOM 6342 N N . PHE C 1 267 ? 220.797 -6.567 367.331 1.00 15.65 267 PHE C N 1
ATOM 6343 C CA . PHE C 1 267 ? 220.309 -6.901 365.995 1.00 20.75 267 PHE C CA 1
ATOM 6344 C C . PHE C 1 267 ? 218.973 -6.206 365.786 1.00 17.77 267 PHE C C 1
ATOM 6345 O O . PHE C 1 267 ? 217.960 -6.615 366.367 1.00 19.21 267 PHE C O 1
ATOM 6353 N N . TYR C 1 268 ? 218.967 -5.166 364.946 1.00 15.91 268 TYR C N 1
ATOM 6354 C CA . TYR C 1 268 ? 217.718 -4.460 364.662 1.00 17.97 268 TYR C CA 1
ATOM 6355 C C . TYR C 1 268 ? 216.728 -5.361 363.927 1.00 17.48 268 TYR C C 1
ATOM 6356 O O . TYR C 1 268 ? 215.515 -5.278 364.153 1.00 18.82 268 TYR C O 1
ATOM 6365 N N . PHE C 1 269 ? 217.223 -6.226 363.043 1.00 19.42 269 PHE C N 1
ATOM 6366 C CA . PHE C 1 269 ? 216.452 -7.386 362.616 1.00 19.16 269 PHE C CA 1
ATOM 6367 C C . PHE C 1 269 ? 217.425 -8.516 362.316 1.00 30.18 269 PHE C C 1
ATOM 6368 O O . PHE C 1 269 ? 218.646 -8.339 362.340 1.00 24.77 269 PHE C O 1
ATOM 6376 N N . ASP C 1 270 ? 216.867 -9.687 362.031 1.00 27.21 270 ASP C N 1
ATOM 6377 C CA . ASP C 1 270 ? 217.653 -10.912 361.862 1.00 28.50 270 ASP C CA 1
ATOM 6378 C C . ASP C 1 270 ? 218.046 -11.035 360.396 1.00 26.36 270 ASP C C 1
ATOM 6379 O O . ASP C 1 270 ? 217.231 -11.435 359.558 1.00 31.22 270 ASP C O 1
ATOM 6384 N N . LEU C 1 271 ? 219.314 -10.743 360.082 1.00 22.08 271 LEU C N 1
ATOM 6385 C CA . LEU C 1 271 ? 219.751 -10.811 358.690 1.00 26.46 271 LEU C CA 1
ATOM 6386 C C . LEU C 1 271 ? 219.647 -12.219 358.113 1.00 32.57 271 LEU C C 1
ATOM 6387 O O . LEU C 1 271 ? 219.792 -12.385 356.895 1.00 31.97 271 LEU C O 1
ATOM 6392 N N . SER C 1 272 ? 219.369 -13.223 358.945 1.00 31.90 272 SER C N 1
ATOM 6393 C CA . SER C 1 272 ? 219.157 -14.594 358.498 1.00 32.98 272 SER C CA 1
ATOM 6394 C C . SER C 1 272 ? 217.686 -15.006 358.544 1.00 32.31 272 SER C C 1
ATOM 6395 O O . SER C 1 272 ? 217.375 -16.183 358.324 1.00 32.19 272 SER C O 1
ATOM 6398 N N . SER C 1 273 ? 216.773 -14.074 358.819 1.00 27.33 273 SER C N 1
ATOM 6399 C CA . SER C 1 273 ? 215.358 -14.416 358.885 1.00 25.56 273 SER C CA 1
ATOM 6400 C C . SER C 1 273 ? 214.842 -14.844 357.517 1.00 24.65 273 SER C C 1
ATOM 6401 O O . SER C 1 273 ? 215.244 -14.302 356.485 1.00 31.80 273 SER C O 1
ATOM 6404 N N . LYS C 1 274 ? 213.952 -15.838 357.514 1.00 33.47 274 LYS C N 1
ATOM 6405 C CA . LYS C 1 274 ? 213.282 -16.283 356.301 1.00 29.60 274 LYS C CA 1
ATOM 6406 C C . LYS C 1 274 ? 211.838 -15.801 356.237 1.00 32.36 274 LYS C C 1
ATOM 6407 O O . LYS C 1 274 ? 211.079 -16.239 355.365 1.00 33.52 274 LYS C O 1
ATOM 6413 N N . GLU C 1 275 ? 211.441 -14.916 357.140 1.00 33.02 275 GLU C N 1
ATOM 6414 C CA . GLU C 1 275 ? 210.130 -14.296 357.078 1.00 35.34 275 GLU C CA 1
ATOM 6415 C C . GLU C 1 275 ? 210.189 -13.010 356.260 1.00 34.70 275 GLU C C 1
ATOM 6416 O O . GLU C 1 275 ? 211.247 -12.404 356.080 1.00 28.54 275 GLU C O 1
ATOM 6422 N N . GLU C 1 276 ? 209.073 -12.618 355.769 1.00 31.87 276 GLU C N 1
ATOM 6423 C CA . GLU C 1 276 ? 209.115 -11.362 355.045 1.00 27.57 276 GLU C CA 1
ATOM 6424 C C . GLU C 1 276 ? 208.736 -10.209 355.962 1.00 26.05 276 GLU C C 1
ATOM 6425 O O . GLU C 1 276 ? 208.044 -10.409 356.963 1.00 31.44 276 GLU C O 1
ATOM 6431 N N . PRO C 1 277 ? 209.168 -8.973 355.652 1.00 26.80 277 PRO C N 1
ATOM 6432 C CA . PRO C 1 277 ? 209.957 -8.539 354.493 1.00 23.84 277 PRO C CA 1
ATOM 6433 C C . PRO C 1 277 ? 211.463 -8.746 354.668 1.00 20.56 277 PRO C C 1
ATOM 6434 O O . PRO C 1 277 ? 212.234 -8.376 353.784 1.00 27.75 277 PRO C O 1
ATOM 6438 N N . TRP C 1 278 ? 211.857 -9.323 355.801 1.00 20.04 278 TRP C N 1
ATOM 6439 C CA . TRP C 1 278 ? 213.277 -9.413 356.139 1.00 25.69 278 TRP C CA 1
ATOM 6440 C C . TRP C 1 278 ? 214.045 -10.241 355.117 1.00 24.98 278 TRP C C 1
ATOM 6441 O O . TRP C 1 278 ? 215.163 -9.882 354.728 1.00 26.04 278 TRP C O 1
ATOM 6452 N N . LYS C 1 279 ? 213.446 -11.330 354.633 1.00 27.11 279 LYS C N 1
ATOM 6453 C CA . LYS C 1 279 ? 214.144 -12.189 353.686 1.00 23.53 279 LYS C CA 1
ATOM 6454 C C . LYS C 1 279 ? 214.404 -11.471 352.363 1.00 30.61 279 LYS C C 1
ATOM 6455 O O . LYS C 1 279 ? 215.522 -11.516 351.832 1.00 31.44 279 LYS C O 1
ATOM 6461 N N . SER C 1 280 ? 213.391 -10.781 351.823 1.00 23.24 280 SER C N 1
ATOM 6462 C CA . SER C 1 280 ? 213.582 -10.063 350.566 1.00 24.33 280 SER C CA 1
ATOM 6463 C C . SER C 1 280 ? 214.528 -8.882 350.725 1.00 23.74 280 SER C C 1
ATOM 6464 O O . SER C 1 280 ? 215.202 -8.499 349.759 1.00 22.78 280 SER C O 1
ATOM 6467 N N . ALA C 1 281 ? 214.560 -8.274 351.913 1.00 21.10 281 ALA C N 1
ATOM 6468 C CA . ALA C 1 281 ? 215.477 -7.162 352.161 1.00 21.95 281 ALA C CA 1
ATOM 6469 C C . ALA C 1 281 ? 216.922 -7.619 352.037 1.00 26.56 281 ALA C C 1
ATOM 6470 O O . ALA C 1 281 ? 217.730 -6.983 351.351 1.00 23.17 281 ALA C O 1
ATOM 6472 N N . VAL C 1 282 ? 217.259 -8.733 352.693 1.00 24.38 282 VAL C N 1
ATOM 6473 C CA . VAL C 1 282 ? 218.619 -9.268 352.630 1.00 27.26 282 VAL C CA 1
ATOM 6474 C C . VAL C 1 282 ? 218.946 -9.751 351.224 1.00 29.94 282 VAL C C 1
ATOM 6475 O O . VAL C 1 282 ? 220.039 -9.492 350.701 1.00 32.24 282 VAL C O 1
ATOM 6479 N N . ASP C 1 283 ? 218.013 -10.468 350.593 1.00 24.71 283 ASP C N 1
ATOM 6480 C CA . ASP C 1 283 ? 218.224 -10.938 349.229 1.00 30.62 283 ASP C CA 1
ATOM 6481 C C . ASP C 1 283 ? 218.529 -9.786 348.288 1.00 30.39 283 ASP C C 1
ATOM 6482 O O . ASP C 1 283 ? 219.442 -9.871 347.460 1.00 31.30 283 ASP C O 1
ATOM 6487 N N . PHE C 1 284 ? 217.752 -8.707 348.379 1.00 27.96 284 PHE C N 1
ATOM 6488 C CA . PHE C 1 284 ? 217.938 -7.593 347.456 1.00 30.66 284 PHE C CA 1
ATOM 6489 C C . PHE C 1 284 ? 219.287 -6.912 347.675 1.00 30.31 284 PHE C C 1
ATOM 6490 O O . PHE C 1 284 ? 220.017 -6.644 346.713 1.00 34.76 284 PHE C O 1
ATOM 6498 N N . ALA C 1 285 ? 219.624 -6.609 348.934 1.00 23.41 285 ALA C N 1
ATOM 6499 C CA . ALA C 1 285 ? 220.859 -5.883 349.239 1.00 21.12 285 ALA C CA 1
ATOM 6500 C C . ALA C 1 285 ? 222.110 -6.688 348.901 1.00 27.10 285 ALA C C 1
ATOM 6501 O O . ALA C 1 285 ? 223.189 -6.101 348.744 1.00 28.19 285 ALA C O 1
ATOM 6503 N N . ASN C 1 286 ? 221.990 -8.011 348.795 1.00 28.25 286 ASN C N 1
ATOM 6504 C CA . ASN C 1 286 ? 223.133 -8.890 348.572 1.00 31.41 286 ASN C CA 1
ATOM 6505 C C . ASN C 1 286 ? 223.494 -9.050 347.105 1.00 37.75 286 ASN C C 1
ATOM 6506 O O . ASN C 1 286 ? 224.657 -9.333 346.789 1.00 44.01 286 ASN C O 1
ATOM 6511 N N . ASN C 1 287 ? 222.537 -8.888 346.201 1.00 34.88 287 ASN C N 1
ATOM 6512 C CA . ASN C 1 287 ? 222.733 -9.240 344.803 1.00 38.57 287 ASN C CA 1
ATOM 6513 C C . ASN C 1 287 ? 222.456 -8.058 343.878 1.00 39.30 287 ASN C C 1
ATOM 6514 O O . ASN C 1 287 ? 221.847 -8.202 342.818 1.00 41.73 287 ASN C O 1
ATOM 6519 N N . LEU C 1 288 ? 222.919 -6.872 344.260 1.00 34.45 288 LEU C N 1
ATOM 6520 C CA . LEU C 1 288 ? 222.921 -5.741 343.337 1.00 40.13 288 LEU C CA 1
ATOM 6521 C C . LEU C 1 288 ? 224.195 -5.718 342.498 1.00 45.48 288 LEU C C 1
ATOM 6522 O O . LEU C 1 288 ? 224.538 -6.697 341.843 1.00 50.26 288 LEU C O 1
#

Radius of gyration: 28.44 Å; Cα contacts (8 Å, |Δi|>4): 1047; chains: 3; bounding box: 78×73×56 Å

Solvent-accessible surface area: 34920 Å² total; per-residue (Å²): 132,27,88,23,6,28,10,13,46,2,32,12,0,42,8,45,5,4,93,101,19,101,14,64,82,122,39,26,24,62,11,22,74,38,107,33,54,103,62,147,61,0,16,29,25,15,45,41,18,5,48,57,5,51,8,2,21,49,150,77,67,72,0,56,12,86,46,0,30,46,0,0,60,25,17,11,74,59,56,108,134,65,32,91,33,0,72,98,38,0,103,99,50,0,34,28,93,21,103,68,42,48,12,101,30,0,24,87,63,21,42,84,0,32,81,67,4,49,79,3,2,9,53,0,6,28,6,5,36,125,32,16,3,48,14,9,10,25,40,2,30,24,6,8,29,18,9,9,14,13,8,30,18,0,20,42,122,24,26,36,80,13,96,51,68,128,48,94,0,52,78,62,4,4,47,21,4,0,94,4,0,39,0,7,24,70,91,33,109,31,44,43,106,12,0,76,120,7,0,104,62,25,64,83,39,54,102,105,5,68,63,10,0,30,101,62,59,4,57,102,0,10,73,26,0,64,128,64,29,39,125,32,2,34,37,0,6,83,48,20,2,68,107,2,8,90,38,18,79,34,59,21,122,129,50,6,43,77,14,17,15,60,44,8,9,72,80,137,27,83,26,6,27,10,13,47,2,30,14,0,42,8,46,5,5,92,105,19,109,13,61,75,120,31,25,26,45,9,20,69,38,92,26,56,102,61,145,56,0,18,28,23,15,46,42,18,5,49,58,5,50,7,2,28,57,178,95,68,84,0,68,17,88,44,0,31,46,0,0,57,26,18,11,71,59,53,113,136,68,26,89,28,0,73,92,37,1,118,95,52,0,47,30,87,14,102,65,42,49,12,99,31,0,25,83,65,20,45,81,0,35,80,68,5,61,81,3,1,10,55,0,5,25,6,6,36,127,33,16,4,46,14,11,12,24,39,3,28,25,6,9,30,17,10,8,16,13,9,28,16,0,18,46,124,27,28,40,95,14,98,63,82,120,58,88,0,54,84,60,4,4,39,21,3,0,91,5,0,37,0,4,24,71,107,26,99,21,43,43,93,12,0,86,117,9,1,102,67,26,64,78,45,63,104,130,8,72,71,14,0,27,91,49,74,56,2,68,101,0,10,63,25,1,58,129,76,28,40,128,34,3,36,36,0,7,78,46,19,3,69,115,2,8,96,40,21,81,31,59,19,105,130,55,6,44,73,16,18,17,73,52,7,13,75,83,134,27,90,21,6,27,10,14,48,2,31,12,0,41,10,48,4,5,93,105,19,107,11,58,78,124,38,24,28,64,12,22,75,44,110,34,59,103,61,142,56,0,17,29,23,14,44,42,19,6,47,57,5,52,7,2,31,57,163,107,66,76,0,66,10,89,45,0,31,49,0,0,59,25,16,6,68,59,44,105,138,75,27,88,40,0,65,95,39,0,115,98,54,0,36,28,93,19,102,66,43,48,11,100,30,0,22,82,57,19,34,83,0,33,72,70,11,87,58,3,2,16,52,0,5,27,6,6,36,126,35,17,3,48,14,12,10,27,39,2,39,26,6,8,28,18,11,14,12,12,9,26,16,0,19,47,121,26,33,38,91,11,93,52,78,128,46,93,0,54,79,63,4,5,45,19,4,1,91,5,0,37,0,4,26,72,99,30,92,31,42,47,96,10,0,85,120,9,1,102,60,26,65,80,37,52,104,99,4,72,74,12,0,33,96,35,97,40,4,62,84,0,9,67,26,0,60,128,67,26,40,126,33,3,36,37,0,6,79,46,20,3,74,112,2,8,96,40,20,79,33,62,20,118,128,57,6,43,72,13,19,18,63,47,7,12,77,76

Organism: Aedes aegypti (NCBI:txid7159)